Protein AF-A0A249SNS8-F1 (afdb_monomer_lite)

Foldseek 3Di:
DDDDDDDDDDDDDDDDDDDDDDDDDDPQDQAAVQVQQPAQALEEFADLDQVRVLVSSCVSRVVDDSQQWDWDDWADDPFKTKIKTAGDDSHGHIDIHIYTHAHAPAVQQPAQELEEWAFQDQVRVLVSSCVNRVVQDSPQWDWADTDQFKIKIAGDDRHHHDIHIHTYHHDDAFAAVVVQQPAQELEEWQAQDQVRVLVSSCVNRVVFDSQQWGWAPTDQFKTKIAGDPRHRHHDIDMHTYHHDDDAAAPCVQQVAQELEEWQAQDFVRVLVSSCVVRVVFDSQQWGWAPTDQFKIKTAGDPNHRHHDIDIHTYHYQHNAAAPCVQQVAQELEEWQAQPFVRVLVSSCVVRVVFDSQQWTWAPTDQFKIKTAGDSRHRHHDIDIHTYHYPHQQAAPCVQQVQQELEEFQAQDFVRVLVSSCVVRVVFDSQQWTWAPTDQFKIKIAGDPRHRHHDIDIHTYHHPDDAAAQDAPCVQQVAQEQPDAALAFDFVSVLVSSCVVRVSDDSRFKGFPDKHDDPVVQKIKTWMATPDNNRHNADPVRTDMHMYGHDNLPQAAEPCVQQVAQELEEFAWQDFVRVLVSSCVNRVSDPSVQWGWAPGDQFKIKIAGPDSNHYHDIDIHTYHYPQVQAAAPCVQQVAQELEEWLWLDFVRVLVSSCVRRVPDDSVQKGWDLLQGDQFWTWIDGPISSHHDDDIDIHTYHHAQPQAAAVQVQQPQQELEEWQAFDFLLVLLSSCVVRVVSPDDSCQKTWPDDDQFKTKIAGPTNSHHGYIDMHTYHQAAEEFEAEQPFDPLFARDQLLPPVNLVFLHQEYEYDAFADQAAADATADDHPDLPSLLVSQVNSVSSSGAYAHEYADPSHLRYYHALVCLVVNLVRRVCVCVSSVHQEYEYEHDDNNQQDLRRLLSNLSSRVVNQVVCVSVVGHYAYEYAAAQVLQAPVQDDHRGGHCVSVCVSCVVPHRAYAYELFQPPPDFDAQDDPVLCVLQVNDHRDTDHLQPVVRLLSRLQRSLCCQAPNPPDPRRGHHDHQQRYAYEAECAQQLGHSHDDLVSQQSNQVSCVVVVRQHSFYYYRHLRSLQGFAFDDRHHPDDDRDDTRDRNRVSVSRCVGNSPTPDDD

Structure (mmCIF, N/CA/C/O backbone):
data_AF-A0A249SNS8-F1
#
_entry.id   AF-A0A249SNS8-F1
#
loop_
_atom_site.group_PDB
_atom_site.id
_atom_site.type_symbol
_atom_site.label_atom_id
_atom_site.label_alt_id
_atom_site.label_comp_id
_atom_site.label_asym_id
_atom_site.label_entity_id
_atom_site.label_seq_id
_atom_site.pdbx_PDB_ins_code
_atom_site.Cartn_x
_atom_site.Cartn_y
_atom_site.Cartn_z
_atom_site.occupancy
_atom_site.B_iso_or_equiv
_atom_site.auth_seq_id
_atom_site.auth_comp_id
_atom_site.auth_asym_id
_atom_site.auth_atom_id
_atom_site.pdbx_PDB_model_num
ATOM 1 N N . MET A 1 1 ? -44.470 19.423 90.364 1.00 28.69 1 MET A N 1
ATOM 2 C CA . MET A 1 1 ? -44.631 20.137 91.653 1.00 28.69 1 MET A CA 1
ATOM 3 C C . MET A 1 1 ? -44.086 21.552 91.493 1.00 28.69 1 MET A C 1
ATOM 5 O O . MET A 1 1 ? -42.922 21.631 91.153 1.00 28.69 1 MET A O 1
ATOM 9 N N . LYS A 1 2 ? -44.932 22.581 91.733 1.00 29.58 2 LYS A N 1
ATOM 10 C CA . LYS A 1 2 ? -44.672 23.959 92.257 1.00 29.58 2 LYS A CA 1
ATOM 11 C C . LYS A 1 2 ? -43.446 24.737 91.696 1.00 29.58 2 LYS A C 1
ATOM 13 O O . LYS A 1 2 ? -42.351 24.218 91.739 1.00 29.58 2 LYS A O 1
ATOM 18 N N . LYS A 1 3 ? -43.478 26.027 91.322 1.00 30.31 3 LYS A N 1
ATOM 19 C CA . LYS A 1 3 ? -44.327 27.181 91.693 1.00 30.31 3 LYS A CA 1
ATOM 20 C C . LYS A 1 3 ? -43.806 28.440 90.931 1.00 30.31 3 LYS A C 1
ATOM 22 O O . LYS A 1 3 ? -42.599 28.588 90.839 1.00 30.31 3 LYS A O 1
ATOM 27 N N . ILE A 1 4 ? -44.724 29.362 90.597 1.00 30.58 4 ILE A N 1
ATOM 28 C CA . ILE A 1 4 ? -44.625 30.851 90.610 1.00 30.58 4 ILE A CA 1
ATOM 29 C C . ILE A 1 4 ? -43.727 31.582 89.584 1.00 30.58 4 ILE A C 1
ATOM 31 O O . ILE A 1 4 ? -42.517 31.415 89.578 1.00 30.58 4 ILE A O 1
ATOM 35 N N . LEU A 1 5 ? -44.392 32.534 88.903 1.00 29.84 5 LEU A N 1
ATOM 36 C CA . LEU A 1 5 ? -44.028 33.903 88.458 1.00 29.84 5 LEU A CA 1
ATOM 37 C C . LEU A 1 5 ? -44.270 34.030 86.946 1.00 29.84 5 LEU A C 1
ATOM 39 O O . LEU A 1 5 ? -43.678 33.293 86.179 1.00 29.84 5 LEU A O 1
ATOM 43 N N . GLY A 1 6 ? -45.109 34.920 86.427 1.00 29.28 6 GLY A N 1
ATOM 44 C CA . GLY A 1 6 ? -45.934 35.975 87.005 1.00 29.28 6 GLY A CA 1
ATOM 45 C C . GLY A 1 6 ? -46.317 36.934 85.872 1.00 29.28 6 GLY A C 1
ATOM 46 O O . GLY A 1 6 ? -45.475 37.162 85.020 1.00 29.28 6 GLY A O 1
ATOM 47 N N . LEU A 1 7 ? -47.546 37.476 85.925 1.00 25.81 7 LEU A N 1
ATOM 48 C CA . LEU A 1 7 ? -47.966 38.784 85.383 1.00 25.81 7 LEU A CA 1
ATOM 49 C C . LEU A 1 7 ? -47.741 39.014 83.860 1.00 25.81 7 LEU A C 1
ATOM 51 O O . LEU A 1 7 ? -46.638 38.914 83.362 1.00 25.81 7 LEU A O 1
ATOM 55 N N . LEU A 1 8 ? -48.698 39.426 83.027 1.00 26.53 8 LEU A N 1
ATOM 56 C CA . LEU A 1 8 ? -49.646 40.533 83.169 1.00 26.53 8 LEU A CA 1
ATOM 57 C C . LEU A 1 8 ? -50.365 40.714 81.811 1.00 26.53 8 LEU A C 1
ATOM 59 O O . LEU A 1 8 ? -49.731 40.540 80.778 1.00 26.53 8 LEU A O 1
ATOM 63 N N . GLY A 1 9 ? -51.618 41.182 81.853 1.00 25.30 9 GLY A N 1
ATOM 64 C CA . GLY A 1 9 ? -52.168 42.201 80.934 1.00 25.30 9 GLY A CA 1
ATOM 65 C C . GLY A 1 9 ? -52.513 41.753 79.505 1.00 25.30 9 GLY A C 1
ATOM 66 O O . GLY A 1 9 ? -51.620 41.522 78.710 1.00 25.30 9 GLY A O 1
ATOM 67 N N . ALA A 1 10 ? -53.779 41.571 79.108 1.00 28.27 10 ALA A N 1
ATOM 68 C CA . ALA A 1 10 ? -54.790 42.624 78.898 1.00 28.27 10 ALA A CA 1
ATOM 69 C C . ALA A 1 10 ? -54.295 43.633 77.829 1.00 28.27 10 ALA A C 1
ATOM 71 O O . ALA A 1 10 ? -53.268 44.265 78.018 1.00 28.27 10 ALA A O 1
ATOM 72 N N . ILE A 1 11 ? -54.912 43.790 76.654 1.00 28.33 11 ILE A N 1
ATOM 73 C CA . ILE A 1 11 ? -56.143 44.562 76.433 1.00 28.33 11 ILE A CA 1
ATOM 74 C C . ILE A 1 11 ? -56.352 44.660 74.907 1.00 28.33 11 ILE A C 1
ATOM 76 O O . ILE A 1 11 ? -55.423 44.990 74.173 1.00 28.33 11 ILE A O 1
ATOM 80 N N . SER A 1 12 ? -57.584 44.444 74.442 1.00 28.00 12 SER A N 1
ATOM 81 C CA . SER A 1 12 ? -58.082 45.073 73.216 1.00 28.00 12 SER A CA 1
ATOM 82 C C . SER A 1 12 ? -58.402 46.526 73.568 1.00 28.00 12 SER A C 1
ATOM 84 O O . SER A 1 12 ? -59.298 46.773 74.376 1.00 28.00 12 SER A O 1
ATOM 86 N N . LEU A 1 13 ? -57.632 47.478 73.036 1.00 25.38 13 LEU A N 1
ATOM 87 C CA . LEU A 1 13 ? -57.944 48.902 73.112 1.00 25.38 13 LEU A CA 1
ATOM 88 C C . LEU A 1 13 ? -58.269 49.378 71.698 1.00 25.38 13 LEU A C 1
ATOM 90 O O . LEU A 1 13 ? -57.391 49.678 70.895 1.00 25.38 13 LEU A O 1
ATOM 94 N N . VAL A 1 14 ? -59.565 49.444 71.413 1.00 33.91 14 VAL A N 1
ATOM 95 C CA . VAL A 1 14 ? -60.104 50.450 70.506 1.00 33.91 14 VAL A CA 1
ATOM 96 C C . VAL A 1 14 ? -60.014 51.779 71.257 1.00 33.91 14 VAL A C 1
ATOM 98 O O . VAL A 1 14 ? -60.618 51.921 72.318 1.00 33.91 14 VAL A O 1
ATOM 101 N N . ILE A 1 15 ? -59.284 52.756 70.723 1.00 27.39 15 ILE A N 1
ATOM 102 C CA . ILE A 1 15 ? -59.562 54.172 70.991 1.00 27.39 15 ILE A CA 1
ATOM 103 C C . ILE A 1 15 ? -59.728 54.852 69.630 1.00 27.39 15 ILE A C 1
ATOM 105 O O . ILE A 1 15 ? -58.893 54.645 68.748 1.00 27.39 15 ILE A O 1
ATOM 109 N N . PRO A 1 16 ? -60.797 55.639 69.435 1.00 43.16 16 PRO A N 1
ATOM 110 C CA . PRO A 1 16 ? -61.021 56.379 68.209 1.00 43.16 16 PRO A CA 1
ATOM 111 C C . PRO A 1 16 ? -60.076 57.580 68.148 1.00 43.16 16 PRO A C 1
ATOM 113 O O . PRO A 1 16 ? -59.978 58.356 69.095 1.00 43.16 16 PRO A O 1
ATOM 116 N N . SER A 1 17 ? -59.448 57.793 67.001 1.00 26.09 17 SER A N 1
ATOM 117 C CA . SER A 1 17 ? -59.023 59.129 66.596 1.00 26.09 17 SER A CA 1
ATOM 118 C C . SER A 1 17 ? -59.790 59.503 65.336 1.00 26.09 17 SER A C 1
ATOM 120 O O . SER A 1 17 ? -59.510 59.093 64.213 1.00 26.09 17 SER A O 1
ATOM 122 N N . THR A 1 18 ? -60.841 60.269 65.592 1.00 29.91 18 THR A N 1
ATOM 123 C CA . THR A 1 18 ? -61.536 61.141 64.658 1.00 29.91 18 THR A CA 1
ATOM 124 C C . THR A 1 18 ? -60.566 61.912 63.763 1.00 29.91 18 THR A C 1
ATOM 126 O O . THR A 1 18 ? -59.606 62.506 64.248 1.00 29.91 18 THR A O 1
ATOM 129 N N . THR A 1 19 ? -60.891 61.915 62.470 1.00 39.84 19 THR A N 1
ATOM 130 C CA . THR A 1 19 ? -60.693 62.985 61.478 1.00 39.84 19 THR A CA 1
ATOM 131 C C . THR A 1 19 ? -59.747 64.129 61.842 1.00 39.84 19 THR A C 1
ATOM 133 O O . THR A 1 19 ? -60.076 64.984 62.662 1.00 39.84 19 THR A O 1
ATOM 136 N N . LEU A 1 20 ? -58.682 64.255 61.050 1.00 28.06 20 LEU A N 1
ATOM 137 C CA . LEU A 1 20 ? -58.126 65.545 60.655 1.00 28.06 20 LEU A CA 1
ATOM 138 C C . LEU A 1 20 ? -57.773 65.490 59.166 1.00 28.06 20 LEU A C 1
ATOM 140 O O . LEU A 1 20 ? -56.683 65.103 58.757 1.00 28.06 20 LEU A O 1
ATOM 144 N N . THR A 1 21 ? -58.737 65.899 58.345 1.00 36.72 21 THR A N 1
ATOM 145 C CA . THR A 1 21 ? -58.442 66.590 57.094 1.00 36.72 21 THR A CA 1
ATOM 146 C C . THR A 1 21 ? -57.627 67.837 57.426 1.00 36.72 21 THR A C 1
ATOM 148 O O . THR A 1 21 ? -58.168 68.799 57.968 1.00 36.72 21 THR A O 1
ATOM 151 N N . ILE A 1 22 ? -56.345 67.834 57.068 1.00 32.56 22 ILE A N 1
ATOM 152 C CA . ILE A 1 22 ? -55.612 69.055 56.737 1.00 32.56 22 ILE A CA 1
ATOM 153 C C . ILE A 1 22 ? -55.132 68.897 55.301 1.00 32.56 22 ILE A C 1
ATOM 155 O O . ILE A 1 22 ? -54.211 68.150 54.986 1.00 32.56 22 ILE A O 1
ATOM 159 N N . SER A 1 23 ? -55.837 69.615 54.434 1.00 39.09 23 SER A N 1
ATOM 160 C CA . SER A 1 23 ? -55.386 70.015 53.114 1.00 39.09 23 SER A CA 1
ATOM 161 C C . SER A 1 23 ? -54.063 70.767 53.242 1.00 39.09 23 SER A C 1
ATOM 163 O O . SER A 1 23 ? -54.031 71.837 53.843 1.00 39.09 23 SER A O 1
ATOM 165 N N . CYS A 1 24 ? -53.026 70.266 52.580 1.00 31.72 24 CYS A N 1
ATOM 166 C CA . CYS A 1 24 ? -52.016 71.111 51.959 1.00 31.72 24 CYS A CA 1
ATOM 167 C C . CYS A 1 24 ? -51.734 70.535 50.575 1.00 31.72 24 CYS A C 1
ATOM 169 O O . CYS A 1 24 ? -51.049 69.526 50.426 1.00 31.72 24 CYS A O 1
ATOM 171 N N . GLY A 1 25 ? -52.313 71.174 49.561 1.00 41.66 25 GLY A N 1
ATOM 172 C CA . GLY A 1 25 ? -51.887 70.984 48.191 1.00 41.66 25 GLY A CA 1
ATOM 173 C C . GLY A 1 25 ? -50.433 71.413 48.050 1.00 41.66 25 GLY A C 1
ATOM 174 O O . GLY A 1 25 ? -50.087 72.564 48.302 1.00 41.66 25 GLY A O 1
ATOM 175 N N . THR A 1 26 ? -49.604 70.493 47.585 1.00 40.00 26 THR A N 1
ATOM 176 C CA . THR A 1 26 ? -48.418 70.816 46.804 1.00 40.00 26 THR A CA 1
ATOM 177 C C . THR A 1 26 ? -48.391 69.865 45.619 1.00 40.00 26 THR A C 1
ATOM 179 O O . THR A 1 26 ? -48.600 68.660 45.755 1.00 40.00 26 THR A O 1
ATOM 182 N N . ASN A 1 27 ? -48.205 70.439 44.431 1.00 51.75 27 ASN A N 1
ATOM 183 C CA . ASN A 1 27 ? -47.986 69.747 43.167 1.00 51.75 27 ASN A CA 1
ATOM 184 C C . ASN A 1 27 ? -46.734 68.862 43.260 1.00 51.75 27 ASN A C 1
ATOM 186 O O . ASN A 1 27 ? -45.673 69.214 42.747 1.00 51.75 27 ASN A O 1
ATOM 190 N N . ASN A 1 28 ? -46.840 67.710 43.911 1.00 49.47 28 ASN A N 1
ATOM 191 C CA . ASN A 1 28 ? -45.786 66.718 43.897 1.00 49.47 28 ASN A CA 1
ATOM 192 C C . ASN A 1 28 ? -45.986 65.892 42.635 1.00 49.47 28 ASN A C 1
ATOM 194 O O . ASN A 1 28 ? -46.908 65.082 42.545 1.00 49.47 28 ASN A O 1
ATOM 198 N N . LYS A 1 29 ? -45.139 66.154 41.630 1.00 58.16 29 LYS A N 1
ATOM 199 C CA . LYS A 1 29 ? -44.939 65.256 40.488 1.00 58.16 29 LYS A CA 1
ATOM 200 C C . LYS A 1 29 ? -44.948 63.825 41.023 1.00 58.16 29 LYS A C 1
ATOM 202 O O . LYS A 1 29 ? -44.058 63.469 41.793 1.00 58.16 29 LYS A O 1
ATOM 207 N N . LYS A 1 30 ? -45.956 63.036 40.638 1.00 67.50 30 LYS A N 1
ATOM 208 C CA . LYS A 1 30 ? -45.965 61.603 40.933 1.00 67.50 30 LYS A CA 1
ATOM 209 C C . LYS A 1 30 ? -44.644 61.024 40.435 1.00 67.50 30 LYS A C 1
ATOM 211 O O . LYS A 1 30 ? -44.243 61.290 39.299 1.00 67.50 30 LYS A O 1
ATOM 216 N N . ILE A 1 31 ? -43.951 60.321 41.320 1.00 81.50 31 ILE A N 1
ATOM 217 C CA . ILE A 1 31 ? -42.652 59.723 41.019 1.00 81.50 31 ILE A CA 1
ATOM 218 C C . ILE A 1 31 ? -42.928 58.445 40.226 1.00 81.50 31 ILE A C 1
ATOM 220 O O . ILE A 1 31 ? -43.831 57.688 40.585 1.00 81.50 31 ILE A O 1
ATOM 224 N N . ASN A 1 32 ? -42.179 58.201 39.151 1.00 85.38 32 ASN A N 1
ATOM 225 C CA . ASN A 1 32 ? -42.359 56.973 38.385 1.00 85.38 32 ASN A CA 1
ATOM 226 C C . ASN A 1 32 ? -41.961 55.776 39.258 1.00 85.38 32 ASN A C 1
ATOM 228 O O . ASN A 1 32 ? -40.846 55.725 39.770 1.00 85.38 32 ASN A O 1
ATOM 232 N N . ILE A 1 33 ? -42.853 54.804 39.436 1.00 88.06 33 ILE A N 1
ATOM 233 C CA . ILE A 1 33 ? -42.589 53.618 40.252 1.00 88.06 33 ILE A CA 1
ATOM 234 C C . ILE A 1 33 ? -41.343 52.864 39.772 1.00 88.06 33 ILE A C 1
ATOM 236 O O . ILE A 1 33 ? -40.600 52.315 40.585 1.00 88.06 33 ILE A O 1
ATOM 240 N N . SER A 1 34 ? -41.033 52.926 38.472 1.00 85.19 34 SER A N 1
ATOM 241 C CA . SER A 1 34 ? -39.839 52.308 37.895 1.00 85.19 34 SER A CA 1
ATOM 242 C C . SER A 1 34 ? -38.521 52.886 38.419 1.00 85.19 34 SER A C 1
ATOM 244 O O . SER A 1 34 ? -37.485 52.253 38.225 1.00 85.19 34 SER A O 1
ATOM 246 N N . THR A 1 35 ? -38.533 54.085 39.017 1.00 83.56 35 THR A N 1
ATOM 247 C CA . THR A 1 35 ? -37.348 54.711 39.628 1.00 83.56 35 THR A CA 1
ATOM 248 C C . THR A 1 35 ? -37.218 54.413 41.120 1.00 83.56 35 THR A C 1
ATOM 250 O O . THR A 1 35 ? -36.196 54.753 41.700 1.00 83.56 35 THR A O 1
ATOM 253 N N . VAL A 1 36 ? -38.241 53.819 41.746 1.00 83.69 36 VAL A N 1
ATOM 254 C CA . VAL A 1 36 ? -38.266 53.485 43.187 1.00 83.69 36 VAL A CA 1
ATOM 255 C C . VAL A 1 36 ? -38.166 51.975 43.414 1.00 83.69 36 VAL A C 1
ATOM 257 O O . VAL A 1 36 ? -37.661 51.533 44.441 1.00 83.69 36 VAL A O 1
ATOM 260 N N . VAL A 1 37 ? -38.589 51.174 42.433 1.00 86.94 37 VAL A N 1
ATOM 261 C CA . VAL A 1 37 ? -38.290 49.738 42.371 1.00 86.94 37 VAL A CA 1
ATOM 262 C C . VAL A 1 37 ? -36.845 49.561 41.898 1.00 86.94 37 VAL A C 1
ATOM 264 O O . VAL A 1 37 ? -36.566 49.421 40.704 1.00 86.94 37 VAL A O 1
ATOM 267 N N . GLU A 1 38 ? -35.918 49.615 42.851 1.00 83.19 38 GLU A N 1
ATOM 268 C CA . GLU A 1 38 ? -34.479 49.437 42.635 1.00 83.19 38 GLU A CA 1
ATOM 269 C C . GLU A 1 38 ? -34.137 47.976 42.308 1.00 83.19 38 GLU A C 1
ATOM 271 O O . GLU A 1 38 ? -33.357 47.700 41.392 1.00 83.19 38 GLU A O 1
ATOM 276 N N . LYS A 1 39 ? -34.768 47.022 43.002 1.00 87.25 39 LYS A N 1
ATOM 277 C CA . LYS A 1 39 ? -34.603 45.583 42.779 1.00 87.25 39 LYS A CA 1
ATOM 278 C C . LYS A 1 39 ? -35.776 45.024 41.987 1.00 87.25 39 LYS A C 1
ATOM 280 O O . LYS A 1 39 ? -36.831 44.705 42.535 1.00 87.25 39 LYS A O 1
ATOM 285 N N . LYS A 1 40 ? -35.559 44.892 40.676 1.00 89.81 40 LYS A N 1
ATOM 286 C CA . LYS A 1 40 ? -36.536 44.332 39.725 1.00 89.81 40 LYS A CA 1
ATOM 287 C C . LYS A 1 40 ? -36.512 42.806 39.666 1.00 89.81 40 LYS A C 1
ATOM 289 O O . LYS A 1 40 ? -37.530 42.205 39.356 1.00 89.81 40 LYS A O 1
ATOM 294 N N . ALA A 1 41 ? -35.374 42.189 39.979 1.00 87.75 41 ALA A N 1
ATOM 295 C CA . ALA A 1 41 ? -35.293 40.754 40.218 1.00 87.75 41 ALA A CA 1
ATOM 296 C C . ALA A 1 41 ? -35.624 40.499 41.692 1.00 87.75 41 ALA A C 1
ATOM 298 O O . ALA A 1 41 ? -34.847 40.859 42.575 1.00 87.75 41 ALA A O 1
ATOM 299 N N . LEU A 1 42 ? -36.791 39.918 41.949 1.00 84.38 42 LEU A N 1
ATOM 300 C CA . LEU A 1 42 ? -37.314 39.681 43.294 1.00 84.38 42 LEU A CA 1
ATOM 301 C C . LEU A 1 42 ? -36.688 38.458 43.977 1.00 84.38 42 LEU A C 1
ATOM 303 O O . LEU A 1 42 ? -36.904 38.245 45.167 1.00 84.38 42 LEU A O 1
ATOM 307 N N . GLY A 1 43 ? -35.900 37.674 43.239 1.00 79.88 43 GLY A N 1
ATOM 308 C CA . GLY A 1 43 ? -35.308 36.433 43.726 1.00 79.88 43 GLY A CA 1
ATOM 309 C C . GLY A 1 43 ? -36.287 35.264 43.656 1.00 79.88 43 GLY A C 1
ATOM 310 O O . GLY A 1 43 ? -37.131 35.205 42.759 1.00 79.88 43 GLY A O 1
ATOM 311 N N . ILE A 1 44 ? -36.121 34.316 44.574 1.00 82.00 44 ILE A N 1
ATOM 312 C CA . ILE A 1 44 ? -36.902 33.082 44.632 1.00 82.00 44 ILE A CA 1
ATOM 313 C C . ILE A 1 44 ? -38.199 33.321 45.415 1.00 82.00 44 ILE A C 1
ATOM 315 O O . ILE A 1 44 ? -38.175 33.890 46.507 1.00 82.00 44 ILE A O 1
ATOM 319 N N . ILE A 1 45 ? -39.320 32.867 44.862 1.00 82.75 45 ILE A N 1
ATOM 320 C CA . ILE A 1 45 ? -40.629 32.799 45.515 1.00 82.75 45 ILE A CA 1
ATOM 321 C C . ILE A 1 45 ? -41.187 31.379 45.392 1.00 82.75 45 ILE A C 1
ATOM 323 O O . ILE A 1 45 ? -40.772 30.621 44.518 1.00 82.75 45 ILE A O 1
ATOM 327 N N . ASN A 1 46 ? -42.141 31.020 46.249 1.00 80.75 46 ASN A N 1
ATOM 328 C CA . ASN A 1 46 ? -42.627 29.638 46.311 1.00 80.75 46 ASN A CA 1
ATOM 329 C C . ASN A 1 46 ? -43.693 29.320 45.250 1.00 80.75 46 ASN A C 1
ATOM 331 O O . ASN A 1 46 ? -43.800 28.190 44.787 1.00 80.75 46 ASN A O 1
ATOM 335 N N . GLU A 1 47 ? -44.464 30.327 44.840 1.00 80.94 47 GLU A N 1
ATOM 336 C CA . GLU A 1 47 ? -45.530 30.225 43.841 1.00 80.94 47 GLU A CA 1
ATOM 337 C C . GLU A 1 47 ? -45.786 31.602 43.209 1.00 80.94 47 GLU A C 1
ATOM 339 O O . GLU A 1 47 ? -45.485 32.641 43.802 1.00 80.94 47 GLU A O 1
ATOM 344 N N . SER A 1 48 ? -46.375 31.643 42.013 1.00 85.81 48 SER A N 1
ATOM 345 C CA . SER A 1 48 ? -46.641 32.888 41.278 1.00 85.81 48 SER A CA 1
ATOM 346 C C . SER A 1 48 ? -47.928 33.604 41.711 1.00 85.81 48 SER A C 1
ATOM 348 O O . SER A 1 48 ? -48.630 34.173 40.872 1.00 85.81 48 SER A O 1
ATOM 350 N N . THR A 1 49 ? -48.290 33.557 42.994 1.00 87.00 49 THR A N 1
ATOM 351 C CA . THR A 1 49 ? -49.490 34.243 43.495 1.00 87.00 49 THR A CA 1
ATOM 352 C C . THR A 1 49 ? -49.220 35.728 43.714 1.00 87.00 49 THR A C 1
ATOM 354 O O . THR A 1 49 ? -48.106 36.144 44.041 1.00 87.00 49 THR A O 1
ATOM 357 N N . GLU A 1 50 ? -50.258 36.556 43.559 1.00 87.81 50 GLU A N 1
ATOM 358 C CA . GLU A 1 50 ? -50.149 38.005 43.765 1.00 87.81 50 GLU A CA 1
ATOM 359 C C . GLU A 1 50 ? -49.579 38.338 45.153 1.00 87.81 50 GLU A C 1
ATOM 361 O O . GLU A 1 50 ? -48.751 39.235 45.287 1.00 87.81 50 GLU A O 1
ATOM 366 N N . ILE A 1 51 ? -49.970 37.574 46.177 1.00 86.31 51 ILE A N 1
ATOM 367 C CA . ILE A 1 51 ? -49.518 37.745 47.562 1.00 86.31 51 ILE A CA 1
ATOM 368 C C . ILE A 1 51 ? -48.007 37.504 47.684 1.00 86.31 51 ILE A C 1
ATOM 370 O O . ILE A 1 51 ? -47.306 38.340 48.256 1.00 86.31 51 ILE A O 1
ATOM 374 N N . GLN A 1 52 ? -47.491 36.403 47.129 1.00 86.44 52 GLN A N 1
ATOM 375 C CA . GLN A 1 52 ? -46.061 36.076 47.181 1.00 86.44 52 GLN A CA 1
ATOM 376 C C . GLN A 1 52 ? -45.220 37.108 46.432 1.00 86.44 52 GLN A C 1
ATOM 378 O O . GLN A 1 52 ? -44.226 37.609 46.958 1.00 86.44 52 GLN A O 1
ATOM 383 N N . ILE A 1 53 ? -45.664 37.505 45.238 1.00 88.81 53 ILE A N 1
ATOM 384 C CA . ILE A 1 53 ? -44.981 38.522 44.435 1.00 88.81 53 ILE A CA 1
ATOM 385 C C . ILE A 1 53 ? -45.002 39.866 45.172 1.00 88.81 53 ILE A C 1
ATOM 387 O O . ILE A 1 53 ? -43.967 40.518 45.280 1.00 88.81 53 ILE A O 1
ATOM 391 N N . ARG A 1 54 ? -46.141 40.269 45.752 1.00 90.44 54 ARG A N 1
ATOM 392 C CA . ARG A 1 54 ? -46.272 41.514 46.527 1.00 90.44 54 ARG A CA 1
ATOM 393 C C . ARG A 1 54 ? -45.336 41.542 47.729 1.00 90.44 54 ARG A C 1
ATOM 395 O O . ARG A 1 54 ? -44.654 42.545 47.938 1.00 90.44 54 ARG A O 1
ATOM 402 N N . ASN A 1 55 ? -45.255 40.445 48.476 1.00 87.50 55 ASN A N 1
ATOM 403 C CA . ASN A 1 55 ? -44.336 40.320 49.605 1.00 87.50 55 ASN A CA 1
ATOM 404 C C . ASN A 1 55 ? -42.875 40.406 49.148 1.00 87.50 55 ASN A C 1
ATOM 406 O O . ASN A 1 55 ? -42.089 41.141 49.746 1.00 87.50 55 ASN A O 1
ATOM 410 N N . ALA A 1 56 ? -42.521 39.727 48.053 1.00 87.25 56 ALA A N 1
ATOM 411 C CA . ALA A 1 56 ? -41.172 39.754 47.501 1.00 87.25 56 ALA A CA 1
ATOM 412 C C . ALA A 1 56 ? -40.777 41.149 46.983 1.00 87.25 56 ALA A C 1
ATOM 414 O O . ALA A 1 56 ? -39.632 41.569 47.165 1.00 87.25 56 ALA A O 1
ATOM 415 N N . VAL A 1 57 ? -41.718 41.907 46.406 1.00 87.75 57 VAL A N 1
ATOM 416 C CA . VAL A 1 57 ? -41.501 43.309 46.012 1.00 87.75 57 VAL A CA 1
ATOM 417 C C . VAL A 1 57 ? -41.173 44.174 47.222 1.00 87.75 57 VAL A C 1
ATOM 419 O O . VAL A 1 57 ? -40.166 44.877 47.181 1.00 87.75 57 VAL A O 1
ATOM 422 N N . ILE A 1 58 ? -41.977 44.110 48.288 1.00 88.69 58 ILE A N 1
ATOM 423 C CA . ILE A 1 58 ? -41.785 44.927 49.500 1.00 88.69 58 ILE A CA 1
ATOM 424 C C . ILE A 1 58 ? -40.474 44.555 50.198 1.00 88.69 58 ILE A C 1
ATOM 426 O O . ILE A 1 58 ? -39.719 45.435 50.601 1.00 88.69 58 ILE A O 1
ATOM 430 N N . LEU A 1 59 ? -40.166 43.257 50.290 1.00 86.50 59 LEU A N 1
ATOM 431 C CA . LEU A 1 59 ? -38.935 42.773 50.912 1.00 86.50 59 LEU A CA 1
ATOM 432 C C . LEU A 1 59 ? -37.685 43.273 50.175 1.00 86.50 59 LEU A C 1
ATOM 434 O O . LEU A 1 59 ? -36.716 43.699 50.800 1.00 86.50 59 LEU A O 1
ATOM 438 N N . ASN A 1 60 ? -37.704 43.236 48.841 1.00 85.19 60 ASN A N 1
ATOM 439 C CA . ASN A 1 60 ? -36.567 43.657 48.024 1.00 85.19 60 ASN A CA 1
ATOM 440 C C . ASN A 1 60 ? -36.493 45.174 47.818 1.00 85.19 60 ASN A C 1
ATOM 442 O O . ASN A 1 60 ? -35.422 45.691 47.498 1.00 85.19 60 ASN A O 1
ATOM 446 N N . ASN A 1 61 ? -37.604 45.883 48.012 1.00 86.25 61 ASN A N 1
ATOM 447 C CA . ASN A 1 61 ? -37.724 47.325 47.829 1.00 86.25 61 ASN A CA 1
ATOM 448 C C . ASN A 1 61 ? -38.371 47.948 49.083 1.00 86.25 61 ASN A C 1
ATOM 450 O O . ASN A 1 61 ? -39.516 48.397 49.019 1.00 86.25 61 ASN A O 1
ATOM 454 N N . PRO A 1 62 ? -37.653 48.007 50.224 1.00 82.62 62 PRO A N 1
ATOM 455 C CA . PRO A 1 62 ? -38.215 48.357 51.538 1.00 82.62 62 PRO A CA 1
ATOM 456 C C . PRO A 1 62 ? -38.780 49.785 51.642 1.00 82.62 62 PRO A C 1
ATOM 458 O O . PRO A 1 62 ? -39.459 50.113 52.610 1.00 82.62 62 PRO A O 1
ATOM 461 N N . ASN A 1 63 ? -38.517 50.640 50.647 1.00 82.50 63 ASN A N 1
ATOM 462 C CA . ASN A 1 63 ? -39.082 51.988 50.543 1.00 82.50 63 ASN A CA 1
ATOM 463 C C . ASN A 1 63 ? -40.529 52.007 50.009 1.00 82.50 63 ASN A C 1
ATOM 465 O O . ASN A 1 63 ? -41.160 53.067 49.998 1.00 82.50 63 ASN A O 1
ATOM 469 N N . LEU A 1 64 ? -41.045 50.865 49.545 1.00 87.12 64 LEU A N 1
ATOM 470 C CA . LEU A 1 64 ? -42.424 50.690 49.095 1.00 87.12 64 LEU A CA 1
ATOM 471 C C . LEU A 1 64 ? -43.263 50.029 50.188 1.00 87.12 64 LEU A C 1
ATOM 473 O O . LEU A 1 64 ? -42.816 49.098 50.854 1.00 87.12 64 LEU A O 1
ATOM 477 N N . VAL A 1 65 ? -44.513 50.466 50.327 1.00 85.88 65 VAL A N 1
ATOM 478 C CA . VAL A 1 65 ? -45.523 49.771 51.140 1.00 85.88 65 VAL A CA 1
ATOM 479 C C . VAL A 1 65 ? -46.559 49.081 50.254 1.00 85.88 65 VAL A C 1
ATOM 481 O O . VAL A 1 65 ? -46.717 49.421 49.086 1.00 85.88 65 VAL A O 1
ATOM 484 N N . ALA A 1 66 ? -47.293 48.106 50.796 1.00 83.38 66 ALA A N 1
ATOM 485 C CA . ALA A 1 66 ? -48.205 47.256 50.019 1.00 83.38 66 ALA A CA 1
ATOM 486 C C . ALA A 1 66 ? -49.281 48.016 49.224 1.00 83.38 66 ALA A C 1
ATOM 488 O O . ALA A 1 66 ? -49.741 47.513 48.201 1.00 83.38 66 ALA A O 1
ATOM 489 N N . THR A 1 67 ? -49.675 49.206 49.683 1.00 85.62 67 THR A N 1
ATOM 490 C CA . THR A 1 67 ? -50.671 50.073 49.035 1.00 85.62 67 THR A CA 1
ATOM 491 C C . THR A 1 67 ? -50.092 50.944 47.916 1.00 85.62 67 THR A C 1
ATOM 493 O O . THR A 1 67 ? -50.856 51.537 47.163 1.00 85.62 67 THR A O 1
ATOM 496 N N . ASP A 1 68 ? -48.764 51.017 47.775 1.00 89.81 68 ASP A N 1
ATOM 497 C CA . ASP A 1 68 ? -48.085 51.903 46.817 1.00 89.81 68 ASP A CA 1
ATOM 498 C C . ASP A 1 68 ? -48.190 51.428 45.357 1.00 89.81 68 ASP A C 1
ATOM 500 O O . ASP A 1 68 ? -47.839 52.176 44.440 1.00 89.81 68 ASP A O 1
ATOM 504 N N . PHE A 1 69 ? -48.643 50.193 45.118 1.00 91.12 69 PHE A N 1
ATOM 505 C CA . PHE A 1 69 ? -48.719 49.601 43.785 1.00 91.12 69 PHE A CA 1
ATOM 506 C C . PHE A 1 69 ? -49.786 48.509 43.663 1.00 91.12 69 PHE A C 1
ATOM 508 O O . PHE A 1 69 ? -50.136 47.834 44.631 1.00 91.12 69 PHE A O 1
ATOM 515 N N . GLU A 1 70 ? -50.267 48.293 42.444 1.00 91.56 70 GLU A N 1
ATOM 516 C CA . GLU A 1 70 ? -51.008 47.094 42.044 1.00 91.56 70 GLU A CA 1
ATOM 517 C C . GLU A 1 70 ? -50.125 46.154 41.236 1.00 91.56 70 GLU A C 1
ATOM 519 O O . GLU A 1 70 ? -49.119 46.574 40.665 1.00 91.56 70 GLU A O 1
ATOM 524 N N . ILE A 1 71 ? -50.489 44.874 41.219 1.00 92.25 71 ILE A N 1
ATOM 525 C CA . ILE A 1 71 ? -49.797 43.851 40.444 1.00 92.25 71 ILE A CA 1
ATOM 526 C C . ILE A 1 71 ? -50.763 43.365 39.376 1.00 92.25 71 ILE A C 1
ATOM 528 O O . ILE A 1 71 ? -51.838 42.863 39.683 1.00 92.25 71 ILE A O 1
ATOM 532 N N . GLU A 1 72 ? -50.355 43.491 38.125 1.00 89.81 72 GLU A N 1
ATOM 533 C CA . GLU A 1 72 ? -51.087 42.987 36.972 1.00 89.81 72 GLU A CA 1
ATOM 534 C C . GLU A 1 72 ? -50.173 42.115 36.105 1.00 89.81 72 GLU A C 1
ATOM 536 O O . GLU A 1 72 ? -48.950 42.108 36.267 1.00 89.81 72 GLU A O 1
ATOM 541 N N . ASN A 1 73 ? -50.762 41.393 35.146 1.00 86.88 73 ASN A N 1
ATOM 542 C CA . ASN A 1 73 ? -50.042 40.614 34.132 1.00 86.88 73 ASN A CA 1
ATOM 543 C C . ASN A 1 73 ? -48.957 39.698 34.720 1.00 86.88 73 ASN A C 1
ATOM 545 O O . ASN A 1 73 ? -47.801 39.733 34.296 1.00 86.88 73 ASN A O 1
ATOM 549 N N . ILE A 1 74 ? -49.334 38.891 35.713 1.00 91.38 74 ILE A N 1
ATOM 550 C CA . ILE A 1 74 ? -48.470 37.828 36.223 1.00 91.38 74 ILE A CA 1
ATOM 551 C C . ILE A 1 74 ? -48.371 36.754 35.135 1.00 91.38 74 ILE A C 1
ATOM 553 O O . ILE A 1 74 ? -49.344 36.064 34.839 1.00 91.38 74 ILE A O 1
ATOM 557 N N . ILE A 1 75 ? -47.195 36.637 34.527 1.00 85.44 75 ILE A N 1
ATOM 558 C CA . ILE A 1 75 ? -46.875 35.640 33.506 1.00 85.44 75 ILE A CA 1
ATOM 559 C C . ILE A 1 75 ? -45.790 34.748 34.091 1.00 85.44 75 ILE A C 1
ATOM 561 O O . ILE A 1 75 ? -44.649 35.183 34.241 1.00 85.44 75 ILE A O 1
ATOM 565 N N . ALA A 1 76 ? -46.143 33.512 34.429 1.00 83.75 76 ALA A N 1
ATOM 566 C CA . ALA A 1 76 ? -45.233 32.549 35.030 1.00 83.75 76 ALA A CA 1
ATOM 567 C C . ALA A 1 76 ? -45.187 31.238 34.236 1.00 83.75 76 ALA A C 1
ATOM 569 O O . ALA A 1 76 ? -46.198 30.760 33.726 1.00 83.75 76 ALA A O 1
ATOM 570 N N . SER A 1 77 ? -43.983 30.683 34.141 1.00 82.19 77 SER A N 1
ATOM 571 C CA . SER A 1 77 ? -43.696 29.285 33.817 1.00 82.19 77 SER A CA 1
ATOM 572 C C . SER A 1 77 ? -43.591 28.468 35.109 1.00 82.19 77 SER A C 1
ATOM 574 O O . SER A 1 77 ? -43.685 29.027 36.196 1.00 82.19 77 SER A O 1
ATOM 576 N N . GLU A 1 78 ? -43.335 27.165 35.003 1.00 74.88 78 GLU A N 1
ATOM 577 C CA . GLU A 1 78 ? -43.129 26.289 36.167 1.00 74.88 78 GLU A CA 1
ATOM 578 C C . GLU A 1 78 ? -41.973 26.747 37.083 1.00 74.88 78 GLU A C 1
ATOM 580 O O . GLU A 1 78 ? -42.056 26.572 38.292 1.00 74.88 78 GLU A O 1
ATOM 585 N N . TYR A 1 79 ? -40.932 27.392 36.536 1.00 81.00 79 TYR A N 1
ATOM 586 C CA . TYR A 1 79 ? -39.691 27.696 37.273 1.00 81.00 79 TYR A CA 1
ATOM 587 C C . TYR A 1 79 ? -39.370 29.189 37.404 1.00 81.00 79 TYR A C 1
ATOM 589 O O . TYR A 1 79 ? -38.428 29.575 38.091 1.00 81.00 79 TYR A O 1
ATOM 597 N N . SER A 1 80 ? -40.096 30.069 36.717 1.00 86.94 80 SER A N 1
ATOM 598 C CA . SER A 1 80 ? -39.845 31.516 36.760 1.00 86.94 80 SER A CA 1
ATOM 599 C C . SER A 1 80 ? -41.013 32.303 36.194 1.00 86.94 80 SER A C 1
ATOM 601 O O . SER A 1 80 ? -41.782 31.785 35.385 1.00 86.94 80 SER A O 1
ATOM 603 N N . GLY A 1 81 ? -41.129 33.570 36.567 1.00 87.44 81 GLY A N 1
ATOM 604 C CA . GLY A 1 81 ? -42.163 34.439 36.040 1.00 87.44 81 GLY A CA 1
ATOM 605 C C . GLY A 1 81 ? -41.811 35.911 36.103 1.00 87.44 81 GLY A C 1
ATOM 606 O O . GLY A 1 81 ? -40.777 36.333 36.624 1.00 87.44 81 GLY A O 1
ATOM 607 N N . THR A 1 82 ? -42.707 36.699 35.532 1.00 92.31 82 THR A N 1
ATOM 608 C CA . THR A 1 82 ? -42.677 38.153 35.571 1.00 92.31 82 THR A CA 1
ATOM 609 C C . THR A 1 82 ? -44.033 38.679 35.999 1.00 92.31 82 THR A C 1
ATOM 611 O O . THR A 1 82 ? -45.060 38.062 35.723 1.00 92.31 82 THR A O 1
ATOM 614 N N . ALA A 1 83 ? -44.043 39.823 36.666 1.00 91.75 83 ALA A N 1
ATOM 615 C CA . ALA A 1 83 ? -45.259 40.546 36.990 1.00 91.75 83 ALA A CA 1
ATOM 616 C C . ALA A 1 83 ? -45.059 42.035 36.733 1.00 91.75 83 ALA A C 1
ATOM 618 O O . ALA A 1 83 ? -43.944 42.556 36.810 1.00 91.75 83 ALA A O 1
ATOM 619 N N . LYS A 1 84 ? -46.145 42.730 36.418 1.00 93.19 84 LYS A N 1
ATOM 620 C CA . LYS A 1 84 ? -46.131 44.162 36.151 1.00 93.19 84 LYS A CA 1
ATOM 621 C C . LYS A 1 84 ? -46.652 44.907 37.372 1.00 93.19 84 LYS A C 1
ATOM 623 O O . LYS A 1 84 ? -47.794 44.716 37.772 1.00 93.19 84 LYS A O 1
ATOM 628 N N . LEU A 1 85 ? -45.821 45.769 37.950 1.00 92.62 85 LEU A N 1
ATOM 629 C CA . LEU A 1 85 ? -46.212 46.651 39.046 1.00 92.62 85 LEU A CA 1
ATOM 630 C C . LEU A 1 85 ? -46.708 47.978 38.483 1.00 92.62 85 LEU A C 1
ATOM 632 O O . LEU A 1 85 ? -46.008 48.596 37.680 1.00 92.62 85 LEU A O 1
ATOM 636 N N . ILE A 1 86 ? -47.876 48.431 38.925 1.00 90.06 86 ILE A N 1
ATOM 637 C CA . ILE A 1 86 ? -48.490 49.697 38.514 1.00 90.06 86 ILE A CA 1
ATOM 638 C C . ILE A 1 86 ? -48.547 50.622 39.724 1.00 90.06 86 ILE A C 1
ATOM 640 O O . ILE A 1 86 ? -49.152 50.281 40.737 1.00 90.06 86 ILE A O 1
ATOM 644 N N . GLY A 1 87 ? -47.903 51.789 39.640 1.00 88.12 87 GLY A N 1
ATOM 645 C CA . GLY A 1 87 ? -47.826 52.724 40.764 1.00 88.12 87 GLY A CA 1
ATOM 646 C C . GLY A 1 87 ? -49.183 53.318 41.153 1.00 88.12 87 GLY A C 1
ATOM 647 O O . GLY A 1 87 ? -49.940 53.764 40.289 1.00 88.12 87 GLY A O 1
ATOM 648 N N . LYS A 1 88 ? -49.461 53.369 42.461 1.00 84.88 88 LYS A N 1
ATOM 649 C CA . LYS A 1 88 ? -50.648 53.986 43.071 1.00 84.88 88 LYS A CA 1
ATOM 650 C C . LYS A 1 88 ? -50.298 55.176 43.966 1.00 84.88 88 LYS A C 1
ATOM 652 O O . LYS A 1 88 ? -49.147 55.394 44.342 1.00 84.88 88 LYS A O 1
ATOM 657 N N . ASP A 1 89 ? -51.314 55.987 44.261 1.00 83.38 89 ASP A N 1
ATOM 658 C CA . ASP A 1 89 ? -51.247 57.190 45.098 1.00 83.38 89 ASP A CA 1
ATOM 659 C C . ASP A 1 89 ? -50.124 58.165 44.699 1.00 83.38 89 ASP A C 1
ATOM 661 O O . ASP A 1 89 ? -50.269 58.909 43.718 1.00 83.38 89 ASP A O 1
ATOM 665 N N . LYS A 1 90 ? -49.012 58.158 45.447 1.00 83.50 90 LYS A N 1
ATOM 666 C CA . LYS A 1 90 ? -47.820 59.005 45.252 1.00 83.50 90 LYS A CA 1
ATOM 667 C C . LYS A 1 90 ? -46.956 58.593 44.047 1.00 83.50 90 LYS A C 1
ATOM 669 O O . LYS A 1 90 ? -46.119 59.393 43.618 1.00 83.50 90 LYS A O 1
ATOM 674 N N . TYR A 1 91 ? -47.169 57.403 43.478 1.00 86.94 91 TYR A N 1
ATOM 675 C CA . TYR A 1 91 ? -46.431 56.894 42.318 1.00 86.94 91 TYR A CA 1
ATOM 676 C C . TYR A 1 91 ? -47.287 56.849 41.041 1.00 86.94 91 TYR A C 1
ATOM 678 O O . TYR A 1 91 ? -48.516 56.792 41.090 1.00 86.94 91 TYR A O 1
ATOM 686 N N . ASN A 1 92 ? -46.635 56.917 39.878 1.00 82.62 92 ASN A N 1
ATOM 687 C CA . ASN A 1 92 ? -47.233 56.681 38.558 1.00 82.62 92 ASN A CA 1
ATOM 688 C C . ASN A 1 92 ? -46.342 55.750 37.717 1.00 82.62 92 ASN A C 1
ATOM 690 O O . ASN A 1 92 ? -45.244 55.401 38.135 1.00 82.62 92 ASN A O 1
ATOM 694 N N . GLY A 1 93 ? -46.796 55.359 36.526 1.00 86.19 93 GLY A N 1
ATOM 695 C CA . GLY A 1 93 ? -46.028 54.482 35.642 1.00 86.19 93 GLY A CA 1
ATOM 696 C C . GLY A 1 93 ? -46.078 53.011 36.051 1.00 86.19 93 GLY A C 1
ATOM 697 O O . GLY A 1 93 ? -46.806 52.615 36.963 1.00 86.19 93 GLY A O 1
ATOM 698 N N . GLU A 1 94 ? -45.303 52.207 35.337 1.00 90.75 94 GLU A N 1
ATOM 699 C CA . GLU A 1 94 ? -45.282 50.756 35.461 1.00 90.75 94 GLU A CA 1
ATOM 700 C C . GLU A 1 94 ? -43.850 50.2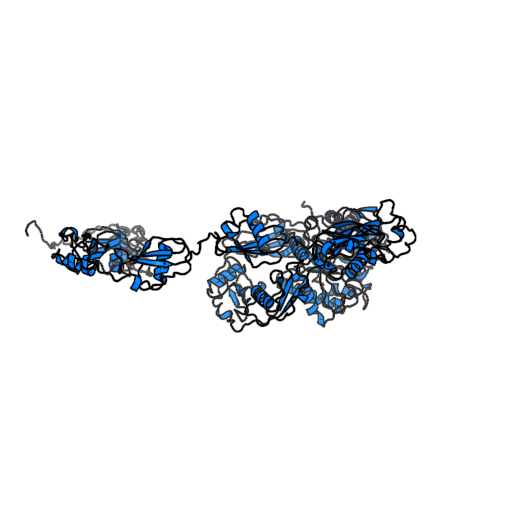26 35.427 1.00 90.75 94 GLU A C 1
ATOM 702 O O . GLU A 1 94 ? -42.962 50.823 34.812 1.00 90.75 94 GLU A O 1
ATOM 707 N N . VAL A 1 95 ? -43.614 49.094 36.081 1.00 92.00 95 VAL A N 1
ATOM 708 C CA . VAL A 1 95 ? -42.320 48.413 36.046 1.00 92.00 95 VAL A CA 1
ATOM 709 C C . VAL A 1 95 ? -42.512 46.908 36.077 1.00 92.00 95 VAL A C 1
ATOM 711 O O . VAL A 1 95 ? -43.289 46.381 36.869 1.00 92.00 95 VAL A O 1
ATOM 714 N N . LEU A 1 96 ? -41.802 46.217 35.191 1.00 93.00 96 LEU A N 1
ATOM 715 C CA . LEU A 1 96 ? -41.771 44.764 35.178 1.00 93.00 96 LEU A CA 1
ATOM 716 C C . LEU A 1 96 ? -40.778 44.269 36.232 1.00 93.00 96 LEU A C 1
ATOM 718 O O . LEU A 1 96 ? -39.643 44.750 36.296 1.00 93.00 96 LEU A O 1
ATOM 722 N N . VAL A 1 97 ? -41.203 43.295 37.023 1.00 90.94 97 VAL A N 1
ATOM 723 C CA . VAL A 1 97 ? -40.364 42.570 37.975 1.00 90.94 97 VAL A CA 1
ATOM 724 C C . VAL A 1 97 ? -40.325 41.095 37.602 1.00 90.94 97 VAL A C 1
ATOM 726 O O . VAL A 1 97 ? -41.292 40.572 37.052 1.00 90.94 97 VAL A O 1
ATOM 729 N N . SER A 1 98 ? -39.204 40.434 37.867 1.00 89.81 98 SER A N 1
ATOM 730 C CA . SER A 1 98 ? -38.988 39.013 37.589 1.00 89.81 98 SER A CA 1
ATOM 731 C C . SER A 1 98 ? -38.708 38.235 38.869 1.00 89.81 98 SER A C 1
ATOM 733 O O . SER A 1 98 ? -38.167 38.779 39.831 1.00 89.81 98 SER A O 1
ATOM 735 N N . PHE A 1 99 ? -39.072 36.958 38.887 1.00 88.50 99 PHE A N 1
ATOM 736 C CA . PHE A 1 99 ? -38.878 36.054 40.019 1.00 88.50 99 PHE A CA 1
ATOM 737 C C . PHE A 1 99 ? -38.649 34.619 39.533 1.00 88.50 99 PHE A C 1
ATOM 739 O O . PHE A 1 99 ? -39.052 34.250 38.430 1.00 88.50 99 PHE A O 1
ATOM 746 N N . ILE A 1 100 ? -37.991 33.816 40.363 1.00 84.81 100 ILE A N 1
ATOM 747 C CA . ILE A 1 100 ? -37.791 32.376 40.160 1.00 84.81 100 ILE A CA 1
ATOM 748 C C . ILE A 1 100 ? -38.782 31.650 41.067 1.00 84.81 100 ILE A C 1
ATOM 750 O O . ILE A 1 100 ? -38.981 32.074 42.201 1.00 84.81 100 ILE A O 1
ATOM 754 N N . ILE A 1 101 ? -39.414 30.592 40.570 1.00 82.69 101 ILE A N 1
ATOM 755 C CA . ILE A 1 101 ? -40.361 29.785 41.339 1.00 82.69 101 ILE A CA 1
ATOM 756 C C . ILE A 1 101 ? -39.640 28.512 41.764 1.00 82.69 101 ILE A C 1
ATOM 758 O O . ILE A 1 101 ? -39.219 27.731 40.913 1.00 82.69 101 ILE A O 1
ATOM 762 N N . VAL A 1 102 ? -39.474 28.330 43.073 1.00 82.75 102 VAL A N 1
ATOM 763 C CA . VAL A 1 102 ? -38.893 27.120 43.668 1.00 82.75 102 VAL A CA 1
ATOM 764 C C . VAL A 1 102 ? -39.851 26.614 44.745 1.00 82.75 102 VAL A C 1
ATOM 766 O O . VAL A 1 102 ? -40.242 27.412 45.595 1.00 82.75 102 VAL A O 1
ATOM 769 N N . PRO A 1 103 ? -40.224 25.321 44.759 1.00 80.31 103 PRO A N 1
ATOM 770 C CA . PRO A 1 103 ? -41.169 24.782 45.733 1.00 80.31 103 PRO A CA 1
ATOM 771 C C . PRO A 1 103 ? -40.781 25.071 47.192 1.00 80.31 103 PRO A C 1
ATOM 773 O O . PRO A 1 103 ? -39.606 25.036 47.563 1.00 80.31 103 PRO A O 1
ATOM 776 N N . SER A 1 104 ? -41.777 25.317 48.047 1.00 81.06 104 SER A N 1
ATOM 777 C CA . SER A 1 104 ? -41.562 25.537 49.483 1.00 81.06 104 SER A CA 1
ATOM 778 C C . SER A 1 104 ? -40.995 24.285 50.152 1.00 81.06 104 SER A C 1
ATOM 780 O O . SER A 1 104 ? -41.591 23.210 50.049 1.00 81.06 104 SER A O 1
ATOM 782 N N . LEU A 1 105 ? -39.890 24.408 50.893 1.00 84.62 105 LEU A N 1
ATOM 783 C CA . LEU A 1 105 ? -39.354 23.278 51.659 1.00 84.62 105 LEU A CA 1
ATOM 784 C C . LEU A 1 105 ? -40.367 22.786 52.705 1.00 84.62 105 LEU A C 1
ATOM 786 O O . LEU A 1 105 ? -40.523 21.583 52.892 1.00 84.62 105 LEU A O 1
ATOM 790 N N . GLU A 1 106 ? -41.089 23.703 53.350 1.00 84.62 106 GLU A N 1
ATOM 791 C CA . GLU A 1 106 ? -42.087 23.389 54.380 1.00 84.62 106 GLU A CA 1
ATOM 792 C C . GLU A 1 106 ? -43.250 22.553 53.834 1.00 84.62 106 GLU A C 1
ATOM 794 O O . GLU A 1 106 ? -43.684 21.602 54.478 1.00 84.62 106 GLU A O 1
ATOM 799 N N . GLU A 1 107 ? -43.710 22.840 52.614 1.00 81.62 107 GLU A N 1
ATOM 800 C CA . GLU A 1 107 ? -44.807 22.090 51.984 1.00 81.62 107 GLU A CA 1
ATOM 801 C C . GLU A 1 107 ? -44.367 20.705 51.487 1.00 81.62 107 GLU A C 1
ATOM 803 O O . GLU A 1 107 ? -45.194 19.808 51.327 1.00 81.62 107 GLU A O 1
ATOM 808 N N . ASN A 1 108 ? -43.062 20.514 51.269 1.00 82.75 108 ASN A N 1
ATOM 809 C CA . ASN A 1 108 ? -42.486 19.261 50.779 1.00 82.75 108 ASN A CA 1
ATOM 810 C C . ASN A 1 108 ? -41.961 18.355 51.910 1.00 82.75 108 ASN A C 1
ATOM 812 O O . ASN A 1 108 ? -41.807 17.148 51.717 1.00 82.75 108 ASN A O 1
ATOM 816 N N . VAL A 1 109 ? -41.739 18.894 53.113 1.00 86.12 109 VAL A N 1
ATOM 817 C CA . VAL A 1 109 ? -41.430 18.119 54.327 1.00 86.12 109 VAL A CA 1
ATOM 818 C C . VAL A 1 109 ? -42.742 17.772 55.037 1.00 86.12 109 VAL A C 1
ATOM 820 O O . VAL A 1 109 ? -43.095 18.329 56.073 1.00 86.12 109 VAL A O 1
ATOM 823 N N . ILE A 1 110 ? -43.484 16.825 54.463 1.00 84.88 110 ILE A N 1
ATOM 824 C CA . ILE A 1 110 ? -44.832 16.443 54.921 1.00 84.88 110 ILE A CA 1
ATOM 825 C C . ILE A 1 110 ? -44.802 15.805 56.326 1.00 84.88 110 ILE A C 1
ATOM 827 O O . ILE A 1 110 ? -45.695 16.021 57.145 1.00 84.88 110 ILE A O 1
ATOM 831 N N . ASN A 1 111 ? -43.770 15.013 56.631 1.00 87.06 111 ASN A N 1
ATOM 832 C CA . ASN A 1 111 ? -43.586 14.321 57.905 1.00 87.06 111 ASN A CA 1
ATOM 833 C C . ASN A 1 111 ? -42.495 15.001 58.740 1.00 87.06 111 ASN A C 1
ATOM 835 O O . ASN A 1 111 ? -41.318 14.632 58.674 1.00 87.06 111 ASN A O 1
ATOM 839 N N . THR A 1 112 ? -42.907 15.962 59.566 1.00 89.19 112 THR A N 1
ATOM 840 C CA . THR A 1 112 ? -42.013 16.740 60.438 1.00 89.19 112 THR A CA 1
ATOM 841 C C . THR A 1 112 ? -41.634 16.017 61.735 1.00 89.19 112 THR A C 1
ATOM 843 O O . THR A 1 112 ? -40.599 16.314 62.322 1.00 89.19 112 THR A O 1
ATOM 846 N N . ASN A 1 113 ? -42.408 15.018 62.178 1.00 90.25 113 ASN A N 1
ATOM 847 C CA . ASN A 1 113 ? -42.056 14.188 63.334 1.00 90.25 113 ASN A CA 1
ATOM 848 C C . ASN A 1 113 ? -41.252 12.951 62.901 1.00 90.25 113 ASN A C 1
ATOM 850 O O . ASN A 1 113 ? -41.795 11.977 62.368 1.00 90.25 113 ASN A O 1
ATOM 854 N N . LEU A 1 114 ? -39.951 12.971 63.183 1.00 89.06 114 LEU A N 1
ATOM 855 C CA . LEU A 1 114 ? -39.013 11.912 62.812 1.00 89.06 114 LEU A CA 1
ATOM 856 C C . LEU A 1 114 ? -39.077 10.697 63.753 1.00 89.06 114 LEU A C 1
ATOM 858 O O . LEU A 1 114 ? -38.502 9.648 63.458 1.00 89.06 114 LEU A O 1
ATOM 862 N N . GLY A 1 115 ? -39.805 10.802 64.867 1.00 85.31 115 GLY A N 1
ATOM 863 C CA . GLY A 1 115 ? -39.964 9.742 65.856 1.00 85.31 115 GLY A CA 1
ATOM 864 C C . GLY A 1 115 ? -38.760 9.599 66.791 1.00 85.31 115 GLY A C 1
ATOM 865 O O . GLY A 1 115 ? -38.095 10.573 67.147 1.00 85.31 115 GLY A O 1
ATOM 866 N N . ILE A 1 116 ? -38.510 8.370 67.251 1.00 84.12 116 ILE A N 1
ATOM 867 C CA . ILE A 1 116 ? -37.401 8.078 68.166 1.00 84.12 116 ILE A CA 1
ATOM 868 C C . ILE A 1 116 ? -36.126 7.865 67.353 1.00 84.12 116 ILE A C 1
ATOM 870 O O . ILE A 1 116 ? -36.053 6.929 66.557 1.00 84.12 116 ILE A O 1
ATOM 874 N N . ILE A 1 117 ? -35.111 8.690 67.602 1.00 82.25 117 ILE A N 1
ATOM 875 C CA . ILE A 1 117 ? -33.798 8.581 66.963 1.00 82.25 117 ILE A CA 1
ATOM 876 C C . ILE A 1 117 ? -32.703 8.289 67.994 1.00 82.25 117 ILE A C 1
ATOM 878 O O . ILE A 1 117 ? -32.838 8.556 69.189 1.00 82.25 117 ILE A O 1
ATOM 882 N N . ASN A 1 118 ? -31.605 7.689 67.536 1.00 77.81 118 ASN A N 1
ATOM 883 C CA . ASN A 1 118 ? -30.562 7.172 68.428 1.00 77.81 118 ASN A CA 1
ATOM 884 C C . ASN A 1 118 ? -29.677 8.272 69.036 1.00 77.81 118 ASN A C 1
ATOM 886 O O . ASN A 1 118 ? -29.101 8.075 70.102 1.00 77.81 118 ASN A O 1
ATOM 890 N N . ASN A 1 119 ? -29.536 9.403 68.345 1.00 81.50 119 ASN A N 1
ATOM 891 C CA . ASN A 1 119 ? -28.820 10.603 68.776 1.00 81.50 119 ASN A CA 1
ATOM 892 C C . ASN A 1 119 ? -29.232 11.779 67.873 1.00 81.50 119 ASN A C 1
ATOM 894 O O . ASN A 1 119 ? -29.875 11.568 66.847 1.00 81.50 119 ASN A O 1
ATOM 898 N N . ASN A 1 120 ? -28.834 12.995 68.234 1.00 86.81 120 ASN A N 1
ATOM 899 C CA . ASN A 1 120 ? -29.079 14.207 67.453 1.00 86.81 120 ASN A CA 1
ATOM 900 C C . ASN A 1 120 ? -27.915 14.563 66.510 1.00 86.81 120 ASN A C 1
ATOM 902 O O . ASN A 1 120 ? -27.664 15.738 66.271 1.00 86.81 120 ASN A O 1
ATOM 906 N N . SER A 1 121 ? -27.162 13.586 65.990 1.00 88.50 121 SER A N 1
ATOM 907 C CA . SER A 1 121 ? -26.173 13.899 64.953 1.00 88.50 121 SER A CA 1
ATOM 908 C C . SER A 1 121 ? -26.874 14.274 63.650 1.00 88.50 121 SER A C 1
ATOM 910 O O . SER A 1 121 ? -27.922 13.715 63.314 1.00 88.50 121 SER A O 1
ATOM 912 N N . GLU A 1 122 ? -26.258 15.173 62.883 1.00 88.44 122 GLU A N 1
ATOM 913 C CA . GLU A 1 122 ? -26.777 15.597 61.583 1.00 88.44 122 GLU A CA 1
ATOM 914 C C . GLU A 1 122 ? -27.064 14.398 60.668 1.00 88.44 122 GLU A C 1
ATOM 916 O O . GLU A 1 122 ? -28.133 14.311 60.078 1.00 88.44 122 GLU A O 1
ATOM 921 N N . THR A 1 123 ? -26.160 13.414 60.616 1.00 88.00 123 THR A N 1
ATOM 922 C CA . THR A 1 123 ? -26.342 12.190 59.821 1.00 88.00 123 THR A CA 1
ATOM 923 C C . THR A 1 123 ? -27.570 11.388 60.254 1.00 88.00 123 THR A C 1
ATOM 925 O O . THR A 1 123 ? -28.315 10.898 59.407 1.00 88.00 123 THR A O 1
ATOM 928 N N . THR A 1 124 ? -27.803 11.246 61.562 1.00 87.75 124 THR A N 1
ATOM 929 C CA . THR A 1 124 ? -28.961 10.504 62.084 1.00 87.75 124 THR A CA 1
ATOM 930 C C . THR A 1 124 ? -30.262 11.229 61.754 1.00 87.75 124 THR A C 1
ATOM 932 O O . THR A 1 124 ? -31.221 10.595 61.315 1.00 87.75 124 THR A O 1
ATOM 935 N N . ILE A 1 125 ? -30.280 12.553 61.922 1.00 89.81 125 ILE A N 1
ATOM 936 C CA . ILE A 1 125 ? -31.437 13.396 61.615 1.00 89.81 125 ILE A CA 1
ATOM 937 C C . ILE A 1 125 ? -31.711 13.369 60.109 1.00 89.81 125 ILE A C 1
ATOM 939 O O . ILE A 1 125 ? -32.836 13.084 59.713 1.00 89.81 125 ILE A O 1
ATOM 943 N N . ARG A 1 126 ? -30.688 13.545 59.262 1.00 92.12 126 ARG A N 1
ATOM 944 C CA . ARG A 1 126 ? -30.804 13.498 57.795 1.00 92.12 126 ARG A CA 1
ATOM 945 C C . ARG A 1 126 ? -31.386 12.177 57.314 1.00 92.12 126 ARG A C 1
ATOM 947 O O . ARG A 1 126 ? -32.353 12.173 56.561 1.00 92.12 126 ARG A O 1
ATOM 954 N N . ASN A 1 127 ? -30.864 11.055 57.802 1.00 90.50 127 ASN A N 1
ATOM 955 C CA . ASN A 1 127 ? -31.390 9.738 57.445 1.00 90.50 127 ASN A CA 1
ATOM 956 C C . ASN A 1 127 ? -32.854 9.572 57.875 1.00 90.50 127 ASN A C 1
ATOM 958 O O . ASN A 1 127 ? -33.651 9.002 57.129 1.00 90.50 127 ASN A O 1
ATOM 962 N N . ALA A 1 128 ? -33.224 10.077 59.054 1.00 88.44 128 ALA A N 1
ATOM 963 C CA . ALA A 1 128 ? -34.600 10.021 59.535 1.00 88.44 128 ALA A CA 1
ATOM 964 C C . ALA A 1 128 ? -35.544 10.910 58.702 1.00 88.44 128 ALA A C 1
ATOM 966 O O . ALA A 1 128 ? -36.638 10.459 58.364 1.00 88.44 128 ALA A O 1
ATOM 967 N N . VAL A 1 129 ? -35.105 12.111 58.301 1.00 90.62 129 VAL A N 1
ATOM 968 C CA . VAL A 1 129 ? -35.839 13.008 57.389 1.00 90.62 129 VAL A CA 1
ATOM 969 C C . VAL A 1 129 ? -36.101 12.321 56.052 1.00 90.62 129 VAL A C 1
ATOM 971 O O . VAL A 1 129 ? -37.259 12.233 55.652 1.00 90.62 129 VAL A O 1
ATOM 974 N N . LEU A 1 130 ? -35.066 11.771 55.406 1.00 90.69 130 LEU A N 1
ATOM 975 C CA . LEU A 1 130 ? -35.185 11.103 54.101 1.00 90.69 130 LEU A CA 1
ATOM 976 C C . LEU A 1 130 ? -36.029 9.827 54.169 1.00 90.69 130 LEU A C 1
ATOM 978 O O . LEU A 1 130 ? -36.774 9.518 53.248 1.00 90.69 130 LEU A O 1
ATOM 982 N N . THR A 1 131 ? -35.966 9.098 55.285 1.00 89.06 131 THR A N 1
ATOM 983 C CA . THR A 1 131 ? -36.806 7.907 55.490 1.00 89.06 131 THR A CA 1
ATOM 984 C C . THR A 1 131 ? -38.286 8.274 55.621 1.00 89.06 131 THR A C 1
ATOM 986 O O . THR A 1 131 ? -39.155 7.517 55.193 1.00 89.06 131 THR A O 1
ATOM 989 N N . LYS A 1 132 ? -38.592 9.411 56.257 1.00 86.50 132 LYS A N 1
ATOM 990 C CA . LYS A 1 132 ? -39.968 9.865 56.499 1.00 86.50 132 LYS A CA 1
ATOM 991 C C . LYS A 1 132 ? -40.541 10.697 55.356 1.00 86.50 132 LYS A C 1
ATOM 993 O O . LYS A 1 132 ? -41.758 10.751 55.221 1.00 86.50 132 LYS A O 1
ATOM 998 N N . ASN A 1 133 ? -39.691 11.299 54.537 1.00 87.50 133 ASN A N 1
ATOM 999 C CA . ASN A 1 133 ? -40.062 12.132 53.399 1.00 87.50 133 ASN A CA 1
ATOM 1000 C C . ASN A 1 133 ? -39.306 11.633 52.154 1.00 87.50 133 ASN A C 1
ATOM 1002 O O . ASN A 1 133 ? -38.390 12.309 51.705 1.00 87.50 133 ASN A O 1
ATOM 1006 N N . PRO A 1 134 ? -39.616 10.437 51.619 1.00 82.31 134 PRO A N 1
ATOM 1007 C CA . PRO A 1 134 ? -38.821 9.809 50.556 1.00 82.31 134 PRO A CA 1
ATOM 1008 C C . PRO A 1 134 ? -38.817 10.589 49.234 1.00 82.31 134 PRO A C 1
ATOM 1010 O O . PRO A 1 134 ? -37.894 10.423 48.441 1.00 82.31 134 PRO A O 1
ATOM 1013 N N . ASP A 1 135 ? -39.818 11.443 49.015 1.00 80.94 135 ASP A N 1
ATOM 1014 C CA . ASP A 1 135 ? -39.951 12.263 47.807 1.00 80.94 135 ASP A CA 1
ATOM 1015 C C . ASP A 1 135 ? -39.124 13.560 47.871 1.00 80.94 135 ASP A C 1
ATOM 1017 O O . ASP A 1 135 ? -39.026 14.284 46.880 1.00 80.94 135 ASP A O 1
ATOM 1021 N N . ILE A 1 136 ? -38.504 13.860 49.022 1.00 85.00 136 ILE A N 1
ATOM 1022 C CA . ILE A 1 136 ? -37.640 15.030 49.156 1.00 85.00 136 ILE A CA 1
ATOM 1023 C C . ILE A 1 136 ? -36.270 14.762 48.530 1.00 85.00 136 ILE A C 1
ATOM 1025 O O . ILE A 1 136 ? -35.639 13.727 48.765 1.00 85.00 136 ILE A O 1
ATOM 1029 N N . ASN A 1 137 ? -35.763 15.716 47.754 1.00 81.31 137 ASN A N 1
ATOM 1030 C CA . ASN A 1 137 ? -34.423 15.593 47.195 1.00 81.31 137 ASN A CA 1
ATOM 1031 C C . ASN A 1 137 ? -33.367 15.607 48.317 1.00 81.31 137 ASN A C 1
ATOM 1033 O O . ASN A 1 137 ? -33.259 16.575 49.070 1.00 81.31 137 ASN A O 1
ATOM 1037 N N . GLN A 1 138 ? -32.545 14.553 48.390 1.00 82.88 138 GLN A N 1
ATOM 1038 C CA . GLN A 1 138 ? -31.504 14.389 49.415 1.00 82.88 138 GLN A CA 1
ATOM 1039 C C . GLN A 1 138 ? -30.468 15.522 49.464 1.00 82.88 138 GLN A C 1
ATOM 1041 O O . GLN A 1 138 ? -29.881 15.766 50.519 1.00 82.88 138 GLN A O 1
ATOM 1046 N N . ASN A 1 139 ? -30.261 16.203 48.334 1.00 81.81 139 ASN A N 1
ATOM 1047 C CA . ASN A 1 139 ? -29.330 17.319 48.191 1.00 81.81 139 ASN A CA 1
ATOM 1048 C C . ASN A 1 139 ? -30.038 18.683 48.247 1.00 81.81 139 ASN A C 1
ATOM 1050 O O . ASN A 1 139 ? -29.379 19.704 48.113 1.00 81.81 139 ASN A O 1
ATOM 1054 N N . GLY A 1 140 ? -31.365 18.713 48.412 1.00 79.81 140 GLY A N 1
ATOM 1055 C CA . GLY A 1 140 ? -32.163 19.939 48.348 1.00 79.81 140 GLY A CA 1
ATOM 1056 C C . GLY A 1 140 ? -32.288 20.703 49.669 1.00 79.81 140 GLY A C 1
ATOM 1057 O O . GLY A 1 140 ? -32.975 21.719 49.700 1.00 79.81 140 GLY A O 1
ATOM 1058 N N . PHE A 1 141 ? -31.688 20.214 50.761 1.00 88.38 141 PHE A N 1
ATOM 1059 C CA . PHE A 1 141 ? -31.745 20.875 52.066 1.00 88.38 141 PHE A CA 1
ATOM 1060 C C . PHE A 1 141 ? -30.495 20.641 52.926 1.00 88.38 141 PHE A C 1
ATOM 1062 O O . PHE A 1 141 ? -29.868 19.572 52.928 1.00 88.38 141 PHE A O 1
ATOM 1069 N N . GLU A 1 142 ? -30.199 21.633 53.753 1.00 89.56 142 GLU A N 1
ATOM 1070 C CA . GLU A 1 142 ? -29.237 21.574 54.847 1.00 89.56 142 GLU A CA 1
ATOM 1071 C C . GLU A 1 142 ? -29.963 21.433 56.188 1.00 89.56 142 GLU A C 1
ATOM 1073 O O . GLU A 1 142 ? -31.120 21.829 56.321 1.00 89.56 142 GLU A O 1
ATOM 1078 N N . ILE A 1 143 ? -29.303 20.856 57.194 1.00 90.94 143 ILE A N 1
ATOM 1079 C CA . ILE A 1 143 ? -29.845 20.783 58.554 1.00 90.94 143 ILE A CA 1
ATOM 1080 C C . ILE A 1 143 ? -29.123 21.825 59.392 1.00 90.94 143 ILE A C 1
ATOM 1082 O O . ILE A 1 143 ? -27.921 21.735 59.629 1.00 90.94 143 ILE A O 1
ATOM 1086 N N . ILE A 1 144 ? -29.884 22.792 59.870 1.00 86.69 144 ILE A N 1
ATOM 1087 C CA . ILE A 1 144 ? -29.434 23.876 60.725 1.00 86.69 144 ILE A CA 1
ATOM 1088 C C . ILE A 1 144 ? -30.149 23.797 62.083 1.00 86.69 144 ILE A C 1
ATOM 1090 O O . ILE A 1 144 ? -31.153 23.106 62.245 1.00 86.69 144 ILE A O 1
ATOM 1094 N N . GLU A 1 145 ? -29.603 24.475 63.092 1.00 88.06 145 GLU A N 1
ATOM 1095 C CA . GLU A 1 145 ? -30.243 24.634 64.412 1.00 88.06 145 GLU A CA 1
ATOM 1096 C C . GLU A 1 145 ? -30.662 23.318 65.103 1.00 88.06 145 GLU A C 1
ATOM 1098 O O . GLU A 1 145 ? -31.774 23.170 65.611 1.00 88.06 145 GLU A O 1
ATOM 1103 N N . ILE A 1 146 ? -29.753 22.339 65.147 1.00 91.00 146 ILE A N 1
ATOM 1104 C CA . ILE A 1 146 ? -29.990 21.064 65.835 1.00 91.00 146 ILE A CA 1
ATOM 1105 C C . ILE A 1 146 ? -30.039 21.268 67.357 1.00 91.00 146 ILE A C 1
ATOM 1107 O O . ILE A 1 146 ? -29.070 21.710 67.979 1.00 91.00 146 ILE A O 1
ATOM 1111 N N . THR A 1 147 ? -31.142 20.855 67.975 1.00 90.38 147 THR A N 1
ATOM 1112 C CA . THR A 1 147 ? -31.326 20.785 69.428 1.00 90.38 147 THR A CA 1
ATOM 1113 C C . THR A 1 147 ? -31.333 19.328 69.915 1.00 90.38 147 THR A C 1
ATOM 1115 O O . THR A 1 147 ? -30.977 18.388 69.199 1.00 90.38 147 THR A O 1
ATOM 1118 N N . THR A 1 148 ? -31.695 19.102 71.177 1.00 84.25 148 THR A N 1
ATOM 1119 C CA . THR A 1 148 ? -31.879 17.751 71.725 1.00 84.25 148 THR A CA 1
ATOM 1120 C C . THR A 1 148 ? -33.184 17.087 71.283 1.00 84.25 148 THR A C 1
ATOM 1122 O O . THR A 1 148 ? -33.313 15.876 71.454 1.00 84.25 148 THR A O 1
ATOM 1125 N N . THR A 1 149 ? -34.144 17.838 70.738 1.00 87.12 149 THR A N 1
ATOM 1126 C CA . THR A 1 149 ? -35.472 17.317 70.360 1.00 87.12 149 THR A CA 1
ATOM 1127 C C . THR A 1 149 ? -35.988 17.834 69.019 1.00 87.12 149 THR A C 1
ATOM 1129 O O . THR A 1 149 ? -37.102 17.504 68.622 1.00 87.12 149 THR A O 1
ATOM 1132 N N . SER A 1 150 ? -35.221 18.660 68.316 1.00 91.56 150 SER A N 1
ATOM 1133 C CA . SER A 1 150 ? -35.623 19.238 67.036 1.00 91.56 150 SER A CA 1
ATOM 1134 C C . SER A 1 150 ? -34.421 19.631 66.182 1.00 91.56 150 SER A C 1
ATOM 1136 O O . SER A 1 150 ? -33.294 19.695 66.672 1.00 91.56 150 SER A O 1
ATOM 1138 N N . ALA A 1 151 ? -34.662 19.885 64.902 1.00 92.62 151 ALA A N 1
ATOM 1139 C CA . ALA A 1 151 ? -33.743 20.556 63.992 1.00 92.62 151 ALA A CA 1
ATOM 1140 C C . ALA A 1 151 ? -34.545 21.375 62.973 1.00 92.62 151 ALA A C 1
ATOM 1142 O O . ALA A 1 151 ? -35.744 21.149 62.805 1.00 92.62 151 ALA A O 1
ATOM 1143 N N . ILE A 1 152 ? -33.901 22.309 62.280 1.00 92.44 152 ILE A N 1
ATOM 1144 C CA . ILE A 1 152 ? -34.511 23.067 61.187 1.00 92.44 152 ILE A CA 1
ATOM 1145 C C . ILE A 1 152 ? -33.849 22.651 59.877 1.00 92.44 152 ILE A C 1
ATOM 1147 O O . ILE A 1 152 ? -32.630 22.635 59.760 1.00 92.44 152 ILE A O 1
ATOM 1151 N N . LEU A 1 153 ? -34.647 22.304 58.876 1.00 91.06 153 LEU A N 1
ATOM 1152 C CA . LEU A 1 153 ? -34.173 22.088 57.514 1.00 91.06 153 LEU A CA 1
ATOM 1153 C C . LEU A 1 153 ? -34.190 23.427 56.778 1.00 91.06 153 LEU A C 1
ATOM 1155 O O . LEU A 1 153 ? -35.154 24.175 56.927 1.00 91.06 153 LEU A O 1
ATOM 1159 N N . LYS A 1 154 ? -33.159 23.737 55.992 1.00 86.75 154 LYS A N 1
ATOM 1160 C CA . LYS A 1 154 ? -33.071 24.956 55.180 1.00 86.75 154 LYS A CA 1
ATOM 1161 C C . LYS A 1 154 ? -32.838 24.600 53.717 1.00 86.75 154 LYS A C 1
ATOM 1163 O O . LYS A 1 154 ? -31.894 23.879 53.412 1.00 86.75 154 LYS A O 1
ATOM 1168 N N . GLY A 1 155 ? -33.689 25.124 52.842 1.00 82.12 155 GLY A N 1
ATOM 1169 C CA . GLY A 1 155 ? -33.540 25.090 51.393 1.00 82.12 155 GLY A CA 1
ATOM 1170 C C . GLY A 1 155 ? -33.316 26.512 50.896 1.00 82.12 155 GLY A C 1
ATOM 1171 O O . GLY A 1 155 ? -34.126 27.402 51.157 1.00 82.12 155 GLY A O 1
ATOM 1172 N N . ASP A 1 156 ? -32.188 26.746 50.243 1.00 72.50 156 ASP A N 1
ATOM 1173 C CA . ASP A 1 156 ? -31.818 28.024 49.631 1.00 72.50 156 ASP A CA 1
ATOM 1174 C C . ASP A 1 156 ? -31.198 27.834 48.238 1.00 72.50 156 ASP A C 1
ATOM 1176 O O . ASP A 1 156 ? -30.430 28.672 47.764 1.00 72.50 156 ASP A O 1
ATOM 1180 N N . ASP A 1 157 ? -31.576 26.742 47.573 1.00 73.50 157 ASP A N 1
ATOM 1181 C CA . ASP A 1 157 ? -31.093 26.360 46.248 1.00 73.50 157 ASP A CA 1
ATOM 1182 C C . ASP A 1 157 ? -32.272 26.099 45.291 1.00 73.50 157 ASP A C 1
ATOM 1184 O O . ASP A 1 157 ? -33.441 26.241 45.647 1.00 73.50 157 ASP A O 1
ATOM 1188 N N . ILE A 1 158 ? -31.977 25.695 44.057 1.00 74.56 158 ILE A N 1
ATOM 1189 C CA . ILE A 1 158 ? -32.931 25.449 42.970 1.00 74.56 158 ILE A CA 1
ATOM 1190 C C . ILE A 1 158 ? -34.005 24.393 43.279 1.00 74.56 158 ILE A C 1
ATOM 1192 O O . ILE A 1 158 ? -34.977 24.292 42.533 1.00 74.56 158 ILE A O 1
ATOM 1196 N N . PHE A 1 159 ? -33.825 23.579 44.323 1.00 80.19 159 PHE A N 1
ATOM 1197 C CA . PHE A 1 159 ? -34.725 22.470 44.650 1.00 80.19 159 PHE A CA 1
ATOM 1198 C C . PHE A 1 159 ? -35.850 22.872 45.600 1.00 80.19 159 PHE A C 1
ATOM 1200 O O . PHE A 1 159 ? -37.004 22.538 45.341 1.00 80.19 159 PHE A O 1
ATOM 1207 N N . TYR A 1 160 ? -35.516 23.575 46.683 1.00 84.75 160 TYR A N 1
ATOM 1208 C CA . TYR A 1 160 ? -36.482 24.029 47.675 1.00 84.75 160 TYR A CA 1
ATOM 1209 C C . TYR A 1 160 ? -36.074 25.381 48.246 1.00 84.75 160 TYR A C 1
ATOM 1211 O O . TYR A 1 160 ? -34.888 25.648 48.437 1.00 84.75 160 TYR A O 1
ATOM 1219 N N . ASN A 1 161 ? -37.071 26.193 48.587 1.00 81.50 161 ASN A N 1
ATOM 1220 C CA . ASN A 1 161 ? -36.882 27.489 49.223 1.00 81.50 161 ASN A CA 1
ATOM 1221 C C . ASN A 1 161 ? -37.566 27.541 50.597 1.00 81.50 161 ASN A C 1
ATOM 1223 O O . ASN A 1 161 ? -38.677 27.039 50.774 1.00 81.50 161 ASN A O 1
ATOM 1227 N N . GLY A 1 162 ? -36.915 28.180 51.566 1.00 81.25 162 GLY A N 1
ATOM 1228 C CA . GLY A 1 162 ? -37.435 28.376 52.920 1.00 81.25 162 GLY A CA 1
ATOM 1229 C C . GLY A 1 162 ? -36.931 27.346 53.933 1.00 81.25 162 GLY A C 1
ATOM 1230 O O . GLY A 1 162 ? -35.976 26.608 53.688 1.00 81.25 162 GLY A O 1
ATOM 1231 N N . THR A 1 163 ? -37.546 27.325 55.114 1.00 87.56 163 THR A N 1
ATOM 1232 C CA . THR A 1 163 ? -37.161 26.432 56.212 1.00 87.56 163 THR A CA 1
ATOM 1233 C C . THR A 1 163 ? -38.313 25.530 56.634 1.00 87.56 163 THR A C 1
ATOM 1235 O O . THR A 1 163 ? -39.471 25.921 56.552 1.00 87.56 163 THR A O 1
ATOM 1238 N N . ALA A 1 164 ? -37.998 24.325 57.107 1.00 89.25 164 ALA A N 1
ATOM 1239 C CA . ALA A 1 164 ? -38.978 23.372 57.618 1.00 89.25 164 ALA A CA 1
ATOM 1240 C C . ALA A 1 164 ? -38.506 22.795 58.965 1.00 89.25 164 ALA A C 1
ATOM 1242 O O . ALA A 1 164 ? -37.442 22.171 59.015 1.00 89.25 164 ALA A O 1
ATOM 1243 N N . PRO A 1 165 ? -39.239 22.991 60.073 1.00 91.56 165 PRO A N 1
ATOM 1244 C CA . PRO A 1 165 ? -38.861 22.418 61.359 1.00 91.56 165 PRO A CA 1
ATOM 1245 C C . PRO A 1 165 ? -39.165 20.916 61.404 1.00 91.56 165 PRO A C 1
ATOM 1247 O O . PRO A 1 165 ? -40.202 20.456 60.927 1.00 91.56 165 PRO A O 1
ATOM 1250 N N . VAL A 1 166 ? -38.278 20.150 62.033 1.00 90.62 166 VAL A N 1
ATOM 1251 C CA . VAL A 1 166 ? -38.475 18.726 62.317 1.00 90.62 166 VAL A CA 1
ATOM 1252 C C . VAL A 1 166 ? -38.250 18.431 63.795 1.00 90.62 166 VAL A C 1
ATOM 1254 O O . VAL A 1 166 ? -37.362 18.998 64.430 1.00 90.62 166 VAL A O 1
ATOM 1257 N N . GLU A 1 167 ? -39.043 17.522 64.353 1.00 92.12 167 GLU A N 1
ATOM 1258 C CA . GLU A 1 167 ? -38.999 17.129 65.763 1.00 92.12 167 GLU A CA 1
ATOM 1259 C C . GLU A 1 167 ? -38.670 15.644 65.924 1.00 92.12 167 GLU A C 1
ATOM 1261 O O . GLU A 1 167 ? -39.046 14.801 65.107 1.00 92.12 167 GLU A O 1
ATOM 1266 N N . PHE A 1 168 ? -37.964 15.309 67.002 1.00 91.00 168 PHE A N 1
ATOM 1267 C CA . PHE A 1 168 ? -37.577 13.944 67.336 1.00 91.00 168 PHE A CA 1
ATOM 1268 C C . PHE A 1 168 ? -37.399 13.750 68.842 1.00 91.00 168 PHE A C 1
ATOM 1270 O O . PHE A 1 168 ? -37.182 14.684 69.608 1.00 91.00 168 PHE A O 1
ATOM 1277 N N . THR A 1 169 ? -37.445 12.497 69.289 1.00 83.06 169 THR A N 1
ATOM 1278 C CA . THR A 1 169 ? -37.092 12.126 70.666 1.00 83.06 169 THR A CA 1
ATOM 1279 C C . THR A 1 169 ? -35.817 11.293 70.662 1.00 83.06 169 THR A C 1
ATOM 1281 O O . THR A 1 169 ? -35.733 10.297 69.945 1.00 83.06 169 THR A O 1
ATOM 1284 N N . ILE A 1 170 ? -34.824 11.656 71.477 1.00 76.19 170 ILE A N 1
ATOM 1285 C CA . ILE A 1 170 ? -33.624 10.826 71.647 1.00 76.19 170 ILE A CA 1
ATOM 1286 C C . ILE A 1 170 ? -33.957 9.648 72.571 1.00 76.19 170 ILE A C 1
ATOM 1288 O O . ILE A 1 170 ? -34.484 9.835 73.670 1.00 76.19 170 ILE A O 1
ATOM 1292 N N . ALA A 1 171 ? -33.650 8.427 72.133 1.00 68.88 171 ALA A N 1
ATOM 1293 C CA . ALA A 1 171 ? -33.862 7.220 72.928 1.00 68.88 171 ALA A CA 1
ATOM 1294 C C . ALA A 1 171 ? -33.137 7.294 74.292 1.00 68.88 171 ALA A C 1
ATOM 1296 O O . ALA A 1 171 ? -31.946 7.601 74.357 1.00 68.88 171 ALA A O 1
ATOM 1297 N N . ALA A 1 172 ? -33.836 6.973 75.390 1.00 61.16 172 ALA A N 1
ATOM 1298 C CA . ALA A 1 172 ? -33.237 6.954 76.727 1.00 61.16 172 ALA A CA 1
ATOM 1299 C C . ALA A 1 172 ? -32.059 5.951 76.795 1.00 61.16 172 ALA A C 1
ATOM 1301 O O . ALA A 1 172 ? -32.205 4.810 76.336 1.00 61.16 172 ALA A O 1
ATOM 1302 N N . PRO A 1 173 ? -30.899 6.327 77.372 1.00 57.66 173 PRO A N 1
ATOM 1303 C CA . PRO A 1 173 ? -29.730 5.454 77.408 1.00 57.66 173 PRO A CA 1
ATOM 1304 C C . PRO A 1 173 ? -30.010 4.213 78.263 1.00 57.66 173 PRO A C 1
ATOM 1306 O O . PRO A 1 173 ? -30.348 4.315 79.444 1.00 57.66 173 PRO A O 1
ATOM 1309 N N . LYS A 1 174 ? -29.875 3.019 77.670 1.00 66.31 174 LYS A N 1
ATOM 1310 C CA . LYS A 1 174 ? -30.128 1.761 78.388 1.00 66.31 174 LYS A CA 1
ATOM 1311 C C . LYS A 1 174 ? -28.986 1.468 79.382 1.00 66.31 174 LYS A C 1
ATOM 1313 O O . LYS A 1 174 ? -27.816 1.592 79.003 1.00 66.31 174 LYS A O 1
ATOM 1318 N N . PRO A 1 175 ? -29.280 1.032 80.621 1.00 69.06 175 PRO A N 1
ATOM 1319 C CA . PRO A 1 175 ? -28.262 0.693 81.621 1.00 69.06 175 PRO A CA 1
ATOM 1320 C C . PRO A 1 175 ? -27.330 -0.439 81.154 1.00 69.06 175 PRO A C 1
ATOM 1322 O O . PRO A 1 175 ? -27.728 -1.292 80.367 1.00 69.06 175 PRO A O 1
ATOM 1325 N N . SER A 1 176 ? -26.083 -0.472 81.636 1.00 73.94 176 SER A N 1
ATOM 1326 C CA . SER A 1 176 ? -25.094 -1.467 81.190 1.00 73.94 176 SER A CA 1
ATOM 1327 C C . SER A 1 176 ? -25.432 -2.892 81.647 1.00 73.94 176 SER A C 1
ATOM 1329 O O . SER A 1 176 ? -25.780 -3.115 82.799 1.00 73.94 176 SER A O 1
ATOM 1331 N N . LEU A 1 177 ? -25.230 -3.890 80.790 1.00 84.12 177 LEU A N 1
ATOM 1332 C CA . LEU A 1 177 ? -25.431 -5.307 81.099 1.00 84.12 177 LEU A CA 1
ATOM 1333 C C . LEU A 1 177 ? -24.532 -5.794 82.252 1.00 84.12 177 LEU A C 1
ATOM 1335 O O . LEU A 1 177 ? -24.898 -6.707 82.991 1.00 84.12 177 LEU A O 1
ATOM 1339 N N . ASN A 1 178 ? -23.378 -5.148 82.455 1.00 82.94 178 ASN A N 1
ATOM 1340 C CA . ASN A 1 178 ? -22.454 -5.453 83.550 1.00 82.94 178 ASN A CA 1
ATOM 1341 C C . ASN A 1 178 ? -23.024 -5.117 84.936 1.00 82.94 178 ASN A C 1
ATOM 1343 O O . ASN A 1 178 ? -22.560 -5.686 85.919 1.00 82.94 178 ASN A O 1
ATOM 1347 N N . SER A 1 179 ? -24.032 -4.241 85.031 1.00 79.38 179 SER A N 1
ATOM 1348 C CA . SER A 1 179 ? -24.736 -4.006 86.297 1.00 79.38 179 SER A CA 1
ATOM 1349 C C . SER A 1 179 ? -25.829 -5.044 86.579 1.00 79.38 179 SER A C 1
ATOM 1351 O O . SER A 1 179 ? -26.278 -5.147 87.717 1.00 79.38 179 SER A O 1
ATOM 1353 N N . ALA A 1 180 ? -26.238 -5.835 85.578 1.00 81.62 180 ALA A N 1
ATOM 1354 C CA . ALA A 1 180 ? -27.283 -6.854 85.702 1.00 81.62 180 ALA A CA 1
ATOM 1355 C C . ALA A 1 180 ? -26.738 -8.289 85.839 1.00 81.62 180 ALA A C 1
ATOM 1357 O O . ALA A 1 180 ? -27.352 -9.104 86.525 1.00 81.62 180 ALA A O 1
ATOM 1358 N N . ILE A 1 181 ? -25.582 -8.601 85.235 1.00 86.56 181 ILE A N 1
ATOM 1359 C CA . ILE A 1 181 ? -24.919 -9.914 85.348 1.00 86.56 181 ILE A CA 1
ATOM 1360 C C . ILE A 1 181 ? -23.915 -9.880 86.502 1.00 86.56 181 ILE A C 1
ATOM 1362 O O . ILE A 1 181 ? -22.747 -9.518 86.336 1.00 86.56 181 ILE A O 1
ATOM 1366 N N . THR A 1 182 ? -24.389 -10.260 87.686 1.00 83.00 182 THR A N 1
ATOM 1367 C CA . THR A 1 182 ? -23.597 -10.271 88.926 1.00 83.00 182 THR A CA 1
ATOM 1368 C C . THR A 1 182 ? -22.932 -11.624 89.192 1.00 83.00 182 THR A C 1
ATOM 1370 O O . THR A 1 182 ? -21.898 -11.674 89.859 1.00 83.00 182 THR A O 1
ATOM 1373 N N . LYS A 1 183 ? -23.467 -12.717 88.631 1.00 87.56 183 LYS A N 1
ATOM 1374 C CA . LYS A 1 183 ? -22.892 -14.067 88.691 1.00 87.56 183 LYS A CA 1
ATOM 1375 C C . LYS A 1 183 ? -22.335 -14.445 87.324 1.00 87.56 183 LYS A C 1
ATOM 1377 O O . LYS A 1 183 ? -23.090 -14.693 86.386 1.00 87.56 183 LYS A O 1
ATOM 1382 N N . LYS A 1 184 ? -21.002 -14.405 87.221 1.00 89.06 184 LYS A N 1
ATOM 1383 C CA . LYS A 1 184 ? -20.256 -14.563 85.962 1.00 89.06 184 LYS A CA 1
ATOM 1384 C C . LYS A 1 184 ? -19.652 -15.953 85.774 1.00 89.06 184 LYS A C 1
ATOM 1386 O O . LYS A 1 184 ? -19.271 -16.271 84.661 1.00 89.06 184 LYS A O 1
ATOM 1391 N N . ASP A 1 185 ? -19.578 -16.764 86.820 1.00 90.19 185 ASP A N 1
ATOM 1392 C CA . ASP A 1 185 ? -19.193 -18.171 86.711 1.00 90.19 185 ASP A CA 1
ATOM 1393 C C . ASP A 1 185 ? -20.458 -19.034 86.739 1.00 90.19 185 ASP A C 1
ATOM 1395 O O . ASP A 1 185 ? -21.251 -18.921 87.675 1.00 90.19 185 ASP A O 1
ATOM 1399 N N . LEU A 1 186 ? -20.672 -19.825 85.688 1.00 89.06 186 LEU A N 1
ATOM 1400 C CA . LEU A 1 186 ? -21.868 -20.640 85.473 1.00 89.06 186 LEU A CA 1
ATOM 1401 C C . LEU A 1 186 ? -21.670 -22.103 85.903 1.00 89.06 186 LEU A C 1
ATOM 1403 O O . LEU A 1 186 ? -22.589 -22.903 85.768 1.00 89.06 186 LEU A O 1
ATOM 1407 N N . GLY A 1 187 ? -20.490 -22.472 86.415 1.00 82.62 187 GLY A N 1
ATOM 1408 C CA . GLY A 1 187 ? -20.224 -23.833 86.887 1.00 82.62 187 GLY A CA 1
ATOM 1409 C C . GLY A 1 187 ? -20.112 -24.864 85.756 1.00 82.62 187 GLY A C 1
ATOM 1410 O O . GLY A 1 187 ? -19.642 -24.547 84.664 1.00 82.62 187 GLY A O 1
ATOM 1411 N N . THR A 1 188 ? -20.478 -26.122 86.020 1.00 80.31 188 THR A N 1
ATOM 1412 C CA . THR A 1 188 ? -20.356 -27.220 85.042 1.00 80.31 188 THR A CA 1
ATOM 1413 C C . THR A 1 188 ? -21.639 -27.391 84.233 1.00 80.31 188 THR A C 1
ATOM 1415 O O . THR A 1 188 ? -22.685 -27.717 84.784 1.00 80.31 188 THR A O 1
ATOM 1418 N N . LEU A 1 189 ? -21.540 -27.216 82.917 1.00 80.44 189 LEU A N 1
ATOM 1419 C CA . LEU A 1 189 ? -22.624 -27.337 81.948 1.00 80.44 189 LEU A CA 1
ATOM 1420 C C . LEU A 1 189 ? -22.555 -28.678 81.203 1.00 80.44 189 LEU A C 1
ATOM 1422 O O . LEU A 1 189 ? -21.483 -29.253 81.004 1.00 80.44 189 LEU A O 1
ATOM 1426 N N . ILE A 1 190 ? -23.708 -29.168 80.753 1.00 70.31 190 ILE A N 1
ATOM 1427 C CA . ILE A 1 190 ? -23.816 -30.410 79.964 1.00 70.31 190 ILE A CA 1
ATOM 1428 C C . ILE A 1 190 ? -23.252 -30.264 78.543 1.00 70.31 190 ILE A C 1
ATOM 1430 O O . ILE A 1 190 ? -22.774 -31.226 77.955 1.00 70.31 190 ILE A O 1
ATOM 1434 N N . ASP A 1 191 ? -23.278 -29.047 78.004 1.00 68.94 191 ASP A N 1
ATOM 1435 C CA . ASP A 1 191 ? -22.638 -28.644 76.760 1.00 68.94 191 ASP A CA 1
ATOM 1436 C C . ASP A 1 191 ? -22.392 -27.129 76.798 1.00 68.94 191 ASP A C 1
ATOM 1438 O O . ASP A 1 191 ? -22.856 -26.423 77.695 1.00 68.94 191 ASP A O 1
ATOM 1442 N N . ASN A 1 192 ? -21.636 -26.614 75.835 1.00 81.31 192 ASN A N 1
ATOM 1443 C CA . ASN A 1 192 ? -21.402 -25.182 75.683 1.00 81.31 192 ASN A CA 1
ATOM 1444 C C . ASN A 1 192 ? -22.323 -24.560 74.625 1.00 81.31 192 ASN A C 1
ATOM 1446 O O . ASN A 1 192 ? -21.956 -23.566 74.008 1.00 81.31 192 ASN A O 1
ATOM 1450 N N . SER A 1 193 ? -23.506 -25.121 74.362 1.00 85.06 193 SER A N 1
ATOM 1451 C CA . SER A 1 193 ? -24.401 -24.524 73.373 1.00 85.06 193 SER A CA 1
ATOM 1452 C C . SER A 1 193 ? -24.889 -23.149 73.840 1.00 85.06 193 SER A C 1
ATOM 1454 O O . SER A 1 193 ? -25.084 -22.889 75.032 1.00 85.06 193 SER A O 1
ATOM 1456 N N . ALA A 1 194 ? -25.123 -22.249 72.881 1.00 83.75 194 ALA A N 1
ATOM 1457 C CA . ALA A 1 194 ? -25.624 -20.906 73.167 1.00 83.75 194 ALA A CA 1
ATOM 1458 C C . ALA A 1 194 ? -26.927 -20.935 73.979 1.00 83.75 194 ALA A C 1
ATOM 1460 O O . ALA A 1 194 ? -27.134 -20.072 74.825 1.00 83.75 194 ALA A O 1
ATOM 1461 N N . THR A 1 195 ? -27.779 -21.936 73.745 1.00 86.50 195 THR A N 1
ATOM 1462 C CA . THR A 1 195 ? -29.041 -22.136 74.462 1.00 86.50 195 THR A CA 1
ATOM 1463 C C . THR A 1 195 ? -28.807 -22.561 75.910 1.00 86.50 195 THR A C 1
ATOM 1465 O O . THR A 1 195 ? -29.365 -21.932 76.807 1.00 86.50 195 THR A O 1
ATOM 1468 N N . THR A 1 196 ? -27.947 -23.554 76.157 1.00 86.12 196 THR A N 1
ATOM 1469 C CA . THR A 1 196 ? -27.598 -24.019 77.513 1.00 86.12 196 THR A CA 1
ATOM 1470 C C . THR A 1 196 ? -26.976 -22.894 78.336 1.00 86.12 196 THR A C 1
ATOM 1472 O O . THR A 1 196 ? -27.435 -22.598 79.436 1.00 86.12 196 THR A O 1
ATOM 1475 N N . ILE A 1 197 ? -26.010 -22.174 77.760 1.00 90.50 197 ILE A N 1
ATOM 1476 C CA . ILE A 1 197 ? -25.353 -21.034 78.412 1.00 90.50 197 ILE A CA 1
ATOM 1477 C C . ILE A 1 197 ? -26.350 -19.901 78.669 1.00 90.50 197 ILE A C 1
ATOM 1479 O O . ILE A 1 197 ? -26.347 -19.308 79.744 1.00 90.50 197 ILE A O 1
ATOM 1483 N N . LYS A 1 198 ? -27.222 -19.586 77.702 1.00 91.88 198 LYS A N 1
ATOM 1484 C CA . LYS A 1 198 ? -28.240 -18.537 77.862 1.00 91.88 198 LYS A CA 1
ATOM 1485 C C . LYS A 1 198 ? -29.186 -18.860 79.010 1.00 91.88 198 LYS A C 1
ATOM 1487 O O . LYS A 1 198 ? -29.483 -17.977 79.809 1.00 91.88 198 LYS A O 1
ATOM 1492 N N . ASN A 1 199 ? -29.646 -20.103 79.081 1.00 91.25 199 ASN A N 1
ATOM 1493 C CA . ASN A 1 199 ? -30.555 -20.551 80.126 1.00 91.25 199 ASN A CA 1
ATOM 1494 C C . ASN A 1 199 ? -29.884 -20.484 81.503 1.00 91.25 199 ASN A C 1
ATOM 1496 O O . ASN A 1 199 ? -30.496 -19.963 82.431 1.00 91.25 199 ASN A O 1
ATOM 1500 N N . GLU A 1 200 ? -28.617 -20.889 81.614 1.00 93.25 200 GLU A N 1
ATOM 1501 C CA . GLU A 1 200 ? -27.882 -20.824 82.882 1.00 93.25 200 GLU A CA 1
ATOM 1502 C C . GLU A 1 200 ? -27.589 -19.377 83.322 1.00 93.25 200 GLU A C 1
ATOM 1504 O O . GLU A 1 200 ? -27.766 -19.020 84.486 1.00 93.25 200 GLU A O 1
ATOM 1509 N N . VAL A 1 201 ? -27.234 -18.484 82.386 1.00 92.00 201 VAL A N 1
ATOM 1510 C CA . VAL A 1 201 ? -27.061 -17.047 82.677 1.00 92.00 201 VAL A CA 1
ATOM 1511 C C . VAL A 1 201 ? -28.354 -16.432 83.214 1.00 92.00 201 VAL A C 1
ATOM 1513 O O . VAL A 1 201 ? -28.296 -15.648 84.163 1.00 92.00 201 VAL A O 1
ATOM 1516 N N . LEU A 1 202 ? -29.507 -16.770 82.623 1.00 90.19 202 LEU A N 1
ATOM 1517 C CA . LEU A 1 202 ? -30.820 -16.296 83.073 1.00 90.19 202 LEU A CA 1
ATOM 1518 C C . LEU A 1 202 ? -31.203 -16.884 84.436 1.00 90.19 202 LEU A C 1
ATOM 1520 O O . LEU A 1 202 ? -31.761 -16.167 85.263 1.00 90.19 202 LEU A O 1
ATOM 1524 N N . ALA A 1 203 ? -30.871 -18.153 84.687 1.00 88.81 203 ALA A N 1
ATOM 1525 C CA . ALA A 1 203 ? -31.118 -18.812 85.965 1.00 88.81 203 ALA A CA 1
ATOM 1526 C C . ALA A 1 203 ? -30.315 -18.167 87.110 1.00 88.81 203 ALA A C 1
ATOM 1528 O O . ALA A 1 203 ? -30.864 -17.895 88.178 1.00 88.81 203 ALA A O 1
ATOM 1529 N N . LEU A 1 204 ? -29.037 -17.852 86.875 1.00 88.19 204 LEU A N 1
ATOM 1530 C CA . LEU A 1 204 ? -28.143 -17.261 87.878 1.00 88.19 204 LEU A CA 1
ATOM 1531 C C . LEU A 1 204 ? -28.282 -15.734 88.019 1.00 88.19 204 LEU A C 1
ATOM 1533 O O . LEU A 1 204 ? -27.805 -15.163 89.001 1.00 88.19 204 LEU A O 1
ATOM 1537 N N . ASN A 1 205 ? -28.932 -15.061 87.060 1.00 89.44 205 ASN A N 1
ATOM 1538 C CA . ASN A 1 205 ? -29.142 -13.608 87.051 1.00 89.44 205 ASN A CA 1
ATOM 1539 C C . ASN A 1 205 ? -30.620 -13.260 86.742 1.00 89.44 205 ASN A C 1
ATOM 1541 O O . ASN A 1 205 ? -30.927 -12.734 85.668 1.00 89.44 205 ASN A O 1
ATOM 1545 N N . PRO A 1 206 ? -31.550 -13.500 87.686 1.00 85.25 206 PRO A N 1
ATOM 1546 C CA . PRO A 1 206 ? -33.002 -13.473 87.448 1.00 85.25 206 PRO A CA 1
ATOM 1547 C C . PRO A 1 206 ? -33.602 -12.091 87.121 1.00 85.25 206 PRO A C 1
ATOM 1549 O O . PRO A 1 206 ? -34.778 -11.990 86.777 1.00 85.25 206 PRO A O 1
ATOM 1552 N N . SER A 1 207 ? -32.826 -11.005 87.213 1.00 82.56 207 SER A N 1
ATOM 1553 C CA . SER A 1 207 ? -33.247 -9.665 86.769 1.00 82.56 207 SER A CA 1
ATOM 1554 C C . SER A 1 207 ? -33.307 -9.529 85.236 1.00 82.56 207 SER A C 1
ATOM 1556 O O . SER A 1 207 ? -33.970 -8.618 84.718 1.00 82.56 207 SER A O 1
ATOM 1558 N N . LEU A 1 208 ? -32.647 -10.439 84.510 1.00 85.06 208 LEU A N 1
ATOM 1559 C CA . LEU A 1 208 ? -32.604 -10.504 83.051 1.00 85.06 208 LEU A CA 1
ATOM 1560 C C . LEU A 1 208 ? -33.774 -11.305 82.477 1.00 85.06 208 LEU A C 1
ATOM 1562 O O . LEU A 1 208 ? -34.193 -12.321 83.023 1.00 85.06 208 LEU A O 1
ATOM 1566 N N . ARG A 1 209 ? -34.278 -10.870 81.321 1.00 88.75 209 ARG A N 1
ATOM 1567 C CA . ARG A 1 209 ? -35.274 -11.602 80.527 1.00 88.75 209 ARG A CA 1
ATOM 1568 C C . ARG A 1 209 ? -34.603 -12.292 79.337 1.00 88.75 209 ARG A C 1
ATOM 1570 O O . ARG A 1 209 ? -33.595 -11.790 78.839 1.00 88.75 209 ARG A O 1
ATOM 1577 N N . PRO A 1 210 ? -35.190 -13.367 78.780 1.00 84.62 210 PRO A N 1
ATOM 1578 C CA . PRO A 1 210 ? -34.654 -14.021 77.585 1.00 84.62 210 PRO A CA 1
ATOM 1579 C C . PRO A 1 210 ? -34.476 -13.078 76.390 1.00 84.62 210 PRO A C 1
ATOM 1581 O O . PRO A 1 210 ? -33.577 -13.278 75.576 1.00 84.62 210 PRO A O 1
ATOM 1584 N N . THR A 1 211 ? -35.311 -12.043 76.286 1.00 85.62 211 THR A N 1
ATOM 1585 C CA . THR A 1 211 ? -35.212 -11.016 75.244 1.00 85.62 211 THR A CA 1
ATOM 1586 C C . THR A 1 211 ? -34.105 -10.002 75.499 1.00 85.62 211 THR A C 1
ATOM 1588 O O . THR A 1 211 ? -33.757 -9.298 74.562 1.00 85.62 211 THR A O 1
ATOM 1591 N N . ASP A 1 212 ? -33.552 -9.899 76.713 1.00 85.12 212 ASP A N 1
ATOM 1592 C CA . ASP A 1 212 ? -32.526 -8.905 77.055 1.00 85.12 212 ASP A CA 1
ATOM 1593 C C . ASP A 1 212 ? -31.133 -9.292 76.547 1.00 85.12 212 ASP A C 1
ATOM 1595 O O . ASP A 1 212 ? -30.303 -8.409 76.329 1.00 85.12 212 ASP A O 1
ATOM 1599 N N . ILE A 1 213 ? -30.877 -10.593 76.361 1.00 90.50 213 ILE A N 1
ATOM 1600 C CA . ILE A 1 213 ? -29.534 -11.119 76.107 1.00 90.50 213 ILE A CA 1
ATOM 1601 C C . ILE A 1 213 ? -29.451 -12.108 74.941 1.00 90.50 213 ILE A C 1
ATOM 1603 O O . ILE A 1 213 ? -30.352 -12.908 74.673 1.00 90.50 213 ILE A O 1
ATOM 1607 N N . SER A 1 214 ? -28.299 -12.097 74.284 1.00 91.38 214 SER A N 1
ATOM 1608 C CA . SER A 1 214 ? -27.862 -13.095 73.307 1.00 91.38 214 SER A CA 1
ATOM 1609 C C . SER A 1 214 ? -26.459 -13.572 73.658 1.00 91.38 214 SER A C 1
ATOM 1611 O O . SER A 1 214 ? -25.637 -12.776 74.113 1.00 91.38 214 SER A O 1
ATOM 1613 N N . ILE A 1 215 ? -26.180 -14.854 73.435 1.00 92.94 215 ILE A N 1
ATOM 1614 C CA . ILE A 1 215 ? -24.871 -15.446 73.710 1.00 92.94 215 ILE A CA 1
ATOM 1615 C C . ILE A 1 215 ? -24.069 -15.484 72.416 1.00 92.94 215 ILE A C 1
ATOM 1617 O O . ILE A 1 215 ? -24.555 -15.956 71.391 1.00 92.94 215 ILE A O 1
ATOM 1621 N N . SER A 1 216 ? -22.843 -14.983 72.466 1.00 84.25 216 SER A N 1
ATOM 1622 C CA . SER A 1 216 ? -21.872 -15.060 71.379 1.00 84.25 216 SER A CA 1
ATOM 1623 C C . SER A 1 216 ? -20.500 -15.414 71.939 1.00 84.25 216 SER A C 1
ATOM 1625 O O . SER A 1 216 ? -20.319 -15.508 73.152 1.00 84.25 216 SER A O 1
ATOM 1627 N N . SER A 1 217 ? -19.510 -15.576 71.059 1.00 86.12 217 SER A N 1
ATOM 1628 C CA . SER A 1 217 ? -18.104 -15.739 71.466 1.00 86.12 217 SER A CA 1
ATOM 1629 C C . SER A 1 217 ? -17.914 -16.876 72.479 1.00 86.12 217 SER A C 1
ATOM 1631 O O . SER A 1 217 ? -17.194 -16.740 73.465 1.00 86.12 217 SER A O 1
ATOM 1633 N N . ILE A 1 218 ? -18.633 -17.974 72.252 1.00 85.94 218 ILE A N 1
ATOM 1634 C CA . ILE A 1 218 ? -18.600 -19.173 73.080 1.00 85.94 218 ILE A CA 1
ATOM 1635 C C . ILE A 1 218 ? -17.278 -19.898 72.837 1.00 85.94 218 ILE A C 1
ATOM 1637 O O . ILE A 1 218 ? -16.884 -20.149 71.701 1.00 85.94 218 ILE A O 1
ATOM 1641 N N . THR A 1 219 ? -16.622 -20.261 73.924 1.00 81.06 219 THR A N 1
ATOM 1642 C CA . THR A 1 219 ? -15.432 -21.106 73.990 1.00 81.06 219 THR A CA 1
ATOM 1643 C C . THR A 1 219 ? -15.753 -22.351 74.824 1.00 81.06 219 THR A C 1
ATOM 1645 O O . THR A 1 219 ? -16.878 -22.530 75.293 1.00 81.06 219 THR A O 1
ATOM 1648 N N . GLN A 1 220 ? -14.776 -23.233 75.037 1.00 75.56 220 GLN A N 1
ATOM 1649 C CA . GLN A 1 220 ? -14.990 -24.435 75.850 1.00 75.56 220 GLN A CA 1
ATOM 1650 C C . GLN A 1 220 ? -15.292 -24.127 77.325 1.00 75.56 220 GLN A C 1
ATOM 1652 O O . GLN A 1 220 ? -15.904 -24.950 78.005 1.00 75.56 220 GLN A O 1
ATOM 1657 N N . THR A 1 221 ? -14.855 -22.962 77.815 1.00 80.06 221 THR A N 1
ATOM 1658 C CA . THR A 1 221 ? -14.913 -22.606 79.239 1.00 80.06 221 THR A CA 1
ATOM 1659 C C . THR A 1 221 ? -15.422 -21.194 79.516 1.00 80.06 221 THR A C 1
ATOM 1661 O O . THR A 1 221 ? -15.359 -20.709 80.644 1.00 80.06 221 THR A O 1
ATOM 1664 N N . SER A 1 222 ? -15.892 -20.482 78.496 1.00 86.88 222 SER A N 1
ATOM 1665 C CA . SER A 1 222 ? -16.423 -19.129 78.651 1.00 86.88 222 SER A CA 1
ATOM 1666 C C . SER A 1 222 ? -17.286 -18.722 77.471 1.00 86.88 222 SER A C 1
ATOM 1668 O O . SER A 1 222 ? -17.158 -19.281 76.388 1.00 86.88 222 SER A O 1
ATOM 1670 N N . ALA A 1 223 ? -18.150 -17.735 77.657 1.00 89.62 223 ALA A N 1
ATOM 1671 C CA . ALA A 1 223 ? -18.926 -17.127 76.589 1.00 89.62 223 ALA A CA 1
ATOM 1672 C C . ALA A 1 223 ? -19.144 -15.640 76.856 1.00 89.62 223 ALA A C 1
ATOM 1674 O O . ALA A 1 223 ? -18.986 -15.159 77.979 1.00 89.62 223 ALA A O 1
ATOM 1675 N N . ARG A 1 224 ? -19.538 -14.899 75.822 1.00 92.50 224 ARG A N 1
ATOM 1676 C CA . ARG A 1 224 ? -19.912 -13.492 75.941 1.00 92.50 224 ARG A CA 1
ATOM 1677 C C . ARG A 1 224 ? -21.427 -13.348 75.902 1.00 92.50 224 ARG A C 1
ATOM 1679 O O . ARG A 1 224 ? -22.085 -13.765 74.953 1.00 92.50 224 ARG A O 1
ATOM 1686 N N . VAL A 1 225 ? -21.976 -12.712 76.927 1.00 92.62 225 VAL A N 1
ATOM 1687 C CA . VAL A 1 225 ? -23.382 -12.320 77.000 1.00 92.62 225 VAL A CA 1
ATOM 1688 C C . VAL A 1 225 ? -23.497 -10.890 76.486 1.00 92.62 225 VAL A C 1
ATOM 1690 O O . VAL A 1 225 ? -22.882 -9.982 77.042 1.00 92.62 225 VAL A O 1
ATOM 1693 N N . ASN A 1 226 ? -24.267 -10.674 75.423 1.00 90.69 226 ASN A N 1
ATOM 1694 C CA . ASN A 1 226 ? -24.480 -9.357 74.823 1.00 90.69 226 ASN A CA 1
ATOM 1695 C C . ASN A 1 226 ? -25.919 -8.910 75.012 1.00 90.69 226 ASN A C 1
ATOM 1697 O O . ASN A 1 226 ? -26.833 -9.728 74.908 1.00 90.69 226 ASN A O 1
ATOM 1701 N N . SER A 1 227 ? -26.120 -7.610 75.212 1.00 85.88 227 SER A N 1
ATOM 1702 C CA . SER A 1 227 ? -27.447 -7.014 75.130 1.00 85.88 227 SER A CA 1
ATOM 1703 C C . SER A 1 227 ? -28.000 -7.108 73.709 1.00 85.88 227 SER A C 1
ATOM 1705 O O . SER A 1 227 ? -27.276 -6.847 72.748 1.00 85.88 227 SER A O 1
ATOM 1707 N N . THR A 1 228 ? -29.285 -7.405 73.564 1.00 84.62 228 THR A N 1
ATOM 1708 C CA . THR A 1 228 ? -29.974 -7.374 72.264 1.00 84.62 228 THR A CA 1
ATOM 1709 C C . THR A 1 228 ? -30.495 -5.968 71.936 1.00 84.62 228 THR A C 1
ATOM 1711 O O . THR A 1 228 ? -30.713 -5.134 72.820 1.00 84.62 228 THR A O 1
ATOM 1714 N N . SER A 1 229 ? -30.753 -5.696 70.653 1.00 71.88 229 SER A N 1
ATOM 1715 C CA . SER A 1 229 ? -31.309 -4.414 70.186 1.00 71.88 229 SER A CA 1
ATOM 1716 C C . SER A 1 229 ? -32.690 -4.107 70.785 1.00 71.88 229 SER A C 1
ATOM 1718 O O . SER A 1 229 ? -32.964 -2.958 71.132 1.00 71.88 229 SER A O 1
ATOM 1720 N N . SER A 1 230 ? -33.520 -5.128 71.008 1.00 67.62 230 SER A N 1
ATOM 1721 C CA . SER A 1 230 ? -34.821 -5.036 71.689 1.00 67.62 230 SER A CA 1
ATOM 1722 C C . SER A 1 230 ? -34.741 -5.125 73.223 1.00 67.62 230 SER A C 1
ATOM 1724 O O . SER A 1 230 ? -35.754 -4.965 73.899 1.00 67.62 230 SER A O 1
ATOM 1726 N N . GLY A 1 231 ? -33.566 -5.419 73.784 1.00 67.56 231 GLY A N 1
ATOM 1727 C CA . GLY A 1 231 ? -33.356 -5.661 75.212 1.00 67.56 231 GLY A CA 1
ATOM 1728 C C . GLY A 1 231 ? -33.259 -4.386 76.047 1.00 67.56 231 GLY A C 1
ATOM 1729 O O . GLY A 1 231 ? -33.053 -3.293 75.519 1.00 67.56 231 GLY A O 1
ATOM 1730 N N . ARG A 1 232 ? -33.382 -4.520 77.370 1.00 79.56 232 ARG A N 1
ATOM 1731 C CA . ARG A 1 232 ? -33.406 -3.387 78.317 1.00 79.56 232 ARG A CA 1
ATOM 1732 C C . ARG A 1 232 ? -32.031 -2.851 78.736 1.00 79.56 232 ARG A C 1
ATOM 1734 O O . ARG A 1 232 ? -31.980 -1.897 79.505 1.00 79.56 232 ARG A O 1
ATOM 1741 N N . TYR A 1 233 ? -30.935 -3.435 78.255 1.00 83.81 233 TYR A N 1
ATOM 1742 C CA . TYR A 1 233 ? -29.566 -3.106 78.674 1.00 83.81 233 TYR A CA 1
ATOM 1743 C C . TYR A 1 233 ? -28.664 -2.766 77.475 1.00 83.81 233 TYR A C 1
ATOM 1745 O O . TYR A 1 233 ? -29.041 -3.027 76.334 1.00 83.81 233 TYR A O 1
ATOM 1753 N N . THR A 1 234 ? -27.482 -2.192 77.717 1.00 77.25 234 THR A N 1
ATOM 1754 C CA . THR A 1 234 ? -26.418 -1.978 76.715 1.00 77.25 234 THR A CA 1
ATOM 1755 C C . THR A 1 234 ? -25.116 -2.681 77.098 1.00 77.25 234 THR A C 1
ATOM 1757 O O . THR A 1 234 ? -24.809 -2.877 78.271 1.00 77.25 234 THR A O 1
ATOM 1760 N N . GLY A 1 235 ? -24.293 -3.032 76.114 1.00 82.88 235 GLY A N 1
ATOM 1761 C CA . GLY A 1 235 ? -22.967 -3.600 76.350 1.00 82.88 235 GLY A CA 1
ATOM 1762 C C . GLY A 1 235 ? -22.975 -5.117 76.531 1.00 82.88 235 GLY A C 1
ATOM 1763 O O . GLY A 1 235 ? -23.925 -5.816 76.178 1.00 82.88 235 GLY A O 1
ATOM 1764 N N . SER A 1 236 ? -21.859 -5.654 77.013 1.00 87.94 236 SER A N 1
ATOM 1765 C CA . SER A 1 236 ? -21.631 -7.098 77.055 1.00 87.94 236 SER A CA 1
ATOM 1766 C C . SER A 1 236 ? -20.723 -7.510 78.208 1.00 87.94 236 SER A C 1
ATOM 1768 O O . SER A 1 236 ? -19.899 -6.726 78.676 1.00 87.94 236 SER A O 1
ATOM 1770 N N . VAL A 1 237 ? -20.903 -8.743 78.679 1.00 90.94 237 VAL A N 1
ATOM 1771 C CA . VAL A 1 237 ? -20.246 -9.307 79.865 1.00 90.94 237 VAL A CA 1
ATOM 1772 C C . VAL A 1 237 ? -19.759 -10.710 79.539 1.00 90.94 237 VAL A C 1
ATOM 1774 O O . VAL A 1 237 ? -20.499 -11.503 78.964 1.00 90.94 237 VAL A O 1
ATOM 1777 N N . ASN A 1 238 ? -18.525 -11.029 79.915 1.00 90.75 238 ASN A N 1
ATOM 1778 C CA . ASN A 1 238 ? -17.998 -12.383 79.775 1.00 90.75 238 ASN A CA 1
ATOM 1779 C C . ASN A 1 238 ? -18.394 -13.234 80.989 1.00 90.75 238 ASN A C 1
ATOM 1781 O O . ASN A 1 238 ? -18.349 -12.753 82.124 1.00 90.75 238 ASN A O 1
ATOM 1785 N N . VAL A 1 239 ? -18.740 -14.490 80.729 1.00 91.00 239 VAL A N 1
ATOM 1786 C CA . VAL A 1 239 ? -19.071 -15.513 81.726 1.00 91.00 239 VAL A CA 1
ATOM 1787 C C . VAL A 1 239 ? -18.206 -16.757 81.511 1.00 91.00 239 VAL A C 1
ATOM 1789 O O . VAL A 1 239 ? -17.805 -17.015 80.379 1.00 91.00 239 VAL A O 1
ATOM 1792 N N . THR A 1 240 ? -17.894 -17.510 82.564 1.00 86.56 240 THR A N 1
ATOM 1793 C CA . THR A 1 240 ? -17.038 -18.715 82.548 1.00 86.56 240 THR A CA 1
ATOM 1794 C C . THR A 1 240 ? -17.817 -19.965 82.956 1.00 86.56 240 THR A C 1
ATOM 1796 O O . THR A 1 240 ? -18.835 -19.839 83.622 1.00 86.56 240 THR A O 1
ATOM 1799 N N . PHE A 1 241 ? -17.384 -21.156 82.537 1.00 87.44 241 PHE A N 1
ATOM 1800 C CA . PHE A 1 241 ? -17.982 -22.455 82.883 1.00 87.44 241 PHE A CA 1
ATOM 1801 C C . PHE A 1 241 ? -17.026 -23.627 82.577 1.00 87.44 241 PHE A C 1
ATOM 1803 O O . PHE A 1 241 ? -15.976 -23.438 81.966 1.00 87.44 241 PHE A O 1
ATOM 1810 N N . THR A 1 242 ? -17.383 -24.856 82.956 1.00 73.31 242 THR A N 1
ATOM 1811 C CA . THR A 1 242 ? -16.741 -26.114 82.511 1.00 73.31 242 THR A CA 1
ATOM 1812 C C . THR A 1 242 ? -17.772 -27.027 81.832 1.00 73.31 242 THR A C 1
ATOM 1814 O O . THR A 1 242 ? -18.959 -26.847 82.055 1.00 73.31 242 THR A O 1
ATOM 1817 N N . THR A 1 243 ? -17.378 -27.974 80.967 1.00 55.88 243 THR A N 1
ATOM 1818 C CA . THR A 1 243 ? -18.323 -28.861 80.239 1.00 55.88 243 THR A CA 1
ATOM 1819 C C . THR A 1 243 ? -18.068 -30.345 80.513 1.00 55.88 243 THR A C 1
ATOM 1821 O O . THR A 1 243 ? -16.917 -30.779 80.504 1.00 55.88 243 THR A O 1
ATOM 1824 N N . GLN A 1 244 ? -19.120 -31.137 80.752 1.00 57.81 244 GLN A N 1
ATOM 1825 C CA . GLN A 1 244 ? -19.027 -32.594 80.948 1.00 57.81 244 GLN A CA 1
ATOM 1826 C C . GLN A 1 244 ? -19.234 -33.311 79.603 1.00 57.81 244 GLN A C 1
ATOM 1828 O O . GLN A 1 244 ? -20.271 -33.114 78.979 1.00 57.81 244 GLN A O 1
ATOM 1833 N N . VAL A 1 245 ? -18.276 -34.117 79.116 1.00 52.12 245 VAL A N 1
ATOM 1834 C CA . VAL A 1 245 ? -18.368 -34.667 77.747 1.00 52.12 245 VAL A CA 1
ATOM 1835 C C . VAL A 1 245 ? -18.041 -36.166 77.671 1.00 52.12 245 VAL A C 1
ATOM 1837 O O . VAL A 1 245 ? -16.890 -36.561 77.836 1.00 52.12 245 VAL A O 1
ATOM 1840 N N . VAL A 1 246 ? -19.046 -36.995 77.350 1.00 56.22 246 VAL A N 1
ATOM 1841 C CA . VAL A 1 246 ? -18.868 -38.373 76.849 1.00 56.22 246 VAL A CA 1
ATOM 1842 C C . VAL A 1 246 ? -18.987 -38.325 75.330 1.00 56.22 246 VAL A C 1
ATOM 1844 O O . VAL A 1 246 ? -20.043 -37.981 74.805 1.00 56.22 246 VAL A O 1
ATOM 1847 N N . LYS A 1 247 ? -17.901 -38.638 74.621 1.00 57.47 247 LYS A N 1
ATOM 1848 C CA . LYS A 1 247 ? -17.839 -38.567 73.156 1.00 57.47 247 LYS A CA 1
ATOM 1849 C C . LYS A 1 247 ? -17.739 -39.977 72.555 1.00 57.47 247 LYS A C 1
ATOM 1851 O O . LYS A 1 247 ? -16.994 -40.783 73.108 1.00 57.47 247 LYS A O 1
ATOM 1856 N N . PRO A 1 248 ? -18.437 -40.299 71.452 1.00 64.25 248 PRO A N 1
ATOM 1857 C CA . PRO A 1 248 ? -18.222 -41.540 70.701 1.00 64.25 248 PRO A CA 1
ATOM 1858 C C . PRO A 1 248 ? -16.815 -41.601 70.076 1.00 64.25 248 PRO A C 1
ATOM 1860 O O . PRO A 1 248 ? -16.227 -40.564 69.776 1.00 64.25 248 PRO A O 1
ATOM 1863 N N . GLU A 1 249 ? -16.264 -42.803 69.867 1.00 76.38 249 GLU A N 1
ATOM 1864 C CA . GLU A 1 249 ? -14.926 -42.992 69.272 1.00 76.38 249 GLU A CA 1
ATOM 1865 C C . GLU A 1 249 ? -14.855 -42.422 67.844 1.00 76.38 249 GLU A C 1
ATOM 1867 O O . GLU A 1 249 ? -15.741 -42.662 67.020 1.00 76.38 249 GLU A O 1
ATOM 1872 N N . LEU A 1 250 ? -13.783 -41.693 67.523 1.00 83.06 250 LEU A N 1
ATOM 1873 C CA . LEU A 1 250 ? -13.571 -41.017 66.236 1.00 83.06 250 LEU A CA 1
ATOM 1874 C C . LEU A 1 250 ? -13.571 -41.998 65.055 1.00 83.06 250 LEU A C 1
ATOM 1876 O O . LEU A 1 250 ? -13.981 -41.645 63.949 1.00 83.06 250 LEU A O 1
ATOM 1880 N N . SER A 1 251 ? -13.182 -43.248 65.306 1.00 81.62 251 SER A N 1
ATOM 1881 C CA . SER A 1 251 ? -13.227 -44.347 64.339 1.00 81.62 251 SER A CA 1
ATOM 1882 C C . SER A 1 251 ? -14.633 -44.671 63.829 1.00 81.62 251 SER A C 1
ATOM 1884 O O . SER A 1 251 ? -14.749 -45.270 62.770 1.00 81.62 251 SER A O 1
ATOM 1886 N N . SER A 1 252 ? -15.695 -44.251 64.525 1.00 80.50 252 SER A N 1
ATOM 1887 C CA . SER A 1 252 ? -17.079 -44.429 64.061 1.00 80.50 252 SER A CA 1
ATOM 1888 C C . SER A 1 252 ? -17.491 -43.453 62.949 1.00 80.50 252 SER A C 1
ATOM 1890 O O . SER A 1 252 ? -18.442 -43.720 62.213 1.00 80.50 252 SER A O 1
ATOM 1892 N N . ALA A 1 253 ? -16.782 -42.325 62.817 1.00 79.44 253 ALA A N 1
ATOM 1893 C CA . ALA A 1 253 ? -17.075 -41.271 61.845 1.00 79.44 253 ALA A CA 1
ATOM 1894 C C . ALA A 1 253 ? -15.963 -41.069 60.802 1.00 79.44 253 ALA A C 1
ATOM 1896 O O . ALA A 1 253 ? -16.235 -40.555 59.717 1.00 79.44 253 ALA A O 1
ATOM 1897 N N . LEU A 1 254 ? -14.728 -41.496 61.091 1.00 86.50 254 LEU A N 1
ATOM 1898 C CA . LEU A 1 254 ? -13.588 -41.460 60.171 1.00 86.50 254 LEU A CA 1
ATOM 1899 C C . LEU A 1 254 ? -13.353 -42.844 59.538 1.00 86.50 254 LEU A C 1
ATOM 1901 O O . LEU A 1 254 ? -12.388 -43.537 59.857 1.00 86.50 254 LEU A O 1
ATOM 1905 N N . ASN A 1 255 ? -14.250 -43.243 58.634 1.00 80.75 255 ASN A N 1
ATOM 1906 C CA . ASN A 1 255 ? -14.241 -44.578 58.017 1.00 80.75 255 ASN A CA 1
ATOM 1907 C C . ASN A 1 255 ? -13.292 -44.681 56.808 1.00 80.75 255 ASN A C 1
ATOM 1909 O O . ASN A 1 255 ? -12.762 -45.752 56.518 1.00 80.75 255 ASN A O 1
ATOM 1913 N N . THR A 1 256 ? -13.048 -43.572 56.104 1.00 85.75 256 THR A N 1
ATOM 1914 C CA . THR A 1 256 ? -12.122 -43.509 54.964 1.00 85.75 256 THR A CA 1
ATOM 1915 C C . THR A 1 256 ? -10.781 -42.951 55.430 1.00 85.75 256 THR A C 1
ATOM 1917 O O . THR A 1 256 ? -10.608 -41.736 55.546 1.00 85.75 256 THR A O 1
ATOM 1920 N N . THR A 1 257 ? -9.828 -43.844 55.701 1.00 89.75 257 THR A N 1
ATOM 1921 C CA . THR A 1 257 ? -8.504 -43.499 56.249 1.00 89.75 257 THR A CA 1
ATOM 1922 C C . THR A 1 257 ? -7.427 -43.274 55.186 1.00 89.75 257 THR A C 1
ATOM 1924 O O . THR A 1 257 ? -6.407 -42.654 55.480 1.00 89.75 257 THR A O 1
ATOM 1927 N N . ASN A 1 258 ? -7.642 -43.719 53.943 1.00 90.06 258 ASN A N 1
ATOM 1928 C CA . ASN A 1 258 ? -6.766 -43.395 52.817 1.00 90.06 258 ASN A CA 1
ATOM 1929 C C . ASN A 1 258 ? -7.258 -42.123 52.115 1.00 90.06 258 ASN A C 1
ATOM 1931 O O . ASN A 1 258 ? -8.292 -42.128 51.446 1.00 90.06 258 ASN A O 1
ATOM 1935 N N . LEU A 1 259 ? -6.506 -41.033 52.258 1.00 88.94 259 LEU A N 1
ATOM 1936 C CA . LEU A 1 259 ? -6.897 -39.714 51.756 1.00 88.94 259 LEU A CA 1
ATOM 1937 C C . LEU A 1 259 ? -6.496 -39.482 50.292 1.00 88.94 259 LEU A C 1
ATOM 1939 O O . LEU A 1 259 ? -6.789 -38.425 49.735 1.00 88.94 259 LEU A O 1
ATOM 1943 N N . GLY A 1 260 ? -5.846 -40.458 49.651 1.00 82.00 260 GLY A N 1
ATOM 1944 C CA . GLY A 1 260 ? -5.328 -40.317 48.295 1.00 82.00 260 GLY A CA 1
ATOM 1945 C C . GLY A 1 260 ? -4.101 -39.407 48.246 1.00 82.00 260 GLY A C 1
ATOM 1946 O O . GLY A 1 260 ? -3.244 -39.458 49.132 1.00 82.00 260 GLY A O 1
ATOM 1947 N N . SER A 1 261 ? -3.980 -38.609 47.187 1.00 78.06 261 SER A N 1
ATOM 1948 C CA . SER A 1 261 ? -2.806 -37.764 46.952 1.00 78.06 261 SER A CA 1
ATOM 1949 C C . SER A 1 261 ? -3.056 -36.302 47.359 1.00 78.06 261 SER A C 1
ATOM 1951 O O . SER A 1 261 ? -4.008 -35.689 46.883 1.00 78.06 261 SER A O 1
ATOM 1953 N N . LEU A 1 262 ? -2.203 -35.732 48.218 1.00 79.56 262 LEU A N 1
ATOM 1954 C CA . LEU A 1 262 ? -2.380 -34.428 48.881 1.00 79.56 262 LEU A CA 1
ATOM 1955 C C . LEU A 1 262 ? -1.241 -33.451 48.583 1.00 79.56 262 LEU A C 1
ATOM 1957 O O . LEU A 1 262 ? -0.092 -33.839 48.651 1.00 79.56 262 LEU A O 1
ATOM 1961 N N . GLN A 1 263 ? -1.535 -32.173 48.354 1.00 71.75 263 GLN A N 1
ATOM 1962 C CA . GLN A 1 263 ? -0.579 -31.120 47.940 1.00 71.75 263 GLN A CA 1
ATOM 1963 C C . GLN A 1 263 ? 0.618 -30.859 48.896 1.00 71.75 263 GLN A C 1
ATOM 1965 O O . GLN A 1 263 ? 1.653 -30.323 48.512 1.00 71.75 263 GLN A O 1
ATOM 1970 N N . ASN A 1 264 ? 0.513 -31.195 50.173 1.00 74.06 264 ASN A N 1
ATOM 1971 C CA . ASN A 1 264 ? 1.618 -31.183 51.136 1.00 74.06 264 ASN A CA 1
ATOM 1972 C C . ASN A 1 264 ? 1.144 -31.906 52.399 1.00 74.06 264 ASN A C 1
ATOM 1974 O O . ASN A 1 264 ? -0.056 -32.129 52.574 1.00 74.06 264 ASN A O 1
ATOM 1978 N N . ASN A 1 265 ? 2.069 -32.280 53.281 1.00 81.81 265 ASN A N 1
ATOM 1979 C CA . ASN A 1 265 ? 1.728 -32.898 54.560 1.00 81.81 265 ASN A CA 1
ATOM 1980 C C . ASN A 1 265 ? 1.457 -31.864 55.659 1.00 81.81 265 ASN A C 1
ATOM 1982 O O . ASN A 1 265 ? 1.519 -32.205 56.832 1.00 81.81 265 ASN A O 1
ATOM 1986 N N . ASN A 1 266 ? 1.132 -30.608 55.335 1.00 86.81 266 ASN A N 1
ATOM 1987 C CA . ASN A 1 266 ? 0.764 -29.665 56.386 1.00 86.81 266 ASN A CA 1
ATOM 1988 C C . ASN A 1 266 ? -0.567 -30.085 57.016 1.00 86.81 266 ASN A C 1
ATOM 1990 O O . ASN A 1 266 ? -1.490 -30.530 56.326 1.00 86.81 266 ASN A O 1
ATOM 1994 N N . ALA A 1 267 ? -0.679 -29.879 58.329 1.00 81.94 267 ALA A N 1
ATOM 1995 C CA . ALA A 1 267 ? -1.842 -30.258 59.127 1.00 81.94 267 ALA A CA 1
ATOM 1996 C C . ALA A 1 267 ? -3.172 -29.794 58.503 1.00 81.94 267 ALA A C 1
ATOM 1998 O O . ALA A 1 267 ? -4.118 -30.570 58.437 1.00 81.94 267 ALA A O 1
ATOM 1999 N N . THR A 1 268 ? -3.232 -28.572 57.965 1.00 84.56 268 THR A N 1
ATOM 2000 C CA . THR A 1 268 ? -4.435 -27.998 57.337 1.00 84.56 268 THR A CA 1
ATOM 2001 C C . THR A 1 268 ? -4.848 -28.715 56.046 1.00 84.56 268 THR A C 1
ATOM 2003 O O . THR A 1 268 ? -6.037 -28.931 55.808 1.00 84.56 268 THR A O 1
ATOM 2006 N N . THR A 1 269 ? -3.882 -29.121 55.218 1.00 87.00 269 THR A N 1
ATOM 2007 C CA . THR A 1 269 ? -4.129 -29.848 53.959 1.00 87.00 269 THR A CA 1
ATOM 2008 C C . THR A 1 269 ? -4.656 -31.249 54.246 1.00 87.00 269 THR A C 1
ATOM 2010 O O . THR A 1 269 ? -5.636 -31.687 53.643 1.00 87.00 269 THR A O 1
ATOM 2013 N N . ILE A 1 270 ? -4.046 -31.925 55.221 1.00 89.56 270 ILE A N 1
ATOM 2014 C CA . ILE A 1 270 ? -4.479 -33.246 55.682 1.00 89.56 270 ILE A CA 1
ATOM 2015 C C . ILE A 1 270 ? -5.874 -33.151 56.303 1.00 89.56 270 ILE A C 1
ATOM 2017 O O . ILE A 1 270 ? -6.752 -33.927 55.937 1.00 89.56 270 ILE A O 1
ATOM 2021 N N . GLN A 1 271 ? -6.115 -32.167 57.175 1.00 90.06 271 GLN A N 1
ATOM 2022 C CA . GLN A 1 271 ? -7.421 -31.945 57.798 1.00 90.06 271 GLN A CA 1
ATOM 2023 C C . GLN A 1 271 ? -8.511 -31.729 56.741 1.00 90.06 271 GLN A C 1
ATOM 2025 O O . GLN A 1 271 ? -9.550 -32.378 56.790 1.00 90.06 271 GLN A O 1
ATOM 2030 N N . SER A 1 272 ? -8.252 -30.893 55.735 1.00 90.31 272 SER A N 1
ATOM 2031 C CA . SER A 1 272 ? -9.203 -30.636 54.645 1.00 90.31 272 SER A CA 1
ATOM 2032 C C . SER A 1 272 ? -9.542 -31.909 53.861 1.00 90.31 272 SER A C 1
ATOM 2034 O O . SER A 1 272 ? -10.705 -32.149 53.538 1.00 90.31 272 SER A O 1
ATOM 2036 N N . ALA A 1 273 ? -8.551 -32.766 53.601 1.00 89.12 273 ALA A N 1
ATOM 2037 C CA . ALA A 1 273 ? -8.762 -34.031 52.905 1.00 89.12 273 ALA A CA 1
ATOM 2038 C C . ALA A 1 273 ? -9.521 -35.070 53.747 1.00 89.12 273 ALA A C 1
ATOM 2040 O O . ALA A 1 273 ? -10.373 -35.782 53.212 1.00 89.12 273 ALA A O 1
ATOM 2041 N N . VAL A 1 274 ? -9.265 -35.125 55.061 1.00 91.62 274 VAL A N 1
ATOM 2042 C CA . VAL A 1 274 ? -10.036 -35.956 56.001 1.00 91.62 274 VAL A CA 1
ATOM 2043 C C . VAL A 1 274 ? -11.512 -35.569 55.962 1.00 91.62 274 VAL A C 1
ATOM 2045 O O . VAL A 1 274 ? -12.355 -36.451 55.809 1.00 91.62 274 VAL A O 1
ATOM 2048 N N . LEU A 1 275 ? -11.822 -34.270 56.037 1.00 89.81 275 LEU A N 1
ATOM 2049 C CA . LEU A 1 275 ? -13.199 -33.757 56.024 1.00 89.81 275 LEU A CA 1
ATOM 2050 C C . LEU A 1 275 ? -13.896 -34.000 54.680 1.00 89.81 275 LEU A C 1
ATOM 2052 O O . LEU A 1 275 ? -15.065 -34.372 54.648 1.00 89.81 275 LEU A O 1
ATOM 2056 N N . ALA A 1 276 ? -13.173 -33.856 53.567 1.00 88.31 276 ALA A N 1
ATOM 2057 C CA . ALA A 1 276 ? -13.717 -34.098 52.232 1.00 88.31 276 ALA A CA 1
ATOM 2058 C C . ALA A 1 276 ? -14.106 -35.570 51.996 1.00 88.31 276 ALA A C 1
ATOM 2060 O O . ALA A 1 276 ? -15.049 -35.850 51.258 1.00 88.31 276 ALA A O 1
ATOM 2061 N N . LYS A 1 277 ? -13.380 -36.520 52.603 1.00 85.75 277 LYS A N 1
ATOM 2062 C CA . LYS A 1 277 ? -13.628 -37.969 52.464 1.00 85.75 277 LYS A CA 1
ATOM 2063 C C . LYS A 1 277 ? -14.508 -38.558 53.569 1.00 85.75 277 LYS A C 1
ATOM 2065 O O . LYS A 1 277 ? -15.020 -39.661 53.404 1.00 85.75 277 LYS A O 1
ATOM 2070 N N . ASN A 1 278 ? -14.691 -37.832 54.668 1.00 88.06 278 ASN A N 1
ATOM 2071 C CA . ASN A 1 278 ? -15.491 -38.237 55.821 1.00 88.06 278 ASN A CA 1
ATOM 2072 C C . ASN A 1 278 ? -16.435 -37.087 56.187 1.00 88.06 278 ASN A C 1
ATOM 2074 O O . ASN A 1 278 ? -16.257 -36.405 57.195 1.00 88.06 278 ASN A O 1
ATOM 2078 N N . SER A 1 279 ? -17.432 -36.860 55.328 1.00 81.25 279 SER A N 1
ATOM 2079 C CA . SER A 1 279 ? -18.299 -35.672 55.314 1.00 81.25 279 SER A CA 1
ATOM 2080 C C . SER A 1 279 ? -19.141 -35.449 56.578 1.00 81.25 279 SER A C 1
ATOM 2082 O O . SER A 1 279 ? -19.776 -34.408 56.714 1.00 81.25 279 SER A O 1
ATOM 2084 N N . THR A 1 280 ? -19.181 -36.415 57.498 1.00 80.75 280 THR A N 1
ATOM 2085 C CA . THR A 1 280 ? -19.852 -36.304 58.801 1.00 80.75 280 THR A CA 1
ATOM 2086 C C . THR A 1 280 ? -18.989 -35.617 59.865 1.00 80.75 280 THR A C 1
ATOM 2088 O O . THR A 1 280 ? -19.529 -35.195 60.893 1.00 80.75 280 THR A O 1
ATOM 2091 N N . LEU A 1 281 ? -17.675 -35.486 59.643 1.00 85.19 281 LEU A N 1
ATOM 2092 C CA . LEU A 1 281 ? -16.734 -34.780 60.515 1.00 85.19 281 LEU A CA 1
ATOM 2093 C C . LEU A 1 281 ? -16.713 -33.279 60.200 1.00 85.19 281 LEU A C 1
ATOM 2095 O O . LEU A 1 281 ? -16.807 -32.869 59.046 1.00 85.19 281 LEU A O 1
ATOM 2099 N N . LEU A 1 282 ? -16.546 -32.453 61.231 1.00 85.94 282 LEU A N 1
ATOM 2100 C CA . LEU A 1 282 ? -16.311 -31.014 61.106 1.00 85.94 282 LEU A CA 1
ATOM 2101 C C . LEU A 1 282 ? -14.849 -30.698 61.429 1.00 85.94 282 LEU A C 1
ATOM 2103 O O . LEU A 1 282 ? -14.211 -31.410 62.200 1.00 85.94 282 LEU A O 1
ATOM 2107 N N . ALA A 1 283 ? -14.312 -29.597 60.897 1.00 82.50 283 ALA A N 1
ATOM 2108 C CA . ALA A 1 283 ? -12.929 -29.187 61.178 1.00 82.50 283 ALA A CA 1
ATOM 2109 C C . ALA A 1 283 ? -12.661 -28.998 62.680 1.00 82.50 283 ALA A C 1
ATOM 2111 O O . ALA A 1 283 ? -11.570 -29.289 63.160 1.00 82.50 283 ALA A O 1
ATOM 2112 N N . SER A 1 284 ? -13.678 -28.568 63.431 1.00 79.94 284 SER A N 1
ATOM 2113 C CA . SER A 1 284 ? -13.623 -28.438 64.887 1.00 79.94 284 SER A CA 1
ATOM 2114 C C . SER A 1 284 ? -13.520 -29.772 65.626 1.00 79.94 284 SER A C 1
ATOM 2116 O O . SER A 1 284 ? -13.140 -29.758 66.791 1.00 79.94 284 SER A O 1
ATOM 2118 N N . ASP A 1 285 ? -13.856 -30.903 64.994 1.00 83.94 285 ASP A N 1
ATOM 2119 C CA . ASP A 1 285 ? -13.870 -32.223 65.636 1.00 83.94 285 ASP A CA 1
ATOM 2120 C C . ASP A 1 285 ? -12.490 -32.867 65.748 1.00 83.94 285 ASP A C 1
ATOM 2122 O O . ASP A 1 285 ? -12.294 -33.747 66.589 1.00 83.94 285 ASP A O 1
ATOM 2126 N N . ILE A 1 286 ? -11.550 -32.455 64.896 1.00 89.31 286 ILE A N 1
ATOM 2127 C CA . ILE A 1 286 ? -10.305 -33.180 64.662 1.00 89.31 286 ILE A CA 1
ATOM 2128 C C . ILE A 1 286 ? -9.084 -32.260 64.627 1.00 89.31 286 ILE A C 1
ATOM 2130 O O . ILE A 1 286 ? -9.131 -31.157 64.086 1.00 89.31 286 ILE A O 1
ATOM 2134 N N . SER A 1 287 ? -7.965 -32.730 65.165 1.00 89.50 287 SER A N 1
ATOM 2135 C CA . SER A 1 287 ? -6.642 -32.130 65.012 1.00 89.50 287 SER A CA 1
ATOM 2136 C C . SER A 1 287 ? -5.690 -33.136 64.384 1.00 89.50 287 SER A C 1
ATOM 2138 O O . SER A 1 287 ? -5.821 -34.344 64.571 1.00 89.50 287 SER A O 1
ATOM 2140 N N . ILE A 1 288 ? -4.727 -32.632 63.620 1.00 92.12 288 ILE A N 1
ATOM 2141 C CA . ILE A 1 288 ? -3.733 -33.461 62.944 1.00 92.12 288 ILE A CA 1
ATOM 2142 C C . ILE A 1 288 ? -2.403 -33.293 63.671 1.00 92.12 288 ILE A C 1
ATOM 2144 O O . ILE A 1 288 ? -1.897 -32.177 63.776 1.00 92.12 288 ILE A O 1
ATOM 2148 N N . ASP A 1 289 ? -1.840 -34.392 64.158 1.00 83.88 289 ASP A N 1
ATOM 2149 C CA . ASP A 1 289 ? -0.482 -34.449 64.697 1.00 83.88 289 ASP A CA 1
ATOM 2150 C C . ASP A 1 289 ? 0.249 -35.697 64.175 1.00 83.88 289 ASP A C 1
ATOM 2152 O O . ASP A 1 289 ? -0.231 -36.379 63.263 1.00 83.88 289 ASP A O 1
ATOM 2156 N N . SER A 1 290 ? 1.464 -35.945 64.682 1.00 87.50 290 SER A N 1
ATOM 2157 C CA . SER A 1 290 ? 2.293 -37.099 64.295 1.00 87.50 290 SER A CA 1
ATOM 2158 C C . SER A 1 290 ? 2.384 -37.301 62.773 1.00 87.50 290 SER A C 1
ATOM 2160 O O . SER A 1 290 ? 2.307 -38.417 62.262 1.00 87.50 290 SER A O 1
ATOM 2162 N N . ILE A 1 291 ? 2.515 -36.189 62.048 1.00 89.62 291 ILE A N 1
ATOM 2163 C CA . ILE A 1 291 ? 2.563 -36.139 60.590 1.00 89.62 291 ILE A CA 1
ATOM 2164 C C . ILE A 1 291 ? 3.899 -36.705 60.104 1.00 89.62 291 ILE A C 1
ATOM 2166 O O . ILE A 1 291 ? 4.969 -36.240 60.494 1.00 89.62 291 ILE A O 1
ATOM 2170 N N . THR A 1 292 ? 3.829 -37.667 59.194 1.00 84.62 292 THR A N 1
ATOM 2171 C CA . THR A 1 292 ? 4.959 -38.197 58.431 1.00 84.62 292 THR A CA 1
ATOM 2172 C C . THR A 1 292 ? 4.829 -37.807 56.952 1.00 84.62 292 THR A C 1
ATOM 2174 O O . THR A 1 292 ? 3.951 -37.032 56.564 1.00 84.62 292 THR A O 1
ATOM 2177 N N . GLN A 1 293 ? 5.715 -38.310 56.086 1.00 75.19 293 GLN A N 1
ATOM 2178 C CA . GLN A 1 293 ? 5.592 -38.082 54.641 1.00 75.19 293 GLN A CA 1
ATOM 2179 C C . GLN A 1 293 ? 4.382 -38.782 54.007 1.00 75.19 293 GLN A C 1
ATOM 2181 O O . GLN A 1 293 ? 3.974 -38.392 52.918 1.00 75.19 293 GLN A O 1
ATOM 2186 N N . THR A 1 294 ? 3.821 -39.811 54.641 1.00 78.88 294 THR A N 1
ATOM 2187 C CA . THR A 1 294 ? 2.781 -40.654 54.024 1.00 78.88 294 THR A CA 1
ATOM 2188 C C . THR A 1 294 ? 1.628 -40.994 54.964 1.00 78.88 294 THR A C 1
ATOM 2190 O O . THR A 1 294 ? 0.716 -41.746 54.615 1.00 78.88 294 THR A O 1
ATOM 2193 N N . SER A 1 295 ? 1.639 -40.443 56.172 1.00 88.19 295 SER A N 1
ATOM 2194 C CA . SER A 1 295 ? 0.592 -40.659 57.159 1.00 88.19 295 SER A CA 1
ATOM 2195 C C . SER A 1 295 ? 0.516 -39.508 58.146 1.00 88.19 295 SER A C 1
ATOM 2197 O O . SER A 1 295 ? 1.447 -38.719 58.279 1.00 88.19 295 SER A O 1
ATOM 2199 N N . ALA A 1 296 ? -0.596 -39.411 58.855 1.00 90.38 296 ALA A N 1
ATOM 2200 C CA . ALA A 1 296 ? -0.721 -38.560 60.027 1.00 90.38 296 ALA A CA 1
ATOM 2201 C C . ALA A 1 296 ? -1.710 -39.180 61.008 1.00 90.38 296 ALA A C 1
ATOM 2203 O O . ALA A 1 296 ? -2.525 -40.026 60.625 1.00 90.38 296 ALA A O 1
ATOM 2204 N N . ARG A 1 297 ? -1.663 -38.742 62.265 1.00 92.44 297 ARG A N 1
ATOM 2205 C CA . ARG A 1 297 ? -2.659 -39.125 63.259 1.00 92.44 297 ARG A CA 1
ATOM 2206 C C . ARG A 1 297 ? -3.712 -38.030 63.370 1.00 92.44 297 ARG A C 1
ATOM 2208 O O . ARG A 1 297 ? -3.405 -36.863 63.603 1.00 92.44 297 ARG A O 1
ATOM 2215 N N . VAL A 1 298 ? -4.967 -38.420 63.178 1.00 92.88 298 VAL A N 1
ATOM 2216 C CA . VAL A 1 298 ? -6.131 -37.563 63.385 1.00 92.88 298 VAL A CA 1
ATOM 2217 C C . VAL A 1 298 ? -6.625 -37.817 64.797 1.00 92.88 298 VAL A C 1
ATOM 2219 O O . VAL A 1 298 ? -7.104 -38.905 65.104 1.00 92.88 298 VAL A O 1
ATOM 2222 N N . ASN A 1 299 ? -6.490 -36.835 65.672 1.00 88.31 299 ASN A N 1
ATOM 2223 C CA . ASN A 1 299 ? -6.987 -36.909 67.037 1.00 88.31 299 ASN A CA 1
ATOM 2224 C C . ASN A 1 299 ? -8.314 -36.193 67.105 1.00 88.31 299 ASN A C 1
ATOM 2226 O O . ASN A 1 299 ? -8.503 -35.167 66.456 1.00 88.31 299 ASN A O 1
ATOM 2230 N N . SER A 1 300 ? -9.210 -36.674 67.951 1.00 82.81 300 SER A N 1
ATOM 2231 C CA . SER A 1 300 ? -10.309 -35.830 68.370 1.00 82.81 300 SER A CA 1
ATOM 2232 C C . SER A 1 300 ? -9.782 -34.631 69.155 1.00 82.81 300 SER A C 1
ATOM 2234 O O . SER A 1 300 ? -8.945 -34.788 70.049 1.00 82.81 300 SER A O 1
ATOM 2236 N N . THR A 1 301 ? -10.296 -33.440 68.883 1.00 81.12 301 THR A N 1
ATOM 2237 C CA . THR A 1 301 ? -9.982 -32.252 69.688 1.00 81.12 301 THR A CA 1
ATOM 2238 C C . THR A 1 301 ? -10.720 -32.289 71.028 1.00 81.12 301 THR A C 1
ATOM 2240 O O . THR A 1 301 ? -11.786 -32.895 71.180 1.00 81.12 301 THR A O 1
ATOM 2243 N N . SER A 1 302 ? -10.192 -31.574 72.022 1.00 66.19 302 SER A N 1
ATOM 2244 C CA . SER A 1 302 ? -10.843 -31.415 73.330 1.00 66.19 302 SER A CA 1
ATOM 2245 C C . SER A 1 302 ? -12.229 -30.760 73.231 1.00 66.19 302 SER A C 1
ATOM 2247 O O . SER A 1 302 ? -13.108 -31.102 74.020 1.00 66.19 302 SER A O 1
ATOM 2249 N N . SER A 1 303 ? -12.476 -29.928 72.215 1.00 60.41 303 SER A N 1
ATOM 2250 C CA . SER A 1 303 ? -13.777 -29.317 71.898 1.00 60.41 303 SER A CA 1
ATOM 2251 C C . SER A 1 303 ? -14.629 -30.092 70.878 1.00 60.41 303 SER A C 1
ATOM 2253 O O . SER A 1 303 ? -15.789 -29.748 70.673 1.00 60.41 303 SER A O 1
ATOM 2255 N N . GLY A 1 304 ? -14.079 -31.125 70.232 1.00 65.75 304 GLY A N 1
ATOM 2256 C CA . GLY A 1 304 ? -14.729 -31.877 69.155 1.00 65.75 304 GLY A CA 1
ATOM 2257 C C . GLY A 1 304 ? -15.812 -32.842 69.624 1.00 65.75 304 GLY A C 1
ATOM 2258 O O . GLY A 1 304 ? -15.916 -33.126 70.813 1.00 65.75 304 GLY A O 1
ATOM 2259 N N . ARG A 1 305 ? -16.608 -33.391 68.705 1.00 76.75 305 ARG A N 1
ATOM 2260 C CA . ARG A 1 305 ? -17.720 -34.305 69.035 1.00 76.75 305 ARG A CA 1
ATOM 2261 C C . ARG A 1 305 ? -17.316 -35.757 69.331 1.00 76.75 305 ARG A C 1
ATOM 2263 O O . ARG A 1 305 ? -18.166 -36.514 69.784 1.00 76.75 305 ARG A O 1
ATOM 2270 N N . TYR A 1 306 ? -16.060 -36.149 69.104 1.00 83.56 306 TYR A N 1
ATOM 2271 C CA . TYR A 1 306 ? -15.573 -37.537 69.214 1.00 83.56 306 TYR A CA 1
ATOM 2272 C C . TYR A 1 306 ? -14.432 -37.679 70.236 1.00 83.56 306 TYR A C 1
ATOM 2274 O O . TYR A 1 306 ? -13.849 -36.675 70.628 1.00 83.56 306 TYR A O 1
ATOM 2282 N N . THR A 1 307 ? -14.114 -38.897 70.680 1.00 74.75 307 THR A N 1
ATOM 2283 C CA . THR A 1 307 ? -12.912 -39.222 71.480 1.00 74.75 307 THR A CA 1
ATOM 2284 C C . THR A 1 307 ? -11.985 -40.158 70.698 1.00 74.75 307 THR A C 1
ATOM 2286 O O . THR A 1 307 ? -12.399 -40.740 69.700 1.00 74.75 307 THR A O 1
ATOM 2289 N N . GLY A 1 308 ? -10.735 -40.309 71.128 1.00 82.44 308 GLY A N 1
ATOM 2290 C CA . GLY A 1 308 ? -9.775 -41.219 70.502 1.00 82.44 308 GLY A CA 1
ATOM 2291 C C . GLY A 1 308 ? -9.032 -40.616 69.305 1.00 82.44 308 GLY A C 1
ATOM 2292 O O . GLY A 1 308 ? -9.089 -39.418 69.022 1.00 82.44 308 GLY A O 1
ATOM 2293 N N . SER A 1 309 ? -8.261 -41.449 68.609 1.00 87.00 309 SER A N 1
ATOM 2294 C CA . SER A 1 309 ? -7.494 -41.034 67.431 1.00 87.00 309 SER A CA 1
ATOM 2295 C C . SER A 1 309 ? -7.484 -42.119 66.361 1.00 87.00 309 SER A C 1
ATOM 2297 O O . SER A 1 309 ? -7.583 -43.307 66.661 1.00 87.00 309 SER A O 1
ATOM 2299 N N . VAL A 1 310 ? -7.381 -41.702 65.102 1.00 91.06 310 VAL A N 1
ATOM 2300 C CA . VAL A 1 310 ? -7.373 -42.575 63.929 1.00 91.06 310 VAL A CA 1
ATOM 2301 C C . VAL A 1 310 ? -6.199 -42.180 63.043 1.00 91.06 310 VAL A C 1
ATOM 2303 O O . VAL A 1 310 ? -6.026 -41.009 62.706 1.00 91.06 310 VAL A O 1
ATOM 2306 N N . ASN A 1 311 ? -5.382 -43.155 62.655 1.00 91.50 311 ASN A N 1
ATOM 2307 C CA . ASN A 1 311 ? -4.300 -42.919 61.705 1.00 91.50 311 ASN A CA 1
ATOM 2308 C C . ASN A 1 311 ? -4.853 -42.891 60.281 1.00 91.50 311 ASN A C 1
ATOM 2310 O O . ASN A 1 311 ? -5.622 -43.767 59.883 1.00 91.50 311 ASN A O 1
ATOM 2314 N N . VAL A 1 312 ? -4.416 -41.905 59.509 1.00 89.69 312 VAL A N 1
ATOM 2315 C CA . VAL A 1 312 ? -4.749 -41.759 58.093 1.00 89.69 312 VAL A CA 1
ATOM 2316 C C . VAL A 1 312 ? -3.486 -41.855 57.256 1.00 89.69 312 VAL A C 1
ATOM 2318 O O . VAL A 1 312 ? -2.409 -41.438 57.682 1.00 89.69 312 VAL A O 1
ATOM 2321 N N . THR A 1 313 ? -3.616 -42.412 56.059 1.00 87.31 313 THR A N 1
ATOM 2322 C CA . THR A 1 313 ? -2.523 -42.557 55.098 1.00 87.31 313 THR A CA 1
ATOM 2323 C C . THR A 1 313 ? -2.801 -41.720 53.865 1.00 87.31 313 THR A C 1
ATOM 2325 O O . THR A 1 313 ? -3.943 -41.611 53.417 1.00 87.31 313 THR A O 1
ATOM 2328 N N . PHE A 1 314 ? -1.756 -41.152 53.289 1.00 87.38 314 PHE A N 1
ATOM 2329 C CA . PHE A 1 314 ? -1.831 -40.356 52.076 1.00 87.38 314 PHE A CA 1
ATOM 2330 C C . PHE A 1 314 ? -0.515 -40.430 51.314 1.00 87.38 314 PHE A C 1
ATOM 2332 O O . PHE A 1 314 ? 0.526 -40.802 51.844 1.00 87.38 314 PHE A O 1
ATOM 2339 N N . THR A 1 315 ? -0.551 -40.033 50.053 1.00 73.44 315 THR A N 1
ATOM 2340 C CA . THR A 1 315 ? 0.662 -39.717 49.297 1.00 73.44 315 THR A CA 1
ATOM 2341 C C . THR A 1 315 ? 0.759 -38.206 49.191 1.00 73.44 315 THR A C 1
ATOM 2343 O O . THR A 1 315 ? -0.243 -37.555 48.916 1.00 73.44 315 THR A O 1
ATOM 2346 N N . ILE A 1 316 ? 1.924 -37.608 49.428 1.00 69.44 316 ILE A N 1
ATOM 2347 C CA . ILE A 1 316 ? 2.086 -36.176 49.177 1.00 69.44 316 ILE A CA 1
ATOM 2348 C C . ILE A 1 316 ? 2.333 -35.960 47.688 1.00 69.44 316 ILE A C 1
ATOM 2350 O O . ILE A 1 316 ? 3.388 -36.309 47.163 1.00 69.44 316 ILE A O 1
ATOM 2354 N N . GLN A 1 317 ? 1.342 -35.376 47.010 1.00 60.12 317 GLN A N 1
ATOM 2355 C CA . GLN A 1 317 ? 1.582 -34.528 45.848 1.00 60.12 317 GLN A CA 1
ATOM 2356 C C . GLN A 1 317 ? 2.547 -33.477 46.350 1.00 60.12 317 GLN A C 1
ATOM 2358 O O . GLN A 1 317 ? 2.167 -32.585 47.091 1.00 60.12 317 GLN A O 1
ATOM 2363 N N . VAL A 1 318 ? 3.820 -33.606 46.045 1.00 54.59 318 VAL A N 1
ATOM 2364 C CA . VAL A 1 318 ? 4.741 -32.517 46.322 1.00 54.59 318 VAL A CA 1
ATOM 2365 C C . VAL A 1 318 ? 4.140 -31.292 45.591 1.00 54.59 318 VAL A C 1
ATOM 2367 O O . VAL A 1 318 ? 3.939 -31.358 44.375 1.00 54.59 318 VAL A O 1
ATOM 2370 N N . VAL A 1 319 ? 3.741 -30.219 46.301 1.00 56.38 319 VAL A N 1
ATOM 2371 C CA . VAL A 1 319 ? 3.503 -28.917 45.647 1.00 56.38 319 VAL A CA 1
ATOM 2372 C C . VAL A 1 319 ? 4.863 -28.458 45.230 1.00 56.38 319 VAL A C 1
ATOM 2374 O O . VAL A 1 319 ? 5.680 -27.946 45.994 1.00 56.38 319 VAL A O 1
ATOM 2377 N N . LYS A 1 320 ? 5.112 -28.759 43.986 1.00 59.62 320 LYS A N 1
ATOM 2378 C CA . LYS A 1 320 ? 6.359 -28.485 43.372 1.00 59.62 320 LYS A CA 1
ATOM 2379 C C . LYS A 1 320 ? 6.234 -27.125 42.675 1.00 59.62 320 LYS A C 1
ATOM 2381 O O . LYS A 1 320 ? 5.251 -26.938 41.964 1.00 59.62 320 LYS A O 1
ATOM 2386 N N . PRO A 1 321 ? 7.141 -26.152 42.867 1.00 62.22 321 PRO A N 1
ATOM 2387 C CA . PRO A 1 321 ? 7.122 -24.911 42.090 1.00 62.22 321 PRO A CA 1
ATOM 2388 C C . PRO A 1 321 ? 7.064 -25.194 40.584 1.00 62.22 321 PRO A C 1
ATOM 2390 O O . PRO A 1 321 ? 7.617 -26.190 40.124 1.00 62.22 321 PRO A O 1
ATOM 2393 N N . GLU A 1 322 ? 6.395 -24.337 39.809 1.00 75.94 322 GLU A N 1
ATOM 2394 C CA . GLU A 1 322 ? 6.284 -24.505 38.354 1.00 75.94 322 GLU A CA 1
ATOM 2395 C C . GLU A 1 322 ? 7.669 -24.679 37.722 1.00 75.94 322 GLU A C 1
ATOM 2397 O O . GLU A 1 322 ? 8.555 -23.849 37.921 1.00 75.94 322 GLU A O 1
ATOM 2402 N N . LEU A 1 323 ? 7.857 -25.727 36.926 1.00 84.06 323 LEU A N 1
ATOM 2403 C CA . LEU A 1 323 ? 9.131 -26.084 36.305 1.00 84.06 323 LEU A CA 1
ATOM 2404 C C . LEU A 1 323 ? 9.706 -24.923 35.480 1.00 84.06 323 LEU A C 1
ATOM 2406 O O . LEU A 1 323 ? 10.917 -24.724 35.459 1.00 84.06 323 LEU A O 1
ATOM 2410 N N . ARG A 1 324 ? 8.839 -24.081 34.899 1.00 85.00 324 ARG A N 1
ATOM 2411 C CA . ARG A 1 324 ? 9.210 -22.857 34.163 1.00 85.00 324 ARG A CA 1
ATOM 2412 C C . ARG A 1 324 ? 9.968 -21.816 34.998 1.00 85.00 324 ARG A C 1
ATOM 2414 O O . ARG A 1 324 ? 10.616 -20.951 34.429 1.00 85.00 324 ARG A O 1
ATOM 2421 N N . SER A 1 325 ? 9.867 -21.874 36.328 1.00 82.56 325 SER A N 1
ATOM 2422 C CA . SER A 1 325 ? 10.559 -20.949 37.240 1.00 82.56 325 SER A CA 1
ATOM 2423 C C . SER A 1 325 ? 12.054 -21.245 37.375 1.00 82.56 325 SER A C 1
ATOM 2425 O O . SER A 1 325 ? 12.814 -20.365 37.768 1.00 82.56 325 SER A O 1
ATOM 2427 N N . VAL A 1 326 ? 12.479 -22.466 37.034 1.00 82.31 326 VAL A N 1
ATOM 2428 C CA . VAL A 1 326 ? 13.877 -22.915 37.140 1.00 82.31 326 VAL A CA 1
ATOM 2429 C C . VAL A 1 326 ? 14.447 -23.442 35.823 1.00 82.31 326 VAL A C 1
ATOM 2431 O O . VAL A 1 326 ? 15.658 -23.410 35.635 1.00 82.31 326 VAL A O 1
ATOM 2434 N N . LEU A 1 327 ? 13.594 -23.892 34.898 1.00 87.06 327 LEU A N 1
ATOM 2435 C CA . LEU A 1 327 ? 13.967 -24.277 33.539 1.00 87.06 327 LEU A CA 1
ATOM 2436 C C . LEU A 1 327 ? 13.820 -23.057 32.623 1.00 87.06 327 LEU A C 1
ATOM 2438 O O . LEU A 1 327 ? 12.866 -22.943 31.853 1.00 87.06 327 LEU A O 1
ATOM 2442 N N . THR A 1 328 ? 14.745 -22.110 32.768 1.00 82.00 328 THR A N 1
ATOM 2443 C CA . THR A 1 328 ? 14.727 -20.828 32.047 1.00 82.00 328 THR A CA 1
ATOM 2444 C C . THR A 1 328 ? 15.424 -20.910 30.690 1.00 82.00 328 THR A C 1
ATOM 2446 O O . THR A 1 328 ? 15.054 -20.187 29.768 1.00 82.00 328 THR A O 1
ATOM 2449 N N . THR A 1 329 ? 16.390 -21.821 30.526 1.00 85.44 329 THR A N 1
ATOM 2450 C CA . THR A 1 329 ? 17.060 -22.058 29.239 1.00 85.44 329 THR A CA 1
ATOM 2451 C C . THR A 1 329 ? 16.374 -23.208 28.509 1.00 85.44 329 THR A C 1
ATOM 2453 O O . THR A 1 329 ? 16.590 -24.378 28.836 1.00 85.44 329 THR A O 1
ATOM 2456 N N . THR A 1 330 ? 15.536 -22.872 27.524 1.00 89.81 330 THR A N 1
ATOM 2457 C CA . THR A 1 330 ? 14.686 -23.829 26.790 1.00 89.81 330 THR A CA 1
ATOM 2458 C C . THR A 1 330 ? 15.259 -24.288 25.449 1.00 89.81 330 THR A C 1
ATOM 2460 O O . THR A 1 330 ? 14.775 -25.271 24.896 1.00 89.81 330 THR A O 1
ATOM 2463 N N . ASN A 1 331 ? 16.297 -23.631 24.925 1.00 90.94 331 ASN A N 1
ATOM 2464 C CA . ASN A 1 331 ? 17.058 -24.115 23.771 1.00 90.94 331 ASN A CA 1
ATOM 2465 C C . ASN A 1 331 ? 18.285 -24.902 24.260 1.00 90.94 331 ASN A C 1
ATOM 2467 O O . ASN A 1 331 ? 19.198 -24.328 24.855 1.00 90.94 331 ASN A O 1
ATOM 2471 N N . LEU A 1 332 ? 18.302 -26.216 24.025 1.00 88.12 332 LEU A N 1
ATOM 2472 C CA . LEU A 1 332 ? 19.342 -27.119 24.534 1.00 88.12 332 LEU A CA 1
ATOM 2473 C C . LEU A 1 332 ? 20.560 -27.239 23.604 1.00 88.12 332 LEU A C 1
ATOM 2475 O O . LEU A 1 332 ? 21.529 -27.910 23.959 1.00 88.12 332 LEU A O 1
ATOM 2479 N N . GLY A 1 333 ? 20.543 -26.588 22.436 1.00 81.94 333 GLY A N 1
ATOM 2480 C CA . GLY A 1 333 ? 21.592 -26.726 21.425 1.00 81.94 333 GLY A CA 1
ATOM 2481 C C . GLY A 1 333 ? 21.541 -28.081 20.710 1.00 81.94 333 GLY A C 1
ATOM 2482 O O . GLY A 1 333 ? 20.458 -28.610 20.455 1.00 81.94 333 GLY A O 1
ATOM 2483 N N . SER A 1 334 ? 22.702 -28.629 20.343 1.00 79.06 334 SER A N 1
ATOM 2484 C CA . SER A 1 334 ? 22.806 -29.888 19.589 1.00 79.06 334 SER A CA 1
ATOM 2485 C C . SER A 1 334 ? 23.028 -31.110 20.496 1.00 79.06 334 SER A C 1
ATOM 2487 O O . SER A 1 334 ? 23.946 -31.109 21.313 1.00 79.06 334 SER A O 1
ATOM 2489 N N . LEU A 1 335 ? 22.224 -32.170 20.332 1.00 81.25 335 LEU A N 1
ATOM 2490 C CA . LEU A 1 335 ? 22.150 -33.355 21.208 1.00 81.25 335 LEU A CA 1
ATOM 2491 C C . LEU A 1 335 ? 22.401 -34.674 20.467 1.00 81.25 335 LEU A C 1
ATOM 2493 O O . LEU A 1 335 ? 21.793 -34.887 19.439 1.00 81.25 335 LEU A O 1
ATOM 2497 N N . GLN A 1 336 ? 23.182 -35.609 21.011 1.00 70.19 336 GLN A N 1
ATOM 2498 C CA . GLN A 1 336 ? 23.579 -36.890 20.371 1.00 70.19 336 GLN A CA 1
ATOM 2499 C C . GLN A 1 336 ? 22.428 -37.822 19.886 1.00 70.19 336 GLN A C 1
ATOM 2501 O O . GLN A 1 336 ? 22.632 -38.725 19.081 1.00 70.19 336 GLN A O 1
ATOM 2506 N N . ASN A 1 337 ? 21.211 -37.675 20.392 1.00 74.69 337 ASN A N 1
ATOM 2507 C CA . ASN A 1 337 ? 19.992 -38.333 19.908 1.00 74.69 337 ASN A CA 1
ATOM 2508 C C . ASN A 1 337 ? 18.801 -37.684 20.631 1.00 74.69 337 ASN A C 1
ATOM 2510 O O . ASN A 1 337 ? 18.992 -36.961 21.614 1.00 74.69 337 ASN A O 1
ATOM 2514 N N . ASN A 1 338 ? 17.575 -37.924 20.163 1.00 82.06 338 ASN A N 1
ATOM 2515 C CA . ASN A 1 338 ? 16.366 -37.458 20.847 1.00 82.06 338 ASN A CA 1
ATOM 2516 C C . ASN A 1 338 ? 15.860 -38.444 21.903 1.00 82.06 338 ASN A C 1
ATOM 2518 O O . ASN A 1 338 ? 14.715 -38.328 22.324 1.00 82.06 338 ASN A O 1
ATOM 2522 N N . ASN A 1 339 ? 16.661 -39.402 22.378 1.00 86.81 339 ASN A N 1
ATOM 2523 C CA . ASN A 1 339 ? 16.186 -40.251 23.463 1.00 86.81 339 ASN A CA 1
ATOM 2524 C C . ASN A 1 339 ? 16.034 -39.414 24.734 1.00 86.81 339 ASN A C 1
ATOM 2526 O O . ASN A 1 339 ? 16.835 -38.518 25.024 1.00 86.81 339 ASN A O 1
ATOM 2530 N N . ALA A 1 340 ? 15.015 -39.755 25.523 1.00 85.00 340 ALA A N 1
ATOM 2531 C CA . ALA A 1 340 ? 14.662 -39.054 26.752 1.00 85.00 340 ALA A CA 1
ATOM 2532 C C . ALA A 1 340 ? 15.874 -38.813 27.671 1.00 85.00 340 ALA A C 1
ATOM 2534 O O . ALA A 1 340 ? 16.007 -37.728 28.226 1.00 85.00 340 ALA A O 1
ATOM 2535 N N . THR A 1 341 ? 16.794 -39.777 27.781 1.00 86.94 341 THR A N 1
ATOM 2536 C CA . THR A 1 341 ? 18.004 -39.674 28.612 1.00 86.94 341 THR A CA 1
ATOM 2537 C C . THR A 1 341 ? 18.972 -38.592 28.128 1.00 86.94 341 THR A C 1
ATOM 2539 O O . THR A 1 341 ? 19.449 -37.801 28.935 1.00 86.94 341 THR A O 1
ATOM 2542 N N . THR A 1 342 ? 19.239 -38.506 26.821 1.00 88.19 342 THR A N 1
ATOM 2543 C CA . THR A 1 342 ? 20.160 -37.506 26.255 1.00 88.19 342 THR A CA 1
ATOM 2544 C C . THR A 1 342 ? 19.595 -36.094 26.386 1.00 88.19 342 THR A C 1
ATOM 2546 O O . THR A 1 342 ? 20.315 -35.170 26.768 1.00 88.19 342 THR A O 1
ATOM 2549 N N . ILE A 1 343 ? 18.292 -35.937 26.149 1.00 90.69 343 ILE A N 1
ATOM 2550 C CA . ILE A 1 343 ? 17.587 -34.668 26.350 1.00 90.69 343 ILE A CA 1
ATOM 2551 C C . ILE A 1 343 ? 17.609 -34.278 27.830 1.00 90.69 343 ILE A C 1
ATOM 2553 O O . ILE A 1 343 ? 17.947 -33.143 28.158 1.00 90.69 343 ILE A O 1
ATOM 2557 N N . GLN A 1 344 ? 17.321 -35.219 28.735 1.00 92.81 344 GLN A N 1
ATOM 2558 C CA . GLN A 1 344 ? 17.351 -34.982 30.177 1.00 92.81 344 GLN A CA 1
ATOM 2559 C C . GLN A 1 344 ? 18.737 -34.510 30.633 1.00 92.81 344 GLN A C 1
ATOM 2561 O O . GLN A 1 344 ? 18.832 -33.493 31.314 1.00 92.81 344 GLN A O 1
ATOM 2566 N N . SER A 1 345 ? 19.821 -35.169 30.210 1.00 89.94 345 SER A N 1
ATOM 2567 C CA . SER A 1 345 ? 21.187 -34.742 30.542 1.00 89.94 345 SER A CA 1
ATOM 2568 C C . SER A 1 345 ? 21.494 -33.317 30.071 1.00 89.94 345 SER A C 1
ATOM 2570 O O . SER A 1 345 ? 22.111 -32.550 30.809 1.00 89.94 345 SER A O 1
ATOM 2572 N N . ALA A 1 346 ? 21.034 -32.928 28.879 1.00 90.62 346 ALA A N 1
ATOM 2573 C CA . ALA A 1 346 ? 21.250 -31.582 28.355 1.00 90.62 346 ALA A CA 1
ATOM 2574 C C . ALA A 1 346 ? 20.426 -30.507 29.076 1.00 90.62 346 ALA A C 1
ATOM 2576 O O . ALA A 1 346 ? 20.941 -29.419 29.344 1.00 90.62 346 ALA A O 1
ATOM 2577 N N . VAL A 1 347 ? 19.179 -30.818 29.454 1.00 92.00 347 VAL A N 1
ATOM 2578 C CA . VAL A 1 347 ? 18.353 -29.941 30.300 1.00 92.00 347 VAL A CA 1
ATOM 2579 C C . VAL A 1 347 ? 19.065 -29.658 31.623 1.00 92.00 347 VAL A C 1
ATOM 2581 O O . VAL A 1 347 ? 19.167 -28.494 32.009 1.00 92.00 347 VAL A O 1
ATOM 2584 N N . LEU A 1 348 ? 19.600 -30.693 32.281 1.00 90.50 348 LEU A N 1
ATOM 2585 C CA . LEU A 1 348 ? 20.310 -30.569 33.561 1.00 90.50 348 LEU A CA 1
ATOM 2586 C C . LEU A 1 348 ? 21.622 -29.786 33.428 1.00 90.50 348 LEU A C 1
ATOM 2588 O O . LEU A 1 348 ? 21.941 -28.972 34.289 1.00 90.50 348 LEU A O 1
ATOM 2592 N N . ALA A 1 349 ? 22.363 -29.982 32.333 1.00 87.62 349 ALA A N 1
ATOM 2593 C CA . ALA A 1 349 ? 23.611 -29.261 32.082 1.00 87.62 349 ALA A CA 1
ATOM 2594 C C . ALA A 1 349 ? 23.401 -27.747 31.896 1.00 87.62 349 ALA A C 1
ATOM 2596 O O . ALA A 1 349 ? 24.255 -26.951 32.283 1.00 87.62 349 ALA A O 1
ATOM 2597 N N . LYS A 1 350 ? 22.273 -27.341 31.298 1.00 87.19 350 LYS A N 1
ATOM 2598 C CA . LYS A 1 350 ? 21.937 -25.930 31.031 1.00 87.19 350 LYS A CA 1
ATOM 2599 C C . LYS A 1 350 ? 21.126 -25.266 32.143 1.00 87.19 350 LYS A C 1
ATOM 2601 O O . LYS A 1 350 ? 21.111 -24.044 32.225 1.00 87.19 350 LYS A O 1
ATOM 2606 N N . ASN A 1 351 ? 20.477 -26.052 32.998 1.00 88.88 351 ASN A N 1
ATOM 2607 C CA . ASN A 1 351 ? 19.650 -25.576 34.103 1.00 88.88 351 ASN A CA 1
ATOM 2608 C C . ASN A 1 351 ? 20.121 -26.263 35.395 1.00 88.88 351 ASN A C 1
ATOM 2610 O O . ASN A 1 351 ? 19.469 -27.165 35.917 1.00 88.88 351 ASN A O 1
ATOM 2614 N N . SER A 1 352 ? 21.289 -25.840 35.886 1.00 80.69 352 SER A N 1
ATOM 2615 C CA . SER A 1 352 ? 22.084 -26.513 36.929 1.00 80.69 352 SER A CA 1
ATOM 2616 C C . SER A 1 352 ? 21.403 -26.673 38.296 1.00 80.69 352 SER A C 1
ATOM 2618 O O . SER A 1 352 ? 21.899 -27.407 39.147 1.00 80.69 352 SER A O 1
ATOM 2620 N N . THR A 1 353 ? 20.273 -26.005 38.528 1.00 81.19 353 THR A N 1
ATOM 2621 C CA . THR A 1 353 ? 19.462 -26.141 39.747 1.00 81.19 353 THR A CA 1
ATOM 2622 C C . THR A 1 353 ? 18.526 -27.354 39.717 1.00 81.19 353 THR A C 1
ATOM 2624 O O . THR A 1 353 ? 18.033 -27.752 40.777 1.00 81.19 353 THR A O 1
ATOM 2627 N N . LEU A 1 354 ? 18.287 -27.957 38.544 1.00 86.75 354 LEU A N 1
ATOM 2628 C CA . LEU A 1 354 ? 17.479 -29.166 38.357 1.00 86.75 354 LEU A CA 1
ATOM 2629 C C . LEU A 1 354 ? 18.291 -30.439 38.638 1.00 86.75 354 LEU A C 1
ATOM 2631 O O . LEU A 1 354 ? 19.472 -30.527 38.314 1.00 86.75 354 LEU A O 1
ATOM 2635 N N . LEU A 1 355 ? 17.636 -31.457 39.198 1.00 87.44 355 LEU A N 1
ATOM 2636 C CA . LEU A 1 355 ? 18.181 -32.808 39.367 1.00 87.44 355 LEU A CA 1
ATOM 2637 C C . LEU A 1 355 ? 17.508 -33.772 38.384 1.00 87.44 355 LEU A C 1
ATOM 2639 O O . LEU A 1 355 ? 16.362 -33.569 37.994 1.00 87.44 355 LEU A O 1
ATOM 2643 N N . ALA A 1 356 ? 18.177 -34.868 38.013 1.00 83.06 356 ALA A N 1
ATOM 2644 C CA . ALA A 1 356 ? 17.600 -35.863 37.097 1.00 83.06 356 ALA A CA 1
ATOM 2645 C C . ALA A 1 356 ? 16.287 -36.465 37.620 1.00 83.06 356 ALA A C 1
ATOM 2647 O O . ALA A 1 356 ? 15.372 -36.735 36.849 1.00 83.06 356 ALA A O 1
ATOM 2648 N N . SER A 1 357 ? 16.160 -36.607 38.941 1.00 83.25 357 SER A N 1
ATOM 2649 C CA . SER A 1 357 ? 14.924 -37.051 39.586 1.00 83.25 357 SER A CA 1
ATOM 2650 C C . SER A 1 357 ? 13.769 -36.056 39.445 1.00 83.25 357 SER A C 1
ATOM 2652 O O . SER A 1 357 ? 12.630 -36.448 39.675 1.00 83.25 357 SER A O 1
ATOM 2654 N N . ASP A 1 358 ? 14.024 -34.796 39.074 1.00 86.00 358 ASP A N 1
ATOM 2655 C CA . ASP A 1 358 ? 13.004 -33.748 39.005 1.00 86.00 358 ASP A CA 1
ATOM 2656 C C . ASP A 1 358 ? 12.138 -33.788 37.750 1.00 86.00 358 ASP A C 1
ATOM 2658 O O . ASP A 1 358 ? 10.995 -33.326 37.778 1.00 86.00 358 ASP A O 1
ATOM 2662 N N . ILE A 1 359 ? 12.680 -34.321 36.658 1.00 90.62 359 ILE A N 1
ATOM 2663 C CA . ILE A 1 359 ? 12.132 -34.144 35.315 1.00 90.62 359 ILE A CA 1
ATOM 2664 C C . ILE A 1 359 ? 12.067 -35.460 34.536 1.00 90.62 359 ILE A C 1
ATOM 2666 O O . ILE A 1 359 ? 12.971 -36.285 34.613 1.00 90.62 359 ILE A O 1
ATOM 2670 N N . SER A 1 360 ? 11.003 -35.654 33.768 1.00 92.19 360 SER A N 1
ATOM 2671 C CA . SER A 1 360 ? 10.855 -36.703 32.756 1.00 92.19 360 SER A CA 1
ATOM 2672 C C . SER A 1 360 ? 10.633 -36.059 31.399 1.00 92.19 360 SER A C 1
ATOM 2674 O O . SER A 1 360 ? 9.966 -35.031 31.295 1.00 92.19 360 SER A O 1
ATOM 2676 N N . ILE A 1 361 ? 11.159 -36.681 30.353 1.00 92.81 361 ILE A N 1
ATOM 2677 C CA . ILE A 1 361 ? 11.016 -36.192 28.985 1.00 92.81 361 ILE A CA 1
ATOM 2678 C C . ILE A 1 361 ? 9.956 -37.035 28.278 1.00 92.81 361 ILE A C 1
ATOM 2680 O O . ILE A 1 361 ? 10.078 -38.258 28.237 1.00 92.81 361 ILE A O 1
ATOM 2684 N N . ASP A 1 362 ? 8.936 -36.389 27.720 1.00 86.50 362 ASP A N 1
ATOM 2685 C CA . ASP A 1 362 ? 7.966 -37.017 26.820 1.00 86.50 362 ASP A CA 1
ATOM 2686 C C . ASP A 1 362 ? 7.674 -36.105 25.620 1.00 86.50 362 ASP A C 1
ATOM 2688 O O . ASP A 1 362 ? 8.344 -35.088 25.422 1.00 86.50 362 ASP A O 1
ATOM 2692 N N . SER A 1 363 ? 6.703 -36.491 24.783 1.00 88.25 363 SER A N 1
ATOM 2693 C CA . SER A 1 363 ? 6.281 -35.703 23.614 1.00 88.25 363 SER A CA 1
ATOM 2694 C C . SER A 1 363 ? 7.471 -35.287 22.734 1.00 88.25 363 SER A C 1
ATOM 2696 O O . SER A 1 363 ? 7.566 -34.153 22.261 1.00 88.25 363 SER A O 1
ATOM 2698 N N . ILE A 1 364 ? 8.427 -36.206 22.594 1.00 88.56 364 ILE A N 1
ATOM 2699 C CA . ILE A 1 364 ? 9.684 -35.999 21.885 1.00 88.56 364 ILE A CA 1
ATOM 2700 C C . ILE A 1 364 ? 9.396 -35.979 20.385 1.00 88.56 364 ILE A C 1
ATOM 2702 O O . ILE A 1 364 ? 8.853 -36.932 19.830 1.00 88.56 364 ILE A O 1
ATOM 2706 N N . THR A 1 365 ? 9.810 -34.904 19.728 1.00 84.69 365 THR A N 1
ATOM 2707 C CA . THR A 1 365 ? 9.860 -34.773 18.273 1.00 84.69 365 THR A CA 1
ATOM 2708 C C . THR A 1 365 ? 11.322 -34.817 17.803 1.00 84.69 365 THR A C 1
ATOM 2710 O O . THR A 1 365 ? 12.242 -35.101 18.576 1.00 84.69 365 THR A O 1
ATOM 2713 N N . GLN A 1 366 ? 11.571 -34.560 16.517 1.00 76.25 366 GLN A N 1
ATOM 2714 C CA . GLN A 1 366 ? 12.941 -34.456 16.005 1.00 76.25 366 GLN A CA 1
ATOM 2715 C C . GLN A 1 366 ? 13.686 -33.210 16.506 1.00 76.25 366 GLN A C 1
ATOM 2717 O O . GLN A 1 366 ? 14.913 -33.218 16.522 1.00 76.25 366 GLN A O 1
ATOM 2722 N N . THR A 1 367 ? 12.983 -32.150 16.911 1.00 83.19 367 THR A N 1
ATOM 2723 C CA . THR A 1 367 ? 13.600 -30.855 17.259 1.00 83.19 367 THR A CA 1
ATOM 2724 C C . THR A 1 367 ? 13.085 -30.254 18.564 1.00 83.19 367 THR A C 1
ATOM 2726 O O . THR A 1 367 ? 13.455 -29.143 18.951 1.00 83.19 367 THR A O 1
ATOM 2729 N N . SER A 1 368 ? 12.221 -30.971 19.274 1.00 87.38 368 SER A N 1
ATOM 2730 C CA . SER A 1 368 ? 11.660 -30.517 20.536 1.00 87.38 368 SER A CA 1
ATOM 2731 C C . SER A 1 368 ? 11.311 -31.686 21.437 1.00 87.38 368 SER A C 1
ATOM 2733 O O . SER A 1 368 ? 11.110 -32.808 20.985 1.00 87.38 368 SER A O 1
ATOM 2735 N N . ALA A 1 369 ? 11.169 -31.418 22.724 1.00 91.25 369 ALA A N 1
ATOM 2736 C CA . ALA A 1 369 ? 10.518 -32.338 23.641 1.00 91.25 369 ALA A CA 1
ATOM 2737 C C . ALA A 1 369 ? 9.799 -31.558 24.730 1.00 91.25 369 ALA A C 1
ATOM 2739 O O . ALA A 1 369 ? 10.077 -30.378 24.966 1.00 91.25 369 ALA A O 1
ATOM 2740 N N . ARG A 1 370 ? 8.884 -32.228 25.419 1.00 93.12 370 ARG A N 1
ATOM 2741 C CA . ARG A 1 370 ? 8.245 -31.683 26.605 1.00 93.12 370 ARG A CA 1
ATOM 2742 C C . ARG A 1 370 ? 8.975 -32.211 27.832 1.00 93.12 370 ARG A C 1
ATOM 2744 O O . ARG A 1 370 ? 9.051 -33.416 28.068 1.00 93.12 370 ARG A O 1
ATOM 2751 N N . VAL A 1 371 ? 9.536 -31.293 28.612 1.00 94.44 371 VAL A N 1
ATOM 2752 C CA . VAL A 1 371 ? 10.087 -31.599 29.930 1.00 94.44 371 VAL A CA 1
ATOM 2753 C C . VAL A 1 371 ? 8.940 -31.486 30.913 1.00 94.44 371 VAL A C 1
ATOM 2755 O O . VAL A 1 371 ? 8.413 -30.398 31.141 1.00 94.44 371 VAL A O 1
ATOM 2758 N N . ASN A 1 372 ? 8.536 -32.611 31.474 1.00 90.00 372 ASN A N 1
ATOM 2759 C CA . ASN A 1 372 ? 7.532 -32.666 32.519 1.00 90.00 372 ASN A CA 1
ATOM 2760 C C . ASN A 1 372 ? 8.233 -32.835 33.847 1.00 90.00 372 ASN A C 1
ATOM 2762 O O . ASN A 1 372 ? 9.262 -33.498 33.946 1.00 90.00 372 ASN A O 1
ATOM 2766 N N . SER A 1 373 ? 7.646 -32.295 34.895 1.00 87.50 373 SER A N 1
ATOM 2767 C CA . SER A 1 373 ? 7.974 -32.762 36.226 1.00 87.50 373 SER A CA 1
ATOM 2768 C C . SER A 1 373 ? 7.666 -34.250 36.396 1.00 87.50 373 SER A C 1
ATOM 2770 O O . SER A 1 373 ? 6.561 -34.681 36.062 1.00 87.50 373 SER A O 1
ATOM 2772 N N . THR A 1 374 ? 8.578 -35.029 36.980 1.00 83.06 374 THR A N 1
ATOM 2773 C CA . THR A 1 374 ? 8.250 -36.407 37.401 1.00 83.06 374 THR A CA 1
ATOM 2774 C C . THR A 1 374 ? 7.284 -36.389 38.583 1.00 83.06 374 THR A C 1
ATOM 2776 O O . THR A 1 374 ? 7.148 -35.374 39.262 1.00 83.06 374 THR A O 1
ATOM 2779 N N . SER A 1 375 ? 6.653 -37.519 38.910 1.00 69.00 375 SER A N 1
ATOM 2780 C CA . SER A 1 375 ? 5.847 -37.666 40.133 1.00 69.00 375 SER A CA 1
ATOM 2781 C C . SER A 1 375 ? 6.689 -37.610 41.419 1.00 69.00 375 SER A C 1
ATOM 2783 O O . SER A 1 375 ? 6.213 -37.088 42.424 1.00 69.00 375 SER A O 1
ATOM 2785 N N . SER A 1 376 ? 7.970 -37.995 41.380 1.00 66.00 376 SER A N 1
ATOM 2786 C CA . SER A 1 376 ? 8.915 -37.970 42.517 1.00 66.00 376 SER A CA 1
ATOM 2787 C C . SER A 1 376 ? 9.790 -36.706 42.630 1.00 66.00 376 SER A C 1
ATOM 2789 O O . SER A 1 376 ? 10.418 -36.495 43.660 1.00 66.00 376 SER A O 1
ATOM 2791 N N . GLY A 1 377 ? 9.820 -35.858 41.598 1.00 67.56 377 GLY A N 1
ATOM 2792 C CA . GLY A 1 377 ? 10.657 -34.656 41.484 1.00 67.56 377 GLY A CA 1
ATOM 2793 C C . GLY A 1 377 ? 10.304 -33.462 42.374 1.00 67.56 377 GLY A C 1
ATOM 2794 O O . GLY A 1 377 ? 9.358 -33.528 43.146 1.00 67.56 377 GLY A O 1
ATOM 2795 N N . ARG A 1 378 ? 11.014 -32.338 42.235 1.00 78.88 378 ARG A N 1
ATOM 2796 C CA . ARG A 1 378 ? 10.791 -31.105 43.019 1.00 78.88 378 ARG A CA 1
ATOM 2797 C C . ARG A 1 378 ? 9.988 -29.991 42.324 1.00 78.88 378 ARG A C 1
ATOM 2799 O O . ARG A 1 378 ? 9.645 -29.046 43.024 1.00 78.88 378 ARG A O 1
ATOM 2806 N N . TYR A 1 379 ? 9.661 -30.079 41.020 1.00 84.94 379 TYR A N 1
ATOM 2807 C CA . TYR A 1 379 ? 8.943 -29.032 40.221 1.00 84.94 379 TYR A CA 1
ATOM 2808 C C . TYR A 1 379 ? 7.588 -29.512 39.646 1.00 84.94 379 TYR A C 1
ATOM 2810 O O . TYR A 1 379 ? 7.435 -30.711 39.552 1.00 84.94 379 TYR A O 1
ATOM 2818 N N . THR A 1 380 ? 6.582 -28.663 39.372 1.00 76.81 380 THR A N 1
ATOM 2819 C CA . THR A 1 380 ? 5.269 -29.053 38.782 1.00 76.81 380 THR A CA 1
ATOM 2820 C C . THR A 1 380 ? 5.110 -28.480 37.380 1.00 76.81 380 THR A C 1
ATOM 2822 O O . THR A 1 380 ? 5.806 -27.539 37.006 1.00 76.81 380 THR A O 1
ATOM 2825 N N . GLY A 1 381 ? 4.181 -29.008 36.593 1.00 83.94 381 GLY A N 1
ATOM 2826 C CA . GLY A 1 381 ? 3.928 -28.526 35.242 1.00 83.94 381 GLY A CA 1
ATOM 2827 C C . GLY A 1 381 ? 4.989 -28.987 34.243 1.00 83.94 381 GLY A C 1
ATOM 2828 O O . GLY A 1 381 ? 5.747 -29.933 34.466 1.00 83.94 381 GLY A O 1
ATOM 2829 N N . SER A 1 382 ? 5.005 -28.338 33.084 1.00 88.00 382 SER A N 1
ATOM 2830 C CA . SER A 1 382 ? 5.832 -28.766 31.960 1.00 88.00 382 SER A CA 1
ATOM 2831 C C . SER A 1 382 ? 6.336 -27.588 31.149 1.00 88.00 382 SER A C 1
ATOM 2833 O O . SER A 1 382 ? 5.619 -26.598 30.990 1.00 88.00 382 SER A O 1
ATOM 2835 N N . VAL A 1 383 ? 7.523 -27.731 30.575 1.00 91.56 383 VAL A N 1
ATOM 2836 C CA . VAL A 1 383 ? 8.149 -26.730 29.712 1.00 91.56 383 VAL A CA 1
ATOM 2837 C C . VAL A 1 383 ? 8.565 -27.398 28.411 1.00 91.56 383 VAL A C 1
ATOM 2839 O O . VAL A 1 383 ? 9.190 -28.458 28.424 1.00 91.56 383 VAL A O 1
ATOM 2842 N N . ASN A 1 384 ? 8.217 -26.780 27.285 1.00 91.44 384 ASN A N 1
ATOM 2843 C CA . ASN A 1 384 ? 8.697 -27.232 25.987 1.00 91.44 384 ASN A CA 1
ATOM 2844 C C . ASN A 1 384 ? 10.127 -26.741 25.789 1.00 91.44 384 ASN A C 1
ATOM 2846 O O . ASN A 1 384 ? 10.420 -25.559 25.974 1.00 91.44 384 ASN A O 1
ATOM 2850 N N . VAL A 1 385 ? 10.999 -27.658 25.397 1.00 89.69 385 VAL A N 1
ATOM 2851 C CA . VAL A 1 385 ? 12.384 -27.366 25.044 1.00 89.69 385 VAL A CA 1
ATOM 2852 C C . VAL A 1 385 ? 12.602 -27.666 23.573 1.00 89.69 385 VAL A C 1
ATOM 2854 O O . VAL A 1 385 ? 11.974 -28.563 23.009 1.00 89.69 385 VAL A O 1
ATOM 2857 N N . THR A 1 386 ? 13.491 -26.901 22.958 1.00 87.44 386 THR A N 1
ATOM 2858 C CA . THR A 1 386 ? 13.908 -27.075 21.569 1.00 87.44 386 THR A CA 1
ATOM 2859 C C . THR A 1 386 ? 15.364 -27.504 21.527 1.00 87.44 386 THR A C 1
ATOM 2861 O O . THR A 1 386 ? 16.163 -27.150 22.397 1.00 87.44 386 THR A O 1
ATOM 2864 N N . PHE A 1 387 ? 15.705 -28.314 20.539 1.00 87.56 387 PHE A N 1
ATOM 2865 C CA . PHE A 1 387 ? 17.057 -28.789 20.307 1.00 87.56 387 PHE A CA 1
ATOM 2866 C C . PHE A 1 387 ? 17.232 -29.190 18.850 1.00 87.56 387 PHE A C 1
ATOM 2868 O O . PHE A 1 387 ? 16.276 -29.410 18.114 1.00 87.56 387 PHE A O 1
ATOM 2875 N N . THR A 1 388 ? 18.482 -29.340 18.445 1.00 76.94 388 THR A N 1
ATOM 2876 C CA . THR A 1 388 ? 18.828 -30.074 17.229 1.00 76.94 388 THR A CA 1
ATOM 2877 C C . THR A 1 388 ? 19.390 -31.422 17.646 1.00 76.94 388 THR A C 1
ATOM 2879 O O . THR A 1 388 ? 20.132 -31.506 18.621 1.00 76.94 388 THR A O 1
ATOM 2882 N N . ILE A 1 389 ? 19.039 -32.501 16.954 1.00 71.62 389 ILE A N 1
ATOM 2883 C CA . ILE A 1 389 ? 19.690 -33.786 17.193 1.00 71.62 389 ILE A CA 1
ATOM 2884 C C . ILE A 1 389 ? 20.975 -33.826 16.382 1.00 71.62 389 ILE A C 1
ATOM 2886 O O . ILE A 1 389 ? 20.939 -33.903 15.157 1.00 71.62 389 ILE A O 1
ATOM 2890 N N . GLN A 1 390 ? 22.119 -33.783 17.069 1.00 55.38 390 GLN A N 1
ATOM 2891 C CA . GLN A 1 390 ? 23.302 -34.463 16.568 1.00 55.38 390 GLN A CA 1
ATOM 2892 C C . GLN A 1 390 ? 22.891 -35.899 16.375 1.00 55.38 390 GLN A C 1
ATOM 2894 O O . GLN A 1 390 ? 22.760 -36.654 17.323 1.00 55.38 390 GLN A O 1
ATOM 2899 N N . VAL A 1 391 ? 22.590 -36.269 15.151 1.00 51.12 391 VAL A N 1
ATOM 2900 C CA . VAL A 1 391 ? 22.284 -37.650 14.879 1.00 51.12 391 VAL A CA 1
ATOM 2901 C C . VAL A 1 391 ? 23.576 -38.410 15.220 1.00 51.12 391 VAL A C 1
ATOM 2903 O O . VAL A 1 391 ? 24.576 -38.241 14.521 1.00 51.12 391 VAL A O 1
ATOM 2906 N N . VAL A 1 392 ? 23.607 -39.201 16.311 1.00 51.03 392 VAL A N 1
ATOM 2907 C CA . VAL A 1 392 ? 24.581 -40.301 16.445 1.00 51.03 392 VAL A CA 1
ATOM 2908 C C . VAL A 1 392 ? 24.158 -41.309 15.415 1.00 51.03 392 VAL A C 1
ATOM 2910 O O . VAL A 1 392 ? 23.481 -42.306 15.659 1.00 51.03 392 VAL A O 1
ATOM 2913 N N . LYS A 1 393 ? 24.491 -40.956 14.195 1.00 62.00 393 LYS A N 1
ATOM 2914 C CA . LYS A 1 393 ? 24.412 -41.854 13.097 1.00 62.00 393 LYS A CA 1
ATOM 2915 C C . LYS A 1 393 ? 25.533 -42.867 13.349 1.00 62.00 393 LYS A C 1
ATOM 2917 O O . LYS A 1 393 ? 26.640 -42.443 13.680 1.00 62.00 393 LYS A O 1
ATOM 2922 N N . PRO A 1 394 ? 25.287 -44.181 13.291 1.00 63.38 394 PRO A N 1
ATOM 2923 C CA . PRO A 1 394 ? 26.364 -45.153 13.411 1.00 63.38 394 PRO A CA 1
ATOM 2924 C C . PRO A 1 394 ? 27.476 -44.817 12.413 1.00 63.38 394 PRO A C 1
ATOM 2926 O O . PRO A 1 394 ? 27.187 -44.349 11.311 1.00 63.38 394 PRO A O 1
ATOM 2929 N N . GLU A 1 395 ? 28.740 -45.016 12.799 1.00 74.69 395 GLU A N 1
ATOM 2930 C CA . GLU A 1 395 ? 29.870 -44.763 11.899 1.00 74.69 395 GLU A CA 1
ATOM 2931 C C . GLU A 1 395 ? 29.623 -45.477 10.568 1.00 74.69 395 GLU A C 1
ATOM 2933 O O . GLU A 1 395 ? 29.319 -46.668 10.553 1.00 74.69 395 GLU A O 1
ATOM 2938 N N . LEU A 1 396 ? 29.774 -44.777 9.449 1.00 84.00 396 LEU A N 1
ATOM 2939 C CA . LEU A 1 396 ? 29.522 -45.291 8.108 1.00 84.00 396 LEU A CA 1
ATOM 2940 C C . LEU A 1 396 ? 30.320 -46.578 7.840 1.00 84.00 396 LEU A C 1
ATOM 2942 O O . LEU A 1 396 ? 29.829 -47.478 7.166 1.00 84.00 396 LEU A O 1
ATOM 2946 N N . ARG A 1 397 ? 31.490 -46.732 8.481 1.00 86.62 397 ARG A N 1
ATOM 2947 C CA . ARG A 1 397 ? 32.318 -47.956 8.462 1.00 86.62 397 ARG A CA 1
ATOM 2948 C C . ARG A 1 397 ? 31.622 -49.209 9.005 1.00 86.62 397 ARG A C 1
ATOM 2950 O O . ARG A 1 397 ? 32.087 -50.309 8.748 1.00 86.62 397 ARG A O 1
ATOM 2957 N N . SER A 1 398 ? 30.552 -49.055 9.785 1.00 82.94 398 SER A N 1
ATOM 2958 C CA . SER A 1 398 ? 29.781 -50.174 10.345 1.00 82.94 398 SER A CA 1
ATOM 2959 C C . SER A 1 398 ? 28.874 -50.852 9.315 1.00 82.94 398 SER A C 1
ATOM 2961 O O . SER A 1 398 ? 28.481 -51.997 9.517 1.00 82.94 398 SER A O 1
ATOM 2963 N N . VAL A 1 399 ? 28.563 -50.167 8.209 1.00 83.88 399 VAL A N 1
ATOM 2964 C CA . VAL A 1 399 ? 27.674 -50.664 7.144 1.00 83.88 399 VAL A CA 1
ATOM 2965 C C . VAL A 1 399 ? 28.328 -50.649 5.763 1.00 83.88 399 VAL A C 1
ATOM 2967 O O . VAL A 1 399 ? 28.028 -51.512 4.943 1.00 83.88 399 VAL A O 1
ATOM 2970 N N . LEU A 1 400 ? 29.267 -49.731 5.519 1.00 88.81 400 LEU A N 1
ATOM 2971 C CA . LEU A 1 400 ? 30.110 -49.692 4.328 1.00 88.81 400 LEU A CA 1
ATOM 2972 C C . LEU A 1 400 ? 31.336 -50.582 4.560 1.00 88.81 400 LEU A C 1
ATOM 2974 O O . LEU A 1 400 ? 32.430 -50.113 4.874 1.00 88.81 400 LEU A O 1
ATOM 2978 N N . THR A 1 401 ? 31.113 -51.890 4.472 1.00 84.88 401 THR A N 1
ATOM 2979 C CA . THR A 1 401 ? 32.121 -52.920 4.764 1.00 84.88 401 THR A CA 1
ATOM 2980 C C . THR A 1 401 ? 32.923 -53.323 3.528 1.00 84.88 401 THR A C 1
ATOM 2982 O O . THR A 1 401 ? 34.092 -53.685 3.649 1.00 84.88 401 THR A O 1
ATOM 2985 N N . THR A 1 402 ? 32.339 -53.205 2.331 1.00 89.19 402 THR A N 1
ATOM 2986 C CA . THR A 1 402 ? 33.043 -53.440 1.065 1.00 89.19 402 THR A CA 1
ATOM 2987 C C . THR A 1 402 ? 33.594 -52.120 0.546 1.00 89.19 402 THR A C 1
ATOM 2989 O O . THR A 1 402 ? 32.855 -51.314 -0.022 1.00 89.19 402 THR A O 1
ATOM 2992 N N . THR A 1 403 ? 34.893 -51.896 0.759 1.00 91.62 403 THR A N 1
ATOM 2993 C CA . THR A 1 403 ? 35.572 -50.643 0.396 1.00 91.62 403 THR A CA 1
ATOM 2994 C C . THR A 1 403 ? 36.279 -50.686 -0.954 1.00 91.62 403 THR A C 1
ATOM 2996 O O . THR A 1 403 ? 36.537 -49.633 -1.518 1.00 91.62 403 THR A O 1
ATOM 2999 N N . ASN A 1 404 ? 36.561 -51.864 -1.512 1.00 92.31 404 ASN A N 1
ATOM 3000 C CA . ASN A 1 404 ? 37.060 -51.983 -2.881 1.00 92.31 404 ASN A CA 1
ATOM 3001 C C . ASN A 1 404 ? 35.876 -52.141 -3.845 1.00 92.31 404 ASN A C 1
ATOM 3003 O O . ASN A 1 404 ? 35.185 -53.162 -3.824 1.00 92.31 404 ASN A O 1
ATOM 3007 N N . LEU A 1 405 ? 35.639 -51.131 -4.679 1.00 90.69 405 LEU A N 1
ATOM 3008 C CA . LEU A 1 405 ? 34.511 -51.078 -5.609 1.00 90.69 405 LEU A CA 1
ATOM 3009 C C . LEU A 1 405 ? 34.798 -51.797 -6.937 1.00 90.69 405 LEU A C 1
ATOM 3011 O O . LEU A 1 405 ? 33.884 -51.973 -7.740 1.00 90.69 405 LEU A O 1
ATOM 3015 N N . GLY A 1 406 ? 36.032 -52.267 -7.148 1.00 84.62 406 GLY A N 1
ATOM 3016 C CA . GLY A 1 406 ? 36.464 -52.904 -8.389 1.00 84.62 406 GLY A CA 1
ATOM 3017 C C . GLY A 1 406 ? 36.702 -51.891 -9.508 1.00 84.62 406 GLY A C 1
ATOM 3018 O O . GLY A 1 406 ? 37.107 -50.758 -9.249 1.00 84.62 406 GLY A O 1
ATOM 3019 N N . SER A 1 407 ? 36.475 -52.316 -10.752 1.00 81.00 407 SER A N 1
ATOM 3020 C CA . SER A 1 407 ? 36.644 -51.453 -11.919 1.00 81.00 407 SER A CA 1
ATOM 3021 C C . SER A 1 407 ? 35.397 -50.612 -12.183 1.00 81.00 407 SER A C 1
ATOM 3023 O O . SER A 1 407 ? 34.293 -51.152 -12.275 1.00 81.00 407 SER A O 1
ATOM 3025 N N . LEU A 1 408 ? 35.567 -49.296 -12.293 1.00 80.88 408 LEU A N 1
ATOM 3026 C CA . LEU A 1 408 ? 34.521 -48.311 -12.561 1.00 80.88 408 LEU A CA 1
ATOM 3027 C C . LEU A 1 408 ? 34.788 -47.638 -13.905 1.00 80.88 408 LEU A C 1
ATOM 3029 O O . LEU A 1 408 ? 35.934 -47.414 -14.264 1.00 80.88 408 LEU A O 1
ATOM 3033 N N . GLN A 1 409 ? 33.750 -47.246 -14.640 1.00 70.31 409 GLN A N 1
ATOM 3034 C CA . GLN A 1 409 ? 33.947 -46.568 -15.932 1.00 70.31 409 GLN A CA 1
ATOM 3035 C C . GLN A 1 409 ? 34.546 -45.161 -15.806 1.00 70.31 409 GLN A C 1
ATOM 3037 O O . GLN A 1 409 ? 35.090 -44.608 -16.757 1.00 70.31 409 GLN A O 1
ATOM 3042 N N . ASN A 1 410 ? 34.389 -44.545 -14.639 1.00 68.69 410 ASN A N 1
ATOM 3043 C CA . ASN A 1 410 ? 34.850 -43.203 -14.346 1.00 68.69 410 ASN A CA 1
ATOM 3044 C C . ASN A 1 410 ? 34.911 -42.981 -12.826 1.00 68.69 410 ASN A C 1
ATOM 3046 O O . ASN A 1 410 ? 34.358 -43.773 -12.060 1.00 68.69 410 ASN A O 1
ATOM 3050 N N . ASN A 1 411 ? 35.591 -41.919 -12.394 1.00 73.94 411 ASN A N 1
ATOM 3051 C CA . ASN A 1 411 ? 35.687 -41.542 -10.986 1.00 73.94 411 ASN A CA 1
ATOM 3052 C C . ASN A 1 411 ? 34.734 -40.387 -10.633 1.00 73.94 411 ASN A C 1
ATOM 3054 O O . ASN A 1 411 ? 35.014 -39.644 -9.701 1.00 73.94 411 ASN A O 1
ATOM 3058 N N . ASN A 1 412 ? 33.612 -40.202 -11.337 1.00 78.44 412 ASN A N 1
ATOM 3059 C CA . ASN A 1 412 ? 32.645 -39.193 -10.911 1.00 78.44 412 ASN A CA 1
ATOM 3060 C C . ASN A 1 412 ? 31.884 -39.659 -9.656 1.00 78.44 412 ASN A C 1
ATOM 3062 O O . ASN A 1 412 ? 31.716 -40.859 -9.400 1.00 78.44 412 ASN A O 1
ATOM 3066 N N . ALA A 1 413 ? 31.423 -38.693 -8.858 1.00 79.38 413 ALA A N 1
ATOM 3067 C CA . ALA A 1 413 ? 30.760 -38.952 -7.583 1.00 79.38 413 ALA A CA 1
ATOM 3068 C C . ALA A 1 413 ? 29.556 -39.895 -7.739 1.00 79.38 413 ALA A C 1
ATOM 3070 O O . ALA A 1 413 ? 29.410 -40.823 -6.951 1.00 79.38 413 ALA A O 1
ATOM 3071 N N . THR A 1 414 ? 28.744 -39.726 -8.785 1.00 80.31 414 THR A N 1
ATOM 3072 C CA . THR A 1 414 ? 27.532 -40.523 -9.039 1.00 80.31 414 THR A CA 1
ATOM 3073 C C . THR A 1 414 ? 27.834 -41.989 -9.364 1.00 80.31 414 THR A C 1
ATOM 3075 O O . THR A 1 414 ? 27.152 -42.889 -8.869 1.00 80.31 414 THR A O 1
ATOM 3078 N N . THR A 1 415 ? 28.876 -42.263 -10.152 1.00 82.69 415 THR A N 1
ATOM 3079 C CA . THR A 1 415 ? 29.310 -43.625 -10.514 1.00 82.69 415 THR A CA 1
ATOM 3080 C C . THR A 1 415 ? 29.913 -44.330 -9.309 1.00 82.69 415 THR A C 1
ATOM 3082 O O . THR A 1 415 ? 29.583 -45.485 -9.038 1.00 82.69 415 THR A O 1
ATOM 3085 N N . ILE A 1 416 ? 30.732 -43.618 -8.531 1.00 87.56 416 ILE A N 1
ATOM 3086 C CA . ILE A 1 416 ? 31.290 -44.135 -7.279 1.00 87.56 416 ILE A CA 1
ATOM 3087 C C . ILE A 1 416 ? 30.167 -44.399 -6.273 1.00 87.56 416 ILE A C 1
ATOM 3089 O O . ILE A 1 416 ? 30.122 -45.478 -5.692 1.00 87.56 416 ILE A O 1
ATOM 3093 N N . GLN A 1 417 ? 29.225 -43.467 -6.100 1.00 92.44 417 GLN A N 1
ATOM 3094 C CA . GLN A 1 417 ? 28.079 -43.630 -5.205 1.00 92.44 417 GLN A CA 1
ATOM 3095 C C . GLN A 1 417 ? 27.248 -44.848 -5.618 1.00 92.44 417 GLN A C 1
ATOM 3097 O O . GLN A 1 417 ? 26.970 -45.707 -4.786 1.00 92.44 417 GLN A O 1
ATOM 3102 N N . SER A 1 418 ? 26.934 -44.988 -6.906 1.00 87.38 418 SER A N 1
ATOM 3103 C CA . SER A 1 418 ? 26.199 -46.143 -7.435 1.00 87.38 418 SER A CA 1
ATOM 3104 C C . SER A 1 418 ? 26.927 -47.463 -7.159 1.00 87.38 418 SER A C 1
ATOM 3106 O O . SER A 1 418 ? 26.303 -48.432 -6.727 1.00 87.38 418 SER A O 1
ATOM 3108 N N . ALA A 1 419 ? 28.252 -47.503 -7.329 1.00 89.62 419 ALA A N 1
ATOM 3109 C CA . ALA A 1 419 ? 29.062 -48.682 -7.030 1.00 89.62 419 ALA A CA 1
ATOM 3110 C C . ALA A 1 419 ? 29.140 -48.994 -5.523 1.00 89.62 419 ALA A C 1
ATOM 3112 O O . ALA A 1 419 ? 29.062 -50.160 -5.130 1.00 89.62 419 ALA A O 1
ATOM 3113 N N . VAL A 1 420 ? 29.230 -47.967 -4.668 1.00 92.81 420 VAL A N 1
ATOM 3114 C CA . VAL A 1 420 ? 29.166 -48.107 -3.204 1.00 92.81 420 VAL A CA 1
ATOM 3115 C C . VAL A 1 420 ? 27.830 -48.715 -2.786 1.00 92.81 420 VAL A C 1
ATOM 3117 O O . VAL A 1 420 ? 27.832 -49.682 -2.024 1.00 92.81 420 VAL A O 1
ATOM 3120 N N . LEU A 1 421 ? 26.712 -48.199 -3.306 1.00 91.69 421 LEU A N 1
ATOM 3121 C CA . LEU A 1 421 ? 25.362 -48.687 -3.003 1.00 91.69 421 LEU A CA 1
ATOM 3122 C C . LEU A 1 421 ? 25.149 -50.119 -3.509 1.00 91.69 421 LEU A C 1
ATOM 3124 O O . LEU A 1 421 ? 24.603 -50.953 -2.790 1.00 91.69 421 LEU A O 1
ATOM 3128 N N . ALA A 1 422 ? 25.645 -50.438 -4.709 1.00 88.69 422 ALA A N 1
ATOM 3129 C CA . ALA A 1 422 ? 25.555 -51.782 -5.280 1.00 88.69 422 ALA A CA 1
ATOM 3130 C C . ALA A 1 422 ? 26.312 -52.836 -4.452 1.00 88.69 422 ALA A C 1
ATOM 3132 O O . ALA A 1 422 ? 25.900 -53.995 -4.395 1.00 88.69 422 ALA A O 1
ATOM 3133 N N . LYS A 1 423 ? 27.421 -52.452 -3.805 1.00 89.00 423 LYS A N 1
ATOM 3134 C CA . LYS A 1 423 ? 28.253 -53.347 -2.979 1.00 89.00 423 LYS A CA 1
ATOM 3135 C C . LYS A 1 423 ? 27.904 -53.322 -1.490 1.00 89.00 423 LYS A C 1
ATOM 3137 O O . LYS A 1 423 ? 28.291 -54.236 -0.768 1.00 89.00 423 LYS A O 1
ATOM 3142 N N . ASN A 1 424 ? 27.177 -52.307 -1.032 1.00 90.00 424 ASN A N 1
ATOM 3143 C CA . ASN A 1 424 ? 26.784 -52.117 0.363 1.00 90.00 424 ASN A CA 1
ATOM 3144 C C . ASN A 1 424 ? 25.278 -51.819 0.418 1.00 90.00 424 ASN A C 1
ATOM 3146 O O . ASN A 1 424 ? 24.856 -50.705 0.718 1.00 90.00 424 ASN A O 1
ATOM 3150 N N . SER A 1 425 ? 24.467 -52.835 0.114 1.00 82.06 425 SER A N 1
ATOM 3151 C CA . SER A 1 425 ? 23.022 -52.739 -0.166 1.00 82.06 425 SER A CA 1
ATOM 3152 C C . SER A 1 425 ? 22.145 -52.203 0.974 1.00 82.06 425 SER A C 1
ATOM 3154 O O . SER A 1 425 ? 20.954 -51.978 0.782 1.00 82.06 425 SER A O 1
ATOM 3156 N N . THR A 1 426 ? 22.695 -52.039 2.177 1.00 82.19 426 THR A N 1
ATOM 3157 C CA . THR A 1 426 ? 22.007 -51.419 3.317 1.00 82.19 426 THR A CA 1
ATOM 3158 C C . THR A 1 426 ? 22.036 -49.893 3.265 1.00 82.19 426 THR A C 1
ATOM 3160 O O . THR A 1 426 ? 21.230 -49.266 3.955 1.00 82.19 426 THR A O 1
ATOM 3163 N N . LEU A 1 427 ? 22.927 -49.299 2.463 1.00 87.31 427 LEU A N 1
ATOM 3164 C CA . LEU A 1 427 ? 23.033 -47.861 2.230 1.00 87.31 427 LEU A CA 1
ATOM 3165 C C . LEU A 1 427 ? 22.005 -47.396 1.191 1.00 87.31 427 LEU A C 1
ATOM 3167 O O . LEU A 1 427 ? 21.727 -48.087 0.215 1.00 87.31 427 LEU A O 1
ATOM 3171 N N . LEU A 1 428 ? 21.470 -46.194 1.389 1.00 88.44 428 LEU A N 1
ATOM 3172 C CA . LEU A 1 428 ? 20.653 -45.471 0.416 1.00 88.44 428 LEU A CA 1
ATOM 3173 C C . LEU A 1 428 ? 21.466 -44.322 -0.183 1.00 88.44 428 LEU A C 1
ATOM 3175 O O . LEU A 1 428 ? 22.379 -43.806 0.459 1.00 88.44 428 LEU A O 1
ATOM 3179 N N . ALA A 1 429 ? 21.103 -43.857 -1.382 1.00 81.88 429 ALA A N 1
ATOM 3180 C CA . ALA A 1 429 ? 21.760 -42.700 -2.002 1.00 81.88 429 ALA A CA 1
ATOM 3181 C C . ALA A 1 429 ? 21.700 -41.448 -1.110 1.00 81.88 429 ALA A C 1
ATOM 3183 O O . ALA A 1 429 ? 22.663 -40.695 -1.024 1.00 81.88 429 ALA A O 1
ATOM 3184 N N . SER A 1 430 ? 20.606 -41.277 -0.362 1.00 82.31 430 SER A N 1
ATOM 3185 C CA . SER A 1 430 ? 20.454 -40.195 0.613 1.00 82.31 430 SER A CA 1
ATOM 3186 C C . SER A 1 430 ? 21.399 -40.296 1.814 1.00 82.31 430 SER A C 1
ATOM 3188 O O . SER A 1 430 ? 21.530 -39.317 2.539 1.00 82.31 430 SER A O 1
ATOM 3190 N N . ASP A 1 431 ? 22.028 -41.449 2.069 1.00 84.69 431 ASP A N 1
ATOM 3191 C CA . ASP A 1 431 ? 22.876 -41.664 3.247 1.00 84.69 431 ASP A CA 1
ATOM 3192 C C . ASP A 1 431 ? 24.312 -41.174 3.083 1.00 84.69 431 ASP A C 1
ATOM 3194 O O . ASP A 1 431 ? 24.983 -40.909 4.085 1.00 84.69 431 ASP A O 1
ATOM 3198 N N . ILE A 1 432 ? 24.787 -41.102 1.841 1.00 89.50 432 ILE A N 1
ATOM 3199 C CA . ILE A 1 432 ? 26.203 -40.947 1.527 1.00 89.50 432 ILE A CA 1
ATOM 3200 C C . ILE A 1 432 ? 26.444 -39.882 0.461 1.00 89.50 432 ILE A C 1
ATOM 3202 O O . ILE A 1 432 ? 25.715 -39.799 -0.521 1.00 89.50 432 ILE A O 1
ATOM 3206 N N . SER A 1 433 ? 27.496 -39.093 0.634 1.00 90.19 433 SER A N 1
ATOM 3207 C CA . SER A 1 433 ? 28.077 -38.240 -0.401 1.00 90.19 433 SER A CA 1
ATOM 3208 C C . SER A 1 433 ? 29.487 -38.723 -0.713 1.00 90.19 433 SER A C 1
ATOM 3210 O O . SER A 1 433 ? 30.144 -39.351 0.118 1.00 90.19 433 SER A O 1
ATOM 3212 N N . ILE A 1 434 ? 29.957 -38.454 -1.924 1.00 88.94 434 ILE A N 1
ATOM 3213 C CA . ILE A 1 434 ? 31.310 -38.807 -2.347 1.00 88.94 434 ILE A CA 1
ATOM 3214 C C . ILE A 1 434 ? 32.110 -37.516 -2.469 1.00 88.94 434 ILE A C 1
ATOM 3216 O O . ILE A 1 434 ? 31.699 -36.610 -3.186 1.00 88.94 434 ILE A O 1
ATOM 3220 N N . ASP A 1 435 ? 33.244 -37.436 -1.781 1.00 80.50 435 ASP A N 1
ATOM 3221 C CA . ASP A 1 435 ? 34.225 -36.368 -1.965 1.00 80.50 435 ASP A CA 1
ATOM 3222 C C . ASP A 1 435 ? 35.650 -36.939 -1.983 1.00 80.50 435 ASP A C 1
ATOM 3224 O O . ASP A 1 435 ? 35.851 -38.158 -2.026 1.00 80.50 435 ASP A O 1
ATOM 3228 N N . SER A 1 436 ? 36.653 -36.054 -1.987 1.00 80.62 436 SER A N 1
ATOM 3229 C CA . SER A 1 436 ? 38.077 -36.425 -1.943 1.00 80.62 436 SER A CA 1
ATOM 3230 C C . SER A 1 436 ? 38.437 -37.492 -2.986 1.00 80.62 436 SER A C 1
ATOM 3232 O O . SER A 1 436 ? 39.173 -38.440 -2.706 1.00 80.62 436 SER A O 1
ATOM 3234 N N . ILE A 1 437 ? 37.845 -37.374 -4.176 1.00 82.75 437 ILE A N 1
ATOM 3235 C CA . ILE A 1 437 ? 37.984 -38.358 -5.238 1.00 82.75 437 ILE A CA 1
ATOM 3236 C C . ILE A 1 437 ? 39.362 -38.221 -5.889 1.00 82.75 437 ILE A C 1
ATOM 3238 O O . ILE A 1 437 ? 39.804 -37.135 -6.252 1.00 82.75 437 ILE A O 1
ATOM 3242 N N . THR A 1 438 ? 40.030 -39.352 -6.056 1.00 80.06 438 THR A N 1
ATOM 3243 C CA . THR A 1 438 ? 41.300 -39.515 -6.764 1.00 80.06 438 THR A CA 1
ATOM 3244 C C . THR A 1 438 ? 41.100 -40.471 -7.944 1.00 80.06 438 THR A C 1
ATOM 3246 O O . THR A 1 438 ? 39.993 -40.950 -8.198 1.00 80.06 438 THR A O 1
ATOM 3249 N N . GLN A 1 439 ? 42.167 -40.790 -8.678 1.00 76.00 439 GLN A N 1
ATOM 3250 C CA . GLN A 1 439 ? 42.090 -41.783 -9.757 1.00 76.00 439 GLN A CA 1
ATOM 3251 C C . GLN A 1 439 ? 41.763 -43.201 -9.273 1.00 76.00 439 GLN A C 1
ATOM 3253 O O . GLN A 1 439 ? 41.262 -43.994 -10.060 1.00 76.00 439 GLN A O 1
ATOM 3258 N N . THR A 1 440 ? 42.054 -43.545 -8.017 1.00 81.12 440 THR A N 1
ATOM 3259 C CA . THR A 1 440 ? 41.939 -44.934 -7.531 1.00 81.12 440 THR A CA 1
ATOM 3260 C C . THR A 1 440 ? 41.248 -45.062 -6.179 1.00 81.12 440 THR A C 1
ATOM 3262 O O . THR A 1 440 ? 41.188 -46.145 -5.595 1.00 81.12 440 THR A O 1
ATOM 3265 N N . SER A 1 441 ? 40.741 -43.958 -5.642 1.00 85.06 441 SER A N 1
ATOM 3266 C CA . SER A 1 441 ? 40.050 -43.937 -4.359 1.00 85.06 441 SER A CA 1
ATOM 3267 C C . SER A 1 441 ? 39.135 -42.734 -4.232 1.00 85.06 441 SER A C 1
ATOM 3269 O O . SER A 1 441 ? 39.321 -41.737 -4.923 1.00 85.06 441 SER A O 1
ATOM 3271 N N . ALA A 1 442 ? 38.168 -42.811 -3.333 1.00 88.88 442 ALA A N 1
ATOM 3272 C CA . ALA A 1 442 ? 37.348 -41.682 -2.930 1.00 88.88 442 ALA A CA 1
ATOM 3273 C C . ALA A 1 442 ? 36.997 -41.797 -1.452 1.00 88.88 442 ALA A C 1
ATOM 3275 O O . ALA A 1 442 ? 37.082 -42.877 -0.861 1.00 88.88 442 ALA A O 1
ATOM 3276 N N . ARG A 1 443 ? 36.568 -40.691 -0.854 1.00 91.25 443 ARG A N 1
ATOM 3277 C CA . ARG A 1 443 ? 36.034 -40.685 0.499 1.00 91.25 443 ARG A CA 1
ATOM 3278 C C . ARG A 1 443 ? 34.516 -40.656 0.421 1.00 91.25 443 ARG A C 1
ATOM 3280 O O . ARG A 1 443 ? 33.911 -39.733 -0.113 1.00 91.25 443 ARG A O 1
ATOM 3287 N N . VAL A 1 444 ? 33.897 -41.698 0.955 1.00 93.50 444 VAL A N 1
ATOM 3288 C CA . VAL A 1 444 ? 32.452 -41.748 1.148 1.00 93.50 444 VAL A CA 1
ATOM 3289 C C . VAL A 1 444 ? 32.172 -41.107 2.490 1.00 93.50 444 VAL A C 1
ATOM 3291 O O . VAL A 1 444 ? 32.602 -41.616 3.526 1.00 93.50 444 VAL A O 1
ATOM 3294 N N . ASN A 1 445 ? 31.485 -39.979 2.479 1.00 89.62 445 ASN A N 1
ATOM 3295 C CA . ASN A 1 445 ? 31.043 -39.294 3.676 1.00 89.62 445 ASN A CA 1
ATOM 3296 C C . ASN A 1 445 ? 29.582 -39.601 3.908 1.00 89.62 445 ASN A C 1
ATOM 3298 O O . ASN A 1 445 ? 28.820 -39.905 2.997 1.00 89.62 445 ASN A O 1
ATOM 3302 N N . SER A 1 446 ? 29.188 -39.494 5.155 1.00 86.94 446 SER A N 1
ATOM 3303 C CA . SER A 1 446 ? 27.784 -39.388 5.484 1.00 86.94 446 SER A CA 1
ATOM 3304 C C . SER A 1 446 ? 27.232 -38.011 5.117 1.00 86.94 446 SER A C 1
ATOM 3306 O O . SER A 1 446 ? 27.882 -36.993 5.349 1.00 86.94 446 SER A O 1
ATOM 3308 N N . THR A 1 447 ? 26.013 -37.959 4.581 1.00 82.31 447 THR A N 1
ATOM 3309 C CA . THR A 1 447 ? 25.307 -36.688 4.340 1.00 82.31 447 THR A CA 1
ATOM 3310 C C . THR A 1 447 ? 24.697 -36.146 5.634 1.00 82.31 447 THR A C 1
ATOM 3312 O O . THR A 1 447 ? 24.464 -36.888 6.592 1.00 82.31 447 THR A O 1
ATOM 3315 N N . SER A 1 448 ? 24.369 -34.850 5.674 1.00 67.62 448 SER A N 1
ATOM 3316 C CA . SER A 1 448 ? 23.681 -34.210 6.808 1.00 67.62 448 SER A CA 1
ATOM 3317 C C . SER A 1 448 ? 22.263 -34.758 7.028 1.00 67.62 448 SER A C 1
ATOM 3319 O O . SER A 1 448 ? 21.861 -34.937 8.178 1.00 67.62 448 SER A O 1
ATOM 3321 N N . SER A 1 449 ? 21.556 -35.151 5.965 1.00 64.69 449 SER A N 1
ATOM 3322 C CA . SER A 1 449 ? 20.234 -35.803 6.000 1.00 64.69 449 SER A CA 1
ATOM 3323 C C . SER A 1 449 ? 20.275 -37.337 6.135 1.00 64.69 449 SER A C 1
ATOM 3325 O O . SER A 1 449 ? 19.254 -37.943 6.449 1.00 64.69 449 SER A O 1
ATOM 3327 N N . GLY A 1 450 ? 21.439 -37.967 5.941 1.00 68.00 450 GLY A N 1
ATOM 3328 C CA . GLY A 1 450 ? 21.617 -39.424 5.893 1.00 68.00 450 GLY A CA 1
ATOM 3329 C C . GLY A 1 450 ? 21.580 -40.152 7.236 1.00 68.00 450 GLY A C 1
ATOM 3330 O O . GLY A 1 450 ? 21.582 -39.524 8.292 1.00 68.00 450 GLY A O 1
ATOM 3331 N N . ARG A 1 451 ? 21.590 -41.491 7.217 1.00 80.25 451 ARG A N 1
ATOM 3332 C CA . ARG A 1 451 ? 21.467 -42.342 8.421 1.00 80.25 451 ARG A CA 1
ATOM 3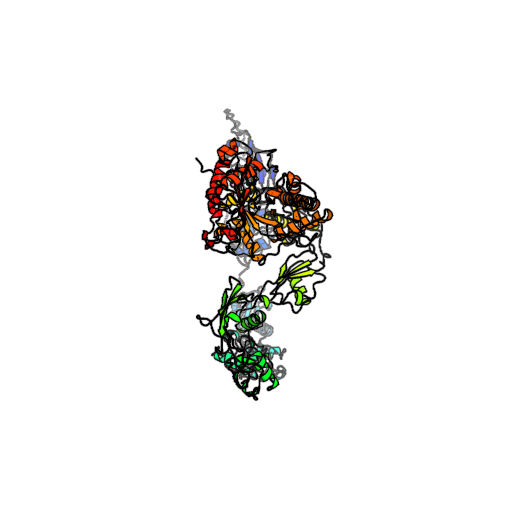333 C C . ARG A 1 451 ? 22.782 -42.704 9.143 1.00 80.25 451 ARG A C 1
ATOM 3335 O O . ARG A 1 451 ? 22.685 -43.269 10.229 1.00 80.25 451 ARG A O 1
ATOM 3342 N N . TYR A 1 452 ? 23.974 -42.394 8.602 1.00 84.94 452 TYR A N 1
ATOM 3343 C CA . TYR A 1 452 ? 25.318 -42.795 9.133 1.00 84.94 452 TYR A CA 1
ATOM 3344 C C . TYR A 1 452 ? 26.243 -41.596 9.435 1.00 84.94 452 TYR A C 1
ATOM 3346 O O . TYR A 1 452 ? 25.951 -40.534 8.922 1.00 84.94 452 TYR A O 1
ATOM 3354 N N . THR A 1 453 ? 27.272 -41.691 10.298 1.00 76.69 453 THR A N 1
ATOM 3355 C CA . THR A 1 453 ? 28.217 -40.578 10.621 1.00 76.69 453 THR A CA 1
ATOM 3356 C C . THR A 1 453 ? 29.628 -40.934 10.179 1.00 76.69 453 THR A C 1
ATOM 3358 O O . THR A 1 453 ? 29.933 -42.097 9.931 1.00 76.69 453 THR A O 1
ATOM 3361 N N . GLY A 1 454 ? 30.522 -39.957 10.105 1.00 82.44 454 GLY A N 1
ATOM 3362 C CA . GLY A 1 454 ? 31.903 -40.195 9.715 1.00 82.44 454 GLY A CA 1
ATOM 3363 C C . GLY A 1 454 ? 32.030 -40.527 8.230 1.00 82.44 454 GLY A C 1
ATOM 3364 O O . GLY A 1 454 ? 31.149 -40.229 7.417 1.00 82.44 454 GLY A O 1
ATOM 3365 N N . SER A 1 455 ? 33.167 -41.110 7.871 1.00 88.19 455 SER A N 1
ATOM 3366 C CA . SER A 1 455 ? 33.558 -41.309 6.479 1.00 88.19 455 SER A CA 1
ATOM 3367 C C . SER A 1 455 ? 34.387 -42.571 6.301 1.00 88.19 455 SER A C 1
ATOM 3369 O O . SER A 1 455 ? 35.165 -42.927 7.191 1.00 88.19 455 SER A O 1
ATOM 3371 N N . VAL A 1 456 ? 34.288 -43.195 5.135 1.00 92.88 456 VAL A N 1
ATOM 3372 C CA . VAL A 1 456 ? 35.041 -44.394 4.769 1.00 92.88 456 VAL A CA 1
ATOM 3373 C C . VAL A 1 456 ? 35.723 -44.164 3.433 1.00 92.88 456 VAL A C 1
ATOM 3375 O O . VAL A 1 456 ? 35.079 -43.759 2.470 1.00 92.88 456 VAL A O 1
ATOM 3378 N N . ASN A 1 457 ? 37.022 -44.440 3.366 1.00 91.38 457 ASN A N 1
ATOM 3379 C CA . ASN A 1 457 ? 37.734 -44.419 2.096 1.00 91.38 457 ASN A CA 1
ATOM 3380 C C . ASN A 1 457 ? 37.439 -45.708 1.334 1.00 91.38 457 ASN A C 1
ATOM 3382 O O . ASN A 1 457 ? 37.551 -46.806 1.883 1.00 91.38 457 ASN A O 1
ATOM 3386 N N . VAL A 1 458 ? 37.085 -45.553 0.069 1.00 92.06 458 VAL A N 1
ATOM 3387 C CA . VAL A 1 458 ? 36.866 -46.638 -0.880 1.00 92.06 458 VAL A CA 1
ATOM 3388 C C . VAL A 1 458 ? 37.927 -46.574 -1.965 1.00 92.06 458 VAL A C 1
ATOM 3390 O O . VAL A 1 458 ? 38.416 -45.495 -2.286 1.00 92.06 458 VAL A O 1
ATOM 3393 N N . THR A 1 459 ? 38.305 -47.720 -2.515 1.00 90.06 459 THR A N 1
ATOM 3394 C CA . THR A 1 459 ? 39.279 -47.843 -3.602 1.00 90.06 459 THR A CA 1
ATOM 3395 C C . THR A 1 459 ? 38.631 -48.459 -4.833 1.00 90.06 459 THR A C 1
ATOM 3397 O O . THR A 1 459 ? 37.658 -49.203 -4.730 1.00 90.06 459 THR A O 1
ATOM 3400 N N . PHE A 1 460 ? 39.147 -48.128 -6.010 1.00 89.62 460 PHE A N 1
ATOM 3401 C CA . PHE A 1 460 ? 38.675 -48.632 -7.296 1.00 89.62 460 PHE A CA 1
ATOM 3402 C C . PHE A 1 460 ? 39.762 -48.491 -8.365 1.00 89.62 460 PHE A C 1
ATOM 3404 O O . PHE A 1 460 ? 40.761 -47.802 -8.168 1.00 89.62 460 PHE A O 1
ATOM 3411 N N . THR A 1 461 ? 39.560 -49.127 -9.514 1.00 80.06 461 THR A N 1
ATOM 3412 C CA . THR A 1 461 ? 40.304 -48.849 -10.751 1.00 80.06 461 THR A CA 1
ATOM 3413 C C . THR A 1 461 ? 39.365 -48.180 -11.747 1.00 80.06 461 THR A C 1
ATOM 3415 O O . THR A 1 461 ? 38.183 -48.503 -11.759 1.00 80.06 461 THR A O 1
ATOM 3418 N N . ILE A 1 462 ? 39.848 -47.242 -12.566 1.00 75.69 462 ILE A N 1
ATOM 3419 C CA . ILE A 1 462 ? 39.038 -46.664 -13.646 1.00 75.69 462 ILE A CA 1
ATOM 3420 C C . ILE A 1 462 ? 39.325 -47.404 -14.947 1.00 75.69 462 ILE A C 1
ATOM 3422 O O . ILE A 1 462 ? 40.424 -47.294 -15.488 1.00 75.69 462 ILE A O 1
ATOM 3426 N N . ASP A 1 463 ? 38.336 -48.141 -15.444 1.00 62.91 463 ASP A N 1
ATOM 3427 C CA . ASP A 1 463 ? 38.337 -48.655 -16.808 1.00 62.91 463 ASP A CA 1
ATOM 3428 C C . ASP A 1 463 ? 37.972 -47.518 -17.757 1.00 62.91 463 ASP A C 1
ATOM 3430 O O . ASP A 1 463 ? 36.805 -47.195 -17.978 1.00 62.91 463 ASP A O 1
ATOM 3434 N N . GLY A 1 464 ? 39.003 -46.901 -18.324 1.00 53.31 464 GLY A N 1
ATOM 3435 C CA . GLY A 1 464 ? 38.854 -45.924 -19.386 1.00 53.31 464 GLY A CA 1
ATOM 3436 C C . GLY A 1 464 ? 40.204 -45.527 -19.961 1.00 53.31 464 GLY A C 1
ATOM 3437 O O . GLY A 1 464 ? 41.090 -45.054 -19.251 1.00 53.31 464 GLY A O 1
ATOM 3438 N N . THR A 1 465 ? 40.367 -45.690 -21.270 1.00 56.31 465 THR A N 1
ATOM 3439 C CA . THR A 1 465 ? 41.410 -44.989 -22.022 1.00 56.31 465 THR A CA 1
ATOM 3440 C C . THR A 1 465 ? 41.224 -43.485 -21.820 1.00 56.31 465 THR A C 1
ATOM 3442 O O . THR A 1 465 ? 40.146 -42.966 -22.116 1.00 56.31 465 THR A O 1
ATOM 3445 N N . LYS A 1 466 ? 42.246 -42.788 -21.299 1.00 60.09 466 LYS A N 1
ATOM 3446 C CA . LYS A 1 466 ? 42.204 -41.329 -21.106 1.00 60.09 466 LYS A CA 1
ATOM 3447 C C . LYS A 1 466 ? 41.851 -40.622 -22.429 1.00 60.09 466 LYS A C 1
ATOM 3449 O O . LYS A 1 466 ? 42.358 -41.050 -23.471 1.00 60.09 466 LYS A O 1
ATOM 3454 N N . PRO A 1 467 ? 41.039 -39.548 -22.408 1.00 64.12 467 PRO A N 1
ATOM 3455 C CA . PRO A 1 467 ? 40.859 -38.693 -23.577 1.00 64.12 467 PRO A CA 1
ATOM 3456 C C . PRO A 1 467 ? 42.211 -38.137 -24.064 1.00 64.12 467 PRO A C 1
ATOM 3458 O O . PRO A 1 467 ? 43.138 -38.010 -23.255 1.00 64.12 467 PRO A O 1
ATOM 3461 N N . PRO A 1 468 ? 42.349 -37.792 -25.357 1.00 73.38 468 PRO A N 1
ATOM 3462 C CA . PRO A 1 468 ? 43.532 -37.098 -25.855 1.00 73.38 468 PRO A CA 1
ATOM 3463 C C . PRO A 1 468 ? 43.762 -35.789 -25.091 1.00 73.38 468 PRO A C 1
ATOM 3465 O O . PRO A 1 468 ? 42.812 -35.060 -24.814 1.00 73.38 468 PRO A O 1
ATOM 3468 N N . LYS A 1 469 ? 45.026 -35.485 -24.781 1.00 87.50 469 LYS A N 1
ATOM 3469 C CA . LYS A 1 469 ? 45.423 -34.235 -24.122 1.00 87.50 469 LYS A CA 1
ATOM 3470 C C . LYS A 1 469 ? 44.992 -33.025 -24.967 1.00 87.50 469 LYS A C 1
ATOM 3472 O O . LYS A 1 469 ? 45.393 -32.934 -26.125 1.00 87.50 469 LYS A O 1
ATOM 3477 N N . THR A 1 470 ? 44.221 -32.106 -24.390 1.00 91.00 470 THR A N 1
ATOM 3478 C CA . THR A 1 470 ? 43.713 -30.880 -25.041 1.00 91.00 470 THR A CA 1
ATOM 3479 C C . THR A 1 470 ? 43.633 -29.719 -24.044 1.00 91.00 470 THR A C 1
ATOM 3481 O O . THR A 1 470 ? 43.684 -29.953 -22.841 1.00 91.00 470 THR A O 1
ATOM 3484 N N . ASP A 1 471 ? 43.494 -28.475 -24.501 1.00 91.12 471 ASP A N 1
ATOM 3485 C CA . ASP A 1 471 ? 43.254 -27.327 -23.612 1.00 91.12 471 ASP A CA 1
ATOM 3486 C C . ASP A 1 471 ? 41.830 -27.343 -23.044 1.00 91.12 471 ASP A C 1
ATOM 3488 O O . ASP A 1 471 ? 40.879 -27.697 -23.746 1.00 91.12 471 ASP A O 1
ATOM 3492 N N . LEU A 1 472 ? 41.677 -26.937 -21.780 1.00 90.88 472 LEU A N 1
ATOM 3493 C CA . LEU A 1 472 ? 40.384 -26.886 -21.090 1.00 90.88 472 LEU A CA 1
ATOM 3494 C C . LEU A 1 472 ? 39.403 -25.912 -21.771 1.00 90.88 472 LEU A C 1
ATOM 3496 O O . LEU A 1 472 ? 38.211 -26.201 -21.865 1.00 90.88 472 LEU A O 1
ATOM 3500 N N . GLU A 1 473 ? 39.923 -24.807 -22.312 1.00 90.44 473 GLU A N 1
ATOM 3501 C CA . GLU A 1 473 ? 39.174 -23.807 -23.093 1.00 90.44 473 GLU A CA 1
ATOM 3502 C C . GLU A 1 473 ? 38.560 -24.384 -24.373 1.00 90.44 473 GLU A C 1
ATOM 3504 O O . GLU A 1 473 ? 37.488 -23.957 -24.793 1.00 90.44 473 GLU A O 1
ATOM 3509 N N . ASN A 1 474 ? 39.187 -25.404 -24.967 1.00 87.69 474 ASN A N 1
ATOM 3510 C CA . ASN A 1 474 ? 38.674 -26.035 -26.186 1.00 87.69 474 ASN A CA 1
ATOM 3511 C C . ASN A 1 474 ? 37.502 -26.988 -25.904 1.00 87.69 474 ASN A C 1
ATOM 3513 O O . ASN A 1 474 ? 36.799 -27.390 -26.829 1.00 87.69 474 ASN A O 1
ATOM 3517 N N . VAL A 1 475 ? 37.313 -27.385 -24.642 1.00 87.75 475 VAL A N 1
ATOM 3518 C CA . VAL A 1 475 ? 36.289 -28.354 -24.227 1.00 87.75 475 VAL A CA 1
ATOM 3519 C C . VAL A 1 475 ? 35.122 -27.665 -23.517 1.00 87.75 475 VAL A C 1
ATOM 3521 O O . VAL A 1 475 ? 33.981 -28.098 -23.669 1.00 87.75 475 VAL A O 1
ATOM 3524 N N . ILE A 1 476 ? 35.384 -26.575 -22.788 1.00 91.25 476 ILE A N 1
ATOM 3525 C CA . ILE A 1 476 ? 34.361 -25.722 -22.168 1.00 91.25 476 ILE A CA 1
ATOM 3526 C C . ILE A 1 476 ? 34.075 -24.539 -23.095 1.00 91.25 476 ILE A C 1
ATOM 3528 O O . ILE A 1 476 ? 34.628 -23.453 -22.946 1.00 91.25 476 ILE A O 1
ATOM 3532 N N . THR A 1 477 ? 33.204 -24.770 -24.075 1.00 85.31 477 THR A N 1
ATOM 3533 C CA . THR A 1 477 ? 32.815 -23.763 -25.074 1.00 85.31 477 THR A CA 1
ATOM 3534 C C . THR A 1 477 ? 31.716 -22.816 -24.592 1.00 85.31 477 THR A C 1
ATOM 3536 O O . THR A 1 477 ? 31.595 -21.709 -25.112 1.00 85.31 477 THR A O 1
ATOM 3539 N N . ASN A 1 478 ? 30.921 -23.229 -23.600 1.00 86.56 478 ASN A N 1
ATOM 3540 C CA . ASN A 1 478 ? 29.890 -22.402 -22.989 1.00 86.56 478 ASN A CA 1
ATOM 3541 C C . ASN A 1 478 ? 30.206 -22.153 -21.511 1.00 86.56 478 ASN A C 1
ATOM 3543 O O . ASN A 1 478 ? 30.053 -23.037 -20.667 1.00 86.56 478 ASN A O 1
ATOM 3547 N N . ILE A 1 479 ? 30.645 -20.929 -21.220 1.00 89.88 479 ILE A N 1
ATOM 3548 C CA . ILE A 1 479 ? 30.983 -20.464 -19.869 1.00 89.88 479 ILE A CA 1
ATOM 3549 C C . ILE A 1 479 ? 29.786 -19.844 -19.129 1.00 89.88 479 ILE A C 1
ATOM 3551 O O . ILE A 1 479 ? 29.855 -19.618 -17.922 1.00 89.88 479 ILE A O 1
ATOM 3555 N N . ASN A 1 480 ? 28.680 -19.581 -19.832 1.00 90.44 480 ASN A N 1
ATOM 3556 C CA . ASN A 1 480 ? 27.454 -19.045 -19.250 1.00 90.44 480 ASN A CA 1
ATOM 3557 C C . ASN A 1 480 ? 26.446 -20.182 -19.113 1.00 90.44 480 ASN A C 1
ATOM 3559 O O . ASN A 1 480 ? 25.770 -20.550 -20.076 1.00 90.44 480 ASN A O 1
ATOM 3563 N N . ILE A 1 481 ? 26.357 -20.737 -17.908 1.00 89.69 481 ILE A N 1
ATOM 3564 C CA . ILE A 1 481 ? 25.458 -21.846 -17.621 1.00 89.69 481 ILE A CA 1
ATOM 3565 C C . ILE A 1 481 ? 24.016 -21.369 -17.803 1.00 89.69 481 ILE A C 1
ATOM 3567 O O . ILE A 1 481 ? 23.573 -20.392 -17.191 1.00 89.69 481 ILE A O 1
ATOM 3571 N N . THR A 1 482 ? 23.286 -22.071 -18.660 1.00 84.56 482 THR A N 1
ATOM 3572 C CA . THR A 1 482 ? 21.947 -21.688 -19.117 1.00 84.56 482 THR A CA 1
ATOM 3573 C C . THR A 1 482 ? 20.861 -22.051 -18.108 1.00 84.56 482 THR A C 1
ATOM 3575 O O . THR A 1 482 ? 19.808 -21.413 -18.052 1.00 84.56 482 THR A O 1
ATOM 3578 N N . THR A 1 483 ? 21.125 -23.059 -17.276 1.00 83.75 483 THR A N 1
ATOM 3579 C CA . THR A 1 483 ? 20.194 -23.542 -16.255 1.00 83.75 483 THR A CA 1
ATOM 3580 C C . THR A 1 483 ? 20.185 -22.604 -15.046 1.00 83.75 483 THR A C 1
ATOM 3582 O O . THR A 1 483 ? 21.229 -22.334 -14.454 1.00 83.75 483 THR A O 1
ATOM 3585 N N . VAL A 1 484 ? 19.000 -22.128 -14.644 1.00 85.19 484 VAL A N 1
ATOM 3586 C CA . VAL A 1 484 ? 18.825 -21.368 -13.393 1.00 85.19 484 VAL A CA 1
ATOM 3587 C C . VAL A 1 484 ? 18.955 -22.326 -12.211 1.00 85.19 484 VAL A C 1
ATOM 3589 O O . VAL A 1 484 ? 18.229 -23.317 -12.123 1.00 85.19 484 VAL A O 1
ATOM 3592 N N . LEU A 1 485 ? 19.879 -22.033 -11.302 1.00 84.56 485 LEU A N 1
ATOM 3593 C CA . LEU A 1 485 ? 20.196 -22.879 -10.159 1.00 84.56 485 LEU A CA 1
ATOM 3594 C C . LEU A 1 485 ? 19.487 -22.380 -8.889 1.00 84.56 485 LEU A C 1
ATOM 3596 O O . LEU A 1 485 ? 19.264 -21.185 -8.729 1.00 84.56 485 LEU A O 1
ATOM 3600 N N . PRO A 1 486 ? 19.142 -23.262 -7.939 1.00 81.31 486 PRO A N 1
ATOM 3601 C CA . PRO A 1 486 ? 18.567 -22.844 -6.660 1.00 81.31 486 PRO A CA 1
ATOM 3602 C C . PRO A 1 486 ? 19.610 -22.243 -5.699 1.00 81.31 486 PRO A C 1
ATOM 3604 O O . PRO A 1 486 ? 19.242 -21.613 -4.712 1.00 81.31 486 PRO A O 1
ATOM 3607 N N . SER A 1 487 ? 20.908 -22.457 -5.949 1.00 84.19 487 SER A N 1
ATOM 3608 C CA . SER A 1 487 ? 22.023 -21.924 -5.155 1.00 84.19 487 SER A CA 1
ATOM 3609 C C . SER A 1 487 ? 23.352 -22.005 -5.925 1.00 84.19 487 SER A C 1
ATOM 3611 O O . SER A 1 487 ? 23.429 -22.627 -6.983 1.00 84.19 487 SER A O 1
ATOM 3613 N N . ALA A 1 488 ? 24.420 -21.413 -5.376 1.00 85.56 488 ALA A N 1
ATOM 3614 C CA . ALA A 1 488 ? 25.791 -21.496 -5.903 1.00 85.56 488 ALA A CA 1
ATOM 3615 C C . ALA A 1 488 ? 26.555 -22.765 -5.465 1.00 85.56 488 ALA A C 1
ATOM 3617 O O . ALA A 1 488 ? 27.763 -22.724 -5.226 1.00 85.56 488 ALA A O 1
ATOM 3618 N N . ASP A 1 489 ? 25.855 -23.889 -5.310 1.00 89.12 489 ASP A N 1
ATOM 3619 C CA . ASP A 1 489 ? 26.484 -25.155 -4.938 1.00 89.12 489 ASP A CA 1
ATOM 3620 C C . ASP A 1 489 ? 27.372 -25.690 -6.074 1.00 89.12 489 ASP A C 1
ATOM 3622 O O . ASP A 1 489 ? 26.957 -25.778 -7.230 1.00 89.12 489 ASP A O 1
ATOM 3626 N N . SER A 1 490 ? 28.608 -26.067 -5.740 1.00 83.38 490 SER A N 1
ATOM 3627 C CA . SER A 1 490 ? 29.620 -26.489 -6.716 1.00 83.38 490 SER A CA 1
ATOM 3628 C C . SER A 1 490 ? 29.212 -27.712 -7.540 1.00 83.38 490 SER A C 1
ATOM 3630 O O . SER A 1 490 ? 29.628 -27.814 -8.692 1.00 83.38 490 SER A O 1
ATOM 3632 N N . GLN A 1 491 ? 28.404 -28.623 -6.988 1.00 83.06 491 GLN A N 1
ATOM 3633 C CA . GLN A 1 491 ? 27.935 -29.791 -7.727 1.00 83.06 491 GLN A CA 1
ATOM 3634 C C . GLN A 1 491 ? 26.801 -29.418 -8.680 1.00 83.06 491 GLN A C 1
ATOM 3636 O O . GLN A 1 491 ? 26.837 -29.832 -9.831 1.00 83.06 491 GLN A O 1
ATOM 3641 N N . LEU A 1 492 ? 25.855 -28.574 -8.248 1.00 84.69 492 LEU A N 1
ATOM 3642 C CA . LEU A 1 492 ? 24.793 -28.064 -9.128 1.00 84.69 492 LEU A CA 1
ATOM 3643 C C . LEU A 1 492 ? 25.370 -27.294 -10.322 1.00 84.69 492 LEU A C 1
ATOM 3645 O O . LEU A 1 492 ? 24.899 -27.444 -11.448 1.00 84.69 492 LEU A O 1
ATOM 3649 N N . ILE A 1 493 ? 26.421 -26.508 -10.078 1.00 89.38 493 ILE A N 1
ATOM 3650 C CA . ILE A 1 493 ? 27.157 -25.777 -11.113 1.00 89.38 493 ILE A CA 1
ATOM 3651 C C . ILE A 1 493 ? 27.862 -26.751 -12.058 1.00 89.38 493 ILE A C 1
ATOM 3653 O O . ILE A 1 493 ? 27.773 -26.587 -13.269 1.00 89.38 493 ILE A O 1
ATOM 3657 N N . LEU A 1 494 ? 28.550 -27.769 -11.531 1.00 89.62 494 LEU A N 1
ATOM 3658 C CA . LEU A 1 494 ? 29.245 -28.756 -12.357 1.00 89.62 494 LEU A CA 1
ATOM 3659 C C . LEU A 1 494 ? 28.268 -29.584 -13.204 1.00 89.62 494 LEU A C 1
ATOM 3661 O O . LEU A 1 494 ? 28.520 -29.791 -14.386 1.00 89.62 494 LEU A O 1
ATOM 3665 N N . ASP A 1 495 ? 27.147 -30.014 -12.627 1.00 86.44 495 ASP A N 1
ATOM 3666 C CA . ASP A 1 495 ? 26.110 -30.779 -13.322 1.00 86.44 495 ASP A CA 1
ATOM 3667 C C . ASP A 1 495 ? 25.510 -29.963 -14.471 1.00 86.44 495 ASP A C 1
ATOM 3669 O O . ASP A 1 495 ? 25.395 -30.453 -15.596 1.00 86.44 495 ASP A O 1
ATOM 3673 N N . ALA A 1 496 ? 25.200 -28.691 -14.216 1.00 86.50 496 ALA A N 1
ATOM 3674 C CA . ALA A 1 496 ? 24.694 -27.787 -15.238 1.00 86.50 496 ALA A CA 1
ATOM 3675 C C . ALA A 1 496 ? 25.755 -27.453 -16.304 1.00 86.50 496 ALA A C 1
ATOM 3677 O O . ALA A 1 496 ? 25.446 -27.417 -17.493 1.00 86.50 496 ALA A O 1
ATOM 3678 N N . LEU A 1 497 ? 27.024 -27.311 -15.910 1.00 92.12 497 LEU A N 1
ATOM 3679 C CA . LEU A 1 497 ? 28.138 -27.099 -16.834 1.00 92.12 497 LEU A CA 1
ATOM 3680 C C . LEU A 1 497 ? 28.326 -28.276 -17.802 1.00 92.12 497 LEU A C 1
ATOM 3682 O O . LEU A 1 497 ? 28.641 -28.047 -18.968 1.00 92.12 497 LEU A O 1
ATOM 3686 N N . ILE A 1 498 ? 28.131 -29.517 -17.340 1.00 88.56 498 ILE A N 1
ATOM 3687 C CA . ILE A 1 498 ? 28.203 -30.728 -18.178 1.00 88.56 498 ILE A CA 1
ATOM 3688 C C . ILE A 1 498 ? 27.055 -30.756 -19.189 1.00 88.56 498 ILE A C 1
ATOM 3690 O O . ILE A 1 498 ? 27.273 -31.123 -20.342 1.00 88.56 498 ILE A O 1
ATOM 3694 N N . ILE A 1 499 ? 25.846 -30.361 -18.772 1.00 83.12 499 ILE A N 1
ATOM 3695 C CA . ILE A 1 499 ? 24.687 -30.260 -19.672 1.00 83.12 499 ILE A CA 1
ATOM 3696 C C . ILE A 1 499 ? 24.993 -29.280 -20.810 1.00 83.12 499 ILE A C 1
ATOM 3698 O O . ILE A 1 499 ? 24.750 -29.594 -21.975 1.00 83.12 499 ILE A O 1
ATOM 3702 N N . ASP A 1 500 ? 25.588 -28.136 -20.477 1.00 84.38 500 ASP A N 1
ATOM 3703 C CA . ASP A 1 500 ? 25.926 -27.097 -21.450 1.00 84.38 500 ASP A CA 1
ATOM 3704 C C . ASP A 1 500 ? 27.202 -27.400 -22.261 1.00 84.38 500 ASP A C 1
ATOM 3706 O O . ASP A 1 500 ? 27.419 -26.801 -23.315 1.00 84.38 500 ASP A O 1
ATOM 3710 N N . ASN A 1 501 ? 28.040 -28.340 -21.807 1.00 89.56 501 ASN A N 1
ATOM 3711 C CA . ASN A 1 501 ? 29.294 -28.737 -22.455 1.00 89.56 501 ASN A CA 1
ATOM 3712 C C . ASN A 1 501 ? 29.421 -30.274 -22.521 1.00 89.56 501 ASN A C 1
ATOM 3714 O O . ASN A 1 501 ? 30.234 -30.863 -21.807 1.00 89.56 501 ASN A O 1
ATOM 3718 N N . PRO A 1 502 ? 28.676 -30.959 -23.407 1.00 81.62 502 PRO A N 1
ATOM 3719 C CA . PRO A 1 502 ? 28.555 -32.423 -23.402 1.00 81.62 502 PRO A CA 1
ATOM 3720 C C . PRO A 1 502 ? 29.855 -33.193 -23.707 1.00 81.62 502 PRO A C 1
ATOM 3722 O O . PRO A 1 502 ? 29.945 -34.384 -23.414 1.00 81.62 502 PRO A O 1
ATOM 3725 N N . ASN A 1 503 ? 30.872 -32.537 -24.279 1.00 81.81 503 ASN A N 1
ATOM 3726 C CA . ASN A 1 503 ? 32.196 -33.130 -24.524 1.00 81.81 503 ASN A CA 1
ATOM 3727 C C . ASN A 1 503 ? 33.126 -33.054 -23.300 1.00 81.81 503 ASN A C 1
ATOM 3729 O O . ASN A 1 503 ? 34.197 -33.666 -23.294 1.00 81.81 503 ASN A O 1
ATOM 3733 N N . LEU A 1 504 ? 32.733 -32.310 -22.263 1.00 86.38 504 LEU A N 1
ATOM 3734 C CA . LEU A 1 504 ? 33.481 -32.188 -21.025 1.00 86.38 504 LEU A CA 1
ATOM 3735 C C . LEU A 1 504 ? 33.354 -33.471 -20.211 1.00 86.38 504 LEU A C 1
ATOM 3737 O O . LEU A 1 504 ? 32.316 -33.764 -19.627 1.00 86.38 504 LEU A O 1
ATOM 3741 N N . ASN A 1 505 ? 34.440 -34.234 -20.127 1.00 81.88 505 ASN A N 1
ATOM 3742 C CA . ASN A 1 505 ? 34.517 -35.347 -19.187 1.00 81.88 505 ASN A CA 1
ATOM 3743 C C . ASN A 1 505 ? 34.687 -34.825 -17.740 1.00 81.88 505 ASN A C 1
ATOM 3745 O O . ASN A 1 505 ? 35.766 -34.316 -17.411 1.00 81.88 505 ASN A O 1
ATOM 3749 N N . PRO A 1 506 ? 33.680 -34.987 -16.859 1.00 78.38 506 PRO A N 1
ATOM 3750 C CA . PRO A 1 506 ? 33.675 -34.379 -15.528 1.00 78.38 506 PRO A CA 1
ATOM 3751 C C . PRO A 1 506 ? 34.702 -34.976 -14.559 1.00 78.38 506 PRO A C 1
ATOM 3753 O O . PRO A 1 506 ? 34.982 -34.389 -13.523 1.00 78.38 506 PRO A O 1
ATOM 3756 N N . ASN A 1 507 ? 35.305 -36.118 -14.895 1.00 76.56 507 ASN A N 1
ATOM 3757 C CA . ASN A 1 507 ? 36.354 -36.757 -14.091 1.00 76.56 507 ASN A CA 1
ATOM 3758 C C . ASN A 1 507 ? 37.641 -35.942 -13.986 1.00 76.56 507 ASN A C 1
ATOM 3760 O O . ASN A 1 507 ? 38.440 -36.144 -13.069 1.00 76.56 507 ASN A O 1
ATOM 3764 N N . TYR A 1 508 ? 37.871 -35.086 -14.981 1.00 85.19 508 TYR A N 1
ATOM 3765 C CA . TYR A 1 508 ? 39.123 -34.361 -15.160 1.00 85.19 508 TYR A CA 1
ATOM 3766 C C . TYR A 1 508 ? 38.965 -32.861 -14.898 1.00 85.19 508 TYR A C 1
ATOM 3768 O O . TYR A 1 508 ? 39.859 -32.092 -15.233 1.00 85.19 508 TYR A O 1
ATOM 3776 N N . VAL A 1 509 ? 37.848 -32.438 -14.296 1.00 88.06 509 VAL A N 1
ATOM 3777 C CA . VAL A 1 509 ? 37.585 -31.045 -13.918 1.00 88.06 509 VAL A CA 1
ATOM 3778 C C . VAL A 1 509 ? 36.919 -30.945 -12.552 1.00 88.06 509 VAL A C 1
ATOM 3780 O O . VAL A 1 509 ? 36.318 -31.896 -12.062 1.00 88.06 509 VAL A O 1
ATOM 3783 N N . ARG A 1 510 ? 37.013 -29.773 -11.926 1.00 88.94 510 ARG A N 1
ATOM 3784 C CA . ARG A 1 510 ? 36.284 -29.438 -10.698 1.00 88.94 510 ARG A CA 1
ATOM 3785 C C . ARG A 1 510 ? 35.934 -27.957 -10.655 1.00 88.94 510 ARG A C 1
ATOM 3787 O O . ARG A 1 510 ? 36.679 -27.135 -11.190 1.00 88.94 510 ARG A O 1
ATOM 3794 N N . ILE A 1 511 ? 34.869 -27.620 -9.931 1.00 92.75 511 ILE A N 1
ATOM 3795 C CA . ILE A 1 511 ? 34.627 -26.242 -9.497 1.00 92.75 511 ILE A CA 1
ATOM 3796 C C . ILE A 1 511 ? 35.559 -25.954 -8.318 1.00 92.75 511 ILE A C 1
ATOM 3798 O O . ILE A 1 511 ? 35.528 -26.623 -7.287 1.00 92.75 511 ILE A O 1
ATOM 3802 N N . TYR A 1 512 ? 36.467 -25.010 -8.522 1.00 81.44 512 TYR A N 1
ATOM 3803 C CA . TYR A 1 512 ? 37.476 -24.590 -7.559 1.00 81.44 512 TYR A CA 1
ATOM 3804 C C . TYR A 1 512 ? 36.916 -23.597 -6.537 1.00 81.44 512 TYR A C 1
ATOM 3806 O O . TYR A 1 512 ? 37.277 -23.652 -5.364 1.00 81.44 512 TYR A O 1
ATOM 3814 N N . GLU A 1 513 ? 36.045 -22.699 -6.987 1.00 87.88 513 GLU A N 1
ATOM 3815 C CA . GLU A 1 513 ? 35.481 -21.606 -6.199 1.00 87.88 513 GLU A CA 1
ATOM 3816 C C . GLU A 1 513 ? 34.148 -21.185 -6.824 1.00 87.88 513 GLU A C 1
ATOM 3818 O O . GLU A 1 513 ? 34.020 -21.223 -8.048 1.00 87.88 513 GLU A O 1
ATOM 3823 N N . ALA A 1 514 ? 33.165 -20.791 -6.014 1.00 91.56 514 ALA A N 1
ATOM 3824 C CA . ALA A 1 514 ? 31.892 -20.268 -6.498 1.00 91.56 514 ALA A CA 1
ATOM 3825 C C . ALA A 1 514 ? 31.254 -19.311 -5.485 1.00 91.56 514 ALA A C 1
ATOM 3827 O O . ALA A 1 514 ? 31.512 -19.391 -4.282 1.00 91.56 514 ALA A O 1
ATOM 3828 N N . GLY A 1 515 ? 30.385 -18.433 -5.974 1.00 85.94 515 GLY A N 1
ATOM 3829 C CA . GLY A 1 515 ? 29.587 -17.526 -5.159 1.00 85.94 515 GLY A CA 1
ATOM 3830 C C . GLY A 1 515 ? 28.420 -16.951 -5.950 1.00 85.94 515 GLY A C 1
ATOM 3831 O O . GLY A 1 515 ? 28.314 -17.150 -7.156 1.00 85.94 515 GLY A O 1
ATOM 3832 N N . PHE A 1 516 ? 27.524 -16.228 -5.283 1.00 85.31 516 PHE A N 1
ATOM 3833 C CA . PHE A 1 516 ? 26.466 -15.490 -5.969 1.00 85.31 516 PHE A CA 1
ATOM 3834 C C . PHE A 1 516 ? 26.116 -14.198 -5.249 1.00 85.31 516 PHE A C 1
ATOM 3836 O O . PHE A 1 516 ? 26.378 -14.036 -4.057 1.00 85.31 516 PHE A O 1
ATOM 3843 N N . ASN A 1 517 ? 25.536 -13.272 -6.002 1.00 78.88 517 ASN A N 1
ATOM 3844 C CA . ASN A 1 517 ? 25.067 -11.997 -5.497 1.00 78.88 517 ASN A CA 1
ATOM 3845 C C . ASN A 1 517 ? 23.536 -12.023 -5.398 1.00 78.88 517 ASN A C 1
ATOM 3847 O O . ASN A 1 517 ? 22.839 -12.041 -6.413 1.00 78.88 517 ASN A O 1
ATOM 3851 N N . GLN A 1 518 ? 23.022 -11.996 -4.166 1.00 65.56 518 GLN A N 1
ATOM 3852 C CA . GLN A 1 518 ? 21.582 -12.014 -3.880 1.00 65.56 518 GLN A CA 1
ATOM 3853 C C . GLN A 1 518 ? 20.824 -10.853 -4.538 1.00 65.56 518 GLN A C 1
ATOM 3855 O O . GLN A 1 518 ? 19.681 -11.026 -4.947 1.00 65.56 518 GLN A O 1
ATOM 3860 N N . SER A 1 519 ? 21.453 -9.686 -4.693 1.00 58.31 519 SER A N 1
ATOM 3861 C CA . SER A 1 519 ? 20.801 -8.503 -5.266 1.00 58.31 519 SER A CA 1
ATOM 3862 C C . SER A 1 519 ? 20.636 -8.582 -6.785 1.00 58.31 519 SER A C 1
ATOM 3864 O O . SER A 1 519 ? 19.714 -7.976 -7.324 1.00 58.31 519 SER A O 1
ATOM 3866 N N . SER A 1 520 ? 21.520 -9.300 -7.487 1.00 73.56 520 SER A N 1
ATOM 3867 C CA . SER A 1 520 ? 21.469 -9.431 -8.951 1.00 73.56 520 SER A CA 1
ATOM 3868 C C . SER A 1 520 ? 20.905 -10.768 -9.431 1.00 73.56 520 SER A C 1
ATOM 3870 O O . SER A 1 520 ? 20.560 -10.884 -10.606 1.00 73.56 520 SER A O 1
ATOM 3872 N N . GLY A 1 521 ? 20.838 -11.779 -8.557 1.00 73.06 521 GLY A N 1
ATOM 3873 C CA . GLY A 1 521 ? 20.470 -13.147 -8.927 1.00 73.06 521 GLY A CA 1
ATOM 3874 C C . GLY A 1 521 ? 21.516 -13.837 -9.808 1.00 73.06 521 GLY A C 1
ATOM 3875 O O . GLY A 1 521 ? 21.226 -14.878 -10.387 1.00 73.06 521 GLY A O 1
ATOM 3876 N N . TRP A 1 522 ? 22.722 -13.273 -9.941 1.00 84.25 522 TRP A N 1
ATOM 3877 C CA . TRP A 1 522 ? 23.812 -13.861 -10.721 1.00 84.25 522 TRP A CA 1
ATOM 3878 C C . TRP A 1 522 ? 24.860 -14.510 -9.818 1.00 84.25 522 TRP A C 1
ATOM 3880 O O . TRP A 1 522 ? 25.339 -13.919 -8.844 1.00 84.25 522 TRP A O 1
ATOM 3890 N N . GLY A 1 523 ? 25.215 -15.737 -10.176 1.00 86.50 523 GLY A N 1
ATOM 3891 C CA . GLY A 1 523 ? 26.301 -16.530 -9.635 1.00 86.50 523 GLY A CA 1
ATOM 3892 C C . GLY A 1 523 ? 27.527 -16.542 -10.541 1.00 86.50 523 GLY A C 1
ATOM 3893 O O . GLY A 1 523 ? 27.442 -16.325 -11.751 1.00 86.50 523 GLY A O 1
ATOM 3894 N N . TRP A 1 524 ? 28.675 -16.796 -9.928 1.00 93.69 524 TRP A N 1
ATOM 3895 C CA . TRP A 1 524 ? 29.967 -16.959 -10.576 1.00 93.69 524 TRP A CA 1
ATOM 3896 C C . TRP A 1 524 ? 30.649 -18.222 -10.053 1.00 93.69 524 TRP A C 1
ATOM 3898 O O . TRP A 1 524 ? 30.457 -18.611 -8.898 1.00 93.69 524 TRP A O 1
ATOM 3908 N N . ALA A 1 525 ? 31.450 -18.870 -10.895 1.00 93.62 525 ALA A N 1
ATOM 3909 C CA . ALA A 1 525 ? 32.261 -20.016 -10.500 1.00 93.62 525 ALA A CA 1
ATOM 3910 C C . ALA A 1 525 ? 33.569 -20.089 -11.283 1.00 93.62 525 ALA A C 1
ATOM 3912 O O . ALA A 1 525 ? 33.685 -19.524 -12.361 1.00 93.62 525 ALA A O 1
ATOM 3913 N N . LYS A 1 526 ? 34.555 -20.803 -10.744 1.00 94.38 526 LY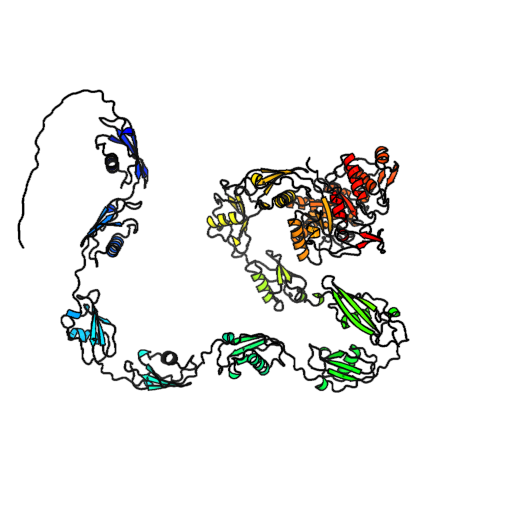S A N 1
ATOM 3914 C CA . LYS A 1 526 ? 35.847 -21.059 -11.386 1.00 94.38 526 LYS A CA 1
ATOM 3915 C C . LYS A 1 526 ? 36.015 -22.550 -11.604 1.00 94.38 526 LYS A C 1
ATOM 3917 O O . LYS A 1 526 ? 35.980 -23.306 -10.634 1.00 94.38 526 LYS A O 1
ATOM 3922 N N . VAL A 1 527 ? 36.230 -22.981 -12.842 1.00 94.50 527 VAL A N 1
ATOM 3923 C CA . VAL A 1 527 ? 36.479 -24.388 -13.194 1.00 94.50 527 VAL A CA 1
ATOM 3924 C C . VAL A 1 527 ? 37.947 -24.605 -13.548 1.00 94.50 527 VAL A C 1
ATOM 3926 O O . VAL A 1 527 ? 38.558 -23.795 -14.237 1.00 94.50 527 VAL A O 1
ATOM 3929 N N . THR A 1 528 ? 38.533 -25.692 -13.055 1.00 93.38 528 THR A N 1
ATOM 3930 C CA . THR A 1 528 ? 39.940 -26.050 -13.296 1.00 93.38 528 THR A CA 1
ATOM 3931 C C . THR A 1 528 ? 40.073 -27.542 -13.578 1.00 93.38 528 THR A C 1
ATOM 3933 O O . THR A 1 528 ? 39.269 -28.347 -13.096 1.00 93.38 528 THR A O 1
ATOM 3936 N N . SER A 1 529 ? 41.092 -27.911 -14.348 1.00 91.44 529 SER A N 1
ATOM 3937 C CA . SER A 1 529 ? 41.462 -29.294 -14.622 1.00 91.44 529 SER A CA 1
ATOM 3938 C C . SER A 1 529 ? 42.047 -29.969 -13.386 1.00 91.44 529 SER A C 1
ATOM 3940 O O . SER A 1 529 ? 42.816 -29.377 -12.626 1.00 91.44 529 SER A O 1
ATOM 3942 N N . THR A 1 530 ? 41.701 -31.239 -13.193 1.00 86.56 530 THR A N 1
ATOM 3943 C CA . THR A 1 530 ? 42.261 -32.103 -12.146 1.00 86.56 530 THR A CA 1
ATOM 3944 C C . THR A 1 530 ? 43.352 -33.046 -12.668 1.00 86.56 530 THR A C 1
ATOM 3946 O O . THR A 1 530 ? 44.061 -33.645 -11.860 1.00 86.56 530 THR A O 1
ATOM 3949 N N . ASP A 1 531 ? 43.533 -33.161 -13.991 1.00 83.62 531 ASP A N 1
ATOM 3950 C CA . ASP A 1 531 ? 44.636 -33.892 -14.636 1.00 83.62 531 ASP A CA 1
ATOM 3951 C C . ASP A 1 531 ? 45.091 -33.139 -15.897 1.00 83.62 531 ASP A C 1
ATOM 3953 O O . ASP A 1 531 ? 44.470 -33.228 -16.959 1.00 83.62 531 ASP A O 1
ATOM 3957 N N . GLU A 1 532 ? 46.217 -32.426 -15.802 1.00 80.00 532 GLU A N 1
ATOM 3958 C CA . GLU A 1 532 ? 46.791 -31.659 -16.921 1.00 80.00 532 GLU A CA 1
ATOM 3959 C C . GLU A 1 532 ? 47.341 -32.526 -18.063 1.00 80.00 532 GLU A C 1
ATOM 3961 O O . GLU A 1 532 ? 47.727 -32.021 -19.119 1.00 80.00 532 GLU A O 1
ATOM 3966 N N . ASN A 1 533 ? 47.350 -33.852 -17.896 1.00 79.00 533 ASN A N 1
ATOM 3967 C CA . ASN A 1 533 ? 47.598 -34.773 -19.002 1.00 79.00 533 ASN A CA 1
ATOM 3968 C C . ASN A 1 533 ? 46.338 -35.054 -19.832 1.00 79.00 533 ASN A C 1
ATOM 3970 O O . ASN A 1 533 ? 46.448 -35.725 -20.856 1.00 79.00 533 ASN A O 1
ATOM 3974 N N . VAL A 1 534 ? 45.172 -34.555 -19.404 1.00 82.81 534 VAL A N 1
ATOM 3975 C CA . VAL A 1 534 ? 43.896 -34.629 -20.126 1.00 82.81 534 VAL A CA 1
ATOM 3976 C C . VAL A 1 534 ? 43.431 -33.232 -20.534 1.00 82.81 534 VAL A C 1
ATOM 3978 O O . VAL A 1 534 ? 43.305 -32.984 -21.730 1.00 82.81 534 VAL A O 1
ATOM 3981 N N . TYR A 1 535 ? 43.259 -32.312 -19.576 1.00 91.75 535 TYR A N 1
ATOM 3982 C CA . TYR A 1 535 ? 42.909 -30.915 -19.862 1.00 91.75 535 TYR A CA 1
ATOM 3983 C C . TYR A 1 535 ? 43.983 -29.955 -19.367 1.00 91.75 535 TYR A C 1
ATOM 3985 O O . TYR A 1 535 ? 44.243 -29.888 -18.169 1.00 91.75 535 TYR A O 1
ATOM 3993 N N . ILE A 1 536 ? 44.601 -29.207 -20.273 1.00 91.06 536 ILE A N 1
ATOM 3994 C CA . ILE A 1 536 ? 45.604 -28.194 -19.942 1.00 91.06 536 ILE A CA 1
ATOM 3995 C C . ILE A 1 536 ? 44.869 -26.959 -19.407 1.00 91.06 536 ILE A C 1
ATOM 3997 O O . ILE A 1 536 ? 43.955 -26.447 -20.056 1.00 91.06 536 ILE A O 1
ATOM 4001 N N . ASN A 1 537 ? 45.233 -26.512 -18.204 1.00 90.31 537 ASN A N 1
ATOM 4002 C CA . ASN A 1 537 ? 44.670 -25.304 -17.604 1.00 90.31 537 ASN A CA 1
ATOM 4003 C C . ASN A 1 537 ? 45.114 -24.042 -18.370 1.00 90.31 537 ASN A C 1
ATOM 4005 O O . ASN A 1 537 ? 46.237 -24.011 -18.878 1.00 90.31 537 ASN A O 1
ATOM 4009 N N . PRO A 1 538 ? 44.287 -22.982 -18.415 1.00 86.88 538 PRO A N 1
ATOM 4010 C CA . PRO A 1 538 ? 44.710 -21.690 -18.955 1.00 86.88 538 PRO A CA 1
ATOM 4011 C C . PRO A 1 538 ? 45.780 -21.042 -18.062 1.00 86.88 538 PRO A C 1
ATOM 4013 O O . PRO A 1 538 ? 45.974 -21.457 -16.921 1.00 86.88 538 PRO A O 1
ATOM 4016 N N . GLU A 1 539 ? 46.441 -19.979 -18.532 1.00 87.38 539 GLU A N 1
ATOM 4017 C CA . GLU A 1 539 ? 47.539 -19.308 -17.803 1.00 87.38 539 GLU A CA 1
ATOM 4018 C C . GLU A 1 539 ? 47.139 -18.856 -16.382 1.00 87.38 539 GLU A C 1
ATOM 4020 O O . GLU A 1 539 ? 47.934 -18.923 -15.447 1.00 87.38 539 GLU A O 1
ATOM 4025 N N . LYS A 1 540 ? 45.870 -18.463 -16.195 1.00 83.19 540 LYS A N 1
ATOM 4026 C CA . LYS A 1 540 ? 45.299 -18.088 -14.887 1.00 83.19 540 LYS A CA 1
ATOM 4027 C C . LYS A 1 540 ? 45.052 -19.279 -13.945 1.00 83.19 540 LYS A C 1
ATOM 4029 O O . LYS A 1 540 ? 44.759 -19.069 -12.770 1.00 83.19 540 LYS A O 1
ATOM 4034 N N . GLY A 1 541 ? 45.136 -20.512 -14.445 1.00 85.69 541 GLY A N 1
ATOM 4035 C CA . GLY A 1 541 ? 44.895 -21.765 -13.721 1.00 85.69 541 GLY A CA 1
ATOM 4036 C C . GLY A 1 541 ? 43.431 -22.231 -13.675 1.00 85.69 541 GLY A C 1
ATOM 4037 O O . GLY A 1 541 ? 43.163 -23.335 -13.201 1.00 85.69 541 GLY A O 1
ATOM 4038 N N . TYR A 1 542 ? 42.479 -21.423 -14.150 1.00 92.12 542 TYR A N 1
ATOM 4039 C CA . TYR A 1 542 ? 41.039 -21.716 -14.157 1.00 92.12 542 TYR A CA 1
ATOM 4040 C C . TYR A 1 542 ? 40.297 -20.909 -15.233 1.00 92.12 542 TYR A C 1
ATOM 4042 O O . TYR A 1 542 ? 40.817 -19.905 -15.722 1.00 92.12 542 TYR A O 1
ATOM 4050 N N . LEU A 1 543 ? 39.067 -21.324 -15.549 1.00 92.56 543 LEU A N 1
ATOM 4051 C CA . LEU A 1 543 ? 38.101 -20.576 -16.358 1.00 92.56 543 LEU A CA 1
ATOM 4052 C C . LEU A 1 543 ? 36.960 -20.041 -15.498 1.00 92.56 543 LEU A C 1
ATOM 4054 O O . LEU A 1 543 ? 36.474 -20.746 -14.614 1.00 92.56 543 LEU A O 1
ATOM 4058 N N . ASP A 1 544 ? 36.536 -18.810 -15.774 1.00 93.50 544 ASP A N 1
ATOM 4059 C CA . ASP A 1 544 ? 35.399 -18.173 -15.112 1.00 93.50 544 ASP A CA 1
ATOM 4060 C C . ASP A 1 544 ? 34.079 -18.598 -15.773 1.00 93.50 544 ASP A C 1
ATOM 4062 O O . ASP A 1 544 ? 33.963 -18.637 -16.997 1.00 93.50 544 ASP A O 1
ATOM 4066 N N . LEU A 1 545 ? 33.082 -18.897 -14.946 1.00 93.56 545 LEU A N 1
ATOM 4067 C CA . LEU A 1 545 ? 31.729 -19.297 -15.316 1.00 93.56 545 LEU A CA 1
ATOM 4068 C C . LEU A 1 545 ? 30.715 -18.324 -14.716 1.00 93.56 545 LEU A C 1
ATOM 4070 O O . LEU A 1 545 ? 30.924 -17.820 -13.608 1.00 93.56 545 LEU A O 1
ATOM 4074 N N . THR A 1 546 ? 29.581 -18.129 -15.388 1.00 91.62 546 THR A N 1
ATOM 4075 C CA . THR A 1 546 ? 28.433 -17.385 -14.841 1.00 91.62 546 THR A CA 1
ATOM 4076 C C . THR A 1 546 ? 27.149 -18.208 -14.907 1.00 91.62 546 THR A C 1
ATOM 4078 O O . THR A 1 546 ? 27.014 -19.081 -15.760 1.00 91.62 546 THR A O 1
ATOM 4081 N N . PHE A 1 547 ? 26.215 -17.970 -13.984 1.00 90.38 547 PHE A N 1
ATOM 4082 C CA . PHE A 1 547 ? 24.919 -18.661 -13.917 1.00 90.38 547 PHE A CA 1
ATOM 4083 C C . PHE A 1 547 ? 23.880 -17.813 -13.177 1.00 90.38 547 PHE A C 1
ATOM 4085 O O . PHE A 1 547 ? 24.244 -16.891 -12.452 1.00 90.38 547 PHE A O 1
ATOM 4092 N N . LYS A 1 548 ? 22.585 -18.114 -13.311 1.00 85.38 548 LYS A N 1
ATOM 4093 C CA . LYS A 1 548 ? 21.531 -17.453 -12.517 1.00 85.38 548 LYS A CA 1
ATOM 4094 C C . LYS A 1 548 ? 21.150 -18.278 -11.291 1.00 85.38 548 LYS A C 1
ATOM 4096 O O . LYS A 1 548 ? 21.117 -19.502 -11.370 1.00 85.38 548 LYS A O 1
ATOM 4101 N N . VAL A 1 549 ? 20.821 -17.601 -10.193 1.00 80.31 549 VAL A N 1
ATOM 4102 C CA . VAL A 1 549 ? 20.310 -18.187 -8.951 1.00 80.31 549 VAL A CA 1
ATOM 4103 C C . VAL A 1 549 ? 18.907 -17.659 -8.652 1.00 80.31 549 VAL A C 1
ATOM 4105 O O . VAL A 1 549 ? 18.717 -16.446 -8.576 1.00 80.31 549 VAL A O 1
ATOM 4108 N N . ASP A 1 550 ? 17.945 -18.560 -8.439 1.00 79.06 550 ASP A N 1
ATOM 4109 C CA . ASP A 1 550 ? 16.625 -18.242 -7.875 1.00 79.06 550 ASP A CA 1
ATOM 4110 C C . ASP A 1 550 ? 16.320 -19.161 -6.683 1.00 79.06 550 ASP A C 1
ATOM 4112 O O . ASP A 1 550 ? 16.018 -20.349 -6.821 1.00 79.06 550 ASP A O 1
ATOM 4116 N N . GLU A 1 551 ? 16.391 -18.581 -5.484 1.00 71.19 551 GLU A N 1
ATOM 4117 C CA . GLU A 1 551 ? 16.198 -19.282 -4.211 1.00 71.19 551 GLU A CA 1
ATOM 4118 C C . GLU A 1 551 ? 14.746 -19.778 -4.015 1.00 71.19 551 GLU A C 1
ATOM 4120 O O . GLU A 1 551 ? 14.500 -20.656 -3.185 1.00 71.19 551 GLU A O 1
ATOM 4125 N N . ASN A 1 552 ? 13.771 -19.282 -4.793 1.00 65.00 552 ASN A N 1
ATOM 4126 C CA . ASN A 1 552 ? 12.355 -19.654 -4.661 1.00 65.00 552 ASN A CA 1
ATOM 4127 C C . ASN A 1 552 ? 11.984 -20.960 -5.377 1.00 65.00 552 ASN A C 1
ATOM 4129 O O . ASN A 1 552 ? 10.865 -21.460 -5.201 1.00 65.00 552 ASN A O 1
ATOM 4133 N N . LEU A 1 553 ? 12.898 -21.560 -6.150 1.00 64.88 553 LEU A N 1
ATOM 4134 C CA . LEU A 1 553 ? 12.648 -22.843 -6.821 1.00 64.88 553 LEU A CA 1
ATOM 4135 C C . LEU A 1 553 ? 12.241 -23.967 -5.846 1.00 64.88 553 LEU A C 1
ATOM 4137 O O . LEU A 1 553 ? 11.572 -24.913 -6.263 1.00 64.88 553 LEU A O 1
ATOM 4141 N N . LEU A 1 554 ? 12.571 -23.844 -4.554 1.00 65.88 554 LEU A N 1
ATOM 4142 C CA . LEU A 1 554 ? 12.268 -24.831 -3.510 1.00 65.88 554 LEU A CA 1
ATOM 4143 C C . LEU A 1 554 ? 10.889 -24.662 -2.826 1.00 65.88 554 LEU A C 1
ATOM 4145 O O . LEU A 1 554 ? 10.499 -25.533 -2.046 1.00 65.88 554 LEU A O 1
ATOM 4149 N N . ALA A 1 555 ? 10.131 -23.590 -3.095 1.00 75.38 555 ALA A N 1
ATOM 4150 C CA . ALA A 1 555 ? 8.830 -23.337 -2.454 1.00 75.38 555 ALA A CA 1
ATOM 4151 C C . ALA A 1 555 ? 7.687 -24.217 -3.017 1.00 75.38 555 ALA A C 1
ATOM 4153 O O . ALA A 1 555 ? 7.634 -24.508 -4.217 1.00 75.38 555 ALA A O 1
ATOM 4154 N N . THR A 1 556 ? 6.734 -24.617 -2.160 1.00 82.88 556 THR A N 1
ATOM 4155 C CA . THR A 1 556 ? 5.601 -25.498 -2.527 1.00 82.88 556 THR A CA 1
ATOM 4156 C C . THR A 1 556 ? 4.475 -24.709 -3.204 1.00 82.88 556 THR A C 1
ATOM 4158 O O . THR A 1 556 ? 4.071 -23.664 -2.714 1.00 82.88 556 THR A O 1
ATOM 4161 N N . ASP A 1 557 ? 3.919 -25.190 -4.314 1.00 83.88 557 ASP A N 1
ATOM 4162 C CA . ASP A 1 557 ? 2.816 -24.498 -5.002 1.00 83.88 557 ASP A CA 1
ATOM 4163 C C . ASP A 1 557 ? 1.509 -24.555 -4.185 1.00 83.88 557 ASP A C 1
ATOM 4165 O O . ASP A 1 557 ? 1.090 -25.643 -3.779 1.00 83.88 557 ASP A O 1
ATOM 4169 N N . LEU A 1 558 ? 0.837 -23.419 -3.961 1.00 89.50 558 LEU A N 1
ATOM 4170 C CA . LEU A 1 558 ? -0.456 -23.364 -3.272 1.00 89.50 558 LEU A CA 1
ATOM 4171 C C . LEU A 1 558 ? -1.523 -24.217 -3.957 1.00 89.50 558 LEU A C 1
ATOM 4173 O O . LEU A 1 558 ? -2.320 -24.841 -3.257 1.00 89.50 558 LEU A O 1
ATOM 4177 N N . ALA A 1 559 ? -1.513 -24.322 -5.286 1.00 88.56 559 ALA A N 1
ATOM 4178 C CA . ALA A 1 559 ? -2.445 -25.180 -6.015 1.00 88.56 559 ALA A CA 1
ATOM 4179 C C . ALA A 1 559 ? -2.266 -26.670 -5.666 1.00 88.56 559 ALA A C 1
ATOM 4181 O O . ALA A 1 559 ? -3.205 -27.456 -5.776 1.00 88.56 559 ALA A O 1
ATOM 4182 N N . SER A 1 560 ? -1.081 -27.069 -5.186 1.00 88.25 560 SER A N 1
ATOM 4183 C CA . SER A 1 560 ? -0.810 -28.447 -4.755 1.00 88.25 560 SER A CA 1
ATOM 4184 C C . SER A 1 560 ? -1.291 -28.760 -3.330 1.00 88.25 560 SER A C 1
ATOM 4186 O O . SER A 1 560 ? -1.479 -29.929 -2.984 1.00 88.25 560 SER A O 1
ATOM 4188 N N . VAL A 1 561 ? -1.514 -27.734 -2.498 1.00 90.94 561 VAL A N 1
ATOM 4189 C CA . VAL A 1 561 ? -1.988 -27.874 -1.107 1.00 90.94 561 VAL A CA 1
ATOM 4190 C C . VAL A 1 561 ? -3.448 -27.460 -0.915 1.00 90.94 561 VAL A C 1
ATOM 4192 O O . VAL A 1 561 ? -4.113 -28.019 -0.041 1.00 90.94 561 VAL A O 1
ATOM 4195 N N . ILE A 1 562 ? -3.974 -26.548 -1.737 1.00 94.00 562 ILE A N 1
ATOM 4196 C CA . ILE A 1 562 ? -5.381 -26.124 -1.747 1.00 94.00 562 ILE A CA 1
ATOM 4197 C C . ILE A 1 562 ? -6.105 -26.876 -2.862 1.00 94.00 562 ILE A C 1
ATOM 4199 O O . ILE A 1 562 ? -6.229 -26.407 -3.988 1.00 94.00 562 ILE A O 1
ATOM 4203 N N . THR A 1 563 ? -6.571 -28.076 -2.532 1.00 90.06 563 THR A N 1
ATOM 4204 C CA . THR A 1 563 ? -7.234 -28.987 -3.479 1.00 90.06 563 THR A CA 1
ATOM 4205 C C . THR A 1 563 ? -8.758 -28.863 -3.452 1.00 90.06 563 THR A C 1
ATOM 4207 O O . THR A 1 563 ? -9.414 -29.143 -4.450 1.00 90.06 563 THR A O 1
ATOM 4210 N N . ASN A 1 564 ? -9.328 -28.389 -2.341 1.00 94.19 564 ASN A N 1
ATOM 4211 C CA . ASN A 1 564 ? -10.744 -28.066 -2.199 1.00 94.19 564 ASN A CA 1
ATOM 4212 C C . ASN A 1 564 ? -10.926 -26.547 -2.239 1.00 94.19 564 ASN A C 1
ATOM 4214 O O . ASN A 1 564 ? -10.653 -25.856 -1.252 1.00 94.19 564 ASN A O 1
ATOM 4218 N N . THR A 1 565 ? -11.382 -26.040 -3.385 1.00 94.56 565 THR A N 1
ATOM 4219 C CA . THR A 1 565 ? -11.570 -24.604 -3.637 1.00 94.56 565 THR A CA 1
ATOM 4220 C C . THR A 1 565 ? -12.995 -24.120 -3.386 1.00 94.56 565 THR A C 1
ATOM 4222 O O . THR A 1 565 ? -13.200 -22.923 -3.242 1.00 94.56 565 THR A O 1
ATOM 4225 N N . ASN A 1 566 ? -13.986 -25.008 -3.287 1.00 95.44 566 ASN A N 1
ATOM 4226 C CA . ASN A 1 566 ? -15.331 -24.640 -2.845 1.00 95.44 566 ASN A CA 1
ATOM 4227 C C . ASN A 1 566 ? -15.440 -24.822 -1.325 1.00 95.44 566 ASN A C 1
ATOM 4229 O O . ASN A 1 566 ? -15.346 -25.940 -0.819 1.00 95.44 566 ASN A O 1
ATOM 4233 N N . LEU A 1 567 ? -15.622 -23.718 -0.603 1.00 94.56 567 LEU A N 1
ATOM 4234 C CA . LEU A 1 567 ? -15.686 -23.684 0.853 1.00 94.56 567 LEU A CA 1
ATOM 4235 C C . LEU A 1 567 ? -17.097 -23.953 1.403 1.00 94.56 567 LEU A C 1
ATOM 4237 O O . LEU A 1 567 ? -17.245 -24.152 2.612 1.00 94.56 567 LEU A O 1
ATOM 4241 N N . GLY A 1 568 ? -18.112 -24.027 0.539 1.00 92.62 568 GLY A N 1
ATOM 4242 C CA . GLY A 1 568 ? -19.513 -24.208 0.917 1.00 92.62 568 GLY A CA 1
ATOM 4243 C C . GLY A 1 568 ? -20.135 -22.926 1.471 1.00 92.62 568 GLY A C 1
ATOM 4244 O O . GLY A 1 568 ? -19.767 -21.829 1.062 1.00 92.62 568 GLY A O 1
ATOM 4245 N N . THR A 1 569 ? -21.085 -23.060 2.395 1.00 91.56 569 THR A N 1
ATOM 4246 C CA . THR A 1 569 ? -21.784 -21.911 2.987 1.00 91.56 569 THR A CA 1
ATOM 4247 C C . THR A 1 569 ? -20.990 -21.299 4.144 1.00 91.56 569 THR A C 1
ATOM 4249 O O . THR A 1 569 ? -20.565 -22.018 5.053 1.00 91.56 569 THR A O 1
ATOM 4252 N N . LEU A 1 570 ? -20.823 -19.977 4.135 1.00 90.44 570 LEU A N 1
ATOM 4253 C CA . LEU A 1 570 ? -20.204 -19.189 5.199 1.00 90.44 570 LEU A CA 1
ATOM 4254 C C . LEU A 1 570 ? -21.259 -18.346 5.922 1.00 90.44 570 LEU A C 1
ATOM 4256 O O . LEU A 1 570 ? -22.159 -17.784 5.303 1.00 90.44 570 LEU A O 1
ATOM 4260 N N . ASP A 1 571 ? -21.125 -18.240 7.240 1.00 83.12 571 ASP A N 1
ATOM 4261 C CA . ASP A 1 571 ? -22.004 -17.455 8.115 1.00 83.12 571 ASP A CA 1
ATOM 4262 C C . ASP A 1 571 ? -21.534 -16.006 8.298 1.00 83.12 571 ASP A C 1
ATOM 4264 O O . ASP A 1 571 ? -22.251 -15.193 8.880 1.00 83.12 571 ASP A O 1
ATOM 4268 N N . LYS A 1 572 ? -20.330 -15.682 7.812 1.00 82.50 572 LYS A N 1
ATOM 4269 C CA . LYS A 1 572 ? -19.754 -14.343 7.874 1.00 82.50 572 LYS A CA 1
ATOM 4270 C C . LYS A 1 572 ? -18.707 -14.124 6.787 1.00 82.50 572 LYS A C 1
ATOM 4272 O O . LYS A 1 572 ? -17.903 -15.011 6.492 1.00 82.50 572 LYS A O 1
ATOM 4277 N N . LEU A 1 573 ? -18.690 -12.916 6.229 1.00 82.44 573 LEU A N 1
ATOM 4278 C CA . LEU A 1 573 ? -17.754 -12.521 5.182 1.00 82.44 573 LEU A CA 1
ATOM 4279 C C . LEU A 1 573 ? -16.475 -11.906 5.775 1.00 82.44 573 LEU A C 1
ATOM 4281 O O . LEU A 1 573 ? -16.275 -10.695 5.737 1.00 82.44 573 LEU A O 1
ATOM 4285 N N . ASP A 1 574 ? -15.612 -12.740 6.364 1.00 83.62 574 ASP A N 1
ATOM 4286 C CA . ASP A 1 574 ? -14.305 -12.307 6.872 1.00 83.62 574 ASP A CA 1
ATOM 4287 C C . ASP A 1 574 ? -13.188 -13.344 6.679 1.00 83.62 574 ASP A C 1
ATOM 4289 O O . ASP A 1 574 ? -13.417 -14.545 6.512 1.00 83.62 574 ASP A O 1
ATOM 4293 N N . GLU A 1 575 ? -11.944 -12.861 6.717 1.00 89.12 575 GLU A N 1
ATOM 4294 C CA . GLU A 1 575 ? -10.740 -13.671 6.521 1.00 89.12 575 GLU A CA 1
ATOM 4295 C C . GLU A 1 575 ? -10.612 -14.813 7.542 1.00 89.12 575 GLU A C 1
ATOM 4297 O O . GLU A 1 575 ? -10.147 -15.898 7.191 1.00 89.12 575 GLU A O 1
ATOM 4302 N N . ILE A 1 576 ? -11.041 -14.610 8.791 1.00 89.81 576 ILE A N 1
ATOM 4303 C CA . ILE A 1 576 ? -10.944 -15.627 9.848 1.00 89.81 576 ILE A CA 1
ATOM 4304 C C . ILE A 1 576 ? -11.852 -16.811 9.509 1.00 89.81 576 ILE A C 1
ATOM 4306 O O . ILE A 1 576 ? -11.435 -17.968 9.600 1.00 89.81 576 ILE A O 1
ATOM 4310 N N . THR A 1 577 ? -13.078 -16.521 9.090 1.00 90.38 577 THR A N 1
ATOM 4311 C CA . THR A 1 577 ? -14.094 -17.504 8.711 1.00 90.38 577 THR A CA 1
ATOM 4312 C C . THR A 1 577 ? -13.648 -18.279 7.472 1.00 90.38 577 THR A C 1
ATOM 4314 O O . THR A 1 577 ? -13.672 -19.513 7.470 1.00 90.38 577 THR A O 1
ATOM 4317 N N . ILE A 1 578 ? -13.107 -17.576 6.473 1.00 93.44 578 ILE A N 1
ATOM 4318 C CA . ILE A 1 578 ? -12.549 -18.180 5.257 1.00 93.44 578 ILE A CA 1
ATOM 4319 C C . ILE A 1 578 ? -11.334 -19.067 5.582 1.00 93.44 578 ILE A C 1
ATOM 4321 O O . ILE A 1 578 ? -11.308 -20.230 5.179 1.00 93.44 578 ILE A O 1
ATOM 4325 N N . LYS A 1 579 ? -10.357 -18.596 6.374 1.00 94.94 579 LYS A N 1
ATOM 4326 C CA . LYS A 1 579 ? -9.179 -19.389 6.798 1.00 94.94 579 LYS A CA 1
ATOM 4327 C C . LYS A 1 579 ? -9.563 -20.615 7.626 1.00 94.94 579 LYS A C 1
ATOM 4329 O O . LYS A 1 579 ? -8.970 -21.688 7.477 1.00 94.94 579 LYS A O 1
ATOM 4334 N N . LYS A 1 580 ? -10.576 -20.494 8.482 1.00 94.56 580 LYS A N 1
ATOM 4335 C CA . LYS A 1 580 ? -11.102 -21.615 9.269 1.00 94.56 580 LYS A CA 1
ATOM 4336 C C . LYS A 1 580 ? -11.709 -22.691 8.368 1.00 94.56 580 LYS A C 1
ATOM 4338 O O . LYS A 1 580 ? -11.450 -23.875 8.569 1.00 94.56 580 LYS A O 1
ATOM 4343 N N . GLN A 1 581 ? -12.476 -22.295 7.358 1.00 95.25 581 GLN A N 1
ATOM 4344 C CA . GLN A 1 581 ? -13.067 -23.243 6.419 1.00 95.25 581 GLN A CA 1
ATOM 4345 C C . GLN A 1 581 ? -12.015 -23.838 5.464 1.00 95.25 581 GLN A C 1
ATOM 4347 O O . GLN A 1 581 ? -12.033 -25.039 5.196 1.00 95.25 581 GLN A O 1
ATOM 4352 N N . LEU A 1 582 ? -11.029 -23.043 5.040 1.00 94.88 582 LEU A N 1
ATOM 4353 C CA . LEU A 1 582 ? -9.870 -23.493 4.262 1.00 94.88 582 LEU A CA 1
ATOM 4354 C C . LEU A 1 582 ? -9.045 -24.552 4.982 1.00 94.88 582 LEU A C 1
ATOM 4356 O O . LEU A 1 582 ? -8.791 -25.599 4.399 1.00 94.88 582 LEU A O 1
ATOM 4360 N N . SER A 1 583 ? -8.644 -24.305 6.232 1.00 93.50 583 SER A N 1
ATOM 4361 C CA . SER A 1 583 ? -7.867 -25.276 7.024 1.00 93.50 583 SER A CA 1
ATOM 4362 C C . SER A 1 583 ? -8.644 -26.570 7.267 1.00 93.50 583 SER A C 1
ATOM 4364 O O . SER A 1 583 ? -8.061 -27.652 7.274 1.00 93.50 583 SER A O 1
ATOM 4366 N N . LYS A 1 584 ? -9.973 -26.478 7.405 1.00 94.75 584 LYS A N 1
ATOM 4367 C CA . LYS A 1 584 ? -10.855 -27.642 7.533 1.00 94.75 584 LYS A CA 1
ATOM 4368 C C . LYS A 1 584 ? -10.891 -28.493 6.259 1.00 94.75 584 LYS A C 1
ATOM 4370 O O . LYS A 1 584 ? -10.845 -29.716 6.354 1.00 94.75 584 LYS A O 1
ATOM 4375 N N . LEU A 1 585 ? -11.001 -27.867 5.087 1.00 94.00 585 LEU A N 1
ATOM 4376 C CA . LEU A 1 585 ? -11.131 -28.567 3.801 1.00 94.00 585 LEU A CA 1
ATOM 4377 C C . LEU A 1 585 ? -9.782 -28.925 3.162 1.00 94.00 585 LEU A C 1
ATOM 4379 O O . LEU A 1 585 ? -9.711 -29.833 2.337 1.00 94.00 585 LEU A O 1
ATOM 4383 N N . ASN A 1 586 ? -8.706 -28.250 3.563 1.00 94.81 586 ASN A N 1
ATOM 4384 C CA . ASN A 1 586 ? -7.351 -28.448 3.060 1.00 94.81 586 ASN A CA 1
ATOM 4385 C C . ASN A 1 586 ? -6.374 -28.647 4.235 1.00 94.81 586 ASN A C 1
ATOM 4387 O O . ASN A 1 586 ? -5.595 -27.749 4.542 1.00 94.81 586 ASN A O 1
ATOM 4391 N N . PRO A 1 587 ? -6.353 -29.821 4.898 1.00 90.12 587 PRO A N 1
ATOM 4392 C CA . PRO A 1 587 ? -5.592 -30.028 6.140 1.00 90.12 587 PRO A CA 1
ATOM 4393 C C . PRO A 1 587 ? -4.066 -29.914 5.997 1.00 90.12 587 PRO A C 1
ATOM 4395 O O . PRO A 1 587 ? -3.359 -29.808 6.994 1.00 90.12 587 PRO A O 1
ATOM 4398 N N . LYS A 1 588 ? -3.550 -29.985 4.762 1.00 88.69 588 LYS A N 1
ATOM 4399 C CA . LYS A 1 588 ? -2.125 -29.802 4.438 1.00 88.69 588 LYS A CA 1
ATOM 4400 C C . LYS A 1 588 ? -1.732 -28.328 4.304 1.00 88.69 588 LYS A C 1
ATOM 4402 O O . LYS A 1 588 ? -0.543 -28.030 4.264 1.00 88.69 588 LYS A O 1
ATOM 4407 N N . LEU A 1 589 ? -2.712 -27.428 4.203 1.00 92.12 589 LEU A N 1
ATOM 4408 C CA . LEU A 1 589 ? -2.486 -25.994 4.128 1.00 92.12 589 LEU A CA 1
ATOM 4409 C C . LEU A 1 589 ? -2.220 -25.443 5.530 1.00 92.12 589 LEU A C 1
ATOM 4411 O O . LEU A 1 589 ? -3.084 -25.456 6.405 1.00 92.12 589 LEU A O 1
ATOM 4415 N N . GLU A 1 590 ? -1.036 -24.877 5.715 1.00 91.75 590 GLU A N 1
ATOM 4416 C CA . GLU A 1 590 ? -0.709 -24.123 6.923 1.00 91.75 590 GLU A CA 1
ATOM 4417 C C . GLU A 1 590 ? -1.180 -22.672 6.768 1.00 91.75 590 GLU A C 1
ATOM 4419 O O . GLU A 1 590 ? -0.496 -21.839 6.175 1.00 91.75 590 GLU A O 1
ATOM 4424 N N . THR A 1 591 ? -2.361 -22.361 7.310 1.00 90.69 591 THR A N 1
ATOM 4425 C CA . THR A 1 591 ? -3.060 -21.086 7.063 1.00 90.69 591 THR A CA 1
ATOM 4426 C C . THR A 1 591 ? -2.358 -19.836 7.598 1.00 90.69 591 THR A C 1
ATOM 4428 O O . THR A 1 591 ? -2.743 -18.729 7.238 1.00 90.69 591 THR A O 1
ATOM 4431 N N . ASN A 1 592 ? -1.335 -19.989 8.445 1.00 91.69 592 ASN A N 1
ATOM 4432 C CA . ASN A 1 592 ? -0.508 -18.871 8.913 1.00 91.69 592 ASN A CA 1
ATOM 4433 C C . ASN A 1 592 ? 0.408 -18.321 7.809 1.00 91.69 592 ASN A C 1
ATOM 4435 O O . ASN A 1 592 ? 0.831 -17.173 7.900 1.00 91.69 592 ASN A O 1
ATOM 4439 N N . TYR A 1 593 ? 0.696 -19.130 6.783 1.00 92.19 593 TYR A N 1
ATOM 4440 C CA . TYR A 1 593 ? 1.570 -18.765 5.667 1.00 92.19 593 TYR A CA 1
ATOM 4441 C C . TYR A 1 593 ? 0.808 -18.284 4.423 1.00 92.19 593 TYR A C 1
ATOM 4443 O O . TYR A 1 593 ? 1.376 -18.199 3.332 1.00 92.19 593 TYR A O 1
ATOM 4451 N N . VAL A 1 594 ? -0.490 -18.010 4.564 1.00 91.31 594 VAL A N 1
ATOM 4452 C CA . VAL A 1 594 ? -1.331 -17.488 3.485 1.00 91.31 594 VAL A CA 1
ATOM 4453 C C . VAL A 1 594 ? -2.207 -16.352 3.983 1.00 91.31 594 VAL A C 1
ATOM 4455 O O . VAL A 1 594 ? -2.608 -16.338 5.145 1.00 91.31 594 VAL A O 1
ATOM 4458 N N . ASP A 1 595 ? -2.559 -15.446 3.084 1.00 93.69 595 ASP A N 1
ATOM 4459 C CA . ASP A 1 595 ? -3.531 -14.378 3.296 1.00 93.69 595 ASP A CA 1
ATOM 4460 C C . ASP A 1 595 ? -4.753 -14.595 2.403 1.00 93.69 595 ASP A C 1
ATOM 4462 O O . ASP A 1 595 ? -4.658 -15.206 1.333 1.00 93.69 595 ASP A O 1
ATOM 4466 N N . VAL A 1 596 ? -5.902 -14.081 2.842 1.00 94.00 596 VAL A N 1
ATOM 4467 C CA . VAL A 1 596 ? -7.128 -14.047 2.036 1.00 94.00 596 VAL A CA 1
ATOM 4468 C C . VAL A 1 596 ? -7.284 -12.646 1.456 1.00 94.00 596 VAL A C 1
ATOM 4470 O O . VAL A 1 596 ? -7.359 -11.665 2.189 1.00 94.00 596 VAL A O 1
ATOM 4473 N N . LYS A 1 597 ? -7.337 -12.542 0.131 1.00 90.06 597 LYS A N 1
ATOM 4474 C CA . LYS A 1 597 ? -7.504 -11.286 -0.609 1.00 90.06 597 LYS A CA 1
ATOM 4475 C C . LYS A 1 597 ? -8.740 -11.351 -1.499 1.00 90.06 597 LYS A C 1
ATOM 4477 O O . LYS A 1 597 ? -9.297 -12.426 -1.699 1.00 90.06 597 LYS A O 1
ATOM 4482 N N . ASN A 1 598 ? -9.161 -10.203 -2.030 1.00 87.56 598 ASN A N 1
ATOM 4483 C CA . ASN A 1 598 ? -10.265 -10.091 -2.993 1.00 87.56 598 ASN A CA 1
ATOM 4484 C C . ASN A 1 598 ? -11.545 -10.812 -2.536 1.00 87.56 598 ASN A C 1
ATOM 4486 O O . ASN A 1 598 ? -12.151 -11.561 -3.298 1.00 87.56 598 ASN A O 1
ATOM 4490 N N . ILE A 1 599 ? -11.918 -10.630 -1.266 1.00 86.75 599 ILE A N 1
ATOM 4491 C CA . ILE A 1 599 ? -13.132 -11.224 -0.704 1.00 86.75 599 ILE A CA 1
ATOM 4492 C C . ILE A 1 599 ? -14.344 -10.542 -1.355 1.00 86.75 599 ILE A C 1
ATOM 4494 O O . ILE A 1 599 ? -14.558 -9.346 -1.172 1.00 86.75 599 ILE A O 1
ATOM 4498 N N . THR A 1 600 ? -15.120 -11.307 -2.114 1.00 85.00 600 THR A N 1
ATOM 4499 C CA . THR A 1 600 ? -16.422 -10.936 -2.683 1.00 85.00 600 THR A CA 1
ATOM 4500 C C . THR A 1 600 ? -17.526 -11.717 -1.968 1.00 85.00 600 THR A C 1
ATOM 4502 O O . THR A 1 600 ? -17.243 -12.580 -1.142 1.00 85.00 600 THR A O 1
ATOM 4505 N N . GLU A 1 601 ? -18.793 -11.474 -2.305 1.00 81.25 601 GLU A N 1
ATOM 4506 C CA . GLU A 1 601 ? -19.919 -12.229 -1.733 1.00 81.25 601 GLU A CA 1
ATOM 4507 C C . GLU A 1 601 ? -19.884 -13.736 -2.055 1.00 81.25 601 GLU A C 1
ATOM 4509 O O . GLU A 1 601 ? -20.516 -14.519 -1.347 1.00 81.25 601 GLU A O 1
ATOM 4514 N N . THR A 1 602 ? -19.136 -14.154 -3.085 1.00 87.31 602 THR A N 1
ATOM 4515 C CA . THR A 1 602 ? -19.112 -15.546 -3.571 1.00 87.31 602 THR A CA 1
ATOM 4516 C C . THR A 1 602 ? -17.715 -16.155 -3.690 1.00 87.31 602 THR A C 1
ATOM 4518 O O . THR A 1 602 ? -17.583 -17.330 -4.041 1.00 87.31 602 THR A O 1
ATOM 4521 N N . SER A 1 603 ? -16.647 -15.382 -3.484 1.00 92.12 603 SER A N 1
ATOM 4522 C CA . SER A 1 603 ? -15.281 -15.856 -3.719 1.00 92.12 603 SER A CA 1
ATOM 4523 C C . SER A 1 603 ? -14.217 -15.104 -2.926 1.00 92.12 603 SER A C 1
ATOM 4525 O O . SER A 1 603 ? -14.430 -13.990 -2.466 1.00 92.12 603 SER A O 1
ATOM 4527 N N . ALA A 1 604 ? -13.029 -15.694 -2.819 1.00 94.69 604 ALA A N 1
ATOM 4528 C CA . ALA A 1 604 ? -11.820 -15.023 -2.349 1.00 94.69 604 ALA A CA 1
ATOM 4529 C C . ALA A 1 604 ? -10.568 -15.614 -3.018 1.00 94.69 604 ALA A C 1
ATOM 4531 O O . ALA A 1 604 ? -10.602 -16.725 -3.543 1.00 94.69 604 ALA A O 1
ATOM 4532 N N . THR A 1 605 ? -9.444 -14.905 -2.968 1.00 95.75 605 THR A N 1
ATOM 4533 C CA . THR A 1 605 ? -8.145 -15.364 -3.480 1.00 95.75 605 THR A CA 1
ATOM 4534 C C . THR A 1 605 ? -7.192 -15.645 -2.325 1.00 95.75 605 THR A C 1
ATOM 4536 O O . THR A 1 605 ? -6.943 -14.779 -1.490 1.00 95.75 605 THR A O 1
ATOM 4539 N N . ILE A 1 606 ? -6.617 -16.844 -2.286 1.00 96.38 606 ILE A N 1
ATOM 4540 C CA . ILE A 1 606 ? -5.634 -17.260 -1.284 1.00 96.38 606 ILE A CA 1
ATOM 4541 C C . ILE A 1 606 ? -4.244 -17.061 -1.854 1.00 96.38 606 ILE A C 1
ATOM 4543 O O . ILE A 1 606 ? -3.916 -17.620 -2.899 1.00 96.38 606 ILE A O 1
ATOM 4547 N N . VAL A 1 607 ? -3.434 -16.256 -1.178 1.00 92.62 607 VAL A N 1
ATOM 4548 C CA . VAL A 1 607 ? -2.074 -15.921 -1.612 1.00 92.62 607 VAL A CA 1
ATOM 4549 C C . VAL A 1 607 ? -1.074 -16.287 -0.533 1.00 92.62 607 VAL A C 1
ATOM 4551 O O . VAL A 1 607 ? -1.388 -16.212 0.650 1.00 92.62 607 VAL A O 1
ATOM 4554 N N . SER A 1 608 ? 0.139 -16.665 -0.925 1.00 87.50 608 SER A N 1
ATOM 4555 C CA . SER A 1 608 ? 1.212 -16.889 0.041 1.00 87.50 608 SER A CA 1
ATOM 4556 C C . SER A 1 608 ? 1.625 -15.568 0.689 1.00 87.50 608 SER A C 1
ATOM 4558 O O . SER A 1 608 ? 1.800 -14.566 -0.004 1.00 87.50 608 SER A O 1
ATOM 4560 N N . ASN A 1 609 ? 1.819 -15.577 2.006 1.00 81.31 609 ASN A N 1
ATOM 4561 C CA . ASN A 1 609 ? 2.478 -14.487 2.731 1.00 81.31 609 ASN A CA 1
ATOM 4562 C C . ASN A 1 609 ? 3.925 -14.853 3.126 1.00 81.31 609 ASN A C 1
ATOM 4564 O O . ASN A 1 609 ? 4.617 -14.072 3.777 1.00 81.31 609 ASN A O 1
ATOM 4568 N N . ASN A 1 610 ? 4.393 -16.039 2.714 1.00 81.88 610 ASN A N 1
ATOM 4569 C CA . ASN A 1 610 ? 5.741 -16.536 2.948 1.00 81.88 610 ASN A CA 1
ATOM 4570 C C . ASN A 1 610 ? 6.271 -17.237 1.689 1.00 81.88 610 ASN A C 1
ATOM 4572 O O . ASN A 1 610 ? 5.962 -18.402 1.418 1.00 81.88 610 ASN A O 1
ATOM 4576 N N . SER A 1 611 ? 7.098 -16.513 0.936 1.00 68.69 611 SER A N 1
ATOM 4577 C CA . SER A 1 611 ? 7.617 -16.932 -0.370 1.00 68.69 611 SER A CA 1
ATOM 4578 C C . SER A 1 611 ? 8.550 -18.143 -0.321 1.00 68.69 611 SER A C 1
ATOM 4580 O O . SER A 1 611 ? 8.719 -18.805 -1.338 1.00 68.69 611 SER A O 1
ATOM 4582 N N . THR A 1 612 ? 9.118 -18.479 0.842 1.00 72.00 612 THR A N 1
ATOM 4583 C CA . THR A 1 612 ? 9.970 -19.670 0.993 1.00 72.00 612 THR A CA 1
ATOM 4584 C C . THR A 1 612 ? 9.164 -20.926 1.326 1.00 72.00 612 THR A C 1
ATOM 4586 O O . THR A 1 612 ? 9.633 -22.040 1.096 1.00 72.00 612 THR A O 1
ATOM 4589 N N . LYS A 1 613 ? 7.932 -20.770 1.833 1.00 79.75 613 LYS A N 1
ATOM 4590 C CA . LYS A 1 613 ? 7.020 -21.877 2.146 1.00 79.75 613 LYS A CA 1
ATOM 4591 C C . LYS A 1 613 ? 6.100 -22.204 0.975 1.00 79.75 613 LYS A C 1
ATOM 4593 O O . LYS A 1 613 ? 6.059 -23.359 0.541 1.00 79.75 613 LYS A O 1
ATOM 4598 N N . TYR A 1 614 ? 5.369 -21.202 0.488 1.00 87.00 614 TYR A N 1
ATOM 4599 C CA . TYR A 1 614 ? 4.384 -21.369 -0.573 1.00 87.00 614 TYR A CA 1
ATOM 4600 C C . TYR A 1 614 ? 4.594 -20.382 -1.725 1.00 87.00 614 TYR A C 1
ATOM 4602 O O . TYR A 1 614 ? 4.947 -19.224 -1.497 1.00 87.00 614 TYR A O 1
ATOM 4610 N N . LYS A 1 615 ? 4.308 -20.823 -2.954 1.00 82.12 615 LYS A N 1
ATOM 4611 C CA . LYS A 1 615 ? 4.278 -20.004 -4.177 1.00 82.12 615 LYS A CA 1
ATOM 4612 C C . LYS A 1 615 ? 2.919 -20.108 -4.878 1.00 82.12 615 LYS A C 1
ATOM 4614 O O . LYS A 1 615 ? 2.184 -21.061 -4.643 1.00 82.12 615 LYS A O 1
ATOM 4619 N N . GLY A 1 616 ? 2.589 -19.145 -5.736 1.00 82.44 616 GLY A N 1
ATOM 4620 C CA . GLY A 1 616 ? 1.313 -19.104 -6.463 1.00 82.44 616 GLY A CA 1
ATOM 4621 C C . GLY A 1 616 ? 0.144 -18.523 -5.656 1.00 82.44 616 GLY A C 1
ATOM 4622 O O . GLY A 1 616 ? 0.324 -17.988 -4.559 1.00 82.44 616 GLY A O 1
ATOM 4623 N N . SER A 1 617 ? -1.059 -18.606 -6.223 1.00 90.56 617 SER A N 1
ATOM 4624 C CA . SER A 1 617 ? -2.324 -18.194 -5.608 1.00 90.56 617 SER A CA 1
ATOM 4625 C C . SER A 1 617 ? -3.454 -19.135 -6.028 1.00 90.56 617 SER A C 1
ATOM 4627 O O . SER A 1 617 ? -3.365 -19.802 -7.058 1.00 90.56 617 SER A O 1
ATOM 4629 N N . VAL A 1 618 ? -4.514 -19.224 -5.221 1.00 95.50 618 VAL A N 1
ATOM 4630 C CA . VAL A 1 618 ? -5.667 -20.093 -5.499 1.00 95.50 618 VAL A CA 1
ATOM 4631 C C . VAL A 1 618 ? -6.963 -19.350 -5.217 1.00 95.50 618 VAL A C 1
ATOM 4633 O O . VAL A 1 618 ? -7.174 -18.864 -4.109 1.00 95.50 618 VAL A O 1
ATOM 4636 N N . ASN A 1 619 ? -7.853 -19.290 -6.205 1.00 95.81 619 ASN A N 1
ATOM 4637 C CA . ASN A 1 619 ? -9.202 -18.770 -6.011 1.00 95.81 619 ASN A CA 1
ATOM 4638 C C . ASN A 1 619 ? -10.085 -19.822 -5.341 1.00 95.81 619 ASN A C 1
ATOM 4640 O O . ASN A 1 619 ? -10.093 -20.991 -5.728 1.00 95.81 619 ASN A O 1
ATOM 4644 N N . VAL A 1 620 ? -10.852 -19.381 -4.353 1.00 94.75 620 VAL A N 1
ATOM 4645 C CA . VAL A 1 620 ? -11.846 -20.181 -3.649 1.00 94.75 620 VAL A CA 1
ATOM 4646 C C . VAL A 1 620 ? -13.228 -19.558 -3.784 1.00 94.75 620 VAL A C 1
ATOM 4648 O O . VAL A 1 620 ? -13.359 -18.346 -3.929 1.00 94.75 620 VAL A O 1
ATOM 4651 N N . SER A 1 621 ? -14.254 -20.399 -3.761 1.00 95.19 621 SER A N 1
ATOM 4652 C CA . SER A 1 621 ? -15.665 -20.037 -3.912 1.00 95.19 621 SER A CA 1
ATOM 4653 C C . SER A 1 621 ? -16.458 -20.440 -2.674 1.00 95.19 621 SER A C 1
ATOM 4655 O O . SER A 1 621 ? -16.060 -21.357 -1.957 1.00 95.19 621 SER A O 1
ATOM 4657 N N . PHE A 1 622 ? -17.557 -19.744 -2.404 1.00 95.12 622 PHE A N 1
ATOM 4658 C CA . PHE A 1 622 ? -18.472 -20.026 -1.301 1.00 95.12 622 PHE A CA 1
ATOM 4659 C C . PHE A 1 622 ? -19.843 -19.385 -1.539 1.00 95.12 622 PHE A C 1
ATOM 4661 O O . PHE A 1 622 ? -20.001 -18.541 -2.415 1.00 95.12 622 PHE A O 1
ATOM 4668 N N . GLU A 1 623 ? -20.824 -19.772 -0.728 1.00 90.50 623 GLU A N 1
ATOM 4669 C CA . GLU A 1 623 ? -22.132 -19.116 -0.632 1.00 90.50 623 GLU A CA 1
ATOM 4670 C C . GLU A 1 623 ? -22.267 -18.429 0.730 1.00 90.50 623 GLU A C 1
ATOM 4672 O O . GLU A 1 623 ? -21.752 -18.930 1.729 1.00 90.50 623 GLU A O 1
ATOM 4677 N N . LEU A 1 624 ? -22.968 -17.299 0.802 1.00 86.81 624 LEU A N 1
ATOM 4678 C CA . LEU A 1 624 ? -23.167 -16.566 2.053 1.00 86.81 624 LEU A CA 1
ATOM 4679 C C . LEU A 1 624 ? -24.559 -16.831 2.641 1.00 86.81 624 LEU A C 1
ATOM 4681 O O . LEU A 1 624 ? -25.567 -16.671 1.950 1.00 86.81 624 LEU A O 1
ATOM 4685 N N . ASP A 1 625 ? -24.639 -17.190 3.924 1.00 86.50 625 ASP A N 1
ATOM 4686 C CA . ASP A 1 625 ? -25.923 -17.332 4.619 1.00 86.50 625 ASP A CA 1
ATOM 4687 C C . ASP A 1 625 ? -26.499 -15.955 4.986 1.00 86.50 625 ASP A C 1
ATOM 4689 O O . ASP A 1 625 ? -26.133 -15.337 5.986 1.00 86.50 625 ASP A O 1
ATOM 4693 N N . THR A 1 626 ? -27.437 -15.476 4.169 1.00 84.12 626 THR A N 1
ATOM 4694 C CA . THR A 1 626 ? -28.142 -14.198 4.369 1.00 84.12 626 THR A CA 1
ATOM 4695 C C . THR A 1 626 ? -29.514 -14.360 5.024 1.00 84.12 626 THR A C 1
ATOM 4697 O O . THR A 1 626 ? -30.234 -13.379 5.213 1.00 84.12 626 THR A O 1
ATOM 4700 N N . SER A 1 627 ? -29.890 -15.579 5.431 1.00 84.06 627 SER A N 1
ATOM 4701 C CA . SER A 1 627 ? -31.238 -15.892 5.932 1.00 84.06 627 SER A CA 1
ATOM 4702 C C . SER A 1 627 ? -31.640 -15.124 7.200 1.00 84.06 627 SER A C 1
ATOM 4704 O O . SER A 1 627 ? -32.825 -15.035 7.524 1.00 84.06 627 SER A O 1
ATOM 4706 N N . LYS A 1 628 ? -30.663 -14.557 7.917 1.00 84.25 628 LYS A N 1
ATOM 4707 C CA . LYS A 1 628 ? -30.845 -13.801 9.166 1.00 84.25 628 LYS A CA 1
ATOM 4708 C C . LYS A 1 628 ? -30.675 -12.286 9.011 1.00 84.25 628 LYS A C 1
ATOM 4710 O O . LYS A 1 628 ? -30.789 -11.577 10.011 1.00 84.25 628 LYS A O 1
ATOM 4715 N N . ALA A 1 629 ? -30.411 -11.788 7.804 1.00 86.81 629 ALA A N 1
ATOM 4716 C CA . ALA A 1 629 ? -30.182 -10.367 7.571 1.00 86.81 629 ALA A CA 1
ATOM 4717 C C . ALA A 1 629 ? -31.468 -9.552 7.790 1.00 86.81 629 ALA A C 1
ATOM 4719 O O . ALA A 1 629 ? -32.518 -9.852 7.217 1.00 86.81 629 ALA A O 1
ATOM 4720 N N . VAL A 1 630 ? -31.389 -8.487 8.590 1.00 92.44 630 VAL A N 1
ATOM 4721 C CA . VAL A 1 630 ? -32.522 -7.578 8.829 1.00 92.44 630 VAL A CA 1
ATOM 4722 C C . VAL A 1 630 ? -32.475 -6.391 7.861 1.00 92.44 630 VAL A C 1
ATOM 4724 O O . VAL A 1 630 ? -31.387 -5.931 7.530 1.00 92.44 630 VAL A O 1
ATOM 4727 N N . PRO A 1 631 ? -33.604 -5.833 7.393 1.00 92.88 631 PRO A N 1
ATOM 4728 C CA . PRO A 1 631 ? -33.561 -4.683 6.490 1.00 92.88 631 PRO A CA 1
ATOM 4729 C C . PRO A 1 631 ? -32.814 -3.493 7.109 1.00 92.88 631 PRO A C 1
ATOM 4731 O O . PRO A 1 631 ? -33.126 -3.098 8.233 1.00 92.88 631 PRO A O 1
ATOM 4734 N N . LEU A 1 632 ? -31.877 -2.870 6.387 1.00 93.75 632 LEU A N 1
ATOM 4735 C CA . LEU A 1 632 ? -31.120 -1.701 6.859 1.00 93.75 632 LEU A CA 1
ATOM 4736 C C . LEU A 1 632 ? -32.056 -0.558 7.288 1.00 93.75 632 LEU A C 1
ATOM 4738 O O . LEU A 1 632 ? -31.813 0.129 8.278 1.00 93.75 632 LEU A O 1
ATOM 4742 N N . SER A 1 633 ? -33.189 -0.418 6.600 1.00 92.12 633 SER A N 1
ATOM 4743 C CA . SER A 1 633 ? -34.238 0.558 6.916 1.00 92.12 633 SER A CA 1
ATOM 4744 C C . SER A 1 633 ? -34.925 0.324 8.257 1.00 92.12 633 SER A C 1
ATOM 4746 O O . SER A 1 633 ? -35.472 1.265 8.826 1.00 92.12 633 SER A O 1
ATOM 4748 N N . SER A 1 634 ? -34.876 -0.897 8.793 1.00 92.88 634 SER A N 1
ATOM 4749 C CA . SER A 1 634 ? -35.438 -1.212 10.110 1.00 92.88 634 SER A CA 1
ATOM 4750 C C . SER A 1 634 ? -34.542 -0.766 11.271 1.00 92.88 634 SER A C 1
ATOM 4752 O O . SER A 1 634 ? -35.032 -0.608 12.387 1.00 92.88 634 SER A O 1
ATOM 4754 N N . VAL A 1 635 ? -33.248 -0.538 11.015 1.00 93.25 635 VAL A N 1
ATOM 4755 C CA . VAL A 1 635 ? -32.258 -0.146 12.035 1.00 93.25 635 VAL A CA 1
ATOM 4756 C C . VAL A 1 635 ? -31.734 1.282 11.861 1.00 93.25 635 VAL A C 1
ATOM 4758 O O . VAL A 1 635 ? -31.305 1.888 12.840 1.00 93.25 635 VAL A O 1
ATOM 4761 N N . LEU A 1 636 ? -31.790 1.840 10.646 1.00 95.06 636 LEU A N 1
ATOM 4762 C CA . LEU A 1 636 ? -31.461 3.234 10.334 1.00 95.06 636 LEU A CA 1
ATOM 4763 C C . LEU A 1 636 ? -32.744 4.077 10.248 1.00 95.06 636 LEU A C 1
ATOM 4765 O O . LEU A 1 636 ? -33.130 4.560 9.185 1.00 95.06 636 LEU A O 1
ATOM 4769 N N . THR A 1 637 ? -33.443 4.216 11.373 1.00 92.94 637 THR A N 1
ATOM 4770 C CA . THR A 1 637 ? -34.763 4.865 11.435 1.00 92.94 637 THR A CA 1
ATOM 4771 C C . THR A 1 637 ? -34.688 6.393 11.482 1.00 92.94 637 THR A C 1
ATOM 4773 O O . THR A 1 637 ? -35.578 7.073 10.979 1.00 92.94 637 THR A O 1
ATOM 4776 N N . ASN A 1 638 ? -33.630 6.952 12.073 1.00 94.94 638 ASN A N 1
ATOM 4777 C CA . ASN A 1 638 ? -33.385 8.389 12.152 1.00 94.94 638 ASN A CA 1
ATOM 4778 C C . ASN A 1 638 ? -32.377 8.807 11.084 1.00 94.94 638 ASN A C 1
ATOM 4780 O O . ASN A 1 638 ? -31.171 8.603 11.236 1.00 94.94 638 ASN A O 1
ATOM 4784 N N . THR A 1 639 ? -32.884 9.424 10.019 1.00 95.06 639 THR A N 1
ATOM 4785 C CA . THR A 1 639 ? -32.075 9.876 8.883 1.00 95.06 639 THR A CA 1
ATOM 4786 C C . THR A 1 639 ? -31.618 11.326 8.998 1.00 95.06 639 THR A C 1
ATOM 4788 O O . THR A 1 639 ? -30.675 11.709 8.320 1.00 95.06 639 THR A O 1
ATOM 4791 N N . ASN A 1 640 ? -32.223 12.143 9.863 1.00 95.56 640 ASN A N 1
ATOM 4792 C CA . ASN A 1 640 ? -31.721 13.486 10.155 1.00 95.56 640 ASN A CA 1
ATOM 4793 C C . ASN A 1 640 ? -30.708 13.434 11.307 1.00 95.56 640 ASN A C 1
ATOM 4795 O O . ASN A 1 640 ? -31.074 13.215 12.465 1.00 95.56 640 ASN A O 1
ATOM 4799 N N . LEU A 1 641 ? -29.436 13.634 10.979 1.00 94.50 641 LEU A N 1
ATOM 4800 C CA . LEU A 1 641 ? -28.323 13.550 11.917 1.00 94.50 641 LEU A CA 1
ATOM 4801 C C . LEU A 1 641 ? -28.109 14.855 12.698 1.00 94.50 641 LEU A C 1
ATOM 4803 O O . LEU A 1 641 ? -27.523 14.818 13.778 1.00 94.50 641 LEU A O 1
ATOM 4807 N N . GLY A 1 642 ? -28.676 15.971 12.225 1.00 90.31 642 GLY A N 1
ATOM 4808 C CA . GLY A 1 642 ? -28.505 17.297 12.818 1.00 90.31 642 GLY A CA 1
ATOM 4809 C C . GLY A 1 642 ? -27.209 17.974 12.373 1.00 90.31 642 GLY A C 1
ATOM 4810 O O . GLY A 1 642 ? -26.748 17.764 11.254 1.00 90.31 642 GLY A O 1
ATOM 4811 N N . GLU A 1 643 ? -26.644 18.807 13.240 1.00 88.38 643 GLU A N 1
ATOM 4812 C CA . GLU A 1 643 ? -25.383 19.498 12.973 1.00 88.38 643 GLU A CA 1
ATOM 4813 C C . GLU A 1 643 ? -24.189 18.574 13.242 1.00 88.38 643 GLU A C 1
ATOM 4815 O O . GLU A 1 643 ? -24.116 17.924 14.288 1.00 88.38 643 GLU A O 1
ATOM 4820 N N . ILE A 1 644 ? -23.268 18.498 12.283 1.00 86.81 644 ILE A N 1
ATOM 4821 C CA . ILE A 1 644 ? -22.023 17.735 12.368 1.00 86.81 644 ILE A CA 1
ATOM 4822 C C . ILE A 1 644 ? -20.839 18.634 11.996 1.00 86.81 644 ILE A C 1
ATOM 4824 O O . ILE A 1 644 ? -20.986 19.660 11.339 1.00 86.81 644 ILE A O 1
ATOM 4828 N N . ASN A 1 645 ? -19.642 18.246 12.415 1.00 77.31 645 ASN A N 1
ATOM 4829 C CA . ASN A 1 645 ? -18.428 19.054 12.291 1.00 77.31 645 ASN A CA 1
ATOM 4830 C C . ASN A 1 645 ? -17.467 18.561 11.195 1.00 77.31 645 ASN A C 1
ATOM 4832 O O . ASN A 1 645 ? -16.312 18.969 11.184 1.00 77.31 645 ASN A O 1
ATOM 4836 N N . SER A 1 646 ? -17.890 17.634 10.331 1.00 76.62 646 SER A N 1
ATOM 4837 C CA . SER A 1 646 ? -17.129 17.171 9.161 1.00 76.62 646 SER A CA 1
ATOM 4838 C C . SER A 1 646 ? -18.005 16.275 8.277 1.00 76.62 646 SER A C 1
ATOM 4840 O O . SER A 1 646 ? -18.924 15.623 8.772 1.00 76.62 646 SER A O 1
ATOM 4842 N N . THR A 1 647 ? -17.690 16.202 6.984 1.00 77.38 647 THR A N 1
ATOM 4843 C CA . THR A 1 647 ? -18.264 15.243 6.023 1.00 77.38 647 THR A CA 1
ATOM 4844 C C . THR A 1 647 ? -17.505 13.910 5.970 1.00 77.38 647 THR A C 1
ATOM 4846 O O . THR A 1 647 ? -17.818 13.065 5.135 1.00 77.38 647 THR A O 1
ATOM 4849 N N . ASP A 1 648 ? -16.512 13.697 6.840 1.00 80.69 648 ASP A N 1
ATOM 4850 C CA . ASP A 1 648 ? -15.766 12.436 6.916 1.00 80.69 648 ASP A CA 1
ATOM 4851 C C . ASP A 1 648 ? -16.687 11.248 7.242 1.00 80.69 648 ASP A C 1
ATOM 4853 O O . ASP A 1 648 ? -17.550 11.332 8.122 1.00 80.69 648 ASP A O 1
ATOM 4857 N N . GLU A 1 649 ? -16.446 10.098 6.601 1.00 85.69 649 GLU A N 1
ATOM 4858 C CA . GLU A 1 649 ? -17.247 8.877 6.785 1.00 85.69 649 GLU A CA 1
ATOM 4859 C C . GLU A 1 649 ? -17.389 8.487 8.265 1.00 85.69 649 GLU A C 1
ATOM 4861 O O . GLU A 1 649 ? -18.478 8.129 8.714 1.00 85.69 649 GLU A O 1
ATOM 4866 N N . ASN A 1 650 ? -16.314 8.603 9.050 1.00 85.38 650 ASN A N 1
ATOM 4867 C CA . ASN A 1 650 ? -16.338 8.298 10.480 1.00 85.38 650 ASN A CA 1
ATOM 4868 C C . ASN A 1 650 ? -17.250 9.244 11.266 1.00 85.38 650 ASN A C 1
ATOM 4870 O O . ASN A 1 650 ? -17.986 8.786 12.138 1.00 85.38 650 ASN A O 1
ATOM 4874 N N . THR A 1 651 ? -17.240 10.537 10.946 1.00 85.75 651 THR A N 1
ATOM 4875 C CA . THR A 1 651 ? -18.109 11.537 11.580 1.00 85.75 651 THR A CA 1
ATOM 4876 C C . THR A 1 651 ? -19.571 11.256 11.249 1.00 85.75 651 THR A C 1
ATOM 4878 O O . THR A 1 651 ? -20.416 11.225 12.146 1.00 85.75 651 THR A O 1
ATOM 4881 N N . ILE A 1 652 ? -19.866 10.940 9.984 1.00 90.50 652 ILE A N 1
ATOM 4882 C CA . ILE A 1 652 ? -21.212 10.555 9.541 1.00 90.50 652 ILE A CA 1
ATOM 4883 C C . ILE A 1 652 ? -21.658 9.265 10.247 1.00 90.50 652 ILE A C 1
ATOM 4885 O O . ILE A 1 652 ? -22.755 9.219 10.802 1.00 90.50 652 ILE A O 1
ATOM 4889 N N . LYS A 1 653 ? -20.807 8.231 10.314 1.00 94.75 653 LYS A N 1
ATOM 4890 C CA . LYS A 1 653 ? -21.093 6.972 11.027 1.00 94.75 653 LYS A CA 1
ATOM 4891 C C . LYS A 1 653 ? -21.317 7.181 12.524 1.00 94.75 653 LYS A C 1
ATOM 4893 O O . LYS A 1 653 ? -22.229 6.580 13.090 1.00 94.75 653 LYS A O 1
ATOM 4898 N N . GLN A 1 654 ? -20.533 8.039 13.172 1.00 93.00 654 GLN A N 1
ATOM 4899 C CA . GLN A 1 654 ? -20.721 8.385 14.582 1.00 93.00 654 GLN A CA 1
ATOM 4900 C C . GLN A 1 654 ? -22.050 9.108 14.810 1.00 93.00 654 GLN A C 1
ATOM 4902 O O . GLN A 1 654 ? -22.790 8.746 15.725 1.00 93.00 654 GLN A O 1
ATOM 4907 N N . ALA A 1 655 ? -22.403 10.064 13.949 1.00 93.12 655 ALA A N 1
ATOM 4908 C CA . ALA A 1 655 ? -23.685 10.755 14.017 1.00 93.12 655 ALA A CA 1
ATOM 4909 C C . ALA A 1 655 ? -24.866 9.796 13.754 1.00 93.12 655 ALA A C 1
ATOM 4911 O O . ALA A 1 655 ? -25.870 9.833 14.470 1.00 93.12 655 ALA A O 1
ATOM 4912 N N . ILE A 1 656 ? -24.717 8.860 12.808 1.00 96.38 656 ILE A N 1
ATOM 4913 C CA . ILE A 1 656 ? -25.663 7.760 12.576 1.00 96.38 656 ILE A CA 1
ATOM 4914 C C . ILE A 1 656 ? -25.823 6.912 13.839 1.00 96.38 656 ILE A C 1
ATOM 4916 O O . ILE A 1 656 ? -26.957 6.690 14.258 1.00 96.38 656 ILE A O 1
ATOM 4920 N N . LYS A 1 657 ? -24.727 6.476 14.476 1.00 96.56 657 LYS A N 1
ATOM 4921 C CA . LYS A 1 657 ? -24.763 5.679 15.715 1.00 96.56 657 LYS A CA 1
ATOM 4922 C C . LYS A 1 657 ? -25.446 6.420 16.854 1.00 96.56 657 LYS A C 1
ATOM 4924 O O . LYS A 1 657 ? -26.212 5.816 17.598 1.00 96.56 657 LYS A O 1
ATOM 4929 N N . LEU A 1 658 ? -25.186 7.719 16.974 1.00 95.12 658 LEU A N 1
ATOM 4930 C CA . LEU A 1 658 ? -25.771 8.564 18.007 1.00 95.12 658 LEU A CA 1
ATOM 4931 C C . LEU A 1 658 ? -27.295 8.662 17.855 1.00 95.12 658 LEU A C 1
ATOM 4933 O O . LEU A 1 658 ? -28.020 8.577 18.842 1.00 95.12 658 LEU A O 1
ATOM 4937 N N . LYS A 1 659 ? -27.791 8.809 16.619 1.00 95.25 659 LYS A N 1
ATOM 4938 C CA . LYS A 1 659 ? -29.232 8.873 16.325 1.00 95.25 659 LYS A CA 1
ATOM 4939 C C . LYS A 1 659 ? -29.902 7.502 16.212 1.00 95.25 659 LYS A C 1
ATOM 4941 O O . LYS A 1 659 ? -31.119 7.411 16.351 1.00 95.25 659 LYS A O 1
ATOM 4946 N N . ASN A 1 660 ? -29.130 6.445 15.979 1.00 95.62 660 ASN A N 1
ATOM 4947 C CA . ASN A 1 660 ? -29.606 5.076 15.792 1.00 95.62 660 ASN A CA 1
ATOM 4948 C C . ASN A 1 660 ? -28.781 4.111 16.668 1.00 95.62 660 ASN A C 1
ATOM 4950 O O . ASN A 1 660 ? -27.958 3.360 16.148 1.00 95.62 660 ASN A O 1
ATOM 4954 N N . PRO A 1 661 ? -28.973 4.087 18.003 1.00 92.75 661 PRO A N 1
ATOM 4955 C CA . PRO A 1 661 ? -28.083 3.370 18.927 1.00 92.75 661 PRO A CA 1
ATOM 4956 C C . PRO A 1 661 ? -27.951 1.864 18.667 1.00 92.75 661 PRO A C 1
ATOM 4958 O O . PRO A 1 661 ? -26.928 1.269 19.004 1.00 92.75 661 PRO A O 1
ATOM 4961 N N . ASN A 1 662 ? -28.953 1.248 18.036 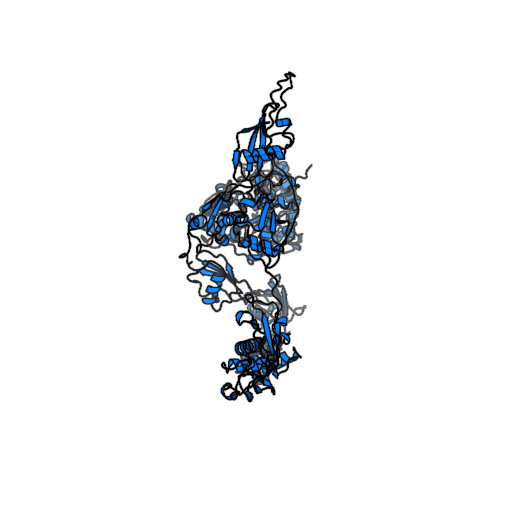1.00 89.94 662 ASN A N 1
ATOM 4962 C CA . ASN A 1 662 ? -28.979 -0.185 17.739 1.00 89.94 662 ASN A CA 1
ATOM 4963 C C . ASN A 1 662 ? -28.272 -0.555 16.426 1.00 89.94 662 ASN A C 1
ATOM 4965 O O . ASN A 1 662 ? -28.041 -1.737 16.184 1.00 89.94 662 ASN A O 1
ATOM 4969 N N . ILE A 1 663 ? -27.900 0.425 15.594 1.00 94.06 663 ILE A N 1
ATOM 4970 C CA . ILE A 1 663 ? -27.190 0.150 14.346 1.00 94.06 663 ILE A CA 1
ATOM 4971 C C . ILE A 1 663 ? -25.745 -0.266 14.637 1.00 94.06 663 ILE A C 1
ATOM 4973 O O . ILE A 1 663 ? -25.037 0.344 15.443 1.00 94.06 663 ILE A O 1
ATOM 4977 N N . ASP A 1 664 ? -25.291 -1.325 13.987 1.00 92.69 664 ASP A N 1
ATOM 4978 C CA . ASP A 1 664 ? -23.872 -1.671 13.921 1.00 92.69 664 ASP A CA 1
ATOM 4979 C C . ASP A 1 664 ? -23.200 -0.884 12.797 1.00 92.69 664 ASP A C 1
ATOM 4981 O O . ASP A 1 664 ? -23.388 -1.183 11.619 1.00 92.69 664 ASP A O 1
ATOM 4985 N N . VAL A 1 665 ? -22.410 0.116 13.177 1.00 91.31 665 VAL A N 1
ATOM 4986 C CA . VAL A 1 665 ? -21.695 0.984 12.236 1.00 91.31 665 VAL A CA 1
ATOM 4987 C C . VAL A 1 665 ? -20.589 0.277 11.456 1.00 91.31 665 VAL A C 1
ATOM 4989 O O . VAL A 1 665 ? -20.175 0.784 10.417 1.00 91.31 665 VAL A O 1
ATOM 4992 N N . ASN A 1 666 ? -20.126 -0.888 11.918 1.00 89.88 666 ASN A N 1
ATOM 4993 C CA . ASN A 1 666 ? -19.120 -1.680 11.205 1.00 89.88 666 ASN A CA 1
ATOM 4994 C C . ASN A 1 666 ? -19.729 -2.520 10.076 1.00 89.88 666 ASN A C 1
ATOM 4996 O O . ASN A 1 666 ? -18.996 -3.057 9.257 1.00 89.88 666 ASN A O 1
ATOM 5000 N N . ALA A 1 667 ? -21.059 -2.627 10.034 1.00 90.00 667 ALA A N 1
ATOM 5001 C CA . ALA A 1 667 ? -21.807 -3.344 9.005 1.00 90.00 667 ALA A CA 1
ATOM 5002 C C . ALA A 1 667 ? -22.465 -2.400 7.982 1.00 90.00 667 ALA A C 1
ATOM 5004 O O . ALA A 1 667 ? -23.206 -2.851 7.109 1.00 90.00 667 ALA A O 1
ATOM 5005 N N . ILE A 1 668 ? -22.184 -1.093 8.059 1.00 92.81 668 ILE A N 1
ATOM 5006 C CA . ILE A 1 668 ? -22.645 -0.089 7.091 1.00 92.81 668 ILE A CA 1
ATOM 5007 C C . ILE A 1 668 ? -21.461 0.657 6.460 1.00 92.81 668 ILE A C 1
ATOM 5009 O O . ILE A 1 668 ? -20.411 0.833 7.081 1.00 92.81 668 ILE A O 1
ATOM 5013 N N . GLY A 1 669 ? -21.645 1.136 5.236 1.00 92.00 669 GLY A N 1
ATOM 5014 C CA . GLY A 1 669 ? -20.721 2.007 4.511 1.00 92.00 669 GLY A CA 1
ATOM 5015 C C . GLY A 1 669 ? -21.427 3.270 4.031 1.00 92.00 669 GLY A C 1
ATOM 5016 O O . GLY A 1 669 ? -22.647 3.271 3.861 1.00 92.00 669 GLY A O 1
ATOM 5017 N N . ILE A 1 670 ? -20.666 4.343 3.820 1.00 92.75 670 ILE A N 1
ATOM 5018 C CA . ILE A 1 670 ? -21.166 5.569 3.187 1.00 92.75 670 ILE A CA 1
ATOM 5019 C C . ILE A 1 670 ? -20.739 5.552 1.724 1.00 92.75 670 ILE A C 1
ATOM 5021 O O . ILE A 1 670 ? -19.588 5.256 1.419 1.00 92.75 670 ILE A O 1
ATOM 5025 N N . GLU A 1 671 ? -21.659 5.828 0.807 1.00 85.31 671 GLU A N 1
ATOM 5026 C CA . GLU A 1 671 ? -21.336 5.887 -0.618 1.00 85.31 671 GLU A CA 1
ATOM 5027 C C . GLU A 1 671 ? -20.565 7.184 -0.905 1.00 85.31 671 GLU A C 1
ATOM 5029 O O . GLU A 1 671 ? -21.157 8.258 -0.779 1.00 85.31 671 GLU A O 1
ATOM 5034 N N . PRO A 1 672 ? -19.278 7.139 -1.300 1.00 75.00 672 PRO A N 1
ATOM 5035 C CA . PRO A 1 672 ? -18.438 8.340 -1.358 1.00 75.00 672 PRO A CA 1
ATOM 5036 C C . PRO A 1 672 ? -19.008 9.449 -2.253 1.00 75.00 672 PRO A C 1
ATOM 5038 O O . PRO A 1 672 ? -18.990 10.616 -1.877 1.00 75.00 672 PRO A O 1
ATOM 5041 N N . GLN A 1 673 ? -19.612 9.075 -3.386 1.00 75.25 673 GLN A N 1
ATOM 5042 C CA . GLN A 1 673 ? -20.197 10.012 -4.358 1.00 75.25 673 GLN A CA 1
ATOM 5043 C C . GLN A 1 673 ? -21.493 10.682 -3.887 1.00 75.25 673 GLN A C 1
ATOM 5045 O O . GLN A 1 673 ? -21.964 11.637 -4.497 1.00 75.25 673 GLN A O 1
ATOM 5050 N N . SER A 1 674 ? -22.098 10.175 -2.813 1.00 79.62 674 SER A N 1
ATOM 5051 C CA . SER A 1 674 ? -23.343 10.718 -2.267 1.00 79.62 674 SER A CA 1
ATOM 5052 C C . SER A 1 674 ? -23.123 11.796 -1.205 1.00 79.62 674 SER A C 1
ATOM 5054 O O . SER A 1 674 ? -24.083 12.447 -0.793 1.00 79.62 674 SER A O 1
ATOM 5056 N N . ILE A 1 675 ? -21.888 11.961 -0.722 1.00 82.25 675 ILE A N 1
ATOM 5057 C CA . ILE A 1 675 ? -21.569 12.858 0.386 1.00 82.25 675 ILE A CA 1
ATOM 5058 C C . ILE A 1 675 ? -21.656 14.306 -0.100 1.00 82.25 675 ILE A C 1
ATOM 5060 O O . ILE A 1 675 ? -20.920 14.744 -0.978 1.00 82.25 675 ILE A O 1
ATOM 5064 N N . THR A 1 676 ? -22.551 15.075 0.511 1.00 81.88 676 THR A N 1
ATOM 5065 C CA . THR A 1 676 ? -22.721 16.513 0.279 1.00 81.88 676 THR A CA 1
ATOM 5066 C C . THR A 1 676 ? -22.603 17.276 1.596 1.00 81.88 676 THR A C 1
ATOM 5068 O O . THR A 1 676 ? -22.518 16.687 2.675 1.00 81.88 676 THR A O 1
ATOM 5071 N N . THR A 1 677 ? -22.680 18.606 1.543 1.00 78.12 677 THR A N 1
ATOM 5072 C CA . THR A 1 677 ? -22.779 19.456 2.742 1.00 78.12 677 THR A CA 1
ATOM 5073 C C . THR A 1 677 ? -24.119 19.329 3.473 1.00 78.12 677 THR A C 1
ATOM 5075 O O . THR A 1 677 ? -24.275 19.898 4.550 1.00 78.12 677 THR A O 1
ATOM 5078 N N . THR A 1 678 ? -25.087 18.601 2.902 1.00 86.50 678 THR A N 1
ATOM 5079 C CA . THR A 1 678 ? -26.456 18.492 3.432 1.00 86.50 678 THR A CA 1
ATOM 5080 C C . THR A 1 678 ? -26.912 17.060 3.718 1.00 86.50 678 THR A C 1
ATOM 5082 O O . THR A 1 678 ? -28.000 16.859 4.264 1.00 86.50 678 THR A O 1
ATOM 5085 N N . GLY A 1 679 ? -26.114 16.053 3.358 1.00 90.56 679 GLY A N 1
ATOM 5086 C CA . GLY A 1 679 ? -26.497 14.649 3.484 1.00 90.56 679 GLY A CA 1
ATOM 5087 C C . GLY A 1 679 ? -25.581 13.672 2.749 1.00 90.56 679 GLY A C 1
ATOM 5088 O O . GLY A 1 679 ? -24.698 14.100 2.009 1.00 90.56 679 GLY A O 1
ATOM 5089 N N . ALA A 1 680 ? -25.817 12.374 2.955 1.00 94.12 680 ALA A N 1
ATOM 5090 C CA . ALA A 1 680 ? -25.093 11.255 2.341 1.00 94.12 680 ALA A CA 1
ATOM 5091 C C . ALA A 1 680 ? -25.975 9.991 2.241 1.00 94.12 680 ALA A C 1
ATOM 5093 O O . ALA A 1 680 ? -26.997 9.890 2.914 1.00 94.12 680 ALA A O 1
ATOM 5094 N N . SER A 1 681 ? -25.573 9.001 1.445 1.00 94.69 681 SER A N 1
ATOM 5095 C CA . SER A 1 681 ? -26.222 7.688 1.299 1.00 94.69 681 SER A CA 1
ATOM 5096 C C . SER A 1 681 ? -25.484 6.603 2.077 1.00 94.69 681 SER A C 1
ATOM 5098 O O . SER A 1 681 ? -24.264 6.471 1.989 1.00 94.69 681 SER A O 1
ATOM 5100 N N . VAL A 1 682 ? -26.238 5.806 2.830 1.00 96.19 682 VAL A N 1
ATOM 5101 C CA . VAL A 1 682 ? -25.746 4.733 3.704 1.00 96.19 682 VAL A CA 1
ATOM 5102 C C . VAL A 1 682 ? -26.170 3.383 3.140 1.00 96.19 682 VAL A C 1
ATOM 5104 O O . VAL A 1 682 ? -27.362 3.173 2.927 1.00 96.19 682 VAL A O 1
ATOM 5107 N N . LYS A 1 683 ? -25.234 2.450 2.958 1.00 93.50 683 LYS A N 1
ATOM 5108 C CA . LYS A 1 683 ? -25.494 1.083 2.470 1.00 93.50 683 LYS A CA 1
ATOM 5109 C C . LYS A 1 683 ? -24.992 0.015 3.439 1.00 93.50 683 LYS A C 1
ATOM 5111 O O . LYS A 1 683 ? -24.172 0.306 4.306 1.00 93.50 683 LYS A O 1
ATOM 5116 N N . SER A 1 684 ? -25.454 -1.225 3.279 1.00 90.38 684 SER A N 1
ATOM 5117 C CA . SER A 1 684 ? -24.884 -2.378 3.991 1.00 90.38 684 SER A CA 1
ATOM 5118 C C . SER A 1 684 ? -23.525 -2.753 3.397 1.00 90.38 684 SER A C 1
ATOM 5120 O O . SER A 1 684 ? -23.354 -2.718 2.180 1.00 90.38 684 SER A O 1
ATOM 5122 N N . ILE A 1 685 ? -22.569 -3.113 4.253 1.00 87.94 685 ILE A N 1
ATOM 5123 C CA . ILE A 1 685 ? -21.311 -3.780 3.861 1.00 87.94 685 ILE A CA 1
ATOM 5124 C C . ILE A 1 685 ? -21.185 -5.182 4.474 1.00 87.94 685 ILE A C 1
ATOM 5126 O O . ILE A 1 685 ? -20.192 -5.865 4.250 1.00 87.94 685 ILE A O 1
ATOM 5130 N N . ASP A 1 686 ? -22.193 -5.611 5.236 1.00 87.12 686 ASP A N 1
ATOM 5131 C CA . ASP A 1 686 ? -22.321 -6.967 5.761 1.00 87.12 686 ASP A CA 1
ATOM 5132 C C . ASP A 1 686 ? -23.709 -7.509 5.375 1.00 87.12 686 ASP A C 1
ATOM 5134 O O . ASP A 1 686 ? -24.688 -7.310 6.109 1.00 87.12 686 ASP A O 1
ATOM 5138 N N . PRO A 1 687 ? -23.822 -8.171 4.210 1.00 82.06 687 PRO A N 1
ATOM 5139 C CA . PRO A 1 687 ? -25.096 -8.684 3.716 1.00 82.06 687 PRO A CA 1
ATOM 5140 C C . PRO A 1 687 ? -25.660 -9.835 4.563 1.00 82.06 687 PRO A C 1
ATOM 5142 O O . PRO A 1 687 ? -26.841 -10.146 4.434 1.00 82.06 687 PRO A O 1
ATOM 5145 N N . THR A 1 688 ? -24.880 -10.434 5.478 1.00 85.62 688 THR A N 1
ATOM 5146 C CA . THR A 1 688 ? -25.418 -11.385 6.476 1.00 85.62 688 THR A CA 1
ATOM 5147 C C . THR A 1 688 ? -26.193 -10.683 7.588 1.00 85.62 688 THR A C 1
ATOM 5149 O O . THR A 1 688 ? -27.026 -11.294 8.261 1.00 85.62 688 THR A O 1
ATOM 5152 N N . LYS A 1 689 ? -25.930 -9.385 7.782 1.00 87.44 689 LYS A N 1
ATOM 5153 C CA . LYS A 1 689 ? -26.478 -8.584 8.872 1.00 87.44 689 LYS A CA 1
ATOM 5154 C C . LYS A 1 689 ? -27.558 -7.626 8.406 1.00 87.44 689 LYS A C 1
ATOM 5156 O O . LYS A 1 689 ? -28.617 -7.591 9.035 1.00 87.44 689 LYS A O 1
ATOM 5161 N N . TYR A 1 690 ? -27.317 -6.886 7.320 1.00 92.00 690 TYR A N 1
ATOM 5162 C CA . TYR A 1 690 ? -28.299 -5.955 6.768 1.00 92.00 690 TYR A CA 1
ATOM 5163 C C . TYR A 1 690 ? -28.614 -6.191 5.296 1.00 92.00 690 TYR A C 1
ATOM 5165 O O . TYR A 1 690 ? -27.707 -6.322 4.476 1.00 92.00 690 TYR A O 1
ATOM 5173 N N . SER A 1 691 ? -29.906 -6.158 4.967 1.00 89.00 691 SER A N 1
ATOM 5174 C CA . SER A 1 691 ? -30.441 -6.287 3.607 1.00 89.00 691 SER A CA 1
ATOM 5175 C C . SER A 1 691 ? -31.122 -4.998 3.123 1.00 89.00 691 SER A C 1
ATOM 5177 O O . SER A 1 691 ? -31.467 -4.118 3.914 1.00 89.00 691 SER A O 1
ATOM 5179 N N . GLY A 1 692 ? -31.348 -4.881 1.813 1.00 86.38 692 GLY A N 1
ATOM 5180 C CA . GLY A 1 692 ? -32.060 -3.753 1.203 1.00 86.38 692 GLY A CA 1
ATOM 5181 C C . GLY A 1 692 ? -31.159 -2.650 0.636 1.00 86.38 692 GLY A C 1
ATOM 5182 O O . GLY A 1 692 ? -29.935 -2.742 0.666 1.00 86.38 692 GLY A O 1
ATOM 5183 N N . ASN A 1 693 ? -31.799 -1.620 0.077 1.00 88.06 693 ASN A N 1
ATOM 5184 C CA . ASN A 1 693 ? -31.141 -0.542 -0.671 1.00 88.06 693 ASN A CA 1
ATOM 5185 C C . ASN A 1 693 ? -30.508 0.524 0.238 1.00 88.06 693 ASN A C 1
ATOM 5187 O O . ASN A 1 693 ? -30.845 0.636 1.419 1.00 88.06 693 ASN A O 1
ATOM 5191 N N . SER A 1 694 ? -29.647 1.356 -0.356 1.00 92.12 694 SER A N 1
ATOM 5192 C CA . SER A 1 694 ? -29.031 2.513 0.294 1.00 92.12 694 SER A CA 1
ATOM 5193 C C . SER A 1 694 ? -30.073 3.527 0.798 1.00 92.12 694 SER A C 1
ATOM 5195 O O . SER A 1 694 ? -31.113 3.745 0.172 1.00 92.12 694 SER A O 1
ATOM 5197 N N . ILE A 1 695 ? -29.795 4.166 1.938 1.00 95.88 695 ILE A N 1
ATOM 5198 C CA . ILE A 1 695 ? -30.696 5.095 2.639 1.00 95.88 695 ILE A CA 1
ATOM 5199 C C . ILE A 1 695 ? -30.045 6.471 2.756 1.00 95.88 695 ILE A C 1
ATOM 5201 O O . ILE A 1 695 ? -28.911 6.589 3.209 1.00 95.88 695 ILE A O 1
ATOM 5205 N N . GLN A 1 696 ? -30.787 7.522 2.401 1.00 96.00 696 GLN A N 1
ATOM 5206 C CA . GLN A 1 696 ? -30.324 8.907 2.514 1.00 96.00 696 GLN A CA 1
ATOM 5207 C C . GLN A 1 696 ? -30.400 9.414 3.958 1.00 96.00 696 GLN A C 1
ATOM 5209 O O . GLN A 1 696 ? -31.464 9.368 4.580 1.00 96.00 696 GLN A O 1
ATOM 5214 N N . VAL A 1 697 ? -29.301 9.977 4.455 1.00 96.69 697 VAL A N 1
ATOM 5215 C CA . VAL A 1 697 ? -29.212 10.740 5.705 1.00 96.69 697 VAL A CA 1
ATOM 5216 C C . VAL A 1 697 ? -28.979 12.225 5.412 1.00 96.69 697 VAL A C 1
ATOM 5218 O O . VAL A 1 697 ? -28.409 12.572 4.383 1.00 96.69 697 VAL A O 1
ATOM 5221 N N . LYS A 1 698 ? -29.432 13.112 6.303 1.00 95.88 698 LYS A N 1
ATOM 5222 C CA . LYS A 1 698 ? -29.351 14.578 6.185 1.00 95.88 698 LYS A CA 1
ATOM 5223 C C . LYS A 1 698 ? -28.633 15.186 7.387 1.00 95.88 698 LYS A C 1
ATOM 5225 O O . LYS A 1 698 ? -28.810 14.694 8.499 1.00 95.88 698 LYS A O 1
ATOM 5230 N N . TYR A 1 699 ? -27.877 16.259 7.178 1.00 92.94 699 TYR A N 1
ATOM 5231 C CA . TYR A 1 699 ? -27.157 16.994 8.227 1.00 92.94 699 TYR A CA 1
ATOM 5232 C C . TYR A 1 699 ? -26.838 18.438 7.806 1.00 92.94 699 TYR A C 1
ATOM 5234 O O . TYR A 1 699 ? -27.029 18.802 6.649 1.00 92.94 699 TYR A O 1
ATOM 5242 N N . SER A 1 700 ? -26.350 19.258 8.738 1.00 87.75 700 SER A N 1
ATOM 5243 C CA . SER A 1 700 ? -25.750 20.579 8.483 1.00 87.75 700 SER A CA 1
ATOM 5244 C C . SER A 1 700 ? -24.307 20.628 9.001 1.00 87.75 700 SER A C 1
ATOM 5246 O O . SER A 1 700 ? -23.962 19.852 9.887 1.00 87.75 700 SER A O 1
ATOM 5248 N N . ILE A 1 701 ? -23.466 21.519 8.461 1.00 83.25 701 ILE A N 1
ATOM 5249 C CA . ILE A 1 701 ? -22.048 21.646 8.848 1.00 83.25 701 ILE A CA 1
ATOM 5250 C C . ILE A 1 701 ? -21.823 22.897 9.708 1.00 83.25 701 ILE A C 1
ATOM 5252 O O . ILE A 1 701 ? -22.116 24.001 9.247 1.00 83.25 701 ILE A O 1
ATOM 5256 N N . ASP A 1 702 ? -21.256 22.734 10.907 1.00 80.19 702 ASP A N 1
ATOM 5257 C CA . ASP A 1 702 ? -20.775 23.857 11.731 1.00 80.19 702 ASP A CA 1
ATOM 5258 C C . ASP A 1 702 ? -19.454 24.402 11.166 1.00 80.19 702 ASP A C 1
ATOM 5260 O O . ASP A 1 702 ? -18.461 23.679 11.082 1.00 80.19 702 ASP A O 1
ATOM 5264 N N . THR A 1 703 ? -19.424 25.685 10.792 1.00 76.88 703 THR A N 1
ATOM 5265 C CA . THR A 1 703 ? -18.238 26.363 10.232 1.00 76.88 703 THR A CA 1
ATOM 5266 C C . THR A 1 703 ? -17.665 27.450 11.145 1.00 76.88 703 THR A C 1
ATOM 5268 O O . THR A 1 703 ? -16.789 28.214 10.728 1.00 76.88 703 THR A O 1
ATOM 5271 N N . SER A 1 704 ? -18.166 27.584 12.376 1.00 79.06 704 SER A N 1
ATOM 5272 C CA . SER A 1 704 ? -17.821 28.684 13.291 1.00 79.06 704 SER A CA 1
ATOM 5273 C C . SER A 1 704 ? -16.323 28.751 13.628 1.00 79.06 704 SER A C 1
ATOM 5275 O O . SER A 1 704 ? -15.767 29.840 13.784 1.00 79.06 704 SER A O 1
ATOM 5277 N N . SER A 1 705 ? -15.653 27.595 13.653 1.00 80.12 705 SER A N 1
ATOM 5278 C CA . SER A 1 705 ? -14.229 27.443 13.990 1.00 80.12 705 SER A CA 1
ATOM 5279 C C . SER A 1 705 ? -13.298 27.308 12.774 1.00 80.12 705 SER A C 1
ATOM 5281 O O . SER A 1 705 ? -12.096 27.108 12.942 1.00 80.12 705 SER A O 1
ATOM 5283 N N . ALA A 1 706 ? -13.818 27.432 11.548 1.00 82.50 706 ALA A N 1
ATOM 5284 C CA . ALA A 1 706 ? -13.047 27.174 10.333 1.00 82.50 706 ALA A CA 1
ATOM 5285 C C . ALA A 1 706 ? -11.942 28.224 10.082 1.00 82.50 706 ALA A C 1
ATOM 5287 O O . ALA A 1 706 ? -12.188 29.441 10.113 1.00 82.50 706 ALA A O 1
ATOM 5288 N N . VAL A 1 707 ? -10.731 27.746 9.771 1.00 87.62 707 VAL A N 1
ATOM 5289 C CA . VAL A 1 707 ? -9.530 28.552 9.477 1.00 87.62 707 VAL A CA 1
ATOM 5290 C C . VAL A 1 707 ? -9.457 28.887 7.984 1.00 87.62 707 VAL A C 1
ATOM 5292 O O . VAL A 1 707 ? -9.749 28.050 7.140 1.00 87.62 707 VAL A O 1
ATOM 5295 N N . ASP A 1 708 ? -9.065 30.107 7.618 1.00 89.19 708 ASP A N 1
ATOM 5296 C CA . ASP A 1 708 ? -8.961 30.489 6.202 1.00 89.19 708 ASP A CA 1
ATOM 5297 C C . ASP A 1 708 ? -7.751 29.816 5.521 1.00 89.19 708 ASP A C 1
ATOM 5299 O O . ASP A 1 708 ? -6.606 30.043 5.930 1.00 89.19 708 ASP A O 1
ATOM 5303 N N . ILE A 1 709 ? -7.972 29.019 4.467 1.00 91.00 709 ILE A N 1
ATOM 5304 C CA . ILE A 1 709 ? -6.897 28.304 3.756 1.00 91.00 709 ILE A CA 1
ATOM 5305 C C . ILE A 1 709 ? -5.854 29.243 3.141 1.00 91.00 709 ILE A C 1
ATOM 5307 O O . ILE A 1 709 ? -4.687 28.868 3.036 1.00 91.00 709 ILE A O 1
ATOM 5311 N N . ASN A 1 710 ? -6.222 30.478 2.789 1.00 91.44 710 ASN A N 1
ATOM 5312 C CA . ASN A 1 710 ? -5.288 31.461 2.238 1.00 91.44 710 ASN A CA 1
ATOM 5313 C C . ASN A 1 710 ? -4.242 31.911 3.277 1.00 91.44 710 ASN A C 1
ATOM 5315 O O . ASN A 1 710 ? -3.187 32.423 2.909 1.00 91.44 710 ASN A O 1
ATOM 5319 N N . THR A 1 711 ? -4.498 31.694 4.573 1.00 90.00 711 THR A N 1
ATOM 5320 C CA . THR A 1 711 ? -3.512 31.931 5.645 1.00 90.00 711 THR A CA 1
ATOM 5321 C C . THR A 1 711 ? -2.550 30.756 5.846 1.00 90.00 711 THR A C 1
ATOM 5323 O O . THR A 1 711 ? -1.434 30.943 6.340 1.00 90.00 711 THR A O 1
ATOM 5326 N N . LEU A 1 712 ? -2.962 29.554 5.434 1.00 91.44 712 LEU A N 1
ATOM 5327 C CA . LEU A 1 712 ? -2.208 28.310 5.586 1.00 91.44 712 LEU A CA 1
ATOM 5328 C C . LEU A 1 712 ? -1.338 28.006 4.354 1.00 91.44 712 LEU A C 1
ATOM 5330 O O . LEU A 1 712 ? -0.205 27.550 4.501 1.00 91.44 712 LEU A O 1
ATOM 5334 N N . ILE A 1 713 ? -1.835 28.302 3.150 1.00 92.38 713 ILE A N 1
ATOM 5335 C CA . ILE A 1 713 ? -1.127 28.119 1.874 1.00 92.38 713 ILE A CA 1
ATOM 5336 C C . ILE A 1 713 ? -0.369 29.410 1.536 1.00 92.38 713 ILE A C 1
ATOM 5338 O O . ILE A 1 713 ? -0.905 30.350 0.945 1.00 92.38 713 ILE A O 1
ATOM 5342 N N . LYS A 1 714 ? 0.903 29.468 1.946 1.00 89.00 714 LYS A N 1
ATOM 5343 C CA . LYS A 1 714 ? 1.776 30.644 1.786 1.00 89.00 714 LYS A CA 1
ATOM 5344 C C . LYS A 1 714 ? 2.522 30.639 0.455 1.00 89.00 714 LYS A C 1
ATOM 5346 O O . LYS A 1 714 ? 2.606 31.669 -0.211 1.00 89.00 714 LYS A O 1
ATOM 5351 N N . ASN A 1 715 ? 3.047 29.483 0.059 1.00 90.06 715 ASN A N 1
ATOM 5352 C CA . ASN A 1 715 ? 3.750 29.294 -1.201 1.00 90.06 715 ASN A CA 1
ATOM 5353 C C . ASN A 1 715 ? 2.727 29.063 -2.310 1.00 90.06 715 ASN A C 1
ATOM 5355 O O . ASN A 1 715 ? 2.168 27.977 -2.444 1.00 90.06 715 ASN A O 1
ATOM 5359 N N . LYS A 1 716 ? 2.475 30.124 -3.080 1.00 90.94 716 LYS A N 1
ATOM 5360 C CA . LYS A 1 716 ? 1.478 30.142 -4.158 1.00 90.94 716 LYS A CA 1
ATOM 5361 C C . LYS A 1 716 ? 2.058 29.787 -5.521 1.00 90.94 716 LYS A C 1
ATOM 5363 O O . LYS A 1 716 ? 1.294 29.599 -6.450 1.00 90.94 716 LYS A O 1
ATOM 5368 N N . ASN A 1 717 ? 3.379 29.711 -5.656 1.00 88.38 717 ASN A N 1
ATOM 5369 C CA . ASN A 1 717 ? 4.031 29.253 -6.878 1.00 88.38 717 ASN A CA 1
ATOM 5370 C C . ASN A 1 717 ? 4.414 27.778 -6.710 1.00 88.38 717 ASN A C 1
ATOM 5372 O O . ASN A 1 717 ? 5.287 27.468 -5.900 1.00 88.38 717 ASN A O 1
ATOM 5376 N N . LEU A 1 718 ? 3.751 26.892 -7.452 1.00 83.50 718 LEU A N 1
ATOM 5377 C CA . LEU A 1 718 ? 3.972 25.446 -7.402 1.00 83.50 718 LEU A CA 1
ATOM 5378 C C . LEU A 1 718 ? 5.051 24.977 -8.376 1.00 83.50 718 LEU A C 1
ATOM 5380 O O . LEU A 1 718 ? 5.199 23.775 -8.573 1.00 83.50 718 LEU A O 1
ATOM 5384 N N . GLN A 1 719 ? 5.798 25.903 -8.982 1.00 76.44 719 GLN A N 1
ATOM 5385 C CA . GLN A 1 719 ? 6.838 25.574 -9.948 1.00 76.44 719 GLN A CA 1
ATOM 5386 C C . GLN A 1 719 ? 6.264 24.773 -11.135 1.00 76.44 719 GLN A C 1
ATOM 5388 O O . GLN A 1 719 ? 5.149 25.044 -11.590 1.00 76.44 719 GLN A O 1
ATOM 5393 N N . GLY A 1 720 ? 7.045 23.837 -11.677 1.00 71.75 720 GLY A N 1
ATOM 5394 C CA . GLY A 1 720 ? 6.633 22.962 -12.767 1.00 71.75 720 GLY A CA 1
ATOM 5395 C C . GLY A 1 720 ? 5.811 21.793 -12.240 1.00 71.75 720 GLY A C 1
ATOM 5396 O O . GLY A 1 720 ? 6.281 21.066 -11.365 1.00 71.75 720 GLY A O 1
ATOM 5397 N N . ILE A 1 721 ? 4.614 21.587 -12.784 1.00 77.94 721 ILE A N 1
ATOM 5398 C CA . ILE A 1 721 ? 3.760 20.433 -12.468 1.00 77.94 721 ILE A CA 1
ATOM 5399 C C . ILE A 1 721 ? 3.604 19.518 -13.690 1.00 77.94 721 ILE A C 1
ATOM 5401 O O . ILE A 1 721 ? 3.654 19.982 -14.830 1.00 77.94 721 ILE A O 1
ATOM 5405 N N . SER A 1 722 ? 3.414 18.215 -13.457 1.00 70.88 722 SER A N 1
ATOM 5406 C CA . SER A 1 722 ? 3.279 17.183 -14.503 1.00 70.88 722 SER A CA 1
ATOM 5407 C C . SER A 1 722 ? 2.041 17.364 -15.377 1.00 70.88 722 SER A C 1
ATOM 5409 O O . SER A 1 722 ? 2.049 17.047 -16.569 1.00 70.88 722 SER A O 1
ATOM 5411 N N . ASP A 1 723 ? 0.970 17.866 -14.772 1.00 78.88 723 ASP A N 1
ATOM 5412 C CA . ASP A 1 723 ? -0.361 17.985 -15.342 1.00 78.88 723 ASP A CA 1
ATOM 5413 C C . ASP A 1 723 ? -1.179 19.029 -14.583 1.00 78.88 723 ASP A C 1
ATOM 5415 O O . ASP A 1 723 ? -0.847 19.392 -13.459 1.00 78.88 723 ASP A O 1
ATOM 5419 N N . ASN A 1 724 ? -2.251 19.516 -15.203 1.00 82.19 724 ASN A N 1
ATOM 5420 C CA . ASN A 1 724 ? -3.196 20.449 -14.592 1.00 82.19 724 ASN A CA 1
ATOM 5421 C C . ASN A 1 724 ? -4.394 19.719 -13.955 1.00 82.19 724 ASN A C 1
ATOM 5423 O O . ASN A 1 724 ? -5.479 20.295 -13.856 1.00 82.19 724 ASN A O 1
ATOM 5427 N N . LEU A 1 725 ? -4.258 18.448 -13.573 1.00 85.44 725 LEU A N 1
ATOM 5428 C CA . LEU A 1 725 ? -5.338 17.726 -12.905 1.00 85.44 725 LEU A CA 1
ATOM 5429 C C . LEU A 1 725 ? -5.438 18.146 -11.437 1.00 85.44 725 LEU A C 1
ATOM 5431 O O . LEU A 1 725 ? -4.467 18.625 -10.844 1.00 85.44 725 LEU A O 1
ATOM 5435 N N . ASP A 1 726 ? -6.619 17.975 -10.846 1.00 89.00 726 ASP A N 1
ATOM 5436 C CA . ASP A 1 726 ? -6.919 18.551 -9.530 1.00 89.00 726 ASP A CA 1
ATOM 5437 C C . ASP A 1 726 ? -6.019 17.954 -8.449 1.00 89.00 726 ASP A C 1
ATOM 5439 O O . ASP A 1 726 ? -5.378 18.686 -7.691 1.00 89.00 726 ASP A O 1
ATOM 5443 N N . SER A 1 727 ? -5.869 16.629 -8.456 1.00 85.12 727 SER A N 1
ATOM 5444 C CA . SER A 1 727 ? -4.982 15.911 -7.534 1.00 85.12 727 SER A CA 1
ATOM 5445 C C . SER A 1 727 ? -3.511 16.338 -7.664 1.00 85.12 727 SER A C 1
ATOM 5447 O O . SER A 1 727 ? -2.771 16.410 -6.684 1.00 85.12 727 SER A O 1
ATOM 5449 N N . GLY A 1 728 ? -3.053 16.684 -8.869 1.00 85.88 728 GLY A N 1
ATOM 5450 C CA . GLY A 1 728 ? -1.663 17.068 -9.136 1.00 85.88 728 GLY A CA 1
ATOM 5451 C C . GLY A 1 728 ? -1.347 18.449 -8.580 1.00 85.88 728 GLY A C 1
ATOM 5452 O O . GLY A 1 728 ? -0.329 18.647 -7.909 1.00 85.88 728 GLY A O 1
ATOM 5453 N N . ILE A 1 729 ? -2.267 19.386 -8.804 1.00 88.94 729 ILE A N 1
ATOM 5454 C CA . ILE A 1 729 ? -2.203 20.750 -8.277 1.00 88.94 729 ILE A CA 1
ATOM 5455 C C . ILE A 1 729 ? -2.273 20.724 -6.746 1.00 88.94 729 ILE A C 1
ATOM 5457 O O . ILE A 1 729 ? -1.469 21.389 -6.088 1.00 88.94 729 ILE A O 1
ATOM 5461 N N . ILE A 1 730 ? -3.177 19.933 -6.158 1.00 90.06 730 ILE A N 1
ATOM 5462 C CA . ILE A 1 730 ? -3.326 19.845 -4.700 1.00 90.06 730 ILE A CA 1
ATOM 5463 C C . ILE A 1 730 ? -2.078 19.223 -4.061 1.00 90.06 730 ILE A C 1
ATOM 5465 O O . ILE A 1 730 ? -1.511 19.819 -3.143 1.00 90.06 730 ILE A O 1
ATOM 5469 N N . ARG A 1 731 ? -1.578 18.086 -4.566 1.00 88.00 731 ARG A N 1
ATOM 5470 C CA . ARG A 1 731 ? -0.365 17.446 -4.023 1.00 88.00 731 ARG A CA 1
ATOM 5471 C C . ARG A 1 731 ? 0.855 18.354 -4.093 1.00 88.00 731 ARG A C 1
ATOM 5473 O O . ARG A 1 731 ? 1.587 18.464 -3.110 1.00 88.00 731 ARG A O 1
ATOM 5480 N N . ASN A 1 732 ? 1.060 19.058 -5.208 1.00 86.88 732 ASN A N 1
ATOM 5481 C CA . ASN A 1 732 ? 2.152 20.029 -5.309 1.00 86.88 732 ASN A CA 1
ATOM 5482 C C . ASN A 1 732 ? 1.939 21.223 -4.368 1.00 86.88 732 ASN A C 1
ATOM 5484 O O . ASN A 1 732 ? 2.883 21.659 -3.711 1.00 86.88 732 ASN A O 1
ATOM 5488 N N . THR A 1 733 ? 0.702 21.700 -4.211 1.00 89.75 733 THR A N 1
ATOM 5489 C CA . THR A 1 733 ? 0.368 22.730 -3.213 1.00 89.75 733 THR A CA 1
ATOM 5490 C C . THR A 1 733 ? 0.792 22.311 -1.812 1.00 89.75 733 THR A C 1
ATOM 5492 O O . THR A 1 733 ? 1.484 23.068 -1.129 1.00 89.75 733 THR A O 1
ATOM 5495 N N . LEU A 1 734 ? 0.434 21.097 -1.396 1.00 89.88 734 LEU A N 1
ATOM 5496 C CA . LEU A 1 734 ? 0.788 20.559 -0.085 1.00 89.88 734 LEU A CA 1
ATOM 5497 C C . LEU A 1 734 ? 2.293 20.319 0.050 1.00 89.88 734 LEU A C 1
ATOM 5499 O O . LEU A 1 734 ? 2.865 20.651 1.083 1.00 89.88 734 LEU A O 1
ATOM 5503 N N . LYS A 1 735 ? 2.961 19.837 -1.002 1.00 86.88 735 LYS A N 1
ATOM 5504 C CA . LYS A 1 735 ? 4.421 19.663 -1.044 1.00 86.88 735 LYS A CA 1
ATOM 5505 C C . LYS A 1 735 ? 5.162 20.972 -0.765 1.00 86.88 735 LYS A C 1
ATOM 5507 O O . LYS A 1 735 ? 6.061 21.001 0.073 1.00 86.88 735 LYS A O 1
ATOM 5512 N N . PHE A 1 736 ? 4.764 22.068 -1.415 1.00 85.75 736 PHE A N 1
ATOM 5513 C CA . PHE A 1 736 ? 5.361 23.389 -1.185 1.00 85.75 736 PHE A CA 1
ATOM 5514 C C . PHE A 1 736 ? 4.872 24.063 0.103 1.00 85.75 736 PHE A C 1
ATOM 5516 O O . PHE A 1 736 ? 5.480 25.035 0.545 1.00 85.75 736 PHE A O 1
ATOM 5523 N N . ASN A 1 737 ? 3.816 23.555 0.737 1.00 88.75 737 ASN A N 1
ATOM 5524 C CA . ASN A 1 737 ? 3.251 24.077 1.982 1.00 88.75 737 ASN A CA 1
ATOM 5525 C C . ASN A 1 737 ? 3.160 22.980 3.053 1.00 88.75 737 ASN A C 1
ATOM 5527 O O . ASN A 1 737 ? 2.155 22.868 3.755 1.00 88.75 737 ASN A O 1
ATOM 5531 N N . SER A 1 738 ? 4.214 22.173 3.192 1.00 83.38 738 SER A N 1
ATOM 5532 C CA . SER A 1 738 ? 4.224 20.962 4.029 1.00 83.38 738 SER A CA 1
ATOM 5533 C C . SER A 1 738 ? 3.964 21.215 5.520 1.00 83.38 738 SER A C 1
ATOM 5535 O O . SER A 1 738 ? 3.579 20.306 6.248 1.00 83.38 738 SER A O 1
ATOM 5537 N N . THR A 1 739 ? 4.107 22.459 5.984 1.00 82.75 739 THR A N 1
ATOM 5538 C CA . THR A 1 739 ? 3.820 22.888 7.363 1.00 82.75 739 THR A CA 1
ATOM 5539 C C . THR A 1 739 ? 2.372 23.334 7.595 1.00 82.75 739 THR A C 1
ATOM 5541 O O . THR A 1 739 ? 2.023 23.687 8.719 1.00 82.75 739 THR A O 1
ATOM 5544 N N . SER A 1 740 ? 1.519 23.324 6.564 1.00 77.81 740 SER A N 1
ATOM 5545 C CA . SER A 1 740 ? 0.125 23.790 6.648 1.00 77.81 740 SER A CA 1
ATOM 5546 C C . SER A 1 740 ? -0.794 22.875 7.471 1.00 77.81 740 SER A C 1
ATOM 5548 O O . SER A 1 740 ? -1.823 23.336 7.961 1.00 77.81 740 SER A O 1
ATOM 5550 N N . GLY A 1 741 ? -0.445 21.591 7.631 1.00 81.88 741 GLY A N 1
ATOM 5551 C CA . GLY A 1 741 ? -1.272 20.605 8.343 1.00 81.88 741 GLY A CA 1
ATOM 5552 C C . GLY A 1 741 ? -2.617 20.302 7.666 1.00 81.88 741 GLY A C 1
ATOM 5553 O O . GLY A 1 741 ? -3.526 19.780 8.317 1.00 81.88 741 GLY A O 1
ATOM 5554 N N . ILE A 1 742 ? -2.760 20.676 6.389 1.00 85.88 742 ILE A N 1
ATOM 5555 C CA . ILE A 1 742 ? -3.932 20.402 5.551 1.00 85.88 742 ILE A CA 1
ATOM 5556 C C . ILE A 1 742 ? -3.750 19.048 4.864 1.00 85.88 742 ILE A C 1
ATOM 5558 O O . ILE A 1 742 ? -2.666 18.758 4.358 1.00 85.88 742 ILE A O 1
ATOM 5562 N N . ASN A 1 743 ? -4.807 18.236 4.822 1.00 86.12 743 ASN A N 1
ATOM 5563 C CA . ASN A 1 743 ? -4.805 16.988 4.063 1.00 86.12 743 ASN A CA 1
ATOM 5564 C C . ASN A 1 743 ? -5.332 17.213 2.640 1.00 86.12 743 ASN A C 1
ATOM 5566 O O . ASN A 1 743 ? -6.159 18.090 2.410 1.00 86.12 743 ASN A O 1
ATOM 5570 N N . GLU A 1 744 ? -4.911 16.378 1.691 1.00 86.50 744 GLU A N 1
ATOM 5571 C CA . GLU A 1 744 ? -5.358 16.448 0.289 1.00 86.50 744 GLU A CA 1
ATOM 5572 C C . GLU A 1 744 ? -6.886 16.406 0.156 1.00 86.50 744 GLU A C 1
ATOM 5574 O O . GLU A 1 744 ? -7.462 17.251 -0.520 1.00 86.50 744 GLU A O 1
ATOM 5579 N N . GLN A 1 745 ? -7.544 15.510 0.898 1.00 82.38 745 GLN A N 1
ATOM 5580 C CA . GLN A 1 745 ? -9.006 15.366 0.929 1.00 82.38 745 GLN A CA 1
ATOM 5581 C C . GLN A 1 745 ? -9.762 16.615 1.417 1.00 82.38 745 GLN A C 1
ATOM 5583 O O . GLN A 1 745 ? -10.958 16.751 1.155 1.00 82.38 745 GLN A O 1
ATOM 5588 N N . ASP A 1 746 ? -9.078 17.516 2.133 1.00 84.50 746 ASP A N 1
ATOM 5589 C CA . ASP A 1 746 ? -9.657 18.752 2.657 1.00 84.50 746 ASP A CA 1
ATOM 5590 C C . ASP A 1 746 ? -9.643 19.883 1.611 1.00 84.50 746 ASP A C 1
ATOM 5592 O O . ASP A 1 746 ? -10.178 20.958 1.885 1.00 84.50 746 ASP A O 1
ATOM 5596 N N . LEU A 1 747 ? -9.045 19.676 0.432 1.00 87.62 747 LEU A N 1
ATOM 5597 C CA . LEU A 1 747 ? -8.909 20.673 -0.631 1.00 87.62 747 LEU A CA 1
ATOM 5598 C C . LEU A 1 747 ? -9.651 20.241 -1.900 1.00 87.62 747 LEU A C 1
ATOM 5600 O O . LEU A 1 747 ? -9.770 19.061 -2.207 1.00 87.62 747 LEU A O 1
ATOM 5604 N N . LYS A 1 748 ? -10.131 21.222 -2.662 1.00 88.25 748 LYS A N 1
ATOM 5605 C CA . LYS A 1 748 ? -10.728 21.031 -3.989 1.00 88.25 748 LYS A CA 1
ATOM 5606 C C . LYS A 1 748 ? -10.335 22.174 -4.917 1.00 88.25 748 LYS A C 1
ATOM 5608 O O . LYS A 1 748 ? -10.074 23.282 -4.451 1.00 88.25 748 LYS A O 1
ATOM 5613 N N . ILE A 1 749 ? -10.337 21.929 -6.222 1.00 90.44 749 ILE A N 1
ATOM 5614 C CA . ILE A 1 749 ? -10.135 22.973 -7.231 1.00 90.44 749 ILE A CA 1
ATOM 5615 C C . ILE A 1 749 ? -11.496 23.457 -7.731 1.00 90.44 749 ILE A C 1
ATOM 5617 O O . ILE A 1 749 ? -12.348 22.648 -8.089 1.00 90.44 749 ILE A O 1
ATOM 5621 N N . THR A 1 750 ? -11.719 24.772 -7.764 1.00 87.50 750 THR A N 1
ATOM 5622 C CA . THR A 1 750 ? -12.977 25.356 -8.277 1.00 87.50 750 THR A CA 1
ATOM 5623 C C . THR A 1 750 ? -12.824 26.048 -9.622 1.00 87.50 750 THR A C 1
ATOM 5625 O O . THR A 1 750 ? -13.800 26.217 -10.351 1.00 87.50 750 THR A O 1
ATOM 5628 N N . SER A 1 751 ? -11.598 26.406 -10.000 1.00 90.44 751 SER A N 1
ATOM 5629 C CA . SER A 1 751 ? -11.261 26.837 -11.358 1.00 90.44 751 SER A CA 1
ATOM 5630 C C . SER A 1 751 ? -9.774 26.636 -11.631 1.00 90.44 751 SER A C 1
ATOM 5632 O O . SER A 1 751 ? -8.959 26.695 -10.710 1.00 90.44 751 SER A O 1
ATOM 5634 N N . LYS A 1 752 ? -9.406 26.393 -12.892 1.00 92.19 752 LYS A N 1
ATOM 5635 C CA . LYS A 1 752 ? -8.011 26.186 -13.294 1.00 92.19 752 LYS A CA 1
ATOM 5636 C C . LYS A 1 752 ? -7.747 26.524 -14.755 1.00 92.19 752 LYS A C 1
ATOM 5638 O O . LYS A 1 752 ? -8.655 26.589 -15.577 1.00 92.19 752 LYS A O 1
ATOM 5643 N N . SER A 1 753 ? -6.471 26.714 -15.047 1.00 86.88 753 SER A N 1
ATOM 5644 C CA . SER A 1 753 ? -5.866 26.926 -16.361 1.00 86.88 753 SER A CA 1
ATOM 5645 C C . SER A 1 753 ? -4.536 26.159 -16.432 1.00 86.88 753 SER A C 1
ATOM 5647 O O . SER A 1 753 ? -4.147 25.485 -15.477 1.00 86.88 753 SER A O 1
ATOM 5649 N N . ASN A 1 754 ? -3.797 26.286 -17.535 1.00 80.56 754 ASN A N 1
ATOM 5650 C CA . ASN A 1 754 ? -2.446 25.718 -17.649 1.00 80.56 754 ASN A CA 1
ATOM 5651 C C . ASN A 1 754 ? -1.376 26.501 -16.862 1.00 80.56 754 ASN A C 1
ATOM 5653 O O . ASN A 1 754 ? -0.232 26.054 -16.804 1.00 80.56 754 ASN A O 1
ATOM 5657 N N . GLU A 1 755 ? -1.732 27.646 -16.265 1.00 84.31 755 GLU A N 1
ATOM 5658 C CA . GLU A 1 755 ? -0.789 28.502 -15.528 1.00 84.31 755 GLU A CA 1
ATOM 5659 C C . GLU A 1 755 ? -1.220 28.799 -14.076 1.00 84.31 755 GLU A C 1
ATOM 5661 O O . GLU A 1 755 ? -0.422 29.272 -13.270 1.00 84.31 755 GLU A O 1
ATOM 5666 N N . SER A 1 756 ? -2.479 28.541 -13.708 1.00 91.00 756 SER A N 1
ATOM 5667 C CA . SER A 1 756 ? -2.994 28.836 -12.364 1.00 91.00 756 SER A CA 1
ATOM 5668 C C . SER A 1 756 ? -4.261 28.063 -12.012 1.00 91.00 756 SER A C 1
ATOM 5670 O O . SER A 1 756 ? -5.006 27.665 -12.908 1.00 91.00 756 SER A O 1
ATOM 5672 N N . ALA A 1 757 ? -4.537 27.923 -10.713 1.00 94.44 757 ALA A N 1
ATOM 5673 C CA . ALA A 1 757 ? -5.773 27.345 -10.185 1.00 94.44 757 ALA A CA 1
ATOM 5674 C C . ALA A 1 757 ? -6.254 28.056 -8.913 1.00 94.44 757 ALA A C 1
ATOM 5676 O O . ALA A 1 757 ? -5.453 28.631 -8.176 1.00 94.44 757 ALA A O 1
ATOM 5677 N N . ILE A 1 758 ? -7.560 27.994 -8.651 1.00 94.69 758 ILE A N 1
ATOM 5678 C CA . ILE A 1 758 ? -8.186 28.402 -7.390 1.00 94.69 758 ILE A CA 1
ATOM 5679 C C . ILE A 1 758 ? -8.500 27.147 -6.581 1.00 94.69 758 ILE A C 1
ATOM 5681 O O . ILE A 1 758 ? -9.251 26.279 -7.026 1.00 94.69 758 ILE A O 1
ATOM 5685 N N . ILE A 1 759 ? -7.914 27.080 -5.390 1.00 93.88 759 ILE A N 1
ATOM 5686 C CA . ILE A 1 759 ? -8.104 26.020 -4.407 1.00 93.88 759 ILE A CA 1
ATOM 5687 C C . ILE A 1 759 ? -9.085 26.519 -3.351 1.00 93.88 759 ILE A C 1
ATOM 5689 O O . ILE A 1 759 ? -8.944 27.640 -2.866 1.00 93.88 759 ILE A O 1
ATOM 5693 N N . GLU A 1 760 ? -10.040 25.684 -2.968 1.00 90.94 760 GLU A N 1
ATOM 5694 C CA . GLU A 1 760 ? -10.990 25.899 -1.876 1.00 90.94 760 GLU A CA 1
ATOM 5695 C C . GLU A 1 760 ? -10.978 24.721 -0.900 1.00 90.94 760 GLU A C 1
ATOM 5697 O O . GLU A 1 760 ? -10.429 23.657 -1.185 1.00 90.94 760 GLU A O 1
ATOM 5702 N N . SER A 1 761 ? -11.613 24.907 0.257 1.00 85.19 761 SER A N 1
ATOM 5703 C CA . SER A 1 761 ? -11.818 23.832 1.225 1.00 85.19 761 SER A CA 1
ATOM 5704 C C . SER A 1 761 ? -12.944 22.890 0.794 1.00 85.19 761 SER A C 1
ATOM 5706 O O . SER A 1 761 ? -14.047 23.324 0.446 1.00 85.19 761 SER A O 1
ATOM 5708 N N . ASN A 1 762 ? -12.678 21.591 0.870 1.00 77.88 762 ASN A N 1
ATOM 5709 C CA . ASN A 1 762 ? -13.679 20.531 0.843 1.00 77.88 762 ASN A CA 1
ATOM 5710 C C . ASN A 1 762 ? -14.177 20.172 2.261 1.00 77.88 762 ASN A C 1
ATOM 5712 O O . ASN A 1 762 ? -15.269 19.638 2.420 1.00 77.88 762 ASN A O 1
ATOM 5716 N N . ASN A 1 763 ? -13.420 20.536 3.303 1.00 78.88 763 ASN A N 1
ATOM 5717 C CA . ASN A 1 763 ? -13.780 20.344 4.708 1.00 78.88 763 ASN A CA 1
ATOM 5718 C C . ASN A 1 763 ? -14.182 21.679 5.349 1.00 78.88 763 ASN A C 1
ATOM 5720 O O . ASN A 1 763 ? -13.385 22.351 6.012 1.00 78.88 763 ASN A O 1
ATOM 5724 N N . LEU A 1 764 ? -15.430 22.087 5.115 1.00 76.75 764 LEU A N 1
ATOM 5725 C CA . LEU A 1 764 ? -15.922 23.425 5.472 1.00 76.75 764 LEU A CA 1
ATOM 5726 C C . LEU A 1 764 ? -15.964 23.703 6.981 1.00 76.75 764 LEU A C 1
ATOM 5728 O O . LEU A 1 764 ? -15.962 24.864 7.387 1.00 76.75 764 LEU A O 1
ATOM 5732 N N . ALA A 1 765 ? -15.969 22.661 7.812 1.00 75.06 765 ALA A N 1
ATOM 5733 C CA . ALA A 1 765 ? -15.891 22.809 9.260 1.00 75.06 765 ALA A CA 1
ATOM 5734 C C . ALA A 1 765 ? -14.481 23.169 9.744 1.00 75.06 765 ALA A C 1
ATOM 5736 O O . ALA A 1 765 ? -14.314 23.892 10.727 1.00 75.06 765 ALA A O 1
ATOM 5737 N N . LYS A 1 766 ? -13.454 22.681 9.040 1.00 80.50 766 LYS A N 1
ATOM 5738 C CA . LYS A 1 766 ? -12.049 22.893 9.398 1.00 80.50 766 LYS A CA 1
ATOM 5739 C C . LYS A 1 766 ? -11.450 24.096 8.683 1.00 80.50 766 LYS A C 1
ATOM 5741 O O . LYS A 1 766 ? -10.704 24.861 9.299 1.00 80.50 766 LYS A O 1
ATOM 5746 N N . TYR A 1 767 ? -11.801 24.292 7.411 1.00 87.44 767 TYR A N 1
ATOM 5747 C CA . TYR A 1 767 ? -11.262 25.380 6.610 1.00 87.44 767 TYR A CA 1
ATOM 5748 C C . TYR A 1 767 ? -12.299 26.115 5.764 1.00 87.44 767 TYR A C 1
ATOM 5750 O O . TYR A 1 767 ? -13.256 25.524 5.273 1.00 87.44 767 TYR A O 1
ATOM 5758 N N . LYS A 1 768 ? -12.067 27.412 5.553 1.00 85.31 768 LYS A N 1
ATOM 5759 C CA . LYS A 1 768 ? -12.894 28.315 4.737 1.00 85.31 768 LYS A CA 1
ATOM 5760 C C . LYS A 1 768 ? -12.036 29.112 3.751 1.00 85.31 768 LYS A C 1
ATOM 5762 O O . LYS A 1 768 ? -10.813 29.107 3.854 1.00 85.31 768 LYS A O 1
ATOM 5767 N N . GLY A 1 769 ? -12.678 29.832 2.836 1.00 86.50 769 GLY A N 1
ATOM 5768 C CA . GLY A 1 769 ? -11.992 30.705 1.880 1.00 86.50 769 GLY A CA 1
ATOM 5769 C C . GLY A 1 769 ? -11.393 29.969 0.677 1.00 86.50 769 GLY A C 1
ATOM 5770 O O . GLY A 1 769 ? -11.591 28.767 0.495 1.00 86.50 769 GLY A O 1
ATOM 5771 N N . SER A 1 770 ? -10.676 30.729 -0.151 1.00 91.50 770 SER A N 1
ATOM 5772 C CA . SER A 1 770 ? -10.071 30.285 -1.411 1.00 91.50 770 SER A CA 1
ATOM 5773 C C . SER A 1 770 ? -8.650 30.836 -1.556 1.00 91.50 770 SER A C 1
ATOM 5775 O O . SER A 1 770 ? -8.387 31.965 -1.136 1.00 91.50 770 SER A O 1
ATOM 5777 N N . VAL A 1 771 ? -7.751 30.112 -2.220 1.00 95.00 771 VAL A N 1
ATOM 5778 C CA . VAL A 1 771 ? -6.398 30.583 -2.552 1.00 95.00 771 VAL A CA 1
ATOM 5779 C C . VAL A 1 771 ? -6.073 30.323 -4.017 1.00 95.00 771 VAL A C 1
ATOM 5781 O O . VAL A 1 771 ? -6.304 29.235 -4.533 1.00 95.00 771 VAL A O 1
ATOM 5784 N N . GLN A 1 772 ? -5.512 31.324 -4.694 1.00 95.00 772 GLN A N 1
ATOM 5785 C CA . GLN A 1 772 ? -4.998 31.155 -6.048 1.00 95.00 772 GLN A CA 1
ATOM 5786 C C . GLN A 1 772 ? -3.531 30.720 -6.009 1.00 95.00 772 GLN A C 1
ATOM 5788 O O . GLN A 1 772 ? -2.702 31.366 -5.360 1.00 95.00 772 GLN A O 1
ATOM 5793 N N . VAL A 1 773 ? -3.219 29.657 -6.743 1.00 93.19 773 VAL A N 1
ATOM 5794 C CA . VAL A 1 773 ? -1.865 29.150 -6.984 1.00 93.19 773 VAL A CA 1
ATOM 5795 C C . VAL A 1 773 ? -1.491 29.320 -8.458 1.00 93.19 773 VAL A C 1
ATOM 5797 O O . VAL A 1 773 ? -2.357 29.357 -9.328 1.00 93.19 773 VAL A O 1
ATOM 5800 N N . GLN A 1 774 ? -0.199 29.453 -8.729 1.00 90.62 774 GLN A N 1
ATOM 5801 C CA . GLN A 1 774 ? 0.420 29.655 -10.037 1.00 90.62 774 GLN A CA 1
ATOM 5802 C C . GLN A 1 774 ? 1.410 28.518 -10.290 1.00 90.62 774 GLN A C 1
ATOM 5804 O O . GLN A 1 774 ? 2.087 28.082 -9.359 1.00 90.62 774 GLN A O 1
ATOM 5809 N N . TYR A 1 775 ? 1.509 28.047 -11.525 1.00 86.56 775 TYR A N 1
ATOM 5810 C CA . TYR A 1 775 ? 2.396 26.952 -11.917 1.00 86.56 775 TYR A CA 1
ATOM 5811 C C . TYR A 1 775 ? 2.659 26.978 -13.420 1.00 86.56 775 TYR A C 1
ATOM 5813 O O . TYR A 1 775 ? 2.026 27.724 -14.159 1.00 86.56 775 TYR A O 1
ATOM 5821 N N . GLU A 1 776 ? 3.573 26.136 -13.890 1.00 81.44 776 GLU A N 1
ATOM 5822 C CA . GLU A 1 776 ? 3.703 25.838 -15.315 1.00 81.44 776 GLU A CA 1
ATOM 5823 C C . GLU A 1 776 ? 3.556 24.339 -15.533 1.00 81.44 776 GLU A C 1
ATOM 5825 O O . GLU A 1 776 ? 4.218 23.539 -14.876 1.00 81.44 776 GLU A O 1
ATOM 5830 N N . VAL A 1 777 ? 2.696 23.936 -16.466 1.00 84.06 777 VAL A N 1
ATOM 5831 C CA . VAL A 1 777 ? 2.616 22.525 -16.849 1.00 84.06 777 VAL A CA 1
ATOM 5832 C C . VAL A 1 777 ? 3.824 22.195 -17.728 1.00 84.06 777 VAL A C 1
ATOM 5834 O O . VAL A 1 777 ? 3.929 22.669 -18.868 1.00 84.06 777 VAL A O 1
ATOM 5837 N N . LYS A 1 778 ? 4.753 21.411 -17.173 1.00 88.12 778 LYS A N 1
ATOM 5838 C CA . LYS A 1 778 ? 5.934 20.882 -17.860 1.00 88.12 778 LYS A CA 1
ATOM 5839 C C . LYS A 1 778 ? 6.148 19.435 -17.480 1.00 88.12 778 LYS A C 1
ATOM 5841 O O . LYS A 1 778 ? 6.254 19.112 -16.303 1.00 88.12 778 LYS A O 1
ATOM 5846 N N . THR A 1 779 ? 6.232 18.574 -18.483 1.00 91.94 779 THR A N 1
ATOM 5847 C CA . THR A 1 779 ? 6.217 17.125 -18.282 1.00 91.94 779 THR A CA 1
ATOM 5848 C C . THR A 1 779 ? 7.530 16.509 -18.756 1.00 91.94 779 THR A C 1
ATOM 5850 O O . THR A 1 779 ? 7.946 16.740 -19.891 1.00 91.94 779 THR A O 1
ATOM 5853 N N . LEU A 1 780 ? 8.165 15.719 -17.892 1.00 96.12 780 LEU A N 1
ATOM 5854 C CA . LEU A 1 780 ? 9.214 14.779 -18.267 1.00 96.12 780 LEU A CA 1
ATOM 5855 C C . LEU A 1 780 ? 8.685 13.364 -18.028 1.00 96.12 780 LEU A C 1
ATOM 5857 O O . LEU A 1 780 ? 8.527 12.938 -16.880 1.00 96.12 780 LEU A O 1
ATOM 5861 N N . VAL A 1 781 ? 8.392 12.671 -19.126 1.00 98.38 781 VAL A N 1
ATOM 5862 C CA . VAL A 1 781 ? 7.902 11.288 -19.130 1.00 98.38 781 VAL A CA 1
ATOM 5863 C C . VAL A 1 781 ? 9.090 10.336 -19.234 1.00 98.38 781 VAL A C 1
ATOM 5865 O O . VAL A 1 781 ? 9.977 10.538 -20.062 1.00 98.38 781 VAL A O 1
ATOM 5868 N N . GLY A 1 782 ? 9.111 9.282 -18.427 1.00 98.38 782 GLY A N 1
ATOM 5869 C CA . GLY A 1 782 ? 10.119 8.232 -18.533 1.00 98.38 782 GLY A CA 1
ATOM 5870 C C . GLY A 1 782 ? 9.505 6.843 -18.432 1.00 98.38 782 GLY A C 1
ATOM 5871 O O . GLY A 1 782 ? 8.688 6.591 -17.548 1.00 98.38 782 GLY A O 1
ATOM 5872 N N . TYR A 1 783 ? 9.906 5.939 -19.324 1.00 98.56 783 TYR A N 1
ATOM 5873 C CA . TYR A 1 783 ? 9.476 4.541 -19.272 1.00 98.56 783 TYR A CA 1
ATOM 5874 C C . TYR A 1 783 ? 10.309 3.761 -18.252 1.00 98.56 783 TYR A C 1
ATOM 5876 O O . TYR A 1 783 ? 11.522 3.963 -18.141 1.00 98.56 783 TYR A O 1
ATOM 5884 N N . HIS A 1 784 ? 9.658 2.881 -17.494 1.00 97.94 784 HIS A N 1
ATOM 5885 C CA . HIS A 1 784 ? 10.282 2.021 -16.490 1.00 97.94 784 HIS A CA 1
ATOM 5886 C C . HIS A 1 784 ? 9.762 0.586 -16.610 1.00 97.94 784 HIS A C 1
ATOM 5888 O O . HIS A 1 784 ? 8.592 0.348 -16.918 1.00 97.94 784 HIS A O 1
ATOM 5894 N N . TYR A 1 785 ? 10.660 -0.366 -16.382 1.00 94.69 785 TYR A N 1
ATOM 5895 C CA . TYR A 1 785 ? 10.417 -1.798 -16.465 1.00 94.69 785 TYR A CA 1
ATOM 5896 C C . TYR A 1 785 ? 11.384 -2.568 -15.559 1.00 94.69 785 TYR A C 1
ATOM 5898 O O . TYR A 1 785 ? 12.351 -2.014 -15.035 1.00 94.69 785 TYR A O 1
ATOM 5906 N N . ASP A 1 786 ? 11.128 -3.859 -15.347 1.00 85.75 786 ASP A N 1
ATOM 5907 C CA . ASP A 1 786 ? 11.844 -4.665 -14.356 1.00 85.75 786 ASP A CA 1
ATOM 5908 C C . ASP A 1 786 ? 12.846 -5.677 -14.941 1.00 85.75 786 ASP A C 1
ATOM 5910 O O . ASP A 1 786 ? 13.583 -6.298 -14.166 1.00 85.75 786 ASP A O 1
ATOM 5914 N N . TRP A 1 787 ? 12.929 -5.830 -16.267 1.00 86.44 787 TRP A N 1
ATOM 5915 C CA . TRP A 1 787 ? 13.853 -6.777 -16.907 1.00 86.44 787 TRP A CA 1
ATOM 5916 C C . TRP A 1 787 ? 15.291 -6.249 -17.058 1.00 86.44 787 TRP A C 1
ATOM 5918 O O . TRP A 1 787 ? 16.225 -7.040 -16.928 1.00 86.44 787 TRP A O 1
ATOM 5928 N N . GLY A 1 788 ? 15.485 -4.935 -17.232 1.00 87.31 788 GLY A N 1
ATOM 5929 C CA . GLY A 1 788 ? 16.802 -4.305 -17.422 1.00 87.31 788 GLY A CA 1
ATOM 5930 C C . GLY A 1 788 ? 17.536 -4.752 -18.696 1.00 87.31 788 GLY A C 1
ATOM 5931 O O . GLY A 1 788 ? 16.997 -5.499 -19.511 1.00 87.31 788 GLY A O 1
ATOM 5932 N N . GLY A 1 789 ? 18.790 -4.329 -18.860 1.00 88.12 789 GLY A N 1
ATOM 5933 C CA . GLY A 1 789 ? 19.547 -4.607 -20.079 1.00 88.12 789 GLY A CA 1
ATOM 5934 C C . GLY A 1 789 ? 20.988 -4.102 -20.055 1.00 88.12 789 GLY A C 1
ATOM 5935 O O . GLY A 1 789 ? 21.515 -3.679 -19.024 1.00 88.12 789 GLY A O 1
ATOM 5936 N N . ASN A 1 790 ? 21.644 -4.168 -21.214 1.00 89.19 790 ASN A N 1
ATOM 5937 C CA . ASN A 1 790 ? 22.977 -3.599 -21.397 1.00 89.19 790 ASN A CA 1
ATOM 5938 C C . ASN A 1 790 ? 22.904 -2.071 -21.348 1.00 89.19 790 ASN A C 1
ATOM 5940 O O . ASN A 1 790 ? 22.049 -1.481 -21.998 1.00 89.19 790 ASN A O 1
ATOM 5944 N N . PHE A 1 791 ? 23.847 -1.440 -20.641 1.00 91.94 791 PHE A N 1
ATOM 5945 C CA . PHE A 1 791 ? 23.888 0.021 -20.451 1.00 91.94 791 PHE A CA 1
ATOM 5946 C C . PHE A 1 791 ? 22.659 0.581 -19.721 1.00 91.94 791 PHE A C 1
ATOM 5948 O O . PHE A 1 791 ? 22.312 1.752 -19.860 1.00 91.94 791 PHE A O 1
ATOM 5955 N N . GLU A 1 792 ? 22.029 -0.261 -18.907 1.00 94.00 792 GLU A N 1
ATOM 5956 C CA . GLU A 1 792 ? 20.883 0.075 -18.079 1.00 94.00 792 GLU A CA 1
ATOM 5957 C C . GLU A 1 792 ? 21.194 -0.231 -16.617 1.00 94.00 792 GLU A C 1
ATOM 5959 O O . GLU A 1 792 ? 21.886 -1.199 -16.297 1.00 94.00 792 GLU A O 1
ATOM 5964 N N . ASN A 1 793 ? 20.640 0.567 -15.709 1.00 91.50 793 ASN A N 1
ATOM 5965 C CA . ASN A 1 793 ? 20.649 0.251 -14.290 1.00 91.50 793 ASN A CA 1
ATOM 5966 C C . ASN A 1 793 ? 19.224 -0.039 -13.822 1.00 91.50 793 ASN A C 1
ATOM 5968 O O . ASN A 1 793 ? 18.351 0.832 -13.867 1.00 91.50 793 ASN A O 1
ATOM 5972 N N . LYS A 1 794 ? 18.985 -1.267 -13.354 1.00 90.62 794 LYS A N 1
ATOM 5973 C CA . LYS A 1 794 ? 17.695 -1.645 -12.779 1.00 90.62 794 LYS A CA 1
ATOM 5974 C C . LYS A 1 794 ? 17.524 -0.936 -11.439 1.00 90.62 794 LYS A C 1
ATOM 5976 O O . LYS A 1 794 ? 18.120 -1.326 -10.438 1.00 90.62 794 LYS A O 1
ATOM 5981 N N . ILE A 1 795 ? 16.667 0.078 -11.422 1.00 91.81 795 ILE A N 1
ATOM 5982 C CA . ILE A 1 795 ? 16.335 0.836 -10.215 1.00 91.81 795 ILE A CA 1
ATOM 5983 C C . ILE A 1 795 ? 14.911 0.541 -9.751 1.00 91.81 795 ILE A C 1
ATOM 5985 O O . ILE A 1 795 ? 14.012 0.302 -10.557 1.00 91.81 795 ILE A O 1
ATOM 5989 N N . ALA A 1 796 ? 14.692 0.568 -8.439 1.00 93.31 796 ALA A N 1
ATOM 5990 C CA . ALA A 1 796 ? 13.352 0.476 -7.876 1.00 93.31 796 ALA A CA 1
ATOM 5991 C C . ALA A 1 796 ? 12.583 1.792 -8.081 1.00 93.31 796 ALA A C 1
ATOM 5993 O O . ALA A 1 796 ? 13.170 2.871 -8.128 1.00 93.31 796 ALA A O 1
ATOM 5994 N N . LEU A 1 797 ? 11.254 1.725 -8.142 1.00 96.62 797 LEU A N 1
ATOM 5995 C CA . LEU A 1 797 ? 10.405 2.916 -8.288 1.00 96.62 797 LEU A CA 1
ATOM 5996 C C . LEU A 1 797 ? 10.465 3.861 -7.075 1.00 96.62 797 LEU A C 1
ATOM 5998 O O . LEU A 1 797 ? 10.205 5.052 -7.205 1.00 96.62 797 LEU A O 1
ATOM 6002 N N . ASN A 1 798 ? 10.835 3.343 -5.902 1.00 95.00 798 ASN A N 1
ATOM 6003 C CA . ASN A 1 798 ? 11.084 4.125 -4.690 1.00 95.00 798 ASN A CA 1
ATOM 6004 C C . ASN A 1 798 ? 12.568 4.508 -4.510 1.00 95.00 798 ASN A C 1
ATOM 6006 O O . ASN A 1 798 ? 12.956 4.933 -3.420 1.00 95.00 798 ASN A O 1
ATOM 6010 N N . ASP A 1 799 ? 13.397 4.364 -5.551 1.00 95.56 799 ASP A N 1
ATOM 6011 C CA . ASP A 1 799 ? 14.779 4.835 -5.531 1.00 95.56 799 ASP A CA 1
ATOM 6012 C C . ASP A 1 799 ? 14.828 6.340 -5.232 1.00 95.56 799 ASP A C 1
ATOM 6014 O O . ASP A 1 799 ? 14.090 7.148 -5.804 1.00 95.56 799 ASP A O 1
ATOM 6018 N N . LYS A 1 800 ? 15.708 6.729 -4.307 1.00 93.62 800 LYS A N 1
ATOM 6019 C CA . LYS A 1 800 ? 15.788 8.107 -3.815 1.00 93.62 800 LYS A CA 1
ATOM 6020 C C . LYS A 1 800 ? 16.143 9.096 -4.924 1.00 93.62 800 LYS A C 1
ATOM 6022 O O . LYS A 1 800 ? 15.692 10.240 -4.874 1.00 93.62 800 LYS A O 1
ATOM 6027 N N . GLU A 1 801 ? 16.969 8.706 -5.885 1.00 92.25 801 GLU A N 1
ATOM 6028 C CA . GLU A 1 801 ? 17.359 9.598 -6.970 1.00 92.25 801 GLU A CA 1
ATOM 6029 C C . GLU A 1 801 ? 16.219 9.745 -7.975 1.00 92.25 801 GLU A C 1
ATOM 6031 O O . GLU A 1 801 ? 15.913 10.870 -8.359 1.00 92.25 801 GLU A O 1
ATOM 6036 N N . LEU A 1 802 ? 15.488 8.669 -8.287 1.00 94.81 802 LEU A N 1
ATOM 6037 C CA . LEU A 1 802 ? 14.269 8.762 -9.100 1.00 94.81 802 LEU A CA 1
ATOM 6038 C C . LEU A 1 802 ? 13.200 9.646 -8.432 1.00 94.81 802 LEU A C 1
ATOM 6040 O O . LEU A 1 802 ? 12.609 10.506 -9.091 1.00 94.81 802 LEU A O 1
ATOM 6044 N N . LEU A 1 803 ? 12.991 9.5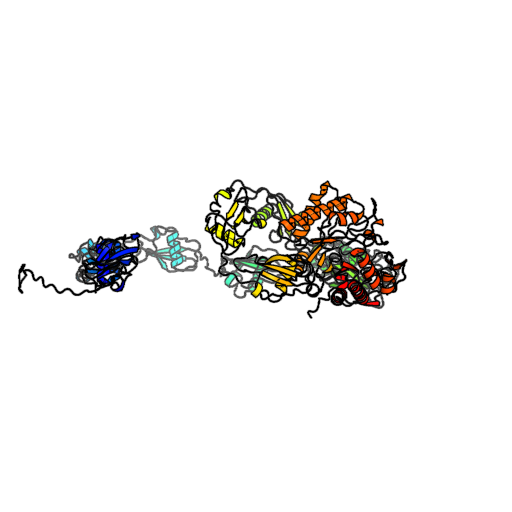10 -7.118 1.00 92.62 803 LEU A N 1
ATOM 6045 C CA . LEU A 1 803 ? 12.060 10.356 -6.358 1.00 92.62 803 LEU A CA 1
ATOM 6046 C C . LEU A 1 803 ? 12.428 11.849 -6.428 1.00 92.62 803 LEU A C 1
ATOM 6048 O O . LEU A 1 803 ? 11.531 12.691 -6.489 1.00 92.62 803 LEU A O 1
ATOM 6052 N N . ASN A 1 804 ? 13.725 12.170 -6.462 1.00 88.06 804 ASN A N 1
ATOM 6053 C CA . ASN A 1 804 ? 14.233 13.545 -6.535 1.00 88.06 804 ASN A CA 1
ATOM 6054 C C . ASN A 1 804 ? 14.487 14.048 -7.965 1.00 88.06 804 ASN A C 1
ATOM 6056 O O . ASN A 1 804 ? 14.726 15.239 -8.145 1.00 88.06 804 ASN A O 1
ATOM 6060 N N . SER A 1 805 ? 14.440 13.169 -8.964 1.00 91.19 805 SER A N 1
ATOM 6061 C CA . SER A 1 805 ? 14.611 13.525 -10.373 1.00 91.19 805 SER A CA 1
ATOM 6062 C C . SER A 1 805 ? 13.444 14.363 -10.902 1.00 91.19 805 SER A C 1
ATOM 6064 O O . SER A 1 805 ? 12.367 14.430 -10.292 1.00 91.19 805 SER A O 1
ATOM 6066 N N . SER A 1 806 ? 13.628 14.929 -12.091 1.00 91.31 806 SER A N 1
ATOM 6067 C CA . SER A 1 806 ? 12.615 15.735 -12.777 1.00 91.31 806 SER A CA 1
ATOM 6068 C C . SER A 1 806 ? 11.553 14.896 -13.487 1.00 91.31 806 SER A C 1
ATOM 6070 O O . SER A 1 806 ? 10.551 15.458 -13.925 1.00 91.31 806 SER A O 1
ATOM 6072 N N . TYR A 1 807 ? 11.715 13.564 -13.556 1.00 95.50 807 TYR A N 1
ATOM 6073 C CA . TYR A 1 807 ? 10.691 12.657 -14.084 1.00 95.50 807 TYR A CA 1
ATOM 6074 C C . TYR A 1 807 ? 9.426 12.786 -13.253 1.00 95.50 807 TYR A C 1
ATOM 6076 O O . TYR A 1 807 ? 9.367 12.334 -12.108 1.00 95.50 807 TYR A O 1
ATOM 6084 N N . ASN A 1 808 ? 8.418 13.445 -13.804 1.00 91.81 808 ASN A N 1
ATOM 6085 C CA . ASN A 1 808 ? 7.168 13.716 -13.111 1.00 91.81 808 ASN A CA 1
ATOM 6086 C C . ASN A 1 808 ? 6.004 12.884 -13.656 1.00 91.81 808 ASN A C 1
ATOM 6088 O O . ASN A 1 808 ? 4.947 12.854 -13.027 1.00 91.81 808 ASN A O 1
ATOM 6092 N N . VAL A 1 809 ? 6.238 12.134 -14.735 1.00 96.88 809 VAL A N 1
ATOM 6093 C CA . VAL A 1 809 ? 5.394 11.026 -15.178 1.00 96.88 809 VAL A CA 1
ATOM 6094 C C . VAL A 1 809 ? 6.269 9.800 -15.438 1.00 96.88 809 VAL A C 1
ATOM 6096 O O . VAL A 1 809 ? 7.293 9.892 -16.114 1.00 96.88 809 VAL A O 1
ATOM 6099 N N . VAL A 1 810 ? 5.869 8.654 -14.895 1.00 98.50 810 VAL A N 1
ATOM 6100 C CA . VAL A 1 810 ? 6.556 7.369 -15.062 1.00 98.50 810 VAL A CA 1
ATOM 6101 C C . VAL A 1 810 ? 5.604 6.374 -15.721 1.00 98.50 810 VAL A C 1
ATOM 6103 O O . VAL A 1 810 ? 4.545 6.090 -15.170 1.00 98.50 810 VAL A O 1
ATOM 6106 N N . ASN A 1 811 ? 5.981 5.832 -16.878 1.00 98.69 811 ASN A N 1
ATOM 6107 C CA . ASN A 1 811 ? 5.176 4.865 -17.627 1.00 98.69 811 ASN A CA 1
ATOM 6108 C C . ASN A 1 811 ? 5.709 3.446 -17.385 1.00 98.69 811 ASN A C 1
ATOM 6110 O O . ASN A 1 811 ? 6.823 3.116 -17.792 1.00 98.69 811 ASN A O 1
ATOM 6114 N N . LEU A 1 812 ? 4.927 2.601 -16.713 1.00 98.25 812 LEU A N 1
ATOM 6115 C CA . LEU A 1 812 ? 5.280 1.203 -16.461 1.00 98.25 812 LEU A CA 1
ATOM 6116 C C . LEU A 1 812 ? 4.977 0.342 -17.679 1.00 98.25 812 LEU A C 1
ATOM 6118 O O . LEU A 1 812 ? 3.883 0.389 -18.228 1.00 98.25 812 LEU A O 1
ATOM 6122 N N . SER A 1 813 ? 5.966 -0.441 -18.085 1.00 96.38 813 SER A N 1
ATOM 6123 C CA . SER A 1 813 ? 5.973 -1.177 -19.348 1.00 96.38 813 SER A CA 1
ATOM 6124 C C . SER A 1 813 ? 5.935 -2.691 -19.077 1.00 96.38 813 SER A C 1
ATOM 6126 O O . SER A 1 813 ? 6.772 -3.176 -18.322 1.00 96.38 813 SER A O 1
ATOM 6128 N N . PHE A 1 814 ? 5.003 -3.495 -19.601 1.00 96.38 814 PHE A N 1
ATOM 6129 C CA . PHE A 1 814 ? 3.813 -3.129 -20.382 1.00 96.38 814 PHE A CA 1
ATOM 6130 C C . PHE A 1 814 ? 2.574 -3.940 -19.971 1.00 96.38 814 PHE A C 1
ATOM 6132 O O . PHE A 1 814 ? 2.679 -5.074 -19.501 1.00 96.38 814 PHE A O 1
ATOM 6139 N N . LEU A 1 815 ? 1.395 -3.361 -20.205 1.00 97.25 815 LEU A N 1
ATOM 6140 C CA . LEU A 1 815 ? 0.097 -4.034 -20.274 1.00 97.25 815 LEU A CA 1
ATOM 6141 C C . LEU A 1 815 ? -0.120 -4.537 -21.707 1.00 97.25 815 LEU A C 1
ATOM 6143 O O . LEU A 1 815 ? -0.215 -3.739 -22.634 1.00 97.25 815 LEU A O 1
ATOM 6147 N N . TYR A 1 816 ? -0.195 -5.847 -21.923 1.00 95.88 816 TYR A N 1
ATOM 6148 C CA . TYR A 1 816 ? -0.305 -6.391 -23.282 1.00 95.88 816 TYR A CA 1
ATOM 6149 C C . TYR A 1 816 ? -0.962 -7.774 -23.312 1.00 95.88 816 TYR A C 1
ATOM 6151 O O . TYR A 1 816 ? -1.189 -8.404 -22.276 1.00 95.88 816 TYR A O 1
ATOM 6159 N N . SER A 1 817 ? -1.272 -8.239 -24.524 1.00 93.44 817 SER A N 1
ATOM 6160 C CA . SER A 1 817 ? -1.666 -9.617 -24.817 1.00 93.44 817 SER A CA 1
ATOM 6161 C C . SER A 1 817 ? -0.880 -10.138 -26.020 1.00 93.44 817 SER A C 1
ATOM 6163 O O . SER A 1 817 ? -0.761 -9.449 -27.033 1.00 93.44 817 SER A O 1
ATOM 6165 N N . ASN A 1 818 ? -0.403 -11.380 -25.920 1.00 89.38 818 ASN A N 1
ATOM 6166 C CA . ASN A 1 818 ? 0.239 -12.110 -27.018 1.00 89.38 818 ASN A CA 1
ATOM 6167 C C . ASN A 1 818 ? -0.754 -12.930 -27.852 1.00 89.38 818 ASN A C 1
ATOM 6169 O O . ASN A 1 818 ? -0.349 -13.636 -28.772 1.00 89.38 818 ASN A O 1
ATOM 6173 N N . VAL A 1 819 ? -2.044 -12.886 -27.519 1.00 92.88 819 VAL A N 1
ATOM 6174 C CA . VAL A 1 819 ? -3.085 -13.655 -28.200 1.00 92.88 819 VAL A CA 1
ATOM 6175 C C . VAL A 1 819 ? -4.177 -12.698 -28.656 1.00 92.88 819 VAL A C 1
ATOM 6177 O O . VAL A 1 819 ? -4.711 -11.923 -27.857 1.00 92.88 819 VAL A O 1
ATOM 6180 N N . GLU A 1 820 ? -4.529 -12.766 -29.944 1.00 94.44 820 GLU A N 1
ATOM 6181 C CA . GLU A 1 820 ? -5.641 -11.982 -30.482 1.00 94.44 820 GLU A CA 1
ATOM 6182 C C . GLU A 1 820 ? -6.913 -12.247 -29.664 1.00 94.44 820 GLU A C 1
ATOM 6184 O O . GLU A 1 820 ? -7.228 -13.391 -29.327 1.00 94.44 820 GLU A O 1
ATOM 6189 N N . TYR A 1 821 ? -7.666 -11.187 -29.371 1.00 95.62 821 TYR A N 1
ATOM 6190 C CA . TYR A 1 821 ? -8.933 -11.222 -28.637 1.00 95.62 821 TYR A CA 1
ATOM 6191 C C . TYR A 1 821 ? -8.840 -11.636 -27.165 1.00 95.62 821 TYR A C 1
ATOM 6193 O O . TYR A 1 821 ? -9.867 -11.693 -26.490 1.00 95.62 821 TYR A O 1
ATOM 6201 N N . GLN A 1 822 ? -7.644 -11.902 -26.642 1.00 96.06 822 GLN A N 1
ATOM 6202 C CA . GLN A 1 822 ? -7.429 -12.063 -25.209 1.00 96.06 822 GLN A CA 1
ATOM 6203 C C . GLN A 1 822 ? -7.223 -10.691 -24.557 1.00 96.06 822 GLN A C 1
ATOM 6205 O O . GLN A 1 822 ? -6.517 -9.838 -25.095 1.00 96.06 822 GLN A O 1
ATOM 6210 N N . MET A 1 823 ? -7.832 -10.490 -23.385 1.00 97.44 823 MET A N 1
ATOM 6211 C CA . MET A 1 823 ? -7.663 -9.258 -22.615 1.00 97.44 823 MET A CA 1
ATOM 6212 C C . MET A 1 823 ? -6.211 -9.074 -22.162 1.00 97.44 823 MET A C 1
ATOM 6214 O O . MET A 1 823 ? -5.574 -10.051 -21.758 1.00 97.44 823 MET A O 1
ATOM 6218 N N . PRO A 1 824 ? -5.680 -7.841 -22.208 1.00 96.81 824 PRO A N 1
ATOM 6219 C CA . PRO A 1 824 ? -4.302 -7.591 -21.838 1.00 96.81 824 PRO A CA 1
ATOM 6220 C C . PRO A 1 824 ? -4.108 -7.746 -20.327 1.00 96.81 824 PRO A C 1
ATOM 6222 O O . PRO A 1 824 ? -5.014 -7.482 -19.535 1.00 96.81 824 PRO A O 1
ATOM 6225 N N . THR A 1 825 ? -2.908 -8.158 -19.924 1.00 95.19 825 THR A N 1
ATOM 6226 C CA . THR A 1 825 ? -2.537 -8.326 -18.512 1.00 95.19 825 THR A CA 1
ATOM 6227 C C . THR A 1 825 ? -1.231 -7.607 -18.200 1.00 95.19 825 THR A C 1
ATOM 6229 O O . THR A 1 825 ? -0.414 -7.370 -19.090 1.00 95.19 825 THR A O 1
ATOM 6232 N N . TYR A 1 826 ? -1.041 -7.251 -16.931 1.00 96.12 826 TYR A N 1
ATOM 6233 C CA . TYR A 1 826 ? 0.210 -6.709 -16.413 1.00 96.12 826 TYR A CA 1
ATOM 6234 C C . TYR A 1 826 ? 0.704 -7.614 -15.284 1.00 96.12 826 TYR A C 1
ATOM 6236 O O . TYR A 1 826 ? 0.036 -7.752 -14.262 1.00 96.12 826 TYR A O 1
ATOM 6244 N N . SER A 1 827 ? 1.861 -8.245 -15.488 1.00 90.81 827 SER A N 1
ATOM 6245 C CA . SER A 1 827 ? 2.400 -9.286 -14.602 1.00 90.81 827 SER A CA 1
ATOM 6246 C C . SER A 1 827 ? 3.855 -8.983 -14.214 1.00 90.81 827 SER A C 1
ATOM 6248 O O . SER A 1 827 ? 4.764 -9.658 -14.697 1.00 90.81 827 SER A O 1
ATOM 6250 N N . PRO A 1 828 ? 4.116 -7.956 -13.381 1.00 91.00 828 PRO A N 1
ATOM 6251 C CA . PRO A 1 828 ? 5.470 -7.624 -12.942 1.00 91.00 828 PRO A CA 1
ATOM 6252 C C . PRO A 1 828 ? 6.048 -8.715 -12.033 1.00 91.00 828 PRO A C 1
ATOM 6254 O O . PRO A 1 828 ? 5.313 -9.362 -11.285 1.00 91.00 828 PRO A O 1
ATOM 6257 N N . ASN A 1 829 ? 7.378 -8.855 -12.007 1.00 87.31 829 ASN A N 1
ATOM 6258 C CA . ASN A 1 829 ? 8.057 -9.883 -11.206 1.00 87.31 829 ASN A CA 1
ATOM 6259 C C . ASN A 1 829 ? 7.840 -9.711 -9.693 1.00 87.31 829 ASN A C 1
ATOM 6261 O O . ASN A 1 829 ? 7.823 -10.686 -8.944 1.00 87.31 829 ASN A O 1
ATOM 6265 N N . ASN A 1 830 ? 7.681 -8.468 -9.226 1.00 89.25 830 ASN A N 1
ATOM 6266 C CA . ASN A 1 830 ? 7.401 -8.163 -7.823 1.00 89.25 830 ASN A CA 1
ATOM 6267 C C . ASN A 1 830 ? 6.233 -7.170 -7.696 1.00 89.25 830 ASN A C 1
ATOM 6269 O O . ASN A 1 830 ? 6.453 -5.965 -7.535 1.00 89.25 830 ASN A O 1
ATOM 6273 N N . PRO A 1 831 ? 4.978 -7.656 -7.732 1.00 93.00 831 PRO A N 1
ATOM 6274 C CA . PRO A 1 831 ? 3.799 -6.801 -7.644 1.00 93.00 831 PRO A CA 1
ATOM 6275 C C . PRO A 1 831 ? 3.753 -5.929 -6.385 1.00 93.00 831 PRO A C 1
ATOM 6277 O O . PRO A 1 831 ? 3.285 -4.795 -6.448 1.00 93.00 831 PRO A O 1
ATOM 6280 N N . ALA A 1 832 ? 4.244 -6.430 -5.245 1.00 90.56 832 ALA A N 1
ATOM 6281 C CA . ALA A 1 832 ? 4.250 -5.682 -3.988 1.00 90.56 832 ALA A CA 1
ATOM 6282 C C . ALA A 1 832 ? 5.184 -4.466 -4.060 1.00 90.56 832 ALA A C 1
ATOM 6284 O O . ALA A 1 832 ? 4.759 -3.352 -3.756 1.00 90.56 832 ALA A O 1
ATOM 6285 N N . ALA A 1 833 ? 6.412 -4.657 -4.554 1.00 90.81 833 ALA A N 1
ATOM 6286 C CA . ALA A 1 833 ? 7.369 -3.566 -4.728 1.00 90.81 833 ALA A CA 1
ATOM 6287 C C . ALA A 1 833 ? 6.877 -2.516 -5.737 1.00 90.81 833 ALA A C 1
ATOM 6289 O O . ALA A 1 833 ? 7.096 -1.323 -5.533 1.00 90.81 833 ALA A O 1
ATOM 6290 N N . ILE A 1 834 ? 6.170 -2.933 -6.795 1.00 96.06 834 ILE A N 1
ATOM 6291 C CA . ILE A 1 834 ? 5.545 -1.996 -7.739 1.00 96.06 834 ILE A CA 1
ATOM 6292 C C . ILE A 1 834 ? 4.476 -1.149 -7.038 1.00 96.06 834 ILE A C 1
ATOM 6294 O O . ILE A 1 834 ? 4.516 0.073 -7.145 1.00 96.06 834 ILE A O 1
ATOM 6298 N N . LYS A 1 835 ? 3.570 -1.762 -6.262 1.00 96.88 835 LYS A N 1
ATOM 6299 C CA . LYS A 1 835 ? 2.518 -1.039 -5.518 1.00 96.88 835 LYS A CA 1
ATOM 6300 C C . LYS A 1 835 ? 3.100 -0.037 -4.517 1.00 96.88 835 LYS A C 1
ATOM 6302 O O . LYS A 1 835 ? 2.602 1.080 -4.395 1.00 96.88 835 LYS A O 1
ATOM 6307 N N . GLU A 1 836 ? 4.155 -0.415 -3.800 1.00 96.00 836 GLU A N 1
ATOM 6308 C CA . GLU A 1 836 ? 4.858 0.486 -2.876 1.00 96.00 836 GLU A CA 1
ATOM 6309 C C . GLU A 1 836 ? 5.573 1.623 -3.611 1.00 96.00 836 GLU A C 1
ATOM 6311 O O . GLU A 1 836 ? 5.496 2.782 -3.202 1.00 96.00 836 GLU A O 1
ATOM 6316 N N . GLY A 1 837 ? 6.233 1.303 -4.721 1.00 97.19 837 GLY A N 1
ATOM 6317 C CA . GLY A 1 837 ? 6.929 2.260 -5.567 1.00 97.19 837 GLY A CA 1
ATOM 6318 C C . GLY A 1 837 ? 6.010 3.302 -6.199 1.00 97.19 837 GLY A C 1
ATOM 6319 O O . GLY A 1 837 ? 6.319 4.492 -6.155 1.00 97.19 837 GLY A O 1
ATOM 6320 N N . ILE A 1 838 ? 4.853 2.875 -6.713 1.00 98.12 838 ILE A N 1
ATOM 6321 C CA . ILE A 1 838 ? 3.815 3.766 -7.247 1.00 98.12 838 ILE A CA 1
ATOM 6322 C C . ILE A 1 838 ? 3.382 4.764 -6.172 1.00 98.12 838 ILE A C 1
ATOM 6324 O O . ILE A 1 838 ? 3.441 5.973 -6.394 1.00 98.12 838 ILE A O 1
ATOM 6328 N N . LYS A 1 839 ? 3.056 4.275 -4.968 1.00 95.94 839 LYS A N 1
ATOM 6329 C CA . LYS A 1 839 ? 2.693 5.137 -3.832 1.00 95.94 839 LYS A CA 1
ATOM 6330 C C . LYS A 1 839 ? 3.809 6.112 -3.459 1.00 95.94 839 LYS A C 1
ATOM 6332 O O . LYS A 1 839 ? 3.530 7.273 -3.161 1.00 95.94 839 LYS A O 1
ATOM 6337 N N . ALA A 1 840 ? 5.069 5.674 -3.488 1.00 95.62 840 ALA A N 1
ATOM 6338 C CA . ALA A 1 840 ? 6.211 6.536 -3.202 1.00 95.62 840 ALA A CA 1
ATOM 6339 C C . ALA A 1 840 ? 6.339 7.668 -4.234 1.00 95.62 840 ALA A C 1
ATOM 6341 O O . ALA A 1 840 ? 6.447 8.831 -3.845 1.00 95.62 840 ALA A O 1
ATOM 6342 N N . LEU A 1 841 ? 6.248 7.365 -5.531 1.00 94.06 841 LEU A N 1
ATOM 6343 C CA . LEU A 1 841 ? 6.280 8.373 -6.597 1.00 94.06 841 LEU A CA 1
ATOM 6344 C C . LEU A 1 841 ? 5.104 9.355 -6.484 1.00 94.06 841 LEU A C 1
ATOM 6346 O O . LEU A 1 841 ? 5.301 10.573 -6.506 1.00 94.06 841 LEU A O 1
ATOM 6350 N N . GLN A 1 842 ? 3.895 8.836 -6.271 1.00 92.06 842 GLN A N 1
ATOM 6351 C CA . GLN A 1 842 ? 2.677 9.623 -6.077 1.00 92.06 842 GLN A CA 1
ATOM 6352 C C . GLN A 1 842 ? 2.758 10.548 -4.857 1.00 92.06 842 GLN A C 1
ATOM 6354 O O . GLN A 1 842 ? 2.328 11.699 -4.931 1.00 92.06 842 GLN A O 1
ATOM 6359 N N . SER A 1 843 ? 3.392 10.106 -3.764 1.00 85.56 843 SER A N 1
ATOM 6360 C CA . SER A 1 843 ? 3.634 10.951 -2.584 1.00 85.56 843 SER A CA 1
ATOM 6361 C C . SER A 1 843 ? 4.528 12.163 -2.880 1.00 85.56 843 SER A C 1
ATOM 6363 O O . SER A 1 843 ? 4.462 13.168 -2.178 1.00 85.56 843 SER A O 1
ATOM 6365 N N . GLN A 1 844 ? 5.352 12.090 -3.934 1.00 84.44 844 GLN A N 1
ATOM 6366 C CA . GLN A 1 844 ? 6.198 13.196 -4.398 1.00 84.44 844 GLN A CA 1
ATOM 6367 C C . GLN A 1 844 ? 5.499 14.114 -5.412 1.00 84.44 844 GLN A C 1
ATOM 6369 O O . GLN A 1 844 ? 6.128 15.051 -5.920 1.00 84.44 844 GLN A O 1
ATOM 6374 N N . GLY A 1 845 ? 4.214 13.862 -5.693 1.00 82.31 845 GLY A N 1
ATOM 6375 C CA . GLY A 1 845 ? 3.417 14.580 -6.685 1.00 82.31 845 GLY A CA 1
ATOM 6376 C C . GLY A 1 845 ? 3.660 14.123 -8.125 1.00 82.31 845 GLY A C 1
ATOM 6377 O O . GLY A 1 845 ? 3.282 14.846 -9.043 1.00 82.31 845 GLY A O 1
ATOM 6378 N N . LYS A 1 846 ? 4.304 12.966 -8.333 1.00 90.31 846 LYS A N 1
ATOM 6379 C CA . LYS A 1 846 ? 4.525 12.376 -9.661 1.00 90.31 846 LYS A CA 1
ATOM 6380 C C . LYS A 1 846 ? 3.307 11.543 -10.083 1.00 90.31 846 LYS A C 1
ATOM 6382 O O . LYS A 1 846 ? 2.531 11.095 -9.235 1.00 90.31 846 LYS A O 1
ATOM 6387 N N . ARG A 1 847 ? 3.149 11.322 -11.387 1.00 93.06 847 ARG A N 1
ATOM 6388 C CA . ARG A 1 847 ? 2.150 10.408 -11.957 1.00 93.06 847 ARG A CA 1
ATOM 6389 C C . ARG A 1 847 ? 2.788 9.105 -12.370 1.00 93.06 847 ARG A C 1
ATOM 6391 O O . ARG A 1 847 ? 3.914 9.106 -12.863 1.00 93.06 847 ARG A O 1
ATOM 6398 N N . VAL A 1 848 ? 2.050 8.017 -12.213 1.00 97.94 848 VAL A N 1
ATOM 6399 C CA . VAL A 1 848 ? 2.477 6.712 -12.700 1.00 97.94 848 VAL A CA 1
ATOM 6400 C C . VAL A 1 848 ? 1.384 6.125 -13.576 1.00 97.94 848 VAL A C 1
ATOM 6402 O O . VAL A 1 848 ? 0.270 5.903 -13.109 1.00 97.94 848 VAL A O 1
ATOM 6405 N N . LEU A 1 849 ? 1.697 5.896 -14.847 1.00 98.69 849 LEU A N 1
ATOM 6406 C CA . LEU A 1 849 ? 0.777 5.339 -15.835 1.00 98.69 849 LEU A CA 1
ATOM 6407 C C . LEU A 1 849 ? 1.166 3.896 -16.139 1.00 98.69 849 LEU A C 1
ATOM 6409 O O . LEU A 1 849 ? 2.340 3.532 -16.039 1.00 98.69 849 LEU A O 1
ATOM 6413 N N . ILE A 1 850 ? 0.196 3.089 -16.552 1.00 98.56 850 ILE A N 1
ATOM 6414 C CA . ILE A 1 850 ? 0.479 1.812 -17.203 1.00 98.56 850 ILE A CA 1
ATOM 6415 C C . ILE A 1 850 ? 0.557 2.042 -18.715 1.00 98.56 850 ILE A C 1
ATOM 6417 O O . ILE A 1 850 ? -0.378 2.573 -19.306 1.00 98.56 850 ILE A O 1
ATOM 6421 N N . SER A 1 851 ? 1.667 1.676 -19.349 1.00 98.56 851 SER A N 1
ATOM 6422 C CA . SER A 1 851 ? 1.791 1.721 -20.806 1.00 98.56 851 SER A CA 1
ATOM 6423 C C . SER A 1 851 ? 1.297 0.415 -21.409 1.00 98.56 851 SER A C 1
ATOM 6425 O O . SER A 1 851 ? 1.680 -0.671 -20.973 1.00 98.56 851 SER A O 1
ATOM 6427 N N . MET A 1 852 ? 0.395 0.523 -22.377 1.00 97.69 852 MET A N 1
ATOM 6428 C CA . MET A 1 852 ? -0.258 -0.590 -23.040 1.00 97.69 852 MET A CA 1
ATOM 6429 C C . MET A 1 852 ? 0.275 -0.727 -24.458 1.00 97.69 852 MET A C 1
ATOM 6431 O O . MET A 1 852 ? -0.018 0.121 -25.300 1.00 97.69 852 MET A O 1
ATOM 6435 N N . GLY A 1 853 ? 1.004 -1.807 -24.728 1.00 94.88 853 GLY A N 1
ATOM 6436 C CA . GLY A 1 853 ? 1.623 -2.050 -26.025 1.00 94.88 853 GLY A CA 1
ATOM 6437 C C . GLY A 1 853 ? 3.084 -2.483 -25.925 1.00 94.88 853 GLY A C 1
ATOM 6438 O O . GLY A 1 853 ? 3.378 -3.488 -25.271 1.00 94.88 853 GLY A O 1
ATOM 6439 N N . GLY A 1 854 ? 3.958 -1.755 -26.616 1.00 90.38 854 GLY A N 1
ATOM 6440 C CA . GLY A 1 854 ? 5.357 -2.100 -26.843 1.00 90.38 854 GLY A CA 1
ATOM 6441 C C . GLY A 1 854 ? 5.536 -3.277 -27.806 1.00 90.38 854 GLY A C 1
ATOM 6442 O O . GLY A 1 854 ? 4.568 -3.874 -28.294 1.00 90.38 854 GLY A O 1
ATOM 6443 N N . ALA A 1 855 ? 6.796 -3.667 -28.030 1.00 85.06 855 ALA A N 1
ATOM 6444 C CA . ALA A 1 855 ? 7.152 -4.666 -29.045 1.00 85.06 855 ALA A CA 1
ATOM 6445 C C . ALA A 1 855 ? 6.549 -6.045 -28.737 1.00 85.06 855 ALA A C 1
ATOM 6447 O O . ALA A 1 855 ? 6.405 -6.902 -29.605 1.00 85.06 855 ALA A O 1
ATOM 6448 N N . THR A 1 856 ? 6.153 -6.244 -27.481 1.00 79.69 856 THR A N 1
ATOM 6449 C CA . THR A 1 856 ? 5.449 -7.417 -26.969 1.00 79.69 856 THR A CA 1
ATOM 6450 C C . THR A 1 856 ? 4.003 -7.530 -27.444 1.00 79.69 856 THR A C 1
ATOM 6452 O O . THR A 1 856 ? 3.395 -8.570 -27.249 1.00 79.69 856 THR A O 1
ATOM 6455 N N . ALA A 1 857 ? 3.413 -6.500 -28.048 1.00 84.06 857 ALA A N 1
ATOM 6456 C CA . ALA A 1 857 ? 1.975 -6.457 -28.301 1.00 84.06 857 ALA A CA 1
ATOM 6457 C C . ALA A 1 857 ? 1.580 -6.680 -29.770 1.00 84.06 857 ALA A C 1
ATOM 6459 O O . ALA A 1 857 ? 0.496 -6.277 -30.192 1.00 84.06 857 ALA A O 1
ATOM 6460 N N . GLU A 1 858 ? 2.425 -7.358 -30.552 1.00 85.62 858 GLU A N 1
ATOM 6461 C CA . GLU A 1 858 ? 2.201 -7.635 -31.979 1.00 85.62 858 GLU A CA 1
ATOM 6462 C C . GLU A 1 858 ? 0.827 -8.288 -32.269 1.00 85.62 858 GLU A C 1
ATOM 6464 O O . GLU A 1 858 ? 0.204 -8.006 -33.293 1.00 85.62 858 GLU A O 1
ATOM 6469 N N . HIS A 1 859 ? 0.306 -9.104 -31.346 1.00 87.25 859 HIS A N 1
ATOM 6470 C CA . HIS A 1 859 ? -0.987 -9.795 -31.470 1.00 87.25 859 HIS A CA 1
ATOM 6471 C C . HIS A 1 859 ? -2.163 -9.087 -30.780 1.00 87.25 859 HIS A C 1
ATOM 6473 O O . HIS A 1 859 ? -3.264 -9.638 -30.700 1.00 87.25 859 HIS A O 1
ATOM 6479 N N . MET A 1 860 ? -1.962 -7.878 -30.261 1.00 93.50 860 MET A N 1
ATOM 6480 C CA . MET A 1 860 ? -2.997 -7.153 -29.534 1.00 93.50 860 MET A CA 1
ATOM 6481 C C . MET A 1 860 ? -4.116 -6.700 -30.478 1.00 93.50 860 MET A C 1
ATOM 6483 O O . MET A 1 860 ? -3.910 -5.893 -31.386 1.00 93.50 860 MET A O 1
ATOM 6487 N N . LYS A 1 861 ? -5.317 -7.249 -30.269 1.00 95.06 861 LYS A N 1
ATOM 6488 C CA . LYS A 1 861 ? -6.471 -7.064 -31.154 1.00 95.06 861 LYS A CA 1
ATOM 6489 C C . LYS A 1 861 ? -7.772 -7.355 -30.417 1.00 95.06 861 LYS A C 1
ATOM 6491 O O . LYS A 1 861 ? -7.876 -8.387 -29.761 1.00 95.06 861 LYS A O 1
ATOM 6496 N N . PHE A 1 862 ? -8.775 -6.500 -30.589 1.00 96.69 862 PHE A N 1
ATOM 6497 C CA . PHE A 1 862 ? -10.081 -6.614 -29.934 1.00 96.69 862 PHE A CA 1
ATOM 6498 C C . PHE A 1 862 ? -11.233 -6.481 -30.935 1.00 96.69 862 PHE A C 1
ATOM 6500 O O . PHE A 1 862 ? -11.075 -5.870 -31.994 1.00 96.69 862 PHE A O 1
ATOM 6507 N N . ARG A 1 863 ? -12.386 -7.064 -30.588 1.00 96.94 863 ARG A N 1
ATOM 6508 C CA . ARG A 1 863 ? -13.658 -6.925 -31.317 1.00 96.94 863 ARG A CA 1
ATOM 6509 C C . ARG A 1 863 ? -14.598 -5.950 -30.614 1.00 96.94 863 ARG A C 1
ATOM 6511 O O . ARG A 1 863 ? -14.478 -5.719 -29.412 1.00 96.94 863 ARG A O 1
ATOM 6518 N N . SER A 1 864 ? -15.581 -5.442 -31.351 1.00 96.12 864 SER A N 1
ATOM 6519 C CA . SER A 1 864 ? -16.599 -4.511 -30.846 1.00 96.12 864 SER A CA 1
ATOM 6520 C C . SER A 1 864 ? -17.364 -5.030 -29.624 1.00 96.12 864 SER A C 1
ATOM 6522 O O . SER A 1 864 ? -17.674 -4.254 -28.722 1.00 96.12 864 SER A O 1
ATOM 6524 N N . ASP A 1 865 ? -17.628 -6.338 -29.556 1.00 96.56 865 ASP A N 1
ATOM 6525 C CA . ASP A 1 865 ? -18.321 -6.988 -28.436 1.00 96.56 865 ASP A CA 1
ATOM 6526 C C . ASP A 1 865 ? -17.459 -7.130 -27.168 1.00 96.56 865 ASP A C 1
ATOM 6528 O O . ASP A 1 865 ? -17.993 -7.404 -26.098 1.00 96.56 865 ASP A O 1
ATOM 6532 N N . GLN A 1 866 ? -16.149 -6.877 -27.253 1.00 97.94 866 GLN A N 1
ATOM 6533 C CA . GLN A 1 866 ? -15.207 -6.988 -26.133 1.00 97.94 866 GLN A CA 1
ATOM 6534 C C . GLN A 1 866 ? -14.914 -5.656 -25.432 1.00 97.94 866 GLN A C 1
ATOM 6536 O O . GLN A 1 866 ? -14.061 -5.601 -24.548 1.00 97.94 866 GLN A O 1
ATOM 6541 N N . LYS A 1 867 ? -15.601 -4.567 -25.801 1.00 98.19 867 LYS A N 1
ATOM 6542 C CA . LYS A 1 867 ? -15.367 -3.229 -25.227 1.00 98.19 867 LYS A CA 1
ATOM 6543 C C . LYS A 1 867 ? -15.475 -3.222 -23.695 1.00 98.19 867 LYS A C 1
ATOM 6545 O O . LYS A 1 867 ? -14.608 -2.659 -23.030 1.00 98.19 867 LYS A O 1
ATOM 6550 N N . ASP A 1 868 ? -16.502 -3.859 -23.130 1.00 97.94 868 ASP A N 1
ATOM 6551 C CA . ASP A 1 868 ? -16.689 -3.914 -21.671 1.00 97.94 868 ASP A CA 1
ATOM 6552 C C . ASP A 1 868 ? -15.654 -4.815 -20.978 1.00 97.94 868 ASP A C 1
ATOM 6554 O O . ASP A 1 868 ? -15.164 -4.463 -19.904 1.00 97.94 868 ASP A O 1
ATOM 6558 N N . GLU A 1 869 ? -15.260 -5.929 -21.606 1.00 98.06 869 GLU A N 1
ATOM 6559 C CA . GLU A 1 869 ? -14.187 -6.804 -21.110 1.00 98.06 869 GLU A CA 1
ATOM 6560 C C . GLU A 1 869 ? -12.845 -6.062 -21.074 1.00 98.06 869 GLU A C 1
ATOM 6562 O O . GLU A 1 869 ? -12.134 -6.110 -20.070 1.00 98.06 869 GLU A O 1
ATOM 6567 N N . LEU A 1 870 ? -12.531 -5.313 -22.136 1.00 98.44 870 LEU A N 1
ATOM 6568 C CA . LEU A 1 870 ? -11.306 -4.524 -22.242 1.00 98.44 870 LEU A CA 1
ATOM 6569 C C . LEU A 1 870 ? -11.284 -3.395 -21.215 1.00 98.44 870 LEU A C 1
ATOM 6571 O O . LEU A 1 870 ? -10.288 -3.223 -20.511 1.00 98.44 870 LEU A O 1
ATOM 6575 N N . LYS A 1 871 ? -12.398 -2.664 -21.080 1.00 98.62 871 LYS A N 1
ATOM 6576 C CA . LYS A 1 871 ? -12.555 -1.642 -20.040 1.00 98.62 871 LYS A CA 1
ATOM 6577 C C . LYS A 1 871 ? -12.310 -2.235 -18.653 1.00 98.62 871 LYS A C 1
ATOM 6579 O O . LYS A 1 871 ? -11.561 -1.658 -17.871 1.00 98.62 871 LYS A O 1
ATOM 6584 N N . MET A 1 872 ? -12.901 -3.394 -18.356 1.00 98.31 872 MET A N 1
ATOM 6585 C CA . MET A 1 872 ? -12.756 -4.061 -17.062 1.00 98.31 872 MET A CA 1
ATOM 6586 C C . MET A 1 872 ? -11.331 -4.566 -16.813 1.00 98.31 872 MET A C 1
ATOM 6588 O O . MET A 1 872 ? -10.835 -4.443 -15.693 1.00 98.31 872 MET A O 1
ATOM 6592 N N . ALA A 1 873 ? -10.652 -5.089 -17.835 1.00 98.38 873 ALA A N 1
ATOM 6593 C CA . ALA A 1 873 ? -9.262 -5.525 -17.736 1.00 98.38 873 ALA A CA 1
ATOM 6594 C C . ALA A 1 873 ? -8.323 -4.349 -17.423 1.00 98.38 873 ALA A C 1
ATOM 6596 O O . ALA A 1 873 ? -7.529 -4.424 -16.483 1.00 98.38 873 ALA A O 1
ATOM 6597 N N . ILE A 1 874 ? -8.476 -3.231 -18.143 1.00 98.62 874 ILE A N 1
ATOM 6598 C CA . ILE A 1 874 ? -7.723 -1.997 -17.882 1.00 98.62 874 ILE A CA 1
ATOM 6599 C C . ILE A 1 874 ? -8.027 -1.486 -16.470 1.00 98.62 874 ILE A C 1
ATOM 6601 O O . ILE A 1 874 ? -7.101 -1.253 -15.695 1.00 98.62 874 ILE A O 1
ATOM 6605 N N . LYS A 1 875 ? -9.313 -1.364 -16.107 1.00 98.31 875 LYS A N 1
ATOM 6606 C CA . LYS A 1 875 ? -9.746 -0.895 -14.781 1.00 98.31 875 LYS A CA 1
ATOM 6607 C C . LYS A 1 875 ? -9.149 -1.742 -13.661 1.00 98.31 875 LYS A C 1
ATOM 6609 O O . LYS A 1 875 ? -8.614 -1.192 -12.707 1.00 98.31 875 LYS A O 1
ATOM 6614 N N . THR A 1 876 ? -9.166 -3.065 -13.812 1.00 97.81 876 THR A N 1
ATOM 6615 C CA . THR A 1 876 ? -8.632 -4.003 -12.816 1.00 97.81 876 THR A CA 1
ATOM 6616 C C . THR A 1 876 ? -7.144 -3.767 -12.571 1.00 97.81 876 THR A C 1
ATOM 6618 O O . THR A 1 876 ? -6.729 -3.659 -11.422 1.00 97.81 876 THR A O 1
ATOM 6621 N N . VAL A 1 877 ? -6.338 -3.624 -13.628 1.00 97.88 877 VAL A N 1
ATOM 6622 C CA . VAL A 1 877 ? -4.899 -3.338 -13.491 1.00 97.88 877 VAL A CA 1
ATOM 6623 C C . VAL A 1 877 ? -4.671 -1.957 -12.873 1.00 97.88 877 VAL A C 1
ATOM 6625 O O . VAL A 1 877 ? -3.834 -1.806 -11.981 1.00 97.88 877 VAL A O 1
ATOM 6628 N N . VAL A 1 878 ? -5.432 -0.951 -13.310 1.00 98.38 878 VAL A N 1
ATOM 6629 C CA . VAL A 1 878 ? -5.340 0.416 -12.781 1.00 98.38 878 VAL A CA 1
ATOM 6630 C C . VAL A 1 878 ? -5.641 0.446 -11.283 1.00 98.38 878 VAL A C 1
ATOM 6632 O O . VAL A 1 878 ? -4.855 1.002 -10.517 1.00 98.38 878 VAL A O 1
ATOM 6635 N N . GLU A 1 879 ? -6.729 -0.183 -10.844 1.00 96.81 879 GLU A N 1
ATOM 6636 C CA . GLU A 1 879 ? -7.131 -0.239 -9.436 1.00 96.81 879 GLU A CA 1
ATOM 6637 C C . GLU A 1 879 ? -6.207 -1.126 -8.595 1.00 96.81 879 GLU A C 1
ATOM 6639 O O . GLU A 1 879 ? -5.888 -0.778 -7.457 1.00 96.81 879 GLU A O 1
ATOM 6644 N N . GLU A 1 880 ? -5.727 -2.246 -9.146 1.00 96.50 880 GLU A N 1
ATOM 6645 C CA . GLU A 1 880 ? -4.854 -3.174 -8.429 1.00 96.50 880 GLU A CA 1
ATOM 6646 C C . GLU A 1 880 ? -3.528 -2.518 -8.014 1.00 96.50 880 GLU A C 1
ATOM 6648 O O . GLU A 1 880 ? -3.017 -2.770 -6.911 1.00 96.50 880 GLU A O 1
ATOM 6653 N N . TYR A 1 881 ? -2.951 -1.725 -8.914 1.00 97.56 881 TYR A N 1
ATOM 6654 C CA . TYR A 1 881 ? -1.636 -1.117 -8.730 1.00 97.56 881 TYR A CA 1
ATOM 6655 C C . TYR A 1 881 ? -1.699 0.354 -8.311 1.00 97.56 881 TYR A C 1
ATOM 6657 O O . TYR A 1 881 ? -0.712 0.873 -7.789 1.00 97.56 881 TYR A O 1
ATOM 6665 N N . GLY A 1 882 ? -2.856 1.001 -8.468 1.00 96.56 882 GLY A N 1
ATOM 6666 C CA . GLY A 1 882 ? -3.054 2.415 -8.163 1.00 96.56 882 GLY A CA 1
ATOM 6667 C C . GLY A 1 882 ? -2.488 3.341 -9.237 1.00 96.56 882 GLY A C 1
ATOM 6668 O O . GLY A 1 882 ? -1.920 4.374 -8.896 1.00 96.56 882 GLY A O 1
ATOM 6669 N N . PHE A 1 883 ? -2.594 2.971 -10.515 1.00 98.44 883 PHE A N 1
ATOM 6670 C CA . PHE A 1 883 ? -2.139 3.809 -11.628 1.00 98.44 883 PHE A CA 1
ATOM 6671 C C . PHE A 1 883 ? -2.988 5.083 -11.773 1.00 98.44 883 PHE A C 1
ATOM 6673 O O . PHE A 1 883 ? -4.198 5.063 -11.561 1.00 98.44 883 PHE A O 1
ATOM 6680 N N . ASP A 1 884 ? -2.357 6.188 -12.177 1.00 97.19 884 ASP A N 1
ATOM 6681 C CA . ASP A 1 884 ? -3.016 7.473 -12.461 1.00 97.19 884 ASP A CA 1
ATOM 6682 C C . ASP A 1 884 ? -3.666 7.511 -13.866 1.00 97.19 884 ASP A C 1
ATOM 6684 O O . ASP A 1 884 ? -4.326 8.488 -14.223 1.00 97.19 884 ASP A O 1
ATOM 6688 N N . GLY A 1 885 ? -3.458 6.482 -14.693 1.00 97.94 885 GLY A N 1
ATOM 6689 C CA . GLY A 1 885 ? -3.966 6.431 -16.063 1.00 97.94 885 GLY A CA 1
ATOM 6690 C C . GLY A 1 885 ? -3.247 5.417 -16.949 1.00 97.94 885 GLY A C 1
ATOM 6691 O O . GLY A 1 885 ? -2.531 4.543 -16.453 1.00 97.94 885 GLY A O 1
ATOM 6692 N N . LEU A 1 886 ? -3.435 5.555 -18.262 1.00 98.69 886 LEU A N 1
ATOM 6693 C CA . LEU A 1 886 ? -2.910 4.655 -19.285 1.00 98.69 886 LEU A CA 1
ATOM 6694 C C . LEU A 1 886 ? -2.241 5.415 -20.439 1.00 98.69 886 LEU A C 1
ATOM 6696 O O . LEU A 1 886 ? -2.746 6.433 -20.911 1.00 98.69 886 LEU A O 1
ATOM 6700 N N . ASP A 1 887 ? -1.132 4.863 -20.921 1.00 98.81 887 ASP A N 1
ATOM 6701 C CA . ASP A 1 887 ? -0.435 5.281 -22.136 1.00 98.81 887 ASP A CA 1
ATOM 6702 C C . ASP A 1 887 ? -0.662 4.258 -23.259 1.00 98.81 887 ASP A C 1
ATOM 6704 O O . ASP A 1 887 ? -0.496 3.060 -23.045 1.00 98.81 887 ASP A O 1
ATOM 6708 N N . ILE A 1 888 ? -1.073 4.704 -24.446 1.00 98.44 888 ILE A N 1
ATOM 6709 C CA . ILE A 1 888 ? -1.232 3.846 -25.627 1.00 98.44 888 ILE A CA 1
ATOM 6710 C C . ILE A 1 888 ? 0.094 3.824 -26.385 1.00 98.44 888 ILE A C 1
ATOM 6712 O O . ILE A 1 888 ? 0.425 4.790 -27.071 1.00 98.44 888 ILE A O 1
ATOM 6716 N N . ASP A 1 889 ? 0.813 2.710 -26.300 1.00 97.12 889 ASP A N 1
ATOM 6717 C CA . ASP A 1 889 ? 2.097 2.491 -26.973 1.00 97.12 889 ASP A CA 1
ATOM 6718 C C . ASP A 1 889 ? 1.984 1.368 -28.013 1.00 97.12 889 ASP A C 1
ATOM 6720 O O . ASP A 1 889 ? 2.705 0.374 -28.014 1.00 97.12 889 ASP A O 1
ATOM 6724 N N . TRP A 1 890 ? 0.957 1.463 -28.858 1.00 94.25 890 TRP A N 1
ATOM 6725 C CA . TRP A 1 890 ? 0.683 0.465 -29.889 1.00 94.25 890 TRP A CA 1
ATOM 6726 C C . TRP A 1 890 ? 1.615 0.682 -31.075 1.00 94.25 890 TRP A C 1
ATOM 6728 O O . TRP A 1 890 ? 1.684 1.787 -31.619 1.00 94.25 890 TRP A O 1
ATOM 6738 N N . GLU A 1 891 ? 2.254 -0.394 -31.520 1.00 88.94 891 GLU A N 1
ATOM 6739 C CA . GLU A 1 891 ? 3.171 -0.398 -32.654 1.00 88.94 891 GLU A CA 1
ATOM 6740 C C . GLU A 1 891 ? 2.885 -1.545 -33.637 1.00 88.94 891 GLU A C 1
ATOM 6742 O O . GLU A 1 891 ? 2.170 -2.513 -33.340 1.00 88.94 891 GLU A O 1
ATOM 6747 N N . SER A 1 892 ? 3.446 -1.431 -34.842 1.00 86.44 892 SER A N 1
ATOM 6748 C CA . SER A 1 892 ? 3.468 -2.498 -35.849 1.00 86.44 892 SER A CA 1
ATOM 6749 C C . SER A 1 892 ? 2.088 -3.130 -36.144 1.00 86.44 892 SER A C 1
ATOM 6751 O O . SER A 1 892 ? 1.170 -2.445 -36.608 1.00 86.44 892 SER A O 1
ATOM 6753 N N . LEU A 1 893 ? 1.920 -4.449 -35.951 1.00 89.25 893 LEU A N 1
ATOM 6754 C CA . LEU A 1 893 ? 0.696 -5.170 -36.332 1.00 89.25 893 LEU A CA 1
ATOM 6755 C C . LEU A 1 893 ? -0.532 -4.777 -35.498 1.00 89.25 893 LEU A C 1
ATOM 6757 O O . LEU A 1 893 ? -1.643 -4.804 -36.035 1.00 89.25 893 LEU A O 1
ATOM 6761 N N . SER A 1 894 ? -0.343 -4.334 -34.251 1.00 90.31 894 SER A N 1
ATOM 6762 C CA . SER A 1 894 ? -1.444 -3.924 -33.365 1.00 90.31 894 SER A CA 1
ATOM 6763 C C . SER A 1 894 ? -2.243 -2.733 -33.921 1.00 90.31 894 SER A C 1
ATOM 6765 O O . SER A 1 894 ? -3.450 -2.615 -33.706 1.00 90.31 894 SER A O 1
ATOM 6767 N N . LEU A 1 895 ? -1.612 -1.887 -34.744 1.00 91.75 895 LEU A N 1
ATOM 6768 C CA . LEU A 1 895 ? -2.235 -0.703 -35.345 1.00 91.75 895 LEU A CA 1
ATOM 6769 C C . LEU A 1 895 ? -3.086 -0.992 -36.592 1.00 91.75 895 LEU A C 1
ATOM 6771 O O . LEU A 1 895 ? -3.778 -0.092 -37.083 1.00 91.75 895 LEU A O 1
ATOM 6775 N N . LYS A 1 896 ? -3.043 -2.215 -37.137 1.00 90.38 896 LYS A N 1
ATOM 6776 C CA . LYS A 1 896 ? -3.694 -2.543 -38.419 1.00 90.38 896 LYS A CA 1
ATOM 6777 C C . LYS A 1 896 ? -5.216 -2.647 -38.334 1.00 90.38 896 LYS A C 1
ATOM 6779 O O . LYS A 1 896 ? -5.884 -2.503 -39.357 1.00 90.38 896 LYS A O 1
ATOM 6784 N N . SER A 1 897 ? -5.771 -2.901 -37.148 1.00 91.81 897 SER A N 1
ATOM 6785 C CA . SER A 1 897 ? -7.217 -3.050 -36.948 1.00 91.81 897 SER A CA 1
ATOM 6786 C C . SER A 1 897 ? -7.866 -1.725 -36.541 1.00 91.81 897 SER A C 1
ATOM 6788 O O . SER A 1 897 ? -7.700 -1.266 -35.411 1.00 91.81 897 SER A O 1
ATOM 6790 N N . SER A 1 898 ? -8.640 -1.121 -37.449 1.00 91.31 898 SER A N 1
ATOM 6791 C CA . SER A 1 898 ? -9.449 0.078 -37.156 1.00 91.31 898 SER A CA 1
ATOM 6792 C C . SER A 1 898 ? -10.484 -0.194 -36.056 1.00 91.31 898 SER A C 1
ATOM 6794 O O . SER A 1 898 ? -10.643 0.613 -35.142 1.00 91.31 898 SER A O 1
ATOM 6796 N N . GLU A 1 899 ? -11.126 -1.370 -36.090 1.00 94.50 899 GLU A N 1
ATOM 6797 C CA . GLU A 1 899 ? -12.071 -1.808 -35.056 1.00 94.50 899 GLU A CA 1
ATOM 6798 C C . GLU A 1 899 ? -11.408 -1.834 -33.674 1.00 94.50 899 GLU A C 1
ATOM 6800 O O . GLU A 1 899 ? -11.914 -1.216 -32.742 1.00 94.50 899 GLU A O 1
ATOM 6805 N N . SER A 1 900 ? -10.240 -2.472 -33.559 1.00 95.06 900 SER A N 1
ATOM 6806 C CA . SER A 1 900 ? -9.524 -2.606 -32.285 1.00 95.06 900 SER A CA 1
ATOM 6807 C C . SER A 1 900 ? -9.179 -1.242 -31.679 1.00 95.06 900 SER A C 1
ATOM 6809 O O . SER A 1 900 ? -9.392 -1.021 -30.490 1.00 95.06 900 SER A O 1
ATOM 6811 N N . LYS A 1 901 ? -8.715 -0.289 -32.501 1.00 95.44 901 LYS A N 1
ATOM 6812 C CA . LYS A 1 901 ? -8.394 1.075 -32.049 1.00 95.44 901 LYS A CA 1
ATOM 6813 C C . LYS A 1 901 ? -9.632 1.818 -31.539 1.00 95.44 901 LYS A C 1
ATOM 6815 O O . LYS A 1 901 ? -9.576 2.426 -30.472 1.00 95.44 901 LYS A O 1
ATOM 6820 N N . LYS A 1 902 ? -10.766 1.711 -32.242 1.00 96.19 902 LYS A N 1
ATOM 6821 C CA . LYS A 1 902 ? -12.047 2.303 -31.811 1.00 96.19 902 LYS A CA 1
ATOM 6822 C C . LYS A 1 902 ? -12.560 1.690 -30.513 1.00 96.19 902 LYS A C 1
ATOM 6824 O O . LYS A 1 902 ? -12.983 2.418 -29.622 1.00 96.19 902 LYS A O 1
ATOM 6829 N N . VAL A 1 903 ? -12.495 0.366 -30.385 1.00 97.94 903 VAL A N 1
ATOM 6830 C CA . VAL A 1 903 ? -12.909 -0.354 -29.171 1.00 97.94 903 VAL A CA 1
ATOM 6831 C C . VAL A 1 903 ? -12.085 0.084 -27.968 1.00 97.94 903 VAL A C 1
ATOM 6833 O O . VAL A 1 903 ? -12.653 0.438 -26.935 1.00 97.94 903 VAL A O 1
ATOM 6836 N N . THR A 1 904 ? -10.762 0.137 -28.119 1.00 98.19 904 THR A N 1
ATOM 6837 C CA . THR A 1 904 ? -9.855 0.638 -27.084 1.00 98.19 904 THR A CA 1
ATOM 6838 C C . THR A 1 904 ? -10.158 2.094 -26.728 1.00 98.19 904 THR A C 1
ATOM 6840 O O . THR A 1 904 ? -10.265 2.421 -25.548 1.00 98.19 904 THR A O 1
ATOM 6843 N N . ALA A 1 905 ? -10.358 2.968 -27.719 1.00 98.50 905 ALA A N 1
ATOM 6844 C CA . ALA A 1 905 ? -10.689 4.369 -27.473 1.00 98.50 905 ALA A CA 1
ATOM 6845 C C . ALA A 1 905 ? -12.015 4.530 -26.708 1.00 98.50 905 ALA A C 1
ATOM 6847 O O . ALA A 1 905 ? -12.073 5.272 -25.731 1.00 98.50 905 ALA A O 1
ATOM 6848 N N . LEU A 1 906 ? -13.066 3.799 -27.095 1.00 98.38 906 LEU A N 1
ATOM 6849 C CA . LEU A 1 906 ? -14.357 3.807 -26.400 1.00 98.38 906 LEU A CA 1
ATOM 6850 C C . LEU A 1 906 ? -14.242 3.303 -24.956 1.00 98.38 906 LEU A C 1
ATOM 6852 O O . LEU A 1 906 ? -14.790 3.933 -24.052 1.00 98.38 906 LEU A O 1
ATOM 6856 N N . ALA A 1 907 ? -13.500 2.215 -24.726 1.00 98.62 907 ALA A N 1
ATOM 6857 C CA . ALA A 1 907 ? -13.244 1.697 -23.384 1.00 98.62 907 ALA A CA 1
ATOM 6858 C C . ALA A 1 907 ? -12.545 2.742 -22.495 1.00 98.62 907 ALA A C 1
ATOM 6860 O O . ALA A 1 907 ? -12.952 2.950 -21.353 1.00 98.62 907 ALA A O 1
ATOM 6861 N N . LEU A 1 908 ? -11.537 3.441 -23.028 1.00 98.75 908 LEU A N 1
ATOM 6862 C CA . LEU A 1 908 ? -10.811 4.487 -22.303 1.00 98.75 908 LEU A CA 1
ATOM 6863 C C . LEU A 1 908 ? -11.662 5.736 -22.037 1.00 98.75 908 LEU A C 1
ATOM 6865 O O . LEU A 1 908 ? -11.535 6.327 -20.967 1.00 98.75 908 LEU A O 1
ATOM 6869 N N . LYS A 1 909 ? -12.552 6.125 -22.960 1.00 98.50 909 LYS A N 1
ATOM 6870 C CA . LYS A 1 909 ? -13.501 7.236 -22.750 1.00 98.50 909 LYS A CA 1
ATOM 6871 C C . LYS A 1 909 ? -14.455 6.938 -21.609 1.00 98.50 909 LYS A C 1
ATOM 6873 O O . LYS A 1 909 ? -14.561 7.741 -20.689 1.00 98.50 909 LYS A O 1
ATOM 6878 N N . GLU A 1 910 ? -15.091 5.766 -21.643 1.00 98.31 910 GLU A N 1
ATOM 6879 C CA . GLU A 1 910 ? -15.984 5.332 -20.567 1.00 98.31 910 GLU A CA 1
ATOM 6880 C C . GLU A 1 910 ? -15.245 5.243 -19.234 1.00 98.31 910 GLU A C 1
ATOM 6882 O O . GLU A 1 910 ? -15.767 5.700 -18.224 1.00 98.31 910 GLU A O 1
ATOM 6887 N N . LEU A 1 911 ? -14.014 4.724 -19.226 1.00 98.12 911 LEU A N 1
ATOM 6888 C CA . LEU A 1 911 ? -13.208 4.656 -18.012 1.00 98.12 911 LEU A CA 1
ATOM 6889 C C . LEU A 1 911 ? -12.872 6.053 -17.471 1.00 98.12 911 LEU A C 1
ATOM 6891 O O . LEU A 1 911 ? -13.020 6.300 -16.278 1.00 98.12 911 LEU A O 1
ATOM 6895 N N . LYS A 1 912 ? -12.469 6.990 -18.336 1.00 97.75 912 LYS A N 1
ATOM 6896 C CA . LYS A 1 912 ? -12.179 8.372 -17.931 1.00 97.75 912 LYS A CA 1
ATOM 6897 C C . LYS A 1 912 ? -13.428 9.091 -17.416 1.00 97.75 912 LYS A C 1
ATOM 6899 O O . LYS A 1 912 ? -13.336 9.804 -16.419 1.00 97.75 912 LYS A O 1
ATOM 6904 N N . ASP A 1 913 ? -14.584 8.874 -18.041 1.00 97.75 913 ASP A N 1
ATOM 6905 C CA . ASP A 1 913 ? -15.865 9.424 -17.587 1.00 97.75 913 ASP A CA 1
ATOM 6906 C C . ASP A 1 913 ? -16.322 8.799 -16.254 1.00 97.75 913 ASP A C 1
ATOM 6908 O O . ASP A 1 913 ? -16.778 9.529 -15.372 1.00 97.75 913 ASP A O 1
ATOM 6912 N N . GLU A 1 914 ? -16.135 7.488 -16.056 1.00 96.81 914 GLU A N 1
ATOM 6913 C CA . GLU A 1 914 ? -16.378 6.799 -14.777 1.00 96.81 914 GLU A CA 1
ATOM 6914 C C . GLU A 1 914 ? -15.493 7.364 -13.658 1.00 96.81 914 GLU A C 1
ATOM 6916 O O . GLU A 1 914 ? -16.002 7.765 -12.613 1.00 96.81 914 GLU A O 1
ATOM 6921 N N . TYR A 1 915 ? -14.180 7.470 -13.881 1.00 94.50 915 TYR A N 1
ATOM 6922 C CA . TYR A 1 915 ? -13.252 8.020 -12.886 1.00 94.50 915 TYR A CA 1
ATOM 6923 C C . TYR A 1 915 ? -13.593 9.471 -12.552 1.00 94.50 915 TYR A C 1
ATOM 6925 O O . TYR A 1 915 ? -13.628 9.845 -11.380 1.00 94.50 915 TYR A O 1
ATOM 6933 N N . LYS A 1 916 ? -13.935 10.275 -13.563 1.00 89.19 916 LYS A N 1
ATOM 6934 C CA . LYS A 1 916 ? -14.378 11.655 -13.365 1.00 89.19 916 LYS A CA 1
ATOM 6935 C C . LYS A 1 916 ? -15.667 11.733 -12.546 1.00 89.19 916 LYS A C 1
ATOM 6937 O O . LYS A 1 916 ? -15.767 12.586 -11.666 1.00 89.19 916 LYS A O 1
ATOM 6942 N N . ALA A 1 917 ? -16.637 10.854 -12.804 1.00 89.19 917 ALA A N 1
ATOM 6943 C CA . ALA A 1 917 ? -17.856 10.746 -12.002 1.00 89.19 917 ALA A CA 1
ATOM 6944 C C . ALA A 1 917 ? -17.568 10.294 -10.561 1.00 89.19 917 ALA A C 1
ATOM 6946 O O . ALA A 1 917 ? -18.342 10.610 -9.663 1.00 89.19 917 ALA A O 1
ATOM 6947 N N . GLU A 1 918 ? -16.444 9.607 -10.336 1.00 86.06 918 GLU A N 1
ATOM 6948 C CA . GLU A 1 918 ? -15.938 9.250 -9.012 1.00 86.06 918 GLU A CA 1
ATOM 6949 C C . GLU A 1 918 ? -15.109 10.362 -8.329 1.00 86.06 918 GLU A C 1
ATOM 6951 O O . GLU A 1 918 ? -14.604 10.162 -7.220 1.00 86.06 918 GLU A O 1
ATOM 6956 N N . GLY A 1 919 ? -14.934 11.522 -8.970 1.00 78.69 919 GLY A N 1
ATOM 6957 C CA . GLY A 1 919 ? -14.056 12.587 -8.478 1.00 78.69 919 GLY A CA 1
ATOM 6958 C C . GLY A 1 919 ? -12.565 12.231 -8.540 1.00 78.69 919 GLY A C 1
ATOM 6959 O O . GLY A 1 919 ? -11.760 12.829 -7.829 1.00 78.69 919 GLY A O 1
ATOM 6960 N N . LYS A 1 920 ? -12.193 11.244 -9.362 1.00 86.25 920 LYS A N 1
ATOM 6961 C CA . LYS A 1 920 ? -10.813 10.833 -9.629 1.00 86.25 920 LYS A CA 1
ATOM 6962 C C . LYS A 1 920 ? -10.363 11.352 -10.989 1.00 86.25 920 LYS A C 1
ATOM 6964 O O . LYS A 1 920 ? -11.153 11.497 -11.921 1.00 86.25 920 LYS A O 1
ATOM 6969 N N . ASP A 1 921 ? -9.062 11.565 -11.115 1.00 88.81 921 ASP A N 1
ATOM 6970 C CA . ASP A 1 921 ? -8.441 11.858 -12.399 1.00 88.81 921 ASP A CA 1
ATOM 6971 C C . ASP A 1 921 ? -7.996 10.553 -13.081 1.00 88.81 921 ASP A C 1
ATOM 6973 O O . ASP A 1 921 ? -7.484 9.651 -12.419 1.00 88.81 921 ASP A O 1
ATOM 6977 N N . PHE A 1 922 ? -8.169 10.464 -14.402 1.00 96.25 922 PHE A N 1
ATOM 6978 C CA . PHE A 1 922 ? -7.635 9.377 -15.225 1.00 96.25 922 PHE A CA 1
ATOM 6979 C C . PHE A 1 922 ? -6.918 9.961 -16.441 1.00 96.25 922 PHE A C 1
ATOM 6981 O O . PHE A 1 922 ? -7.530 10.638 -17.277 1.00 96.25 922 PHE A O 1
ATOM 6988 N N . ILE A 1 923 ? -5.613 9.717 -16.521 1.00 97.00 923 ILE A N 1
ATOM 6989 C CA . ILE A 1 923 ? -4.753 10.221 -17.590 1.00 97.00 923 ILE A CA 1
ATOM 6990 C C . ILE A 1 923 ? -4.805 9.274 -18.795 1.00 97.00 923 ILE A C 1
ATOM 6992 O O . ILE A 1 923 ? -4.705 8.060 -18.642 1.00 97.00 923 ILE A O 1
ATOM 6996 N N . ILE A 1 924 ? -4.931 9.827 -19.999 1.00 98.56 924 ILE A N 1
ATOM 6997 C CA . ILE A 1 924 ? -4.796 9.102 -21.265 1.00 98.56 924 ILE A CA 1
ATOM 6998 C C . ILE A 1 924 ? -3.682 9.759 -22.073 1.00 98.56 924 ILE A C 1
ATOM 7000 O O . ILE A 1 924 ? -3.783 10.938 -22.428 1.00 98.56 924 ILE A O 1
ATOM 7004 N N . THR A 1 925 ? -2.647 8.989 -22.400 1.00 98.56 925 THR A N 1
ATOM 7005 C CA . THR A 1 925 ? -1.544 9.426 -23.267 1.00 98.56 925 THR A CA 1
ATOM 7006 C C . THR A 1 925 ? -1.350 8.472 -24.430 1.00 98.56 925 THR A C 1
ATOM 7008 O O . THR A 1 925 ? -1.964 7.407 -24.487 1.00 98.56 925 THR A O 1
ATOM 7011 N N . MET A 1 926 ? -0.531 8.875 -25.396 1.00 98.56 926 MET A N 1
ATOM 7012 C CA . MET A 1 926 ? -0.178 8.038 -26.538 1.00 98.56 926 MET A CA 1
ATOM 7013 C C . MET A 1 926 ? 1.289 8.243 -26.907 1.00 98.56 926 MET A C 1
ATOM 7015 O O . MET A 1 926 ? 1.771 9.382 -26.902 1.00 98.56 926 MET A O 1
ATOM 7019 N N . ALA A 1 927 ? 1.955 7.168 -27.318 1.00 97.44 927 ALA A N 1
ATOM 7020 C CA . ALA A 1 927 ? 3.357 7.144 -27.718 1.00 97.44 927 ALA A CA 1
ATOM 7021 C C . ALA A 1 927 ? 3.551 6.654 -29.166 1.00 97.44 927 ALA A C 1
ATOM 7023 O O . ALA A 1 927 ? 4.298 5.712 -29.407 1.00 97.44 927 ALA A O 1
ATOM 7024 N N . PRO A 1 928 ? 2.897 7.272 -30.166 1.00 95.06 928 PRO A N 1
ATOM 7025 C CA . PRO A 1 928 ? 3.005 6.823 -31.548 1.00 95.06 928 PRO A CA 1
ATOM 7026 C C . PRO A 1 928 ? 4.430 6.975 -32.084 1.00 95.06 928 PRO A C 1
ATOM 7028 O O . PRO A 1 928 ? 5.037 8.038 -31.936 1.00 95.06 928 PRO A O 1
ATOM 7031 N N . GLU A 1 929 ? 4.933 5.981 -32.815 1.00 92.50 929 GLU A N 1
ATOM 7032 C CA . GLU A 1 929 ? 6.044 6.224 -33.738 1.00 92.50 929 GLU A CA 1
ATOM 7033 C C . GLU A 1 929 ? 5.624 7.296 -34.753 1.00 92.50 929 GLU A C 1
ATOM 7035 O O . GLU A 1 929 ? 4.529 7.246 -35.327 1.00 92.50 929 GLU A O 1
ATOM 7040 N N . PHE A 1 930 ? 6.480 8.294 -34.984 1.00 89.88 930 PHE A N 1
ATOM 7041 C CA . PHE A 1 930 ? 6.090 9.457 -35.785 1.00 89.88 930 PHE A CA 1
ATOM 7042 C C . PHE A 1 930 ? 5.633 9.174 -37.230 1.00 89.88 930 PHE A C 1
ATOM 7044 O O . PHE A 1 930 ? 4.804 9.950 -37.716 1.00 89.88 930 PHE A O 1
ATOM 7051 N N . PRO A 1 931 ? 6.070 8.105 -37.934 1.00 89.88 931 PRO A N 1
ATOM 7052 C CA . PRO A 1 931 ? 5.536 7.803 -39.262 1.00 89.88 931 PRO A CA 1
ATOM 7053 C C . PRO A 1 931 ? 4.025 7.514 -39.238 1.00 89.88 931 PRO A C 1
ATOM 7055 O O . PRO A 1 931 ? 3.312 7.874 -40.176 1.00 89.88 931 PRO A O 1
ATOM 7058 N N . TYR A 1 932 ? 3.505 6.947 -38.141 1.00 91.31 932 TYR A N 1
ATOM 7059 C CA . TYR A 1 932 ? 2.078 6.642 -37.965 1.00 91.31 932 TYR A CA 1
ATOM 7060 C C . TYR A 1 932 ? 1.205 7.873 -37.678 1.00 91.31 932 TYR A C 1
ATOM 7062 O O . TYR A 1 932 ? -0.020 7.749 -37.582 1.00 91.31 932 TYR A O 1
ATOM 7070 N N . LEU A 1 933 ? 1.819 9.056 -37.559 1.00 92.06 933 LEU A N 1
ATOM 7071 C CA . LEU A 1 933 ? 1.139 10.347 -37.437 1.00 92.06 933 LEU A CA 1
ATOM 7072 C C . LEU A 1 933 ? 0.916 11.050 -38.782 1.00 92.06 933 LEU A C 1
ATOM 7074 O O . LEU A 1 933 ? 0.411 12.175 -38.801 1.00 92.06 933 LEU A O 1
ATOM 7078 N N . ARG A 1 934 ? 1.289 10.432 -39.908 1.00 89.88 934 ARG A N 1
ATOM 7079 C CA . ARG A 1 934 ? 1.038 11.007 -41.232 1.00 89.88 934 ARG A CA 1
ATOM 7080 C C . ARG A 1 934 ? -0.311 10.563 -41.793 1.00 89.88 934 ARG A C 1
ATOM 7082 O O . ARG A 1 934 ? -0.616 9.377 -41.826 1.00 89.88 934 ARG A O 1
ATOM 7089 N N . GLN A 1 935 ? -1.064 11.490 -42.364 1.00 87.06 935 GLN A N 1
ATOM 7090 C CA . GLN A 1 935 ? -2.320 11.246 -43.080 1.00 87.06 935 GLN A CA 1
ATOM 7091 C C . GLN A 1 935 ? -2.123 10.370 -44.327 1.00 87.06 935 GLN A C 1
ATOM 7093 O O . GLN A 1 935 ? -3.018 9.649 -44.749 1.00 87.06 935 GLN A O 1
ATOM 7098 N N . ASN A 1 936 ? -0.931 10.362 -44.928 1.00 78.75 936 ASN A N 1
ATOM 7099 C CA . ASN A 1 936 ? -0.645 9.484 -46.068 1.00 78.75 936 ASN A CA 1
ATOM 7100 C C . ASN A 1 936 ? -0.394 8.011 -45.668 1.00 78.75 936 ASN A C 1
ATOM 7102 O O . ASN A 1 936 ? -0.320 7.147 -46.546 1.00 78.75 936 ASN A O 1
ATOM 7106 N N . SER A 1 937 ? -0.300 7.714 -44.365 1.00 72.12 937 SER A N 1
ATOM 7107 C CA . SER A 1 937 ? -0.264 6.347 -43.825 1.00 72.12 937 SER A CA 1
ATOM 7108 C C . SER A 1 937 ? -1.664 5.724 -43.678 1.00 72.12 937 SER A C 1
ATOM 7110 O O . SER A 1 937 ? -1.786 4.549 -43.330 1.00 72.12 937 SER A O 1
ATOM 7112 N N . GLU A 1 938 ? -2.724 6.476 -44.006 1.00 70.19 938 GLU A N 1
ATOM 7113 C CA . GLU A 1 938 ? -4.112 6.016 -43.967 1.00 70.19 938 GLU A CA 1
ATOM 7114 C C . GLU A 1 938 ? -4.379 4.847 -44.940 1.00 70.19 938 GLU A C 1
ATOM 7116 O O . GLU A 1 938 ? -3.889 4.795 -46.077 1.00 70.19 938 GLU A O 1
ATOM 7121 N N . GLY A 1 939 ? -5.175 3.879 -44.480 1.00 60.34 939 GLY A N 1
ATOM 7122 C CA . GLY A 1 939 ? -5.618 2.720 -45.257 1.00 60.34 939 GLY A CA 1
ATOM 7123 C C . GLY A 1 939 ? -5.801 1.468 -44.398 1.00 60.34 939 GLY A C 1
ATOM 7124 O O . GLY A 1 939 ? -5.043 1.225 -43.461 1.00 60.34 939 GLY A O 1
ATOM 7125 N N . GLU A 1 940 ? -6.804 0.654 -44.725 1.00 57.28 940 GLU A N 1
ATOM 7126 C CA . GLU A 1 940 ? -7.050 -0.623 -44.046 1.00 57.28 940 GLU A CA 1
ATOM 7127 C C . GLU A 1 940 ? -5.830 -1.555 -44.183 1.00 57.28 940 GLU A C 1
ATOM 7129 O O . GLU A 1 940 ? -5.271 -1.715 -45.270 1.00 57.28 940 GLU A O 1
ATOM 7134 N N . GLY A 1 941 ? -5.364 -2.127 -43.067 1.00 61.47 941 GLY A N 1
ATOM 7135 C CA . GLY A 1 941 ? -4.162 -2.969 -43.024 1.00 61.47 941 GLY A CA 1
ATOM 7136 C C . GLY A 1 941 ? -2.823 -2.217 -42.948 1.00 61.47 941 GLY A C 1
ATOM 7137 O O . GLY A 1 941 ? -1.781 -2.869 -42.820 1.00 61.47 941 GLY A O 1
ATOM 7138 N N . LYS A 1 942 ? -2.830 -0.876 -42.971 1.00 72.75 942 LYS A N 1
ATOM 7139 C CA . LYS A 1 942 ? -1.662 -0.027 -42.683 1.00 72.75 942 LYS A CA 1
ATOM 7140 C C . LYS A 1 942 ? -1.724 0.473 -41.237 1.00 72.75 942 LYS A C 1
ATOM 7142 O O . LYS A 1 942 ? -2.767 0.950 -40.792 1.00 72.75 942 LYS A O 1
ATOM 7147 N N . GLY A 1 943 ? -0.620 0.351 -40.498 1.00 81.12 943 GLY A N 1
ATOM 7148 C CA . GLY A 1 943 ? -0.526 0.915 -39.149 1.00 81.12 943 GLY A CA 1
ATOM 7149 C C . GLY A 1 943 ? -0.631 2.440 -39.204 1.00 81.12 943 GLY A C 1
ATOM 7150 O O . GLY A 1 943 ? 0.049 3.063 -40.013 1.00 81.12 943 GLY A O 1
ATOM 7151 N N . ASN A 1 944 ? -1.519 3.025 -38.399 1.00 90.62 944 ASN A N 1
ATOM 7152 C CA . ASN A 1 944 ? -1.688 4.472 -38.241 1.00 90.62 944 ASN A CA 1
ATOM 7153 C C . ASN A 1 944 ? -2.424 4.776 -36.921 1.00 90.62 944 ASN A C 1
ATOM 7155 O O . ASN A 1 944 ? -3.134 3.909 -36.394 1.00 90.62 944 ASN A O 1
ATOM 7159 N N . TYR A 1 945 ? -2.300 6.011 -36.430 1.00 93.94 945 TYR A N 1
ATOM 7160 C CA . TYR A 1 945 ? -2.937 6.476 -35.188 1.00 93.94 945 TYR A CA 1
ATOM 7161 C C . TYR A 1 945 ? -4.248 7.257 -35.386 1.00 93.94 945 TYR A C 1
ATOM 7163 O O . TYR A 1 945 ? -4.802 7.755 -34.406 1.00 93.94 945 TYR A O 1
ATOM 7171 N N . LYS A 1 946 ? -4.776 7.348 -36.616 1.00 92.25 946 LYS A N 1
ATOM 7172 C CA . LYS A 1 946 ? -5.949 8.171 -36.962 1.00 92.25 946 LYS A CA 1
ATOM 7173 C C . LYS A 1 946 ? -7.128 7.945 -36.023 1.00 92.25 946 LYS A C 1
ATOM 7175 O O . LYS A 1 946 ? -7.619 8.896 -35.427 1.00 92.25 946 LYS A O 1
ATOM 7180 N N . GLU A 1 947 ? -7.562 6.694 -35.864 1.00 93.75 947 GLU A N 1
ATOM 7181 C CA . GLU A 1 947 ? -8.728 6.387 -35.034 1.00 93.75 947 GLU A CA 1
ATOM 7182 C C . GLU A 1 947 ? -8.514 6.749 -33.563 1.00 93.75 947 GLU A C 1
ATOM 7184 O O . GLU A 1 947 ? -9.443 7.225 -32.925 1.00 93.75 947 GLU A O 1
ATOM 7189 N N . PHE A 1 948 ? -7.305 6.579 -33.020 1.00 96.56 948 PHE A N 1
ATOM 7190 C CA . PHE A 1 948 ? -7.030 7.014 -31.650 1.00 96.56 948 PHE A CA 1
ATOM 7191 C C . PHE A 1 948 ? -7.110 8.536 -31.519 1.00 96.56 948 PHE A C 1
ATOM 7193 O O . PHE A 1 948 ? -7.731 9.024 -30.580 1.00 96.56 948 PHE A O 1
ATOM 7200 N N . LEU A 1 949 ? -6.528 9.279 -32.467 1.00 95.81 949 LEU A N 1
ATOM 7201 C CA . LEU A 1 949 ? -6.562 10.743 -32.471 1.00 95.81 949 LEU A CA 1
ATOM 7202 C C . LEU A 1 949 ? -7.993 11.287 -32.585 1.00 95.81 949 LEU A C 1
ATOM 7204 O O . LEU A 1 949 ? -8.349 12.204 -31.854 1.00 95.81 949 LEU A O 1
ATOM 7208 N N . GLU A 1 950 ? -8.808 10.716 -33.475 1.00 94.69 950 GLU A N 1
ATOM 7209 C CA . GLU A 1 950 ? -10.192 11.149 -33.703 1.00 94.69 950 GLU A CA 1
ATOM 7210 C C . GLU A 1 950 ? -11.117 10.772 -32.538 1.00 94.69 950 GLU A C 1
ATOM 7212 O O . GLU A 1 950 ? -11.885 11.605 -32.061 1.00 94.69 950 GLU A O 1
ATOM 7217 N N . GLU A 1 951 ? -11.052 9.528 -32.056 1.00 96.69 951 GLU A N 1
ATOM 7218 C CA . GLU A 1 951 ? -11.985 9.040 -31.035 1.00 96.69 951 GLU A CA 1
ATOM 7219 C C . GLU A 1 951 ? -11.680 9.606 -29.643 1.00 96.69 951 GLU A C 1
ATOM 7221 O O . GLU A 1 951 ? -12.611 9.832 -28.860 1.00 96.69 951 GLU A O 1
ATOM 7226 N N . LEU A 1 952 ? -10.396 9.837 -29.332 1.00 98.31 952 LEU A N 1
ATOM 7227 C CA . LEU A 1 952 ? -9.935 10.374 -28.047 1.00 98.31 952 LEU A CA 1
ATOM 7228 C C . LEU A 1 952 ? -9.766 11.897 -28.050 1.00 98.31 952 LEU A C 1
ATOM 7230 O O . LEU A 1 952 ? -9.290 12.437 -27.046 1.00 98.31 952 LEU A O 1
ATOM 7234 N N . ASP A 1 953 ? -10.147 12.609 -29.115 1.00 96.62 953 ASP A N 1
ATOM 7235 C CA . ASP A 1 953 ? -10.157 14.072 -29.080 1.00 96.62 953 ASP A CA 1
ATOM 7236 C C . ASP A 1 953 ? -11.043 14.577 -27.928 1.00 96.62 953 ASP A C 1
ATOM 7238 O O . ASP A 1 953 ? -12.110 14.040 -27.629 1.00 96.62 953 ASP A O 1
ATOM 7242 N N . GLY A 1 954 ? -10.541 15.568 -27.195 1.00 95.25 954 GLY A N 1
ATOM 7243 C CA . GLY A 1 954 ? -11.117 16.017 -25.923 1.00 95.25 954 GLY A CA 1
ATOM 7244 C C . GLY A 1 954 ? -10.864 15.103 -24.710 1.00 95.25 954 GLY A C 1
ATOM 7245 O O . GLY A 1 954 ? -11.014 15.575 -23.583 1.00 95.25 954 GLY A O 1
ATOM 7246 N N . TYR A 1 955 ? -10.415 13.857 -24.899 1.00 97.44 955 TYR A N 1
ATOM 7247 C CA . TYR A 1 955 ? -10.151 12.889 -23.825 1.00 97.44 955 TYR A CA 1
ATOM 7248 C C . TYR A 1 955 ? -8.664 12.686 -23.520 1.00 97.44 955 TYR A C 1
ATOM 7250 O O . TYR A 1 955 ? -8.325 12.554 -22.345 1.00 97.44 955 TYR A O 1
ATOM 7258 N N . TYR A 1 956 ? -7.768 12.675 -24.511 1.00 97.56 956 TYR A N 1
ATOM 7259 C CA . TYR A 1 956 ? -6.333 12.522 -24.237 1.00 97.56 956 TYR A CA 1
ATOM 7260 C C . TYR A 1 956 ? -5.734 13.776 -23.578 1.00 97.56 956 TYR A C 1
ATOM 7262 O O . TYR A 1 956 ? -6.100 14.917 -23.897 1.00 97.56 956 TYR A O 1
ATOM 7270 N N . ASP A 1 957 ? -4.797 13.568 -22.656 1.00 95.69 957 ASP A N 1
ATOM 7271 C CA . ASP A 1 957 ? -4.126 14.632 -21.905 1.00 95.69 957 ASP A CA 1
ATOM 7272 C C . ASP A 1 957 ? -2.919 15.173 -22.671 1.00 95.69 957 ASP A C 1
ATOM 7274 O O . ASP A 1 957 ? -2.745 16.389 -22.771 1.00 95.69 957 ASP A O 1
ATOM 7278 N N . TRP A 1 958 ? -2.113 14.283 -23.253 1.00 97.06 958 TRP A N 1
ATOM 7279 C CA . TRP A 1 958 ? -1.042 14.633 -24.184 1.00 97.06 958 TRP A CA 1
ATOM 7280 C C . TRP A 1 958 ? -0.624 13.440 -25.044 1.00 97.06 958 TRP A C 1
ATOM 7282 O O . TRP A 1 958 ? -1.031 12.304 -24.816 1.00 97.06 958 TRP A O 1
ATOM 7292 N N . ILE A 1 959 ? 0.212 13.718 -26.037 1.00 98.38 959 ILE A N 1
ATOM 7293 C CA . ILE A 1 959 ? 0.826 12.736 -26.923 1.00 98.38 959 ILE A CA 1
ATOM 7294 C C . ILE A 1 959 ? 2.336 12.968 -26.887 1.00 98.38 959 ILE A C 1
ATOM 7296 O O . ILE A 1 959 ? 2.796 14.110 -26.982 1.00 98.38 959 ILE A O 1
ATOM 7300 N N . ASN A 1 960 ? 3.099 11.889 -26.736 1.00 97.75 960 ASN A N 1
ATOM 7301 C CA . ASN A 1 960 ? 4.558 11.871 -26.691 1.00 97.75 960 ASN A CA 1
ATOM 7302 C C . ASN A 1 960 ? 5.119 10.975 -27.809 1.00 97.75 960 ASN A C 1
ATOM 7304 O O . ASN A 1 960 ? 5.532 9.849 -27.525 1.00 97.75 960 ASN A O 1
ATOM 7308 N N . PRO A 1 961 ? 5.120 11.431 -29.079 1.00 95.94 961 PRO A N 1
ATOM 7309 C CA . PRO A 1 961 ? 5.550 10.600 -30.195 1.00 95.94 961 PRO A CA 1
ATOM 7310 C C . PRO A 1 961 ? 7.019 10.201 -30.096 1.00 95.94 961 PRO A C 1
ATOM 7312 O O . PRO A 1 961 ? 7.856 10.979 -29.636 1.00 95.94 961 PRO A O 1
ATOM 7315 N N . GLN A 1 962 ? 7.332 9.007 -30.585 1.00 95.25 962 GLN A N 1
ATOM 7316 C CA . GLN A 1 962 ? 8.682 8.461 -30.604 1.00 95.25 962 GLN A CA 1
ATOM 7317 C C . GLN A 1 962 ? 9.432 8.997 -31.826 1.00 95.25 962 GLN A C 1
ATOM 7319 O O . GLN A 1 962 ? 9.121 8.641 -32.961 1.00 95.25 962 GLN A O 1
ATOM 7324 N N . PHE A 1 963 ? 10.408 9.878 -31.604 1.00 94.88 963 PHE A N 1
ATOM 7325 C CA . PHE A 1 963 ? 11.276 10.486 -32.625 1.00 94.88 963 PHE A CA 1
ATOM 7326 C C . PHE A 1 963 ? 12.645 9.791 -32.727 1.00 94.88 963 PHE A C 1
ATOM 7328 O O . PHE A 1 963 ? 13.638 10.375 -33.166 1.00 94.88 963 PHE A O 1
ATOM 7335 N N . TYR A 1 964 ? 12.694 8.528 -32.320 1.00 93.31 964 TYR A N 1
ATOM 7336 C CA . TYR A 1 964 ? 13.860 7.650 -32.329 1.00 93.31 964 TYR A CA 1
ATOM 7337 C C . TYR A 1 964 ? 13.517 6.349 -33.071 1.00 93.31 964 TYR A C 1
ATOM 7339 O O . TYR A 1 964 ? 12.365 6.122 -33.425 1.00 93.31 964 TYR A O 1
ATOM 7347 N N . ASN A 1 965 ? 14.524 5.531 -33.386 1.00 88.69 965 ASN A N 1
ATOM 7348 C CA . ASN A 1 965 ? 14.419 4.259 -34.124 1.00 88.69 965 ASN A CA 1
ATOM 7349 C C . ASN A 1 965 ? 13.855 4.318 -35.560 1.00 88.69 965 ASN A C 1
ATOM 7351 O O . ASN A 1 965 ? 13.953 3.321 -36.260 1.00 88.69 965 ASN A O 1
ATOM 7355 N N . GLY A 1 966 ? 13.361 5.461 -36.050 1.00 68.88 966 GLY A N 1
ATOM 7356 C CA . GLY A 1 966 ? 12.663 5.629 -37.339 1.00 68.88 966 GLY A CA 1
ATOM 7357 C C . GLY A 1 966 ? 13.456 5.444 -38.648 1.00 68.88 966 GLY A C 1
ATOM 7358 O O . GLY A 1 966 ? 13.073 6.030 -39.653 1.00 68.88 966 GLY A O 1
ATOM 7359 N N . TRP A 1 967 ? 14.532 4.649 -38.664 1.00 63.88 967 TRP A N 1
ATOM 7360 C CA . TRP A 1 967 ? 15.182 4.073 -39.862 1.00 63.88 967 TRP A CA 1
ATOM 7361 C C . TRP A 1 967 ? 15.484 5.021 -41.049 1.00 63.88 967 TRP A C 1
ATOM 7363 O O . TRP A 1 967 ? 15.550 4.565 -42.192 1.00 63.88 967 TRP A O 1
ATOM 7373 N N . GLY A 1 968 ? 15.710 6.315 -40.802 1.00 60.97 968 GLY A N 1
ATOM 7374 C CA . GLY A 1 968 ? 15.984 7.319 -41.840 1.00 60.97 968 GLY A CA 1
ATOM 7375 C C . GLY A 1 968 ? 14.752 8.055 -42.389 1.00 60.97 968 GLY A C 1
ATOM 7376 O O . GLY A 1 968 ? 14.887 8.803 -43.357 1.00 60.97 968 GLY A O 1
ATOM 7377 N N . ASP A 1 969 ? 13.566 7.878 -41.794 1.00 82.19 969 ASP A N 1
ATOM 7378 C CA . ASP A 1 969 ? 12.433 8.790 -42.000 1.00 82.19 969 ASP A CA 1
ATOM 7379 C C . ASP A 1 969 ? 12.730 10.150 -41.331 1.00 82.19 969 ASP A C 1
ATOM 7381 O O . ASP A 1 969 ? 13.531 10.268 -40.397 1.00 82.19 969 ASP A O 1
ATOM 7385 N N . GLY A 1 970 ? 12.119 11.213 -41.843 1.00 87.31 970 GLY A N 1
ATOM 7386 C CA . GLY A 1 970 ? 12.452 12.578 -41.472 1.00 87.31 970 GLY A CA 1
ATOM 7387 C C . GLY A 1 970 ? 11.393 13.584 -41.875 1.00 87.31 970 GLY A C 1
ATOM 7388 O O . GLY A 1 970 ? 10.258 13.254 -42.206 1.00 87.31 970 GLY A O 1
ATOM 7389 N N . VAL A 1 971 ? 11.764 14.853 -41.857 1.00 92.56 971 VAL A N 1
ATOM 7390 C CA . VAL A 1 971 ? 10.856 15.955 -42.151 1.00 92.56 971 VAL A CA 1
ATOM 7391 C C . VAL A 1 971 ? 11.388 16.779 -43.315 1.00 92.56 971 VAL A C 1
ATOM 7393 O O . VAL A 1 971 ? 12.561 17.141 -43.352 1.00 92.56 971 VAL A O 1
ATOM 7396 N N . LEU A 1 972 ? 10.526 17.059 -44.290 1.00 94.69 972 LEU A N 1
ATOM 7397 C CA . LEU A 1 972 ? 10.820 17.937 -45.416 1.00 94.69 972 LEU A CA 1
ATOM 7398 C C . LEU A 1 972 ? 10.784 19.394 -44.945 1.00 94.69 972 LEU A C 1
ATOM 7400 O O . LEU A 1 972 ? 9.782 19.839 -44.385 1.00 94.69 972 LEU A O 1
ATOM 7404 N N . VAL A 1 973 ? 11.847 20.160 -45.186 1.00 96.31 973 VAL A N 1
ATOM 7405 C CA . VAL A 1 973 ? 11.883 21.595 -44.864 1.00 96.31 973 VAL A CA 1
ATOM 7406 C C . VAL A 1 973 ? 11.042 22.376 -45.874 1.00 96.31 973 VAL A C 1
ATOM 7408 O O . VAL A 1 973 ? 11.437 22.542 -47.022 1.00 96.31 973 VAL A O 1
ATOM 7411 N N . GLU A 1 974 ? 9.879 22.874 -45.457 1.00 93.25 974 GLU A N 1
ATOM 7412 C CA . GLU A 1 974 ? 8.857 23.363 -46.389 1.00 93.25 974 GLU A CA 1
ATOM 7413 C C . GLU A 1 974 ? 9.033 24.823 -46.813 1.00 93.25 974 GLU A C 1
ATOM 7415 O O . GLU A 1 974 ? 8.620 25.199 -47.908 1.00 93.25 974 GLU A O 1
ATOM 7420 N N . THR A 1 975 ? 9.579 25.679 -45.944 1.00 93.38 975 THR A N 1
ATOM 7421 C CA . THR A 1 975 ? 9.614 27.130 -46.189 1.00 93.38 975 THR A CA 1
ATOM 7422 C C . THR A 1 975 ? 11.032 27.684 -46.208 1.00 93.38 975 THR A C 1
ATOM 7424 O O . THR A 1 975 ? 11.927 27.193 -45.519 1.00 93.38 975 THR A O 1
ATOM 7427 N N . ALA A 1 976 ? 11.229 28.765 -46.966 1.00 95.00 976 ALA A N 1
ATOM 7428 C CA . ALA A 1 976 ? 12.479 29.520 -46.958 1.00 95.00 976 ALA A CA 1
ATOM 7429 C C . ALA A 1 976 ? 12.803 30.089 -45.562 1.00 95.00 976 ALA A C 1
ATOM 7431 O O . ALA A 1 976 ? 13.971 30.192 -45.196 1.00 95.00 976 ALA A O 1
ATOM 7432 N N . GLU A 1 977 ? 11.783 30.425 -44.764 1.00 94.81 977 GLU A N 1
ATOM 7433 C CA . GLU A 1 977 ? 11.960 30.880 -43.381 1.00 94.81 977 GLU A CA 1
ATOM 7434 C C . GLU A 1 977 ? 12.513 29.762 -42.490 1.00 94.81 977 GLU A C 1
ATOM 7436 O O . GLU A 1 977 ? 13.506 29.965 -41.788 1.00 94.81 977 GLU A O 1
ATOM 7441 N N . ASP A 1 978 ? 11.914 28.570 -42.560 1.00 95.50 978 ASP A N 1
ATOM 7442 C CA . ASP A 1 978 ? 12.389 27.388 -41.839 1.00 95.50 978 ASP A CA 1
ATOM 7443 C C . ASP A 1 978 ? 13.822 27.048 -42.262 1.00 95.50 978 ASP A C 1
ATOM 7445 O O . ASP A 1 978 ? 14.674 26.782 -41.412 1.00 95.50 978 ASP A O 1
ATOM 7449 N N . SER A 1 979 ? 14.117 27.152 -43.561 1.00 96.50 979 SER A N 1
ATOM 7450 C CA . SER A 1 979 ? 15.456 26.943 -44.109 1.00 96.50 979 SER A CA 1
ATOM 7451 C C . SER A 1 979 ? 16.485 27.929 -43.547 1.00 96.50 979 SER A C 1
ATOM 7453 O O . SER A 1 979 ? 17.536 27.515 -43.056 1.00 96.50 979 SER A O 1
ATOM 7455 N N . LEU A 1 980 ? 16.168 29.227 -43.526 1.00 95.69 980 LEU A N 1
ATOM 7456 C CA . LEU A 1 980 ? 17.028 30.269 -42.954 1.00 95.69 980 LEU A CA 1
ATOM 7457 C C . LEU A 1 980 ? 17.260 30.071 -41.449 1.00 95.69 980 LEU A C 1
ATOM 7459 O O . LEU A 1 980 ? 18.378 30.239 -40.964 1.00 95.69 980 LEU A O 1
ATOM 7463 N N . LYS A 1 981 ? 16.212 29.706 -40.704 1.00 95.12 981 LYS A N 1
ATOM 7464 C CA . LYS A 1 981 ? 16.250 29.565 -39.241 1.00 95.12 981 LYS A CA 1
ATOM 7465 C C . LYS A 1 98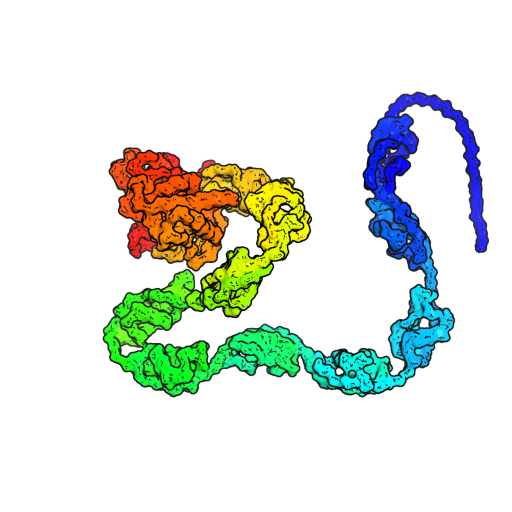1 ? 17.022 28.320 -38.784 1.00 95.12 981 LYS A C 1
ATOM 7467 O O . LYS A 1 981 ? 17.753 28.365 -37.787 1.00 95.12 981 LYS A O 1
ATOM 7472 N N . THR A 1 982 ? 16.879 27.218 -39.513 1.00 96.06 982 THR A N 1
ATOM 7473 C CA . THR A 1 982 ? 17.540 25.933 -39.218 1.00 96.06 982 THR A CA 1
ATOM 7474 C C . THR A 1 982 ? 18.917 25.802 -39.881 1.00 96.06 982 THR A C 1
ATOM 7476 O O . THR A 1 982 ? 19.768 25.022 -39.438 1.00 96.06 982 THR A O 1
ATOM 7479 N N . GLY A 1 983 ? 19.172 26.579 -40.938 1.00 94.62 983 GLY A N 1
ATOM 7480 C CA . GLY A 1 983 ? 20.347 26.415 -41.791 1.00 94.62 983 GLY A CA 1
ATOM 7481 C C . GLY A 1 983 ? 20.339 25.085 -42.551 1.00 94.62 983 GLY A C 1
ATOM 7482 O O . GLY A 1 983 ? 21.408 24.548 -42.834 1.00 94.62 983 GLY A O 1
ATOM 7483 N N . VAL A 1 984 ? 19.153 24.527 -42.807 1.00 95.69 984 VAL A N 1
ATOM 7484 C CA . VAL A 1 984 ? 18.917 23.320 -43.614 1.00 95.69 984 VAL A CA 1
ATOM 7485 C C . VAL A 1 984 ? 18.263 23.766 -44.916 1.00 95.69 984 VAL A C 1
ATOM 7487 O O . VAL A 1 984 ? 17.426 24.663 -44.903 1.00 95.69 984 VAL A O 1
ATOM 7490 N N . GLN A 1 985 ? 18.650 23.201 -46.056 1.00 96.19 985 GLN A N 1
ATOM 7491 C CA . GLN A 1 985 ? 18.143 23.651 -47.353 1.00 96.19 985 GLN A CA 1
ATOM 7492 C C . GLN A 1 985 ? 16.620 23.437 -47.462 1.00 96.19 985 GLN A C 1
ATOM 7494 O O . GLN A 1 985 ? 16.113 22.383 -47.079 1.00 96.19 985 GLN A O 1
ATOM 7499 N N . GLN A 1 986 ? 15.888 24.418 -48.000 1.00 96.31 986 GLN A N 1
ATOM 7500 C CA . GLN A 1 986 ? 14.478 24.231 -48.356 1.00 96.31 986 GLN A CA 1
ATOM 7501 C C . GLN A 1 986 ? 14.332 23.055 -49.337 1.00 96.31 986 GLN A C 1
ATOM 7503 O O . GLN A 1 986 ? 15.210 22.829 -50.170 1.00 96.31 986 GLN A O 1
ATOM 7508 N N . ASP A 1 987 ? 13.239 22.305 -49.216 1.00 94.50 987 ASP A N 1
ATOM 7509 C CA . ASP A 1 987 ? 12.932 21.112 -50.011 1.00 94.50 987 ASP A CA 1
ATOM 7510 C C . ASP A 1 987 ? 13.930 19.950 -49.823 1.00 94.50 987 ASP A C 1
ATOM 7512 O O . ASP A 1 987 ? 13.965 19.013 -50.620 1.00 94.50 987 ASP A O 1
ATOM 7516 N N . SER A 1 988 ? 14.722 19.976 -48.745 1.00 94.31 988 SER A N 1
ATOM 7517 C CA . SER A 1 988 ? 15.538 18.839 -48.302 1.00 94.31 988 SER A CA 1
ATOM 7518 C C . SER A 1 988 ? 14.932 18.152 -47.076 1.00 94.31 988 SER A C 1
ATOM 7520 O O . SER A 1 988 ? 14.166 18.761 -46.324 1.00 94.31 988 SER A O 1
ATOM 7522 N N . TYR A 1 989 ? 15.260 16.871 -46.894 1.00 92.62 989 TYR A N 1
ATOM 7523 C CA . TYR A 1 989 ? 14.880 16.107 -45.710 1.00 92.62 989 TYR A CA 1
ATOM 7524 C C . TYR A 1 989 ? 15.933 16.255 -44.619 1.00 92.62 989 TYR A C 1
ATOM 7526 O O . TYR A 1 989 ? 17.131 16.215 -44.893 1.00 92.62 989 TYR A O 1
ATOM 7534 N N . ILE A 1 990 ? 15.459 16.368 -43.385 1.00 93.75 990 ILE A N 1
ATOM 7535 C CA . ILE A 1 990 ? 16.269 16.248 -42.178 1.00 93.75 990 ILE A CA 1
ATOM 7536 C C . ILE A 1 990 ? 15.733 15.103 -41.326 1.00 93.75 990 ILE A C 1
ATOM 7538 O O . ILE A 1 990 ? 14.521 14.963 -41.151 1.00 93.75 990 ILE A O 1
ATOM 7542 N N . THR A 1 991 ? 16.640 14.291 -40.796 1.00 92.12 991 THR A N 1
ATOM 7543 C CA . THR A 1 991 ? 16.314 13.090 -40.018 1.00 92.12 991 THR A CA 1
ATOM 7544 C C . THR A 1 991 ? 16.895 13.184 -38.608 1.00 92.12 991 THR A C 1
ATOM 7546 O O . THR A 1 991 ? 17.720 14.052 -38.310 1.00 92.12 991 THR A O 1
ATOM 7549 N N . ASN A 1 992 ? 16.501 12.270 -37.722 1.00 89.50 992 ASN A N 1
ATOM 7550 C CA . ASN A 1 992 ? 17.136 12.138 -36.408 1.00 89.50 992 ASN A CA 1
ATOM 7551 C C . ASN A 1 992 ? 18.563 11.550 -36.476 1.00 89.50 992 ASN A C 1
ATOM 7553 O O . ASN A 1 992 ? 19.298 11.614 -35.487 1.00 89.50 992 ASN A O 1
ATOM 7557 N N . ASP A 1 993 ? 18.986 11.021 -37.626 1.00 88.50 993 ASP A N 1
ATOM 7558 C CA . ASP A 1 993 ? 20.347 10.526 -37.852 1.00 88.50 993 ASP A CA 1
ATOM 7559 C C . ASP A 1 993 ? 21.360 11.639 -38.117 1.00 88.50 993 ASP A C 1
ATOM 7561 O O . ASP A 1 993 ? 22.563 11.446 -37.923 1.00 88.50 993 ASP A O 1
ATOM 7565 N N . ASP A 1 994 ? 20.889 12.828 -38.492 1.00 90.62 994 ASP A N 1
ATOM 7566 C CA . ASP A 1 994 ? 21.729 14.006 -38.666 1.00 90.62 994 ASP A CA 1
ATOM 7567 C C . ASP A 1 994 ? 22.154 14.551 -37.293 1.00 90.62 994 ASP A C 1
ATOM 7569 O O . ASP A 1 994 ? 21.588 15.516 -36.781 1.00 90.62 994 ASP A O 1
ATOM 7573 N N . VAL A 1 995 ? 23.166 13.928 -36.674 1.00 89.38 995 VAL A N 1
ATOM 7574 C CA . VAL A 1 995 ? 23.611 14.198 -35.288 1.00 89.38 995 VAL A CA 1
ATOM 7575 C C . VAL A 1 995 ? 23.790 15.695 -35.008 1.00 89.38 995 VAL A C 1
ATOM 7577 O O . VAL A 1 995 ? 23.326 16.201 -33.987 1.00 89.38 995 VAL A O 1
ATOM 7580 N N . SER A 1 996 ? 24.410 16.433 -35.934 1.00 93.00 996 SER A N 1
ATOM 7581 C CA . SER A 1 996 ? 24.664 17.876 -35.792 1.00 93.00 996 SER A CA 1
ATOM 7582 C C . SER A 1 996 ? 23.420 18.758 -35.959 1.00 93.00 996 SER A C 1
ATOM 7584 O O . SER A 1 996 ? 23.485 19.956 -35.680 1.00 93.00 996 SER A O 1
ATOM 7586 N N . LYS A 1 997 ? 22.301 18.182 -36.412 1.00 94.81 997 LYS A N 1
ATOM 7587 C CA . LYS A 1 997 ? 21.036 18.857 -36.724 1.00 94.81 997 LYS A CA 1
ATOM 7588 C C . LYS A 1 997 ? 19.827 18.285 -35.974 1.00 94.81 997 LYS A C 1
ATOM 7590 O O . LYS A 1 997 ? 18.700 18.703 -36.218 1.00 94.81 997 LYS A O 1
ATOM 7595 N N . ARG A 1 998 ? 20.022 17.396 -34.992 1.00 93.69 998 ARG A N 1
ATOM 7596 C CA . ARG A 1 998 ? 18.917 16.826 -34.191 1.00 93.69 998 ARG A CA 1
ATOM 7597 C C . ARG A 1 998 ? 18.023 17.880 -33.536 1.00 93.69 998 ARG A C 1
ATOM 7599 O O . ARG A 1 998 ? 16.814 17.695 -33.445 1.00 93.69 998 ARG A O 1
ATOM 7606 N N . GLY A 1 999 ? 18.596 19.008 -33.111 1.00 96.56 999 GLY A N 1
ATOM 7607 C CA . GLY A 1 999 ? 17.817 20.113 -32.545 1.00 96.56 999 GLY A CA 1
ATOM 7608 C C . GLY A 1 999 ? 16.862 20.753 -33.557 1.00 96.56 999 GLY A C 1
ATOM 7609 O O . GLY A 1 999 ? 15.712 21.038 -33.231 1.00 96.56 999 GLY A O 1
ATOM 7610 N N . GLU A 1 1000 ? 17.319 20.953 -34.793 1.00 97.69 1000 GLU A N 1
ATOM 7611 C CA . GLU A 1 1000 ? 16.502 21.412 -35.916 1.00 97.69 1000 GLU A CA 1
ATOM 7612 C C . GLU A 1 1000 ? 15.429 20.386 -36.297 1.00 97.69 1000 GLU A C 1
ATOM 7614 O O . GLU A 1 1000 ? 14.285 20.775 -36.529 1.00 97.69 1000 GLU A O 1
ATOM 7619 N N . PHE A 1 1001 ? 15.770 19.095 -36.306 1.00 96.56 1001 PHE A N 1
ATOM 7620 C CA . PHE A 1 1001 ? 14.819 18.009 -36.550 1.00 96.56 1001 PHE A CA 1
ATOM 7621 C C . PHE A 1 1001 ? 13.672 18.030 -35.529 1.00 96.56 1001 PHE A C 1
ATOM 7623 O O . PHE A 1 1001 ? 12.505 18.125 -35.914 1.00 96.56 1001 PHE A O 1
ATOM 7630 N N . TYR A 1 1002 ? 13.989 18.045 -34.228 1.00 96.81 1002 TYR A N 1
ATOM 7631 C CA . TYR A 1 1002 ? 12.985 18.121 -33.162 1.00 96.81 1002 TYR A CA 1
ATOM 7632 C C . TYR A 1 1002 ? 12.114 19.377 -33.260 1.00 96.81 1002 TYR A C 1
ATOM 7634 O O . TYR A 1 1002 ? 10.901 19.306 -33.047 1.00 96.81 1002 TYR A O 1
ATOM 7642 N N . TYR A 1 1003 ? 12.709 20.521 -33.608 1.00 97.69 1003 TYR A N 1
ATOM 7643 C CA . TYR A 1 1003 ? 11.976 21.766 -33.834 1.00 97.69 1003 TYR A CA 1
ATOM 7644 C C . TYR A 1 1003 ? 10.982 21.652 -34.997 1.00 97.69 1003 TYR A C 1
ATOM 7646 O O . TYR A 1 1003 ? 9.808 21.966 -34.807 1.00 97.69 1003 TYR A O 1
ATOM 7654 N N . LEU A 1 1004 ? 11.418 21.195 -36.175 1.00 97.12 1004 LEU A N 1
ATOM 7655 C CA . LEU A 1 1004 ? 10.570 21.131 -37.370 1.00 97.12 1004 LEU A CA 1
ATOM 7656 C C . LEU A 1 1004 ? 9.445 20.108 -37.224 1.00 97.12 1004 LEU A C 1
ATOM 7658 O O . LEU A 1 1004 ? 8.299 20.425 -37.539 1.00 97.12 1004 LEU A O 1
ATOM 7662 N N . MET A 1 1005 ? 9.748 18.928 -36.674 1.00 95.62 1005 MET A N 1
ATOM 7663 C CA . MET A 1 1005 ? 8.736 17.924 -36.343 1.00 95.62 1005 MET A CA 1
ATOM 7664 C C . MET A 1 1005 ? 7.660 18.508 -35.422 1.00 95.62 1005 MET A C 1
ATOM 7666 O O . MET A 1 1005 ? 6.469 18.454 -35.729 1.00 95.62 1005 MET A O 1
ATOM 7670 N N . SER A 1 1006 ? 8.080 19.145 -34.326 1.00 96.81 1006 SER A N 1
ATOM 7671 C CA . SER A 1 1006 ? 7.158 19.758 -33.365 1.00 96.81 1006 SER A CA 1
ATOM 7672 C C . SER A 1 1006 ? 6.353 20.895 -33.997 1.00 96.81 1006 SER A C 1
ATOM 7674 O O . SER A 1 1006 ? 5.141 20.966 -33.811 1.00 96.81 1006 SER A O 1
ATOM 7676 N N . LYS A 1 1007 ? 6.989 21.778 -34.776 1.00 96.88 1007 LYS A N 1
ATOM 7677 C CA . LYS A 1 1007 ? 6.323 22.894 -35.461 1.00 96.88 1007 LYS A CA 1
ATOM 7678 C C . LYS A 1 1007 ? 5.245 22.397 -36.419 1.00 96.88 1007 LYS A C 1
ATOM 7680 O O . LYS A 1 1007 ? 4.115 22.874 -36.365 1.00 96.88 1007 LYS A O 1
ATOM 7685 N N . TYR A 1 1008 ? 5.555 21.424 -37.271 1.00 96.62 1008 TYR A N 1
ATOM 7686 C CA . TYR A 1 1008 ? 4.592 20.972 -38.274 1.00 96.62 1008 TYR A CA 1
ATOM 7687 C C . TYR A 1 1008 ? 3.425 20.180 -37.687 1.00 96.62 1008 TYR A C 1
ATOM 7689 O O . TYR A 1 1008 ? 2.307 20.308 -38.182 1.00 96.62 1008 TYR A O 1
ATOM 7697 N N . ILE A 1 1009 ? 3.649 19.438 -36.603 1.00 95.88 1009 ILE A N 1
ATOM 7698 C CA . ILE A 1 1009 ? 2.577 18.736 -35.890 1.00 95.88 1009 ILE A CA 1
ATOM 7699 C C . ILE A 1 1009 ? 1.701 19.704 -35.078 1.00 95.88 1009 ILE A C 1
ATOM 7701 O O . ILE A 1 1009 ? 0.511 19.453 -34.918 1.00 95.88 1009 ILE A O 1
ATOM 7705 N N . THR A 1 1010 ? 2.249 20.806 -34.556 1.00 96.75 1010 THR A N 1
ATOM 7706 C CA . THR A 1 1010 ? 1.525 21.627 -33.563 1.00 96.75 1010 THR A CA 1
ATOM 7707 C C . THR A 1 1010 ? 0.985 22.959 -34.062 1.00 96.75 1010 THR A C 1
ATOM 7709 O O . THR A 1 1010 ? 0.049 23.490 -33.463 1.00 96.75 1010 THR A O 1
ATOM 7712 N N . SER A 1 1011 ? 1.568 23.539 -35.113 1.00 92.38 1011 SER A N 1
ATOM 7713 C CA . SER A 1 1011 ? 1.245 24.910 -35.527 1.00 92.38 1011 SER A CA 1
ATOM 7714 C C . SER A 1 1011 ? 1.140 25.117 -37.036 1.00 92.38 1011 SER A C 1
ATOM 7716 O O . SER A 1 1011 ? 0.840 26.232 -37.472 1.00 92.38 1011 SER A O 1
ATOM 7718 N N . LYS A 1 1012 ? 1.340 24.068 -37.845 1.00 89.81 1012 LYS A N 1
ATOM 7719 C CA . LYS A 1 1012 ? 1.248 24.144 -39.308 1.00 89.81 1012 LYS A CA 1
ATOM 7720 C C . LYS A 1 1012 ? 0.198 23.174 -39.861 1.00 89.81 1012 LYS A C 1
ATOM 7722 O O . LYS A 1 1012 ? 0.549 22.090 -40.343 1.00 89.81 1012 LYS A O 1
ATOM 7727 N N . PRO A 1 1013 ? -1.090 23.560 -39.850 1.00 82.44 1013 PRO A N 1
ATOM 7728 C CA . PRO A 1 1013 ? -2.119 22.782 -40.527 1.00 82.44 1013 PRO A CA 1
ATOM 7729 C C . PRO A 1 1013 ? -1.831 22.718 -42.035 1.00 82.44 1013 PRO A C 1
ATOM 7731 O O . PRO A 1 1013 ? -1.344 23.686 -42.618 1.00 82.44 1013 PRO A O 1
ATOM 7734 N N . ASN A 1 1014 ? -2.155 21.588 -42.671 1.00 81.44 1014 ASN A N 1
ATOM 7735 C CA . ASN A 1 1014 ? -1.934 21.338 -44.107 1.00 81.44 1014 ASN A CA 1
ATOM 7736 C C . ASN A 1 1014 ? -0.459 21.429 -44.549 1.00 81.44 1014 ASN A C 1
ATOM 7738 O O . ASN A 1 1014 ? -0.159 21.869 -45.659 1.00 81.44 1014 ASN A O 1
ATOM 7742 N N . ASN A 1 1015 ? 0.461 21.028 -43.670 1.00 86.06 1015 ASN A N 1
ATOM 7743 C CA . ASN A 1 1015 ? 1.878 20.878 -43.993 1.00 86.06 1015 ASN A CA 1
ATOM 7744 C C . ASN A 1 1015 ? 2.080 19.796 -45.080 1.00 86.06 1015 ASN A C 1
ATOM 7746 O O . ASN A 1 1015 ? 1.352 18.801 -45.123 1.00 86.06 1015 ASN A O 1
ATOM 7750 N N . THR A 1 1016 ? 3.059 19.980 -45.969 1.00 89.00 1016 THR A N 1
ATOM 7751 C CA . THR A 1 1016 ? 3.376 19.013 -47.040 1.00 89.00 1016 THR A CA 1
ATOM 7752 C C . THR A 1 1016 ? 3.936 17.696 -46.498 1.00 89.00 1016 THR A C 1
ATOM 7754 O O . THR A 1 1016 ? 3.909 16.685 -47.197 1.00 89.00 1016 THR A O 1
ATOM 7757 N N . ASN A 1 1017 ? 4.368 17.679 -45.234 1.00 90.75 1017 ASN A N 1
ATOM 7758 C CA . ASN A 1 1017 ? 4.730 16.472 -44.491 1.00 90.75 1017 ASN A CA 1
ATOM 7759 C C . ASN A 1 1017 ? 3.528 15.594 -44.077 1.00 90.75 1017 ASN A C 1
ATOM 7761 O O . ASN A 1 1017 ? 3.732 14.470 -43.604 1.00 90.75 1017 ASN A O 1
ATOM 7765 N N . ALA A 1 1018 ? 2.297 16.073 -44.286 1.00 90.81 1018 ALA A N 1
ATOM 7766 C CA . ALA A 1 1018 ? 1.038 15.378 -44.036 1.00 90.81 1018 ALA A CA 1
ATOM 7767 C C . ALA A 1 1018 ? 0.809 14.937 -42.576 1.00 90.81 1018 ALA A C 1
ATOM 7769 O O . ALA A 1 1018 ? 0.129 13.943 -42.353 1.00 90.81 1018 ALA A O 1
ATOM 7770 N N . PHE A 1 1019 ? 1.343 15.634 -41.569 1.00 92.81 1019 PHE A N 1
ATOM 7771 C CA . PHE A 1 1019 ? 1.105 15.268 -40.163 1.00 92.81 1019 PHE A CA 1
ATOM 7772 C C . PHE A 1 1019 ? -0.286 15.673 -39.650 1.00 92.81 1019 PHE A C 1
ATOM 7774 O O . PHE A 1 1019 ? -0.747 16.791 -39.911 1.00 92.81 1019 PHE A O 1
ATOM 7781 N N . TYR A 1 1020 ? -0.911 14.814 -38.833 1.00 93.00 1020 TYR A N 1
ATOM 7782 C CA . TYR A 1 1020 ? -2.048 15.217 -37.996 1.00 93.00 1020 TYR A CA 1
ATOM 7783 C C . TYR A 1 1020 ? -1.659 16.352 -37.048 1.00 93.00 1020 TYR A C 1
ATOM 7785 O O . TYR A 1 1020 ? -0.518 16.439 -36.595 1.00 93.00 1020 TYR A O 1
ATOM 7793 N N . GLN A 1 1021 ? -2.624 17.223 -36.752 1.00 94.56 1021 GLN A N 1
ATOM 7794 C CA . GLN A 1 1021 ? -2.409 18.343 -35.845 1.00 94.56 1021 GLN A CA 1
ATOM 7795 C C . GLN A 1 1021 ? -2.675 17.933 -34.398 1.00 94.56 1021 GLN A C 1
ATOM 7797 O O . GLN A 1 1021 ? -3.711 17.346 -34.099 1.00 94.56 1021 GLN A O 1
ATOM 7802 N N . ILE A 1 1022 ? -1.755 18.285 -33.502 1.00 96.12 1022 ILE A N 1
ATOM 7803 C CA . ILE A 1 1022 ? -1.872 18.064 -32.057 1.00 96.12 1022 ILE A CA 1
ATOM 7804 C C . ILE A 1 1022 ? -1.656 19.414 -31.362 1.00 96.12 1022 ILE A C 1
ATOM 7806 O O . ILE A 1 1022 ? -0.660 20.076 -31.652 1.00 96.12 1022 ILE A O 1
ATOM 7810 N N . PRO A 1 1023 ? -2.529 19.847 -30.433 1.00 95.69 1023 PRO A N 1
ATOM 7811 C CA . PRO A 1 1023 ? -2.318 21.094 -29.701 1.00 95.69 1023 PRO A CA 1
ATOM 7812 C C . PRO A 1 1023 ? -0.944 21.131 -29.020 1.00 95.69 1023 PRO A C 1
ATOM 7814 O O . PRO A 1 1023 ? -0.533 20.153 -28.395 1.00 95.69 1023 PRO A O 1
ATOM 7817 N N . ALA A 1 1024 ? -0.235 22.260 -29.116 1.00 94.31 1024 ALA A N 1
ATOM 7818 C CA . ALA A 1 1024 ? 1.127 22.380 -28.588 1.00 94.31 1024 ALA A CA 1
ATOM 7819 C C . ALA A 1 1024 ? 1.212 22.050 -27.083 1.00 94.31 1024 ALA A C 1
ATOM 7821 O O . ALA A 1 1024 ? 2.113 21.335 -26.651 1.00 94.31 1024 ALA A O 1
ATOM 7822 N N . ASP A 1 1025 ? 0.236 22.479 -26.281 1.00 91.62 1025 ASP A N 1
ATOM 7823 C CA . ASP A 1 1025 ? 0.166 22.204 -24.839 1.00 91.62 1025 ASP A CA 1
ATOM 7824 C C . ASP A 1 1025 ? -0.157 20.735 -24.492 1.00 91.62 1025 ASP A C 1
ATOM 7826 O O . ASP A 1 1025 ? -0.047 20.322 -23.331 1.00 91.62 1025 ASP A O 1
ATOM 7830 N N . LYS A 1 1026 ? -0.498 19.936 -25.508 1.00 95.00 1026 LYS A N 1
ATOM 7831 C CA . LYS A 1 1026 ? -0.701 18.486 -25.457 1.00 95.00 1026 LYS A CA 1
ATOM 7832 C C . LYS A 1 1026 ? 0.376 17.705 -26.219 1.00 95.00 1026 LYS A C 1
ATOM 7834 O O . LYS A 1 1026 ? 0.207 16.511 -26.443 1.00 95.00 1026 LYS A O 1
ATOM 7839 N N . PHE A 1 1027 ? 1.473 18.345 -26.620 1.00 97.12 1027 PHE A N 1
ATOM 7840 C CA . PHE A 1 1027 ? 2.534 17.717 -27.404 1.00 97.12 1027 PHE A CA 1
ATOM 7841 C C . PHE A 1 1027 ? 3.849 17.628 -26.620 1.00 97.12 1027 PHE A C 1
ATOM 7843 O O . PHE A 1 1027 ? 4.310 18.616 -26.043 1.00 97.12 1027 PHE A O 1
ATOM 7850 N N . ILE A 1 1028 ? 4.469 16.448 -26.618 1.00 97.44 1028 ILE A N 1
ATOM 7851 C CA . ILE A 1 1028 ? 5.747 16.143 -25.964 1.00 97.44 1028 ILE A CA 1
ATOM 7852 C C . ILE A 1 1028 ? 6.703 15.523 -26.989 1.00 97.44 1028 ILE A C 1
ATOM 7854 O O . ILE A 1 1028 ? 6.308 14.640 -27.739 1.00 97.44 1028 ILE A O 1
ATOM 7858 N N . ILE A 1 1029 ? 7.973 15.932 -26.995 1.00 97.62 1029 ILE A N 1
ATOM 7859 C CA . ILE A 1 1029 ? 9.002 15.293 -27.834 1.00 97.62 1029 ILE A CA 1
ATOM 7860 C C . ILE A 1 1029 ? 9.478 14.007 -27.148 1.00 97.62 1029 ILE A C 1
ATOM 7862 O O . ILE A 1 1029 ? 10.065 14.087 -26.070 1.00 97.62 1029 ILE A O 1
ATOM 7866 N N . GLY A 1 1030 ? 9.275 12.837 -27.758 1.00 96.88 1030 GLY A N 1
ATOM 7867 C CA . GLY A 1 1030 ? 9.883 11.583 -27.308 1.00 96.88 1030 GLY A CA 1
ATOM 7868 C C . GLY A 1 1030 ? 11.207 11.313 -28.009 1.00 96.88 1030 GLY A C 1
ATOM 7869 O O . GLY A 1 1030 ? 11.230 11.102 -29.215 1.00 96.88 1030 GLY A O 1
ATOM 7870 N N . ALA A 1 1031 ? 12.308 11.288 -27.266 1.00 95.56 1031 ALA A N 1
ATOM 7871 C CA . ALA A 1 1031 ? 13.633 10.937 -27.777 1.00 95.56 1031 ALA A CA 1
ATOM 7872 C C . ALA A 1 1031 ? 14.202 9.765 -26.973 1.00 95.56 1031 ALA A C 1
ATOM 7874 O O . ALA A 1 1031 ? 13.835 9.588 -25.818 1.00 95.56 1031 ALA A O 1
ATOM 7875 N N . SER A 1 1032 ? 15.096 8.962 -27.548 1.00 95.19 1032 SER A N 1
ATOM 7876 C CA . SER A 1 1032 ? 15.800 7.944 -26.762 1.00 95.19 1032 SER A CA 1
ATOM 7877 C C . SER A 1 1032 ? 16.796 8.603 -25.801 1.00 95.19 1032 SER A C 1
ATOM 7879 O O . SER A 1 1032 ? 17.370 9.659 -26.105 1.00 95.19 1032 SER A O 1
ATOM 7881 N N . THR A 1 1033 ? 17.004 7.978 -24.636 1.00 96.75 1033 THR A N 1
ATOM 7882 C CA . THR A 1 1033 ? 17.843 8.527 -23.558 1.00 96.75 1033 THR A CA 1
ATOM 7883 C C . THR A 1 1033 ? 19.279 8.739 -24.026 1.00 96.75 1033 THR A C 1
ATOM 7885 O O . THR A 1 1033 ? 19.870 9.793 -23.807 1.00 96.75 1033 THR A O 1
ATOM 7888 N N . ASN A 1 1034 ? 19.833 7.711 -24.662 1.00 94.88 1034 ASN A N 1
ATOM 7889 C CA . ASN A 1 1034 ? 21.164 7.643 -25.243 1.00 94.88 1034 ASN A CA 1
ATOM 7890 C C . ASN A 1 1034 ? 21.129 6.661 -26.430 1.00 94.88 1034 ASN A C 1
ATOM 7892 O O . ASN A 1 1034 ? 20.111 6.009 -26.666 1.00 94.88 1034 ASN A O 1
ATOM 7896 N N . GLU A 1 1035 ? 22.207 6.573 -27.210 1.00 92.50 1035 GLU A N 1
ATOM 7897 C CA . GLU A 1 1035 ? 22.226 5.732 -28.421 1.00 92.50 1035 GLU A CA 1
ATOM 7898 C C . GLU A 1 1035 ? 21.979 4.239 -28.153 1.00 92.50 1035 GLU A C 1
ATOM 7900 O O . GLU A 1 1035 ? 21.276 3.624 -28.951 1.00 92.50 1035 GLU A O 1
ATOM 7905 N N . PRO A 1 1036 ? 22.460 3.637 -27.044 1.00 93.69 1036 PRO A N 1
ATOM 7906 C CA . PRO A 1 1036 ? 22.053 2.283 -26.668 1.00 93.69 1036 PRO A CA 1
ATOM 7907 C C . PRO A 1 1036 ? 20.542 2.095 -26.494 1.00 93.69 1036 PRO A C 1
ATOM 7909 O O . PRO A 1 1036 ? 20.025 1.037 -26.844 1.00 93.69 1036 PRO A O 1
ATOM 7912 N N . ALA A 1 1037 ? 19.834 3.109 -25.988 1.00 93.94 1037 ALA A N 1
ATOM 7913 C CA . ALA A 1 1037 ? 18.392 3.044 -25.771 1.00 93.94 1037 ALA A CA 1
ATOM 7914 C C . ALA A 1 1037 ? 17.580 3.090 -27.074 1.00 93.94 1037 ALA A C 1
ATOM 7916 O O . ALA A 1 1037 ? 16.478 2.551 -27.150 1.00 93.94 1037 ALA A O 1
ATOM 7917 N N . GLY A 1 1038 ? 18.117 3.736 -28.105 1.00 92.19 1038 GLY A N 1
ATOM 7918 C CA . GLY A 1 1038 ? 17.478 3.840 -29.408 1.00 92.19 1038 GLY A CA 1
ATOM 7919 C C . GLY A 1 1038 ? 18.256 4.758 -30.337 1.00 92.19 1038 GLY A C 1
ATOM 7920 O O . GLY A 1 1038 ? 18.848 5.746 -29.895 1.00 92.19 1038 GLY A O 1
ATOM 7921 N N . ARG A 1 1039 ? 18.217 4.455 -31.634 1.00 89.50 1039 ARG A N 1
ATOM 7922 C CA . ARG A 1 1039 ? 18.884 5.250 -32.669 1.00 89.50 1039 ARG A CA 1
ATOM 7923 C C . ARG A 1 1039 ? 18.269 6.645 -32.746 1.00 89.50 1039 ARG A C 1
ATOM 7925 O O . ARG A 1 1039 ? 17.049 6.772 -32.855 1.00 89.50 1039 ARG A O 1
ATOM 7932 N N . GLY A 1 1040 ? 19.111 7.677 -32.756 1.00 84.62 1040 GLY A N 1
ATOM 7933 C CA . GLY A 1 1040 ? 18.647 9.066 -32.857 1.00 84.62 1040 GLY A CA 1
ATOM 7934 C C . GLY A 1 1040 ? 18.476 9.753 -31.503 1.00 84.62 1040 GLY A C 1
ATOM 7935 O O . GLY A 1 1040 ? 17.564 10.558 -31.338 1.00 84.62 1040 GLY A O 1
ATOM 7936 N N . ALA A 1 1041 ? 19.337 9.438 -30.534 1.00 91.88 1041 ALA A N 1
ATOM 7937 C CA . ALA A 1 1041 ? 19.201 9.908 -29.159 1.00 91.88 1041 ALA A CA 1
ATOM 7938 C C . ALA A 1 1041 ? 19.285 11.427 -28.983 1.00 91.88 1041 ALA A C 1
ATOM 7940 O O . ALA A 1 1041 ? 19.976 12.147 -29.714 1.00 91.88 1041 ALA A O 1
ATOM 7941 N N . GLY A 1 1042 ? 18.586 11.923 -27.964 1.00 91.75 1042 GLY A N 1
ATOM 7942 C CA . GLY A 1 1042 ? 18.674 13.317 -27.550 1.00 91.75 1042 GLY A CA 1
ATOM 7943 C C . GLY A 1 1042 ? 20.033 13.664 -26.936 1.00 91.75 1042 GLY A C 1
ATOM 7944 O O . GLY A 1 1042 ? 20.698 12.835 -26.324 1.00 91.75 1042 GLY A O 1
ATOM 7945 N N . SER A 1 1043 ? 20.432 14.926 -27.071 1.00 94.25 1043 SER A N 1
ATOM 7946 C CA . SER A 1 1043 ? 21.566 15.522 -26.351 1.00 94.25 1043 SER A CA 1
ATOM 7947 C C . SER A 1 1043 ? 21.179 16.865 -25.737 1.00 94.25 1043 SER A C 1
ATOM 7949 O O . SER A 1 1043 ? 20.245 17.531 -26.206 1.00 94.25 1043 SER A O 1
ATOM 7951 N N . LYS A 1 1044 ? 21.957 17.319 -24.748 1.00 95.31 1044 LYS A N 1
ATOM 7952 C CA . LYS A 1 1044 ? 21.844 18.664 -24.165 1.00 95.31 1044 LYS A CA 1
ATOM 7953 C C . LYS A 1 1044 ? 21.746 19.762 -25.225 1.00 95.31 1044 LYS A C 1
ATOM 7955 O O . LYS A 1 1044 ? 20.907 20.658 -25.122 1.00 95.31 1044 LYS A O 1
ATOM 7960 N N . GLU A 1 1045 ? 22.613 19.720 -26.230 1.00 96.25 1045 GLU A N 1
ATOM 7961 C CA . GLU A 1 1045 ? 22.698 20.715 -27.298 1.00 96.25 1045 GLU A CA 1
ATOM 7962 C C . GLU A 1 1045 ? 21.447 20.669 -28.173 1.00 96.25 1045 GLU A C 1
ATOM 7964 O O . GLU A 1 1045 ? 20.856 21.714 -28.449 1.00 96.25 1045 GLU A O 1
ATOM 7969 N N . SER A 1 1046 ? 21.002 19.464 -28.549 1.00 96.88 1046 SER A N 1
ATOM 7970 C CA . SER A 1 1046 ? 19.812 19.283 -29.385 1.00 96.88 1046 SER A CA 1
ATOM 7971 C C . SER A 1 1046 ? 18.540 19.805 -28.705 1.00 96.88 1046 SER A C 1
ATOM 7973 O O . SER A 1 1046 ? 17.783 20.551 -29.328 1.00 96.88 1046 SER A O 1
ATOM 7975 N N . PHE A 1 1047 ? 18.335 19.521 -27.412 1.00 97.50 1047 PHE A N 1
ATOM 7976 C CA . PHE A 1 1047 ? 17.158 19.989 -26.679 1.00 97.50 1047 PHE A CA 1
ATOM 7977 C C . PHE A 1 1047 ? 17.178 21.495 -26.454 1.00 97.50 1047 PHE A C 1
ATOM 7979 O O . PHE A 1 1047 ? 16.167 22.159 -26.674 1.00 97.50 1047 PHE A O 1
ATOM 7986 N N . ASN A 1 1048 ? 18.332 22.067 -26.098 1.00 96.56 1048 ASN A N 1
ATOM 7987 C CA . ASN A 1 1048 ? 18.465 23.520 -25.983 1.00 96.56 1048 ASN A CA 1
ATOM 7988 C C . ASN A 1 1048 ? 18.212 24.223 -27.321 1.00 96.56 1048 ASN A C 1
ATOM 7990 O O . ASN A 1 1048 ? 17.553 25.264 -27.363 1.00 96.56 1048 ASN A O 1
ATOM 7994 N N . ARG A 1 1049 ? 18.713 23.658 -28.424 1.00 97.38 1049 ARG A N 1
ATOM 7995 C CA . ARG A 1 1049 ? 18.488 24.196 -29.766 1.00 97.38 1049 ARG A CA 1
ATOM 7996 C C . ARG A 1 1049 ? 17.009 24.145 -30.145 1.00 97.38 1049 ARG A C 1
ATOM 7998 O O . ARG A 1 1049 ? 16.470 25.182 -30.528 1.00 97.38 1049 ARG A O 1
ATOM 8005 N N . ALA A 1 1050 ? 16.356 22.995 -29.976 1.00 97.50 1050 ALA A N 1
ATOM 8006 C CA . ALA A 1 1050 ? 14.932 22.825 -30.257 1.00 97.50 1050 ALA A CA 1
ATOM 8007 C C . ALA A 1 1050 ? 14.069 23.782 -29.420 1.00 97.50 1050 ALA A C 1
ATOM 8009 O O . ALA A 1 1050 ? 13.243 24.511 -29.968 1.00 97.50 1050 ALA A O 1
ATOM 8010 N N . TYR A 1 1051 ? 14.319 23.850 -28.109 1.00 95.81 1051 TYR A N 1
ATOM 8011 C CA . TYR A 1 1051 ? 13.630 24.749 -27.182 1.00 95.81 1051 TYR A CA 1
ATOM 8012 C C . TYR A 1 1051 ? 13.722 26.219 -27.615 1.00 95.81 1051 TYR A C 1
ATOM 8014 O O . TYR A 1 1051 ? 12.709 26.915 -27.684 1.00 95.81 1051 TYR A O 1
ATOM 8022 N N . ASN A 1 1052 ? 14.923 26.697 -27.954 1.00 96.31 1052 ASN A N 1
ATOM 8023 C CA . ASN A 1 1052 ? 15.127 28.086 -28.369 1.00 96.31 1052 ASN A CA 1
ATOM 8024 C C . ASN A 1 1052 ? 14.408 28.412 -29.686 1.00 96.31 1052 ASN A C 1
ATOM 8026 O O . ASN A 1 1052 ? 13.826 29.490 -29.813 1.00 96.31 1052 ASN A O 1
ATOM 8030 N N . LEU A 1 1053 ? 14.430 27.490 -30.653 1.00 97.69 1053 LEU A N 1
ATOM 8031 C CA . LEU A 1 1053 ? 13.740 27.664 -31.930 1.00 97.69 1053 LEU A CA 1
ATOM 8032 C C . LEU A 1 1053 ? 12.215 27.681 -31.750 1.00 97.69 1053 LEU A C 1
ATOM 8034 O O . LEU A 1 1053 ? 11.561 28.598 -32.248 1.00 97.69 1053 LEU A O 1
ATOM 8038 N N . LEU A 1 1054 ? 11.658 26.745 -30.975 1.00 96.81 1054 LEU A N 1
ATOM 8039 C CA . LEU A 1 1054 ? 10.224 26.699 -30.663 1.00 96.81 1054 LEU A CA 1
ATOM 8040 C C . LEU A 1 1054 ? 9.757 27.969 -29.944 1.00 96.81 1054 LEU A C 1
ATOM 8042 O O . LEU A 1 1054 ? 8.771 28.584 -30.347 1.00 96.81 1054 LEU A O 1
ATOM 8046 N N . ASN A 1 1055 ? 10.515 28.422 -28.943 1.00 92.75 1055 ASN A N 1
ATOM 8047 C CA . ASN A 1 1055 ? 10.220 29.666 -28.238 1.00 92.75 1055 ASN A CA 1
ATOM 8048 C C . ASN A 1 1055 ? 10.276 30.896 -29.146 1.00 92.75 1055 ASN A C 1
ATOM 8050 O O . ASN A 1 1055 ? 9.472 31.809 -28.964 1.00 92.75 1055 ASN A O 1
ATOM 8054 N N . SER A 1 1056 ? 11.196 30.931 -30.118 1.00 95.44 1056 SER A N 1
ATOM 8055 C CA . SER A 1 1056 ? 11.272 32.036 -31.081 1.00 95.44 1056 SER A CA 1
ATOM 8056 C C . SER A 1 1056 ? 10.025 32.142 -31.967 1.00 95.44 1056 SER A C 1
ATOM 8058 O O . SER A 1 1056 ? 9.686 33.242 -32.393 1.00 95.44 1056 SER A O 1
ATOM 8060 N N . ASP A 1 1057 ? 9.313 31.028 -32.165 1.00 95.56 1057 ASP A N 1
ATOM 8061 C CA . ASP A 1 1057 ? 8.036 30.959 -32.888 1.00 95.56 1057 ASP A CA 1
ATOM 8062 C C . ASP A 1 1057 ? 6.816 31.085 -31.959 1.00 95.56 1057 ASP A C 1
ATOM 8064 O O . ASP A 1 1057 ? 5.676 30.992 -32.409 1.00 95.56 1057 ASP A O 1
ATOM 8068 N N . GLY A 1 1058 ? 7.025 31.268 -30.651 1.00 93.88 1058 GLY A N 1
ATOM 8069 C CA . GLY A 1 1058 ? 5.947 31.280 -29.661 1.00 93.88 1058 GLY A CA 1
ATOM 8070 C C . GLY A 1 1058 ? 5.265 29.920 -29.458 1.00 93.88 1058 GLY A C 1
ATOM 8071 O O . GLY A 1 1058 ? 4.212 29.859 -28.821 1.00 93.88 1058 GLY A O 1
ATOM 8072 N N . ILE A 1 1059 ? 5.853 28.830 -29.961 1.00 94.94 1059 ILE A N 1
ATOM 8073 C CA . ILE A 1 1059 ? 5.318 27.472 -29.842 1.00 94.94 1059 ILE A CA 1
ATOM 8074 C C . ILE A 1 1059 ? 5.731 26.908 -28.483 1.00 94.94 1059 ILE A C 1
ATOM 8076 O O . ILE A 1 1059 ? 6.897 26.602 -28.239 1.00 94.94 1059 ILE A O 1
ATOM 8080 N N . LYS A 1 1060 ? 4.759 26.761 -27.582 1.00 90.06 1060 LYS A N 1
ATOM 8081 C CA . LYS A 1 1060 ? 4.985 26.273 -26.217 1.00 90.06 1060 LYS A CA 1
ATOM 8082 C C . LYS A 1 1060 ? 4.520 24.832 -26.083 1.00 90.06 1060 LYS A C 1
ATOM 8084 O O . LYS A 1 1060 ? 3.364 24.588 -25.747 1.00 90.06 1060 LYS A O 1
ATOM 8089 N N . ILE A 1 1061 ? 5.433 23.896 -26.320 1.00 93.31 1061 ILE A N 1
ATOM 8090 C CA . ILE A 1 1061 ? 5.143 22.476 -26.121 1.00 93.31 1061 ILE A CA 1
ATOM 8091 C C . ILE A 1 1061 ? 5.155 22.077 -24.634 1.00 93.31 1061 ILE A C 1
ATOM 8093 O O . ILE A 1 1061 ? 5.626 22.827 -23.761 1.00 93.31 1061 ILE A O 1
ATOM 8097 N N . ARG A 1 1062 ? 4.626 20.886 -24.342 1.00 91.75 1062 ARG A N 1
ATOM 8098 C CA . ARG A 1 1062 ? 4.421 20.379 -22.981 1.00 91.75 1062 ARG A CA 1
ATOM 8099 C C . ARG A 1 1062 ? 5.688 19.822 -22.326 1.00 91.75 1062 ARG A C 1
ATOM 8101 O O . ARG A 1 1062 ? 5.838 19.975 -21.116 1.00 91.75 1062 ARG A O 1
ATOM 8108 N N . GLY A 1 1063 ? 6.618 19.236 -23.082 1.00 94.56 1063 GLY A N 1
ATOM 8109 C CA . GLY A 1 1063 ? 7.890 18.770 -22.516 1.00 94.56 1063 GLY A CA 1
ATOM 8110 C C . GLY A 1 1063 ? 8.592 17.667 -23.305 1.00 94.56 1063 GLY A C 1
ATOM 8111 O O . GLY A 1 1063 ? 8.518 17.655 -24.535 1.00 94.56 1063 GLY A O 1
ATOM 8112 N N . LEU A 1 1064 ? 9.280 16.773 -22.584 1.00 97.31 1064 LEU A N 1
ATOM 8113 C CA . LEU A 1 1064 ? 10.083 15.672 -23.133 1.00 97.31 1064 LEU A CA 1
ATOM 8114 C C . LEU A 1 1064 ? 9.607 14.302 -22.621 1.00 97.31 1064 LEU A C 1
ATOM 8116 O O . LEU A 1 1064 ? 9.067 14.181 -21.524 1.00 97.31 1064 LEU A O 1
ATOM 8120 N N . MET A 1 1065 ? 9.847 13.262 -23.411 1.00 98.25 1065 MET A N 1
ATOM 8121 C CA . MET A 1 1065 ? 9.682 11.858 -23.046 1.00 98.25 1065 MET A CA 1
ATOM 8122 C C . MET A 1 1065 ? 10.975 11.106 -23.361 1.00 98.25 1065 MET A C 1
ATOM 8124 O O . MET A 1 1065 ? 11.684 11.497 -24.292 1.00 98.25 1065 MET A O 1
ATOM 8128 N N . THR A 1 1066 ? 11.289 10.060 -22.591 1.00 98.19 1066 THR A N 1
ATOM 8129 C CA . THR A 1 1066 ? 12.393 9.162 -22.932 1.00 98.19 1066 THR A CA 1
ATOM 8130 C C . THR A 1 1066 ? 12.125 7.678 -22.731 1.00 98.19 1066 THR A C 1
ATOM 8132 O O . THR A 1 1066 ? 11.553 7.254 -21.719 1.00 98.19 1066 THR A O 1
ATOM 8135 N N . TRP A 1 1067 ? 12.650 6.889 -23.668 1.00 96.44 1067 TRP A N 1
ATOM 8136 C CA . TRP A 1 1067 ? 12.976 5.483 -23.468 1.00 96.44 1067 TRP A CA 1
ATOM 8137 C C . TRP A 1 1067 ? 14.477 5.382 -23.140 1.00 96.44 1067 TRP A C 1
ATOM 8139 O O . TRP A 1 1067 ? 15.310 5.681 -23.994 1.00 96.44 1067 TRP A O 1
ATOM 8149 N N . SER A 1 1068 ? 14.890 5.041 -21.916 1.00 97.25 1068 SER A N 1
ATOM 8150 C CA . SER A 1 1068 ? 14.081 4.818 -20.706 1.00 97.25 1068 SER A CA 1
ATOM 8151 C C . SER A 1 1068 ? 14.762 5.379 -19.447 1.00 97.25 1068 SER A C 1
ATOM 8153 O O . SER A 1 1068 ? 15.931 5.782 -19.480 1.00 97.25 1068 SER A O 1
ATOM 8155 N N . ILE A 1 1069 ? 14.043 5.383 -18.317 1.00 98.50 1069 ILE A N 1
ATOM 8156 C CA . ILE A 1 1069 ? 14.588 5.758 -17.000 1.00 98.50 1069 ILE A CA 1
ATOM 8157 C C . ILE A 1 1069 ? 15.789 4.880 -16.637 1.00 98.50 1069 ILE A C 1
ATOM 8159 O O . ILE A 1 1069 ? 16.730 5.367 -16.019 1.00 98.50 1069 ILE A O 1
ATOM 8163 N N . LEU A 1 1070 ? 15.783 3.601 -17.021 1.00 97.44 1070 LEU A N 1
ATOM 8164 C CA . LEU A 1 1070 ? 16.859 2.671 -16.683 1.00 97.44 1070 LEU A CA 1
ATOM 8165 C C . LEU A 1 1070 ? 18.153 2.997 -17.440 1.00 97.44 1070 LEU A C 1
ATOM 8167 O O . LEU A 1 1070 ? 19.234 2.901 -16.856 1.00 97.44 1070 LEU A O 1
ATOM 8171 N N . PHE A 1 1071 ? 18.049 3.445 -18.696 1.00 97.38 1071 PHE A N 1
ATOM 8172 C CA . PHE A 1 1071 ? 19.189 3.982 -19.446 1.00 97.38 1071 PHE A CA 1
ATOM 8173 C C . PHE A 1 1071 ? 19.711 5.291 -18.843 1.00 97.38 1071 PHE A C 1
ATOM 8175 O O . PHE A 1 1071 ? 20.914 5.538 -18.855 1.00 97.38 1071 PHE A O 1
ATOM 8182 N N . ASP A 1 1072 ? 18.836 6.135 -18.287 1.00 97.88 1072 ASP A N 1
ATOM 8183 C CA . ASP A 1 1072 ? 19.259 7.405 -17.675 1.00 97.88 1072 ASP A CA 1
ATOM 8184 C C . ASP A 1 1072 ? 19.874 7.167 -16.287 1.00 97.88 1072 ASP A C 1
ATOM 8186 O O . ASP A 1 1072 ? 20.794 7.864 -15.872 1.00 97.88 1072 ASP A O 1
ATOM 8190 N N . ALA A 1 1073 ? 19.416 6.126 -15.588 1.00 96.81 1073 ALA A N 1
ATOM 8191 C CA . ALA A 1 1073 ? 19.937 5.683 -14.301 1.00 96.81 1073 ALA A CA 1
ATOM 8192 C C . ALA A 1 1073 ? 21.274 4.921 -14.393 1.00 96.81 1073 ALA A C 1
ATOM 8194 O O . ALA A 1 1073 ? 21.850 4.578 -13.353 1.00 96.81 1073 ALA A O 1
ATOM 8195 N N . PHE A 1 1074 ? 21.768 4.649 -15.601 1.00 94.44 1074 PHE A N 1
ATOM 8196 C CA . PHE A 1 1074 ? 23.090 4.080 -15.821 1.00 94.44 1074 PHE A CA 1
ATOM 8197 C C . PHE A 1 1074 ? 24.192 5.118 -15.566 1.00 94.44 1074 PHE A C 1
ATOM 8199 O O . PHE A 1 1074 ? 24.033 6.300 -15.857 1.00 94.44 1074 PHE A O 1
ATOM 8206 N N . GLU A 1 1075 ? 25.332 4.667 -15.046 1.00 93.38 1075 GLU A N 1
ATOM 8207 C CA . GLU A 1 1075 ? 26.576 5.436 -15.022 1.00 93.38 1075 GLU A CA 1
ATOM 8208 C C . GLU A 1 1075 ? 27.694 4.543 -15.539 1.00 93.38 1075 GLU A C 1
ATOM 8210 O O . GLU A 1 1075 ? 27.945 3.465 -14.999 1.00 93.38 1075 GLU A O 1
ATOM 8215 N N . GLY A 1 1076 ? 28.362 4.974 -16.599 1.00 88.38 1076 GLY A N 1
ATOM 8216 C CA . GLY A 1 1076 ? 29.421 4.179 -17.201 1.00 88.38 1076 GLY A CA 1
ATOM 8217 C C . GLY A 1 1076 ? 29.727 4.593 -18.626 1.00 88.38 1076 GLY A C 1
ATOM 8218 O O . GLY A 1 1076 ? 29.072 5.456 -19.209 1.00 88.38 1076 GLY A O 1
ATOM 8219 N N . MET A 1 1077 ? 30.738 3.958 -19.200 1.00 89.69 1077 MET A N 1
ATOM 8220 C CA . MET A 1 1077 ? 31.034 4.150 -20.610 1.00 89.69 1077 MET A CA 1
ATOM 8221 C C . MET A 1 1077 ? 29.972 3.453 -21.471 1.00 89.69 1077 MET A C 1
ATOM 8223 O O . MET A 1 1077 ? 29.643 2.292 -21.224 1.00 89.69 1077 MET A O 1
ATOM 8227 N N . ILE A 1 1078 ? 29.470 4.149 -22.489 1.00 92.56 1078 ILE A N 1
ATOM 8228 C CA . ILE A 1 1078 ? 28.482 3.655 -23.449 1.00 92.56 1078 ILE A CA 1
ATOM 8229 C C . ILE A 1 1078 ? 28.996 3.775 -24.896 1.00 92.56 1078 ILE A C 1
ATOM 8231 O O . ILE A 1 1078 ? 29.854 4.618 -25.181 1.00 92.56 1078 ILE A O 1
ATOM 8235 N N . PRO A 1 1079 ? 28.484 2.953 -25.824 1.00 92.06 1079 PRO A N 1
ATOM 8236 C CA . PRO A 1 1079 ? 28.667 3.133 -27.260 1.00 92.06 1079 PRO A CA 1
ATOM 8237 C C . PRO A 1 1079 ? 28.080 4.450 -27.776 1.00 92.06 1079 PRO A C 1
ATOM 8239 O O . PRO A 1 1079 ? 27.106 4.972 -27.235 1.00 92.06 1079 PRO A O 1
ATOM 8242 N N . THR A 1 1080 ? 28.638 4.955 -28.876 1.00 89.31 1080 THR A N 1
ATOM 8243 C CA . THR A 1 1080 ? 28.152 6.149 -29.598 1.00 89.31 1080 THR A CA 1
ATOM 8244 C C . THR A 1 1080 ? 27.123 5.827 -30.685 1.00 89.31 1080 THR A C 1
ATOM 8246 O O . THR A 1 1080 ? 26.677 6.725 -31.396 1.00 89.31 1080 THR A O 1
ATOM 8249 N N . SER A 1 1081 ? 26.750 4.556 -30.846 1.00 88.62 1081 SER A N 1
ATOM 8250 C CA . SER A 1 1081 ? 25.810 4.099 -31.870 1.00 88.62 1081 SER A CA 1
ATOM 8251 C C . SER A 1 1081 ? 24.886 3.004 -31.344 1.00 88.62 1081 SER A C 1
ATOM 8253 O O . SER A 1 1081 ? 25.271 2.187 -30.502 1.00 88.62 1081 SER A O 1
ATOM 8255 N N . TYR A 1 1082 ? 23.659 2.987 -31.863 1.00 87.44 1082 TYR A N 1
ATOM 8256 C CA . TYR A 1 1082 ? 22.672 1.956 -31.562 1.00 87.44 1082 TYR A CA 1
ATOM 8257 C C . TYR A 1 1082 ? 23.165 0.566 -31.989 1.00 87.44 1082 TYR A C 1
ATOM 8259 O O . TYR A 1 1082 ? 23.684 0.390 -33.092 1.00 87.44 1082 TYR A O 1
ATOM 8267 N N . GLY A 1 1083 ? 23.012 -0.424 -31.105 1.00 85.94 1083 GLY A N 1
ATOM 8268 C CA . GLY A 1 1083 ? 23.513 -1.790 -31.308 1.00 85.94 1083 GLY A CA 1
ATOM 8269 C C . GLY A 1 1083 ? 25.032 -1.952 -31.151 1.00 85.94 1083 GLY A C 1
ATOM 8270 O O . GLY A 1 1083 ? 25.538 -3.069 -31.261 1.00 85.94 1083 GLY A O 1
ATOM 8271 N N . GLY A 1 1084 ? 25.770 -0.871 -30.876 1.00 85.19 1084 GLY A N 1
ATOM 8272 C CA . GLY A 1 1084 ? 27.191 -0.942 -30.560 1.00 85.19 1084 GLY A CA 1
ATOM 8273 C C . GLY A 1 1084 ? 27.444 -1.667 -29.236 1.00 85.19 1084 GLY A C 1
ATOM 8274 O O . GLY A 1 1084 ? 26.648 -1.599 -28.304 1.00 85.19 1084 GLY A O 1
ATOM 8275 N N . THR A 1 1085 ? 28.580 -2.352 -29.134 1.00 79.56 1085 THR A N 1
ATOM 8276 C CA . THR A 1 1085 ? 29.020 -3.022 -27.895 1.00 79.56 1085 THR A CA 1
ATOM 8277 C C . THR A 1 1085 ? 30.270 -2.388 -27.295 1.00 79.56 1085 THR A C 1
ATOM 8279 O O . THR A 1 1085 ? 30.622 -2.691 -26.158 1.00 79.56 1085 THR A O 1
ATOM 8282 N N . ASN A 1 1086 ? 30.948 -1.515 -28.047 1.00 83.62 1086 ASN A N 1
ATOM 8283 C CA . ASN A 1 1086 ? 32.204 -0.903 -27.634 1.00 83.62 1086 ASN A CA 1
ATOM 8284 C C . ASN A 1 1086 ? 31.933 0.382 -26.835 1.00 83.62 1086 ASN A C 1
ATOM 8286 O O . ASN A 1 1086 ? 31.350 1.316 -27.382 1.00 83.62 1086 ASN A O 1
ATOM 8290 N N . PRO A 1 1087 ? 32.342 0.451 -25.558 1.00 84.00 1087 PRO A N 1
ATOM 8291 C CA . PRO A 1 1087 ? 32.189 1.649 -24.744 1.00 84.00 1087 PRO A CA 1
ATOM 8292 C C . PRO A 1 1087 ? 33.146 2.761 -25.207 1.00 84.00 1087 PRO A C 1
ATOM 8294 O O . PRO A 1 1087 ? 34.363 2.596 -25.141 1.00 84.00 1087 PRO A O 1
ATOM 8297 N N . GLU A 1 1088 ? 32.607 3.902 -25.640 1.00 89.38 1088 GLU A N 1
ATOM 8298 C CA . GLU A 1 1088 ? 33.376 4.999 -26.254 1.00 89.38 1088 GLU A CA 1
ATOM 8299 C C . GLU A 1 1088 ? 33.250 6.332 -25.507 1.00 89.38 1088 GLU A C 1
ATOM 8301 O O . GLU A 1 1088 ? 34.224 7.081 -25.427 1.00 89.38 1088 GLU A O 1
ATOM 8306 N N . ILE A 1 1089 ? 32.080 6.630 -24.933 1.00 89.81 1089 ILE A N 1
ATOM 8307 C CA . ILE A 1 1089 ? 31.814 7.902 -24.245 1.00 89.81 1089 ILE A CA 1
ATOM 8308 C C . ILE A 1 1089 ? 31.278 7.679 -22.835 1.00 89.81 1089 ILE A C 1
ATOM 8310 O O . ILE A 1 1089 ? 30.557 6.723 -22.576 1.00 89.81 1089 ILE A O 1
ATOM 8314 N N . MET A 1 1090 ? 31.614 8.583 -21.917 1.00 91.19 1090 MET A N 1
ATOM 8315 C CA . MET A 1 1090 ? 31.138 8.530 -20.536 1.00 91.19 1090 MET A CA 1
ATOM 8316 C C . MET A 1 1090 ? 29.686 9.020 -20.446 1.00 91.19 1090 MET A C 1
ATOM 8318 O O . MET A 1 1090 ? 29.404 10.171 -20.781 1.00 91.19 1090 MET A O 1
ATOM 8322 N N . TRP A 1 1091 ? 28.779 8.172 -19.959 1.00 92.19 1091 TRP A N 1
ATOM 8323 C CA . TRP A 1 1091 ? 27.404 8.536 -19.622 1.00 92.19 1091 TRP A CA 1
ATOM 8324 C C . TRP A 1 1091 ? 27.264 8.788 -18.124 1.00 92.19 1091 TRP A C 1
ATOM 8326 O O . TRP A 1 1091 ? 27.560 7.915 -17.307 1.00 92.19 1091 TRP A O 1
ATOM 8336 N N . TYR A 1 1092 ? 26.803 9.983 -17.762 1.00 92.38 1092 TYR A N 1
ATOM 8337 C CA . TYR A 1 1092 ? 26.553 10.337 -16.369 1.00 92.38 1092 TYR A CA 1
ATOM 8338 C C . TYR A 1 1092 ? 25.102 10.065 -16.013 1.00 92.38 1092 TYR A C 1
ATOM 8340 O O . TYR A 1 1092 ? 24.195 10.432 -16.768 1.00 92.38 1092 TYR A O 1
ATOM 8348 N N . ARG A 1 1093 ? 24.892 9.491 -14.832 1.00 93.94 1093 ARG A N 1
ATOM 8349 C CA . ARG A 1 1093 ? 23.558 9.210 -14.315 1.00 93.94 1093 ARG A CA 1
ATOM 8350 C C . ARG A 1 1093 ? 22.692 10.472 -14.301 1.00 93.94 1093 ARG A C 1
ATOM 8352 O O . ARG A 1 1093 ? 23.153 11.535 -13.884 1.00 93.94 1093 ARG A O 1
ATOM 8359 N N . TRP A 1 1094 ? 21.439 10.346 -14.731 1.00 95.69 1094 TRP A N 1
ATOM 8360 C CA . TRP A 1 1094 ? 20.438 11.420 -14.796 1.00 95.69 1094 TRP A CA 1
ATOM 8361 C C . TRP A 1 1094 ? 20.787 12.577 -15.737 1.00 95.69 1094 TRP A C 1
ATOM 8363 O O . TRP A 1 1094 ? 20.298 13.700 -15.561 1.00 95.69 1094 TRP A O 1
ATOM 8373 N N . SER A 1 1095 ? 21.623 12.324 -16.746 1.00 95.56 1095 SER A N 1
ATOM 8374 C CA . SER A 1 1095 ? 21.950 13.326 -17.760 1.00 95.56 1095 SER A CA 1
ATOM 8375 C C . SER A 1 1095 ? 20.695 13.831 -18.470 1.00 95.56 1095 SER A C 1
ATOM 8377 O O . SER A 1 1095 ? 20.530 15.043 -18.598 1.00 95.56 1095 SER A O 1
ATOM 8379 N N . TYR A 1 1096 ? 19.773 12.943 -18.852 1.00 97.38 1096 TYR A N 1
ATOM 8380 C CA . TYR A 1 1096 ? 18.563 13.327 -19.578 1.00 97.38 1096 TYR A CA 1
ATOM 8381 C C . TYR A 1 1096 ? 17.632 14.182 -18.711 1.00 97.38 1096 TYR A C 1
ATOM 8383 O O . TYR A 1 1096 ? 17.212 15.262 -19.135 1.00 97.38 1096 TYR A O 1
ATOM 8391 N N . SER A 1 1097 ? 17.381 13.760 -17.462 1.00 95.06 1097 SER A N 1
ATOM 8392 C CA . SER A 1 1097 ? 16.630 14.564 -16.484 1.00 95.06 1097 SER A CA 1
ATOM 8393 C C . SER A 1 1097 ? 17.227 15.963 -16.311 1.00 95.06 1097 SER A C 1
ATOM 8395 O O . SER A 1 1097 ? 16.496 16.951 -16.278 1.00 95.06 1097 SER A O 1
ATOM 8397 N N . LYS A 1 1098 ? 18.557 16.074 -16.240 1.00 94.50 1098 LYS A N 1
ATOM 8398 C CA . LYS A 1 1098 ? 19.237 17.366 -16.110 1.00 94.50 1098 LYS A CA 1
ATOM 8399 C C . LYS A 1 1098 ? 19.105 18.221 -17.371 1.00 94.50 1098 LYS A C 1
ATOM 8401 O O . LYS A 1 1098 ? 18.919 19.433 -17.282 1.00 94.50 1098 LYS A O 1
ATOM 8406 N N . TRP A 1 1099 ? 19.205 17.623 -18.556 1.00 95.81 1099 TRP A N 1
ATOM 8407 C CA . TRP A 1 1099 ? 19.046 18.357 -19.813 1.00 95.81 1099 TRP A CA 1
ATOM 8408 C C . TRP A 1 1099 ? 17.627 18.885 -19.993 1.00 95.81 1099 TRP A C 1
ATOM 8410 O O . TRP A 1 1099 ? 17.455 19.974 -20.545 1.00 95.81 1099 TRP A O 1
ATOM 8420 N N . PHE A 1 1100 ? 16.622 18.161 -19.493 1.00 94.88 1100 PHE A N 1
ATOM 8421 C CA . PHE A 1 1100 ? 15.259 18.667 -19.395 1.00 94.88 1100 PHE A CA 1
ATOM 8422 C C . PHE A 1 1100 ? 15.208 19.948 -18.550 1.00 94.88 1100 PHE A C 1
ATOM 8424 O O . PHE A 1 1100 ? 14.751 20.968 -19.064 1.00 94.88 1100 PHE A O 1
ATOM 8431 N N . ASP A 1 1101 ? 15.747 19.951 -17.326 1.00 90.44 1101 ASP A N 1
ATOM 8432 C CA . ASP A 1 1101 ? 15.762 21.141 -16.451 1.00 90.44 1101 ASP A CA 1
ATOM 8433 C C . ASP A 1 1101 ? 16.476 22.340 -17.089 1.00 90.44 1101 ASP A C 1
ATOM 8435 O O . ASP A 1 1101 ? 16.076 23.494 -16.932 1.00 90.44 1101 ASP A O 1
ATOM 8439 N N . GLU A 1 1102 ? 17.541 22.071 -17.842 1.00 90.38 1102 GLU A N 1
ATOM 8440 C CA . GLU A 1 1102 ? 18.306 23.089 -18.554 1.00 90.38 1102 GLU A CA 1
ATOM 8441 C C . GLU A 1 1102 ? 17.607 23.599 -19.827 1.00 90.38 1102 GLU A C 1
ATOM 8443 O O . GLU A 1 1102 ? 18.064 24.590 -20.400 1.00 90.38 1102 GLU A O 1
ATOM 8448 N N . SER A 1 1103 ? 16.516 22.974 -20.278 1.00 91.62 1103 SER A N 1
ATOM 8449 C CA . SER A 1 1103 ? 15.799 23.322 -21.511 1.00 91.62 1103 SER A CA 1
ATOM 8450 C C . SER A 1 1103 ? 14.295 23.507 -21.272 1.00 91.62 1103 SER A C 1
ATOM 8452 O O . SER A 1 1103 ? 13.877 24.577 -20.837 1.00 91.62 1103 SER A O 1
ATOM 8454 N N . PHE A 1 1104 ? 13.481 22.491 -21.555 1.00 89.12 1104 PHE A N 1
ATOM 8455 C CA . PHE A 1 1104 ? 12.019 22.537 -21.487 1.00 89.12 1104 PHE A CA 1
ATOM 8456 C C . PHE A 1 1104 ? 11.479 22.621 -20.053 1.00 89.12 1104 PHE A C 1
ATOM 8458 O O . PHE A 1 1104 ? 10.388 23.146 -19.851 1.00 89.12 1104 PHE A O 1
ATOM 8465 N N . GLY A 1 1105 ? 12.246 22.158 -19.067 1.00 84.19 1105 GLY A N 1
ATOM 8466 C CA . GLY A 1 1105 ? 11.964 22.272 -17.637 1.00 84.19 1105 GLY A CA 1
ATOM 8467 C C . GLY A 1 1105 ? 12.337 23.628 -17.029 1.00 84.19 1105 GLY A C 1
ATOM 8468 O O . GLY A 1 1105 ? 12.074 23.846 -15.847 1.00 84.19 1105 GLY A O 1
ATOM 8469 N N . LYS A 1 1106 ? 12.916 24.561 -17.808 1.00 74.56 1106 LYS A N 1
ATOM 8470 C CA . LYS A 1 1106 ? 13.192 25.927 -17.343 1.00 74.56 1106 LYS A CA 1
ATOM 8471 C C . LYS A 1 1106 ? 11.890 26.618 -16.952 1.00 74.56 1106 LYS A C 1
ATOM 8473 O O . LYS A 1 1106 ? 11.139 27.083 -17.807 1.00 74.56 1106 LYS A O 1
ATOM 8478 N N . LEU A 1 1107 ? 11.667 26.733 -15.650 1.00 65.12 1107 LEU A N 1
ATOM 8479 C CA . LEU A 1 1107 ? 10.580 27.526 -15.092 1.00 65.12 1107 LEU A CA 1
ATOM 8480 C C . LEU A 1 1107 ? 10.792 28.999 -15.436 1.00 65.12 1107 LEU A C 1
ATOM 8482 O O . LEU A 1 1107 ? 11.931 29.482 -15.410 1.00 65.12 1107 LEU A O 1
ATOM 8486 N N . LYS A 1 1108 ? 9.710 29.748 -15.679 1.00 57.66 1108 LYS A N 1
ATOM 8487 C CA . LYS A 1 1108 ? 9.778 31.216 -15.628 1.00 57.66 1108 LYS A CA 1
ATOM 8488 C C . LYS A 1 1108 ? 10.387 31.635 -14.284 1.00 57.66 1108 LYS A C 1
ATOM 8490 O O . LYS A 1 1108 ? 9.737 31.567 -13.242 1.00 57.66 1108 LYS A O 1
ATOM 8495 N N . THR A 1 1109 ? 11.630 32.113 -14.295 1.00 46.06 1109 THR A N 1
ATOM 8496 C CA . THR A 1 1109 ? 12.163 32.886 -13.171 1.00 46.06 1109 THR A CA 1
ATOM 8497 C C . THR A 1 1109 ? 11.270 34.110 -13.005 1.00 46.06 1109 THR A C 1
ATOM 8499 O O . THR A 1 1109 ? 11.094 34.862 -13.968 1.00 46.06 1109 THR A O 1
ATOM 8502 N N . GLN A 1 1110 ? 10.689 34.299 -11.816 1.00 39.28 1110 GLN A N 1
ATOM 8503 C CA . GLN A 1 1110 ? 10.003 35.548 -11.491 1.00 39.28 1110 GLN A CA 1
ATOM 8504 C C . GLN A 1 1110 ? 10.974 36.710 -11.733 1.00 39.28 1110 GLN A C 1
ATOM 8506 O O . GLN A 1 1110 ? 12.105 36.685 -11.245 1.00 39.28 1110 GLN A O 1
ATOM 8511 N N . LYS A 1 1111 ? 10.537 37.685 -12.532 1.00 27.73 1111 LYS A N 1
ATOM 8512 C CA . LYS A 1 1111 ? 11.111 39.029 -12.504 1.00 27.73 1111 LYS A CA 1
ATOM 8513 C C . LYS A 1 1111 ? 10.585 39.776 -11.294 1.00 27.73 1111 LYS A C 1
ATOM 8515 O O . LYS A 1 1111 ? 9.381 39.593 -10.999 1.00 27.73 1111 LYS A O 1
#

Secondary structure (DSSP, 8-state):
-----------------------------PEEGGGT----EEEEESS--HHHHHHHHHHH-TT--GGGEEEEEEEE-SSEEEEEEEE-TTEESEEEEEEEE--BHHHH----EEEEES---HHHHHHHHHHH-TTS-TTS-EEES--SSEEEEEEESSS-EEEEEEEEEEPPPPPBGGGT----EEEEES---HHHHHHHHHHH-TT--TTTEEEES--SSEEEEEE-TTSS-BSEEEEEEEE-----BGGGT----EEEEES---HHHHHHHHHHHSTT--GGGEEEES--SSEEEEEEPTTSS-BSEEEEEEEE---PPBGGGT----EEEEES--SHHHHHHHHHHHSTT--GGGEEEES--SSEEEEEEPSSSS-BSEEEEEEEE---PPBGGGT----EEEEES---HHHHHHHHHHHSTT--GGGEEEES--SSEEEEEEPSSSS-BSEEEEEEEE--PPPPPEEGGGT----B--SPBSS--HHHHHHHHHHH-TT--GGGEEEEEEEEETTTTEEEEEEEES-TTTEEPPTTSSEEEEEEB-GGGGSEEHHHH----EEEEESS-SHHHHHHHHHHH-TT--GGGEEEES--SSEEEEEES-TTTEESEEEEEEEE--TTPEEHHHH----EEEEES---HHHHHHHHHHH-TT--GGGEEE-GGG--SSEEEEEES-TTTEES--EEEEEEE--TTPEEHHHH----EEEEES---HHHHHHHHHHHTTTS---GGGEEEEEE-SSEEEEEES-TTTEESEEEEEEEE-EEEEEE-SS--TT-----TT-HHHHHSS--EEEEEEEB-SSTTSPPB---S-HHHHHHHHHHHHHTT-EEEEEEESGGGTT----GGGHHHHHHHHHHHHHHHT-SEEEEE--GGGGG-HHHHHHHHHHHHHHHHHHHHTT---EEEE--BGGGGBGGG-STTS--SHHHHHHTTTT--EE--B-SS-TT-EEE---HHHHHHHT--TT-EEETT-GGGHHHHHHHHHHHHHT-TT-TT-BPP--GGGBEEEEESSTTT-SS---HHHHHHHHHHHHHTT----EEEEE-HHHHT--EEE-SSTT--S--EEEPTTHHHHHHHTTTT------

InterPro domains:
  IPR001223 Glycoside hydrolase family 18, catalytic domain [PF00704] (780-1041)
  IPR001223 Glycoside hydrolase family 18, catalytic domain [PS51910] (778-1107)
  IPR001579 Glycosyl hydrolase family 18, active site [PS01095] (883-891)
  IPR011583 Chitinase II/V-like, catalytic domain [SM00636] (778-1104)
  IPR017853 Glycoside hydrolase superfamily [SSF51445] (778-1077)
  IPR054816 Mollicutes-type lipoprotein signal peptide region [NF038029] (1-24)

Sequence (1111 aa):
MKKILGLLGAISLVIPSTTLTISCGTNNKKINISTVVEKKALGIINESTEIQIRNAVILNNPNLVATDFEIENIIASEYSGTAKLIGKDKYNGEVLVSFIIVPSLEENVINTNLGIINNNSETTIRNAVLTKNPDINQNGFEIIEITTTSAILKGDDIFYNGTAPVEFTIAAPKPSLNSAITKKDLGTLIDNSATTIKNEVLALNPSLRPTDISISSITQTSARVNSTSSGRYTGSVNVTFTTQVVKPELSSALNTTNLGSLQNNNATTIQSAVLAKNSTLLASDISIDSITQTSARVNSTSSGRYTGSVNVTFTIQVVKPELRSVLTTTNLGSLQNNNATTIQSAVLAKNSTLLASDISIDSITQTSARVNSTSSGRYTGSVNVTFTIQVVKPELRSVLTTTNLGSLQNNNATTIQSAVLAKNSTLLASDISIDSITQTSARVNSTSSGRYTGSVNVTFTIDGTKPPKTDLENVITNINITTVLPSADSQLILDALIIDNPNLNPNYVRIYEAGFNQSSGWGWAKVTSTDENVYINPEKGYLDLTFKVDENLLATDLASVITNTNLGTLDKLDEITIKKQLSKLNPKLETNYVDVKNITETSATIVSNNSTKYKGSVNVSFELDTSKAVPLSSVLTNTNLGEINSTDENTIKQAIKLKNPNIDVNAIGIEPQSITTTGASVKSIDPTKYSGNSIQVKYSIDTSSAVDINTLIKNKNLQGISDNLDSGIIRNTLKFNSTSGINEQDLKITSKSNESAIIESNNLAKYKGSVQVQYEVKTLVGYHYDWGGNFENKIALNDKELLNSSYNVVNLSFLYSNVEYQMPTYSPNNPAAIKEGIKALQSQGKRVLISMGGATAEHMKFRSDQKDELKMAIKTVVEEYGFDGLDIDWESLSLKSSESKKVTALALKELKDEYKAEGKDFIITMAPEFPYLRQNSEGEGKGNYKEFLEELDGYYDWINPQFYNGWGDGVLVETAEDSLKTGVQQDSYITNDDVSKRGEFYYLMSKYITSKPNNTNAFYQIPADKFIIGASTNEPAGRGAGSKESFNRAYNLLNSDGIKIRGLMTWSILFDAFEGMIPTSYGGTNPEIMWYRWSYSKWFDESFGKLKTQK

Radius of gyration: 51.49 Å; chains: 1; bounding box: 109×125×142 Å

pLDDT: mean 85.83, std 12.28, range [25.3, 98.81]

Organism: NCBI:txid216427